Protein AF-A0A942UT11-F1 (afdb_monomer)

Structure (mmCIF, N/CA/C/O backbone):
data_AF-A0A942UT11-F1
#
_entry.id   AF-A0A942UT11-F1
#
loop_
_atom_site.group_PDB
_atom_site.id
_atom_site.type_symbol
_atom_site.label_atom_id
_atom_site.label_alt_id
_atom_site.label_comp_id
_atom_site.label_asym_id
_atom_site.label_entity_id
_atom_site.label_seq_id
_atom_site.pdbx_PDB_ins_code
_atom_site.Cartn_x
_atom_site.Cartn_y
_atom_site.Cartn_z
_atom_site.occupancy
_atom_site.B_iso_or_equiv
_atom_site.auth_seq_id
_atom_site.auth_comp_id
_atom_site.auth_asym_id
_atom_site.auth_atom_id
_atom_site.pdbx_PDB_model_num
ATOM 1 N N . MET A 1 1 ? -63.303 23.481 12.045 1.00 39.88 1 MET A N 1
ATOM 2 C CA . MET A 1 1 ? -63.637 22.240 12.786 1.00 39.88 1 MET A CA 1
ATOM 3 C C . MET A 1 1 ? -62.676 22.162 13.966 1.00 39.88 1 MET A C 1
ATOM 5 O O . MET A 1 1 ? -61.482 22.184 13.743 1.00 39.88 1 MET A O 1
ATOM 9 N N . LYS A 1 2 ? -63.118 22.521 15.180 1.00 33.75 2 LYS A N 1
ATOM 10 C CA . LYS A 1 2 ? -63.388 21.584 16.296 1.00 33.75 2 LYS A CA 1
ATOM 11 C C . LYS A 1 2 ? -62.275 20.529 16.459 1.00 33.75 2 LYS A C 1
ATOM 13 O O . LYS A 1 2 ? -62.144 19.724 15.555 1.00 33.75 2 LYS A O 1
ATOM 18 N N . LYS A 1 3 ? -61.540 20.384 17.567 1.00 32.53 3 LYS A N 1
ATOM 19 C CA . LYS A 1 3 ? -61.500 20.922 18.956 1.00 32.53 3 LYS A CA 1
ATOM 20 C C . LYS A 1 3 ? -60.136 20.423 19.514 1.00 32.53 3 LYS A C 1
ATOM 22 O O . LYS A 1 3 ? -59.714 19.360 19.096 1.00 32.53 3 LYS A O 1
ATOM 27 N N . GLY A 1 4 ? -59.392 21.054 20.419 1.00 28.81 4 GLY A N 1
ATOM 28 C CA . GLY A 1 4 ? -59.747 21.987 21.484 1.00 28.81 4 GLY A CA 1
ATOM 29 C C . GLY A 1 4 ? -59.466 21.345 22.854 1.00 28.81 4 GLY A C 1
ATOM 30 O O . GLY A 1 4 ? -60.018 20.278 23.116 1.00 28.81 4 GLY A O 1
ATOM 31 N N . LYS A 1 5 ? -58.723 22.080 23.708 1.00 31.22 5 LYS A N 1
ATOM 32 C CA . LYS A 1 5 ? -58.329 21.861 25.129 1.00 31.22 5 LYS A CA 1
ATOM 33 C C . LYS A 1 5 ? -56.884 21.339 25.292 1.00 31.22 5 LYS A C 1
ATOM 35 O O . LYS A 1 5 ? -56.580 20.281 24.782 1.00 31.22 5 LYS A O 1
ATOM 40 N N . ALA A 1 6 ? -55.951 21.988 25.991 1.00 30.06 6 ALA A N 1
ATOM 41 C CA . ALA A 1 6 ? -56.059 23.124 26.896 1.00 30.06 6 ALA A CA 1
ATOM 42 C C . ALA A 1 6 ? -54.695 23.824 27.084 1.00 30.06 6 ALA A C 1
ATOM 44 O O . ALA A 1 6 ? -53.798 23.303 27.734 1.00 30.06 6 ALA A O 1
ATOM 45 N N . ARG A 1 7 ? -54.601 25.074 26.616 1.00 34.06 7 ARG A N 1
ATOM 46 C CA . ARG A 1 7 ? -53.944 26.143 27.377 1.00 34.06 7 ARG A CA 1
ATOM 47 C C . ARG A 1 7 ? -54.935 26.564 28.467 1.00 34.06 7 ARG A C 1
ATOM 49 O O . ARG A 1 7 ? -55.854 27.322 28.172 1.00 34.06 7 ARG A O 1
ATOM 56 N N . PHE A 1 8 ? -54.821 26.010 29.675 1.00 33.84 8 PHE A N 1
ATOM 57 C CA . PHE A 1 8 ? -55.510 26.551 30.864 1.00 33.84 8 PHE A CA 1
ATOM 58 C C . PHE A 1 8 ? -54.834 26.218 32.211 1.00 33.84 8 PHE A C 1
ATOM 60 O O . PHE A 1 8 ? -55.446 26.404 33.251 1.00 33.84 8 PHE A O 1
ATOM 67 N N . PHE A 1 9 ? -53.575 25.769 32.234 1.00 31.92 9 PHE A N 1
ATOM 68 C CA . PHE A 1 9 ? -52.814 25.619 33.488 1.00 31.92 9 PHE A CA 1
ATOM 69 C C . PHE A 1 9 ? -51.358 26.076 33.324 1.00 31.92 9 PHE A C 1
ATOM 71 O O . PHE A 1 9 ? -50.407 25.350 33.574 1.00 31.92 9 PHE A O 1
ATOM 78 N N . SER A 1 10 ? -51.200 27.317 32.866 1.00 33.12 10 SER A N 1
ATOM 79 C CA . SER A 1 10 ? -49.948 28.076 32.919 1.00 33.12 10 SER A CA 1
ATOM 80 C C . SER A 1 10 ? -50.299 29.496 33.357 1.00 33.12 10 SER A C 1
ATOM 82 O O . SER A 1 10 ? -50.503 30.382 32.537 1.00 33.12 10 SER A O 1
ATOM 84 N N . MET A 1 11 ? -50.526 29.657 34.659 1.00 35.53 11 MET A N 1
ATOM 85 C CA . MET A 1 11 ? -50.422 30.904 35.423 1.00 35.53 11 MET A CA 1
ATOM 86 C C . MET A 1 11 ? -50.813 30.577 36.865 1.00 35.53 11 MET A C 1
ATOM 88 O O . MET A 1 11 ? -51.858 29.975 37.084 1.00 35.53 11 MET A O 1
ATOM 92 N N . ILE A 1 12 ? -49.994 31.030 37.818 1.00 36.88 12 ILE A N 1
ATOM 93 C CA . ILE A 1 12 ? -50.024 30.779 39.273 1.00 36.88 12 ILE A CA 1
ATOM 94 C C . ILE A 1 12 ? -49.127 29.599 39.672 1.00 36.88 12 ILE A C 1
ATOM 96 O O . ILE A 1 12 ? -49.522 28.441 39.659 1.00 36.88 12 ILE A O 1
ATOM 100 N N . GLY A 1 13 ? -47.890 29.933 40.037 1.00 33.88 13 GLY A N 1
ATOM 101 C CA . GLY A 1 13 ? -46.915 28.980 40.572 1.00 33.88 13 GLY A CA 1
ATOM 102 C C . GLY A 1 13 ? -45.465 29.462 40.526 1.00 33.88 13 GLY A C 1
ATOM 103 O O . GLY A 1 13 ? -44.602 28.821 41.103 1.00 33.88 13 GLY A O 1
ATOM 104 N N . LEU A 1 14 ? -45.188 30.599 39.880 1.00 32.72 14 LEU A N 1
ATOM 105 C CA . LEU A 1 14 ? -43.846 31.173 39.767 1.00 32.72 14 LEU A CA 1
ATOM 106 C C . LEU A 1 14 ? -43.778 32.539 40.469 1.00 32.72 14 LEU A C 1
ATOM 108 O O . LEU A 1 14 ? -43.542 33.556 39.832 1.00 32.72 14 LEU A O 1
ATOM 112 N N . PHE A 1 15 ? -44.089 32.589 41.769 1.00 35.34 15 PHE A N 1
ATOM 113 C CA . PHE A 1 15 ? -43.841 33.793 42.586 1.00 35.34 15 PHE A CA 1
ATOM 114 C C . PHE A 1 15 ? -43.613 33.529 44.085 1.00 35.34 15 PHE A C 1
ATOM 116 O O . PHE A 1 15 ? -43.518 34.470 44.864 1.00 35.34 15 PHE A O 1
ATOM 123 N N . VAL A 1 16 ? -43.493 32.269 44.516 1.00 35.53 16 VAL A N 1
ATOM 124 C CA . VAL A 1 16 ? -43.231 31.931 45.926 1.00 35.53 16 VAL A CA 1
ATOM 125 C C . VAL A 1 16 ? -42.270 30.747 45.999 1.00 35.53 16 VAL A C 1
ATOM 127 O O . VAL A 1 16 ? -42.658 29.650 46.375 1.00 35.53 16 VAL A O 1
ATOM 130 N N . MET A 1 17 ? -41.024 30.941 45.561 1.00 30.77 17 MET A N 1
ATOM 131 C CA . MET A 1 17 ? -39.901 30.063 45.936 1.00 30.77 17 MET A CA 1
ATOM 132 C C . MET A 1 17 ? -38.541 30.728 45.660 1.00 30.77 17 MET A C 1
ATOM 134 O O . MET A 1 17 ? -37.607 30.142 45.131 1.00 30.77 17 MET A O 1
ATOM 138 N N . LEU A 1 18 ? -38.442 32.000 46.042 1.00 32.59 18 LEU A N 1
ATOM 139 C CA . LEU A 1 18 ? -37.189 32.692 46.324 1.00 32.59 18 LEU A CA 1
ATOM 140 C C . LEU A 1 18 ? -37.439 33.436 47.635 1.00 32.59 18 LEU A C 1
ATOM 142 O O . LEU A 1 18 ? -38.335 34.273 47.675 1.00 32.59 18 LEU A O 1
ATOM 146 N N . LEU A 1 19 ? -36.654 33.097 48.663 1.00 32.53 19 LEU A N 1
ATOM 147 C CA . LEU A 1 19 ? -36.675 33.544 50.069 1.00 32.53 19 LEU A CA 1
ATOM 148 C C . LEU A 1 19 ? -37.283 32.541 51.057 1.00 32.53 19 LEU A C 1
ATOM 150 O O . LEU A 1 19 ? -38.496 32.427 51.185 1.00 32.53 19 LEU A O 1
ATOM 154 N N . ALA A 1 20 ? -36.362 31.932 51.811 1.00 29.02 20 ALA A N 1
ATOM 155 C CA . ALA A 1 20 ? -36.477 31.380 53.165 1.00 29.02 20 ALA A CA 1
ATOM 156 C C . ALA A 1 20 ? -36.063 29.907 53.235 1.00 29.02 20 ALA A C 1
ATOM 158 O O . ALA A 1 20 ? -36.895 29.012 53.242 1.00 29.02 20 ALA A O 1
ATOM 159 N N . ASN A 1 21 ? -34.752 29.680 53.324 1.00 30.20 21 ASN A N 1
ATOM 160 C CA . ASN A 1 21 ? -34.194 28.677 54.233 1.00 30.20 21 ASN A CA 1
ATOM 161 C C . ASN A 1 21 ? -32.746 29.047 54.578 1.00 30.20 21 ASN A C 1
ATOM 163 O O . ASN A 1 21 ? -31.779 28.372 54.247 1.00 30.20 21 ASN A O 1
ATOM 167 N N . SER A 1 22 ? -32.626 30.176 55.270 1.00 33.66 22 SER A N 1
ATOM 168 C CA . SER A 1 22 ? -31.611 30.382 56.296 1.00 33.66 22 SER A CA 1
ATOM 169 C C . SER A 1 22 ? -32.356 30.379 57.629 1.00 33.66 22 SER A C 1
ATOM 171 O O . SER A 1 22 ? -33.315 31.141 57.746 1.00 33.66 22 SER A O 1
ATOM 173 N N . LEU A 1 23 ? -31.873 29.583 58.591 1.00 32.00 23 LEU A N 1
ATOM 174 C CA . LEU A 1 23 ? -32.311 29.403 59.992 1.00 32.00 23 LEU A CA 1
ATOM 175 C C . LEU A 1 23 ? -32.968 28.040 60.249 1.00 32.00 23 LEU A C 1
ATOM 177 O O . LEU A 1 23 ? -34.164 27.842 60.058 1.00 32.00 23 LEU A O 1
ATOM 181 N N . GLY A 1 24 ? -32.149 27.100 60.726 1.00 38.88 24 GLY A N 1
ATOM 182 C CA . GLY A 1 24 ? -32.628 25.861 61.322 1.00 38.88 24 GLY A CA 1
ATOM 183 C C . GLY A 1 24 ? -33.277 26.088 62.688 1.00 38.88 24 GLY A C 1
ATOM 184 O O . GLY A 1 24 ? -32.943 27.046 63.377 1.00 38.88 24 GLY A O 1
ATOM 185 N N . ILE A 1 25 ? -34.183 25.177 63.051 1.00 32.56 25 ILE A N 1
ATOM 186 C CA . ILE A 1 25 ? -34.396 24.571 64.377 1.00 32.56 25 ILE A CA 1
ATOM 187 C C . ILE A 1 25 ? -35.384 23.404 64.175 1.00 32.56 25 ILE A C 1
ATOM 189 O O . ILE A 1 25 ? -36.401 23.530 63.498 1.00 32.56 25 ILE A O 1
ATOM 193 N N . VAL A 1 26 ? -35.031 22.254 64.748 1.00 39.22 26 VAL A N 1
ATOM 194 C CA . VAL A 1 26 ? -35.731 20.957 64.719 1.00 39.22 26 VAL A CA 1
ATOM 195 C C . VAL A 1 26 ? -36.981 20.972 65.616 1.00 39.22 26 VAL A C 1
ATOM 197 O O . VAL A 1 26 ? -36.959 21.629 66.659 1.00 39.22 26 VAL A O 1
ATOM 200 N N . PRO A 1 27 ? -38.002 20.142 65.325 1.00 32.34 27 PRO A N 1
ATOM 201 C CA . PRO A 1 27 ? -38.652 19.414 66.413 1.00 32.34 27 PRO A CA 1
ATOM 202 C C . PRO A 1 27 ? -38.701 17.894 66.173 1.00 32.34 27 PRO A C 1
ATOM 204 O O . PRO A 1 27 ? -39.022 17.410 65.090 1.00 32.34 27 PRO A O 1
ATOM 207 N N . LEU A 1 28 ? -38.387 17.150 67.237 1.00 39.81 28 LEU A N 1
ATOM 208 C CA . LEU A 1 28 ? -38.549 15.700 67.362 1.00 39.81 28 LEU A CA 1
ATOM 209 C C . LEU A 1 28 ? -40.036 15.300 67.294 1.00 39.81 28 LEU A C 1
ATOM 211 O O . LEU A 1 28 ? -40.839 15.815 68.069 1.00 39.81 28 LEU A O 1
ATOM 215 N N . SER A 1 29 ? -40.371 14.283 66.494 1.00 31.52 29 SER A N 1
ATOM 216 C CA . SER A 1 29 ? -41.447 13.328 66.813 1.00 31.52 29 SER A CA 1
ATOM 217 C C . SER A 1 29 ? -41.208 11.980 66.114 1.00 31.52 29 SER A C 1
ATOM 219 O O . SER A 1 29 ? -40.605 11.923 65.048 1.00 31.52 29 SER A O 1
ATOM 221 N N . ALA A 1 30 ? -41.575 10.902 66.807 1.00 31.28 30 ALA A N 1
ATOM 222 C CA . ALA A 1 30 ? -41.045 9.544 66.679 1.00 31.28 30 ALA A CA 1
ATOM 223 C C . ALA A 1 30 ? -41.818 8.630 65.686 1.00 31.28 30 ALA A C 1
ATOM 225 O O . ALA A 1 30 ? -42.702 9.089 64.968 1.00 31.28 30 ALA A O 1
ATOM 226 N N . PRO A 1 31 ? -41.471 7.331 65.640 1.00 36.75 31 PRO A N 1
ATOM 227 C CA . PRO A 1 31 ? -40.918 6.624 64.491 1.00 36.75 31 PRO A CA 1
ATOM 228 C C . PRO A 1 31 ? -41.987 6.152 63.490 1.00 36.75 31 PRO A C 1
ATOM 230 O O . PRO A 1 31 ? -43.010 5.592 63.880 1.00 36.75 31 PRO A O 1
ATOM 233 N N . HIS A 1 32 ? -41.714 6.298 62.193 1.00 31.02 32 HIS A N 1
ATOM 234 C CA . HIS A 1 32 ? -42.350 5.470 61.168 1.00 31.02 32 HIS A CA 1
ATOM 235 C C . HIS A 1 32 ? -41.404 4.319 60.834 1.00 31.02 32 HIS A C 1
ATOM 237 O O . HIS A 1 32 ? -40.207 4.521 60.633 1.00 31.02 32 HIS A O 1
ATOM 243 N N . SER A 1 33 ? -41.956 3.111 60.862 1.00 34.53 33 SER A N 1
ATOM 244 C CA . SER A 1 33 ? -41.326 1.864 60.447 1.00 34.53 33 SER A CA 1
ATOM 245 C C . SER A 1 33 ? -40.599 2.045 59.119 1.00 34.53 33 SER A C 1
ATOM 247 O O . SER A 1 33 ? -41.226 2.412 58.126 1.00 34.53 33 SER A O 1
ATOM 249 N N . ALA A 1 34 ? -39.294 1.777 59.116 1.00 32.53 34 ALA A N 1
ATOM 250 C CA . ALA A 1 34 ? -38.524 1.630 57.896 1.00 32.53 34 ALA A CA 1
ATOM 251 C C . ALA A 1 34 ? -39.111 0.460 57.095 1.00 32.53 34 ALA A C 1
ATOM 253 O O . ALA A 1 34 ? -38.956 -0.700 57.478 1.00 32.53 34 ALA A O 1
ATOM 254 N N . GLU A 1 35 ? -39.805 0.766 56.001 1.00 35.22 35 GLU A N 1
ATOM 255 C CA . GLU A 1 35 ? -39.798 -0.129 54.851 1.00 35.22 35 GLU A CA 1
ATOM 256 C C . GLU A 1 35 ? -38.330 -0.305 54.458 1.00 35.22 35 GLU A C 1
ATOM 258 O O . GLU A 1 35 ? -37.614 0.672 54.224 1.00 35.22 35 GLU A O 1
ATOM 263 N N . ALA A 1 36 ? -37.856 -1.548 54.491 1.00 37.41 36 ALA A N 1
ATOM 264 C CA . ALA A 1 36 ? -36.556 -1.895 53.954 1.00 37.41 36 ALA A CA 1
ATOM 265 C C . ALA A 1 36 ? -36.559 -1.506 52.471 1.00 37.41 36 ALA A C 1
ATOM 267 O O . ALA A 1 36 ? -37.313 -2.078 51.688 1.00 37.41 36 ALA A O 1
ATOM 268 N N . ALA A 1 37 ? -35.762 -0.503 52.102 1.00 40.94 37 ALA A N 1
ATOM 269 C CA . ALA A 1 37 ? -35.475 -0.227 50.704 1.00 40.94 37 ALA A CA 1
ATOM 270 C C . ALA A 1 37 ? -34.903 -1.512 50.084 1.00 40.94 37 ALA A C 1
ATOM 272 O O . ALA A 1 37 ? -33.949 -2.071 50.629 1.00 40.94 37 ALA A O 1
ATOM 273 N N . GLU A 1 38 ? -35.510 -2.004 49.001 1.00 48.12 38 GLU A N 1
ATOM 274 C CA . GLU A 1 38 ? -34.965 -3.120 48.222 1.00 48.12 38 GLU A CA 1
ATOM 275 C C . GLU A 1 38 ? -33.501 -2.820 47.879 1.00 48.12 38 GLU A C 1
ATOM 277 O O . GLU A 1 38 ? -33.184 -1.802 47.260 1.00 48.12 38 GLU A O 1
ATOM 282 N N . VAL A 1 39 ? -32.592 -3.688 48.325 1.00 67.69 39 VAL A N 1
ATOM 283 C CA . VAL A 1 39 ? -31.173 -3.600 47.975 1.00 67.69 39 VAL A CA 1
ATOM 284 C C . VAL A 1 39 ? -31.05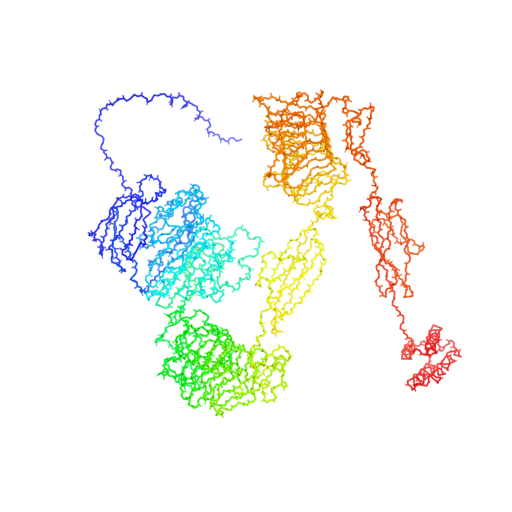7 -3.987 46.504 1.00 67.69 39 VAL A C 1
ATOM 286 O O . VAL A 1 39 ? -31.342 -5.127 46.146 1.00 67.69 39 VAL A O 1
ATOM 289 N N . LYS A 1 40 ? -30.689 -3.028 45.646 1.00 84.62 40 LYS A N 1
ATOM 290 C CA . LYS A 1 40 ? -30.517 -3.269 44.210 1.00 84.62 40 LYS A CA 1
ATOM 291 C C . LYS A 1 40 ? -29.394 -4.301 43.983 1.00 84.62 40 LYS A C 1
ATOM 293 O O . LYS A 1 40 ? -28.316 -4.113 44.563 1.00 84.62 40 LYS A O 1
ATOM 298 N N . PRO A 1 41 ? -29.627 -5.348 43.168 1.00 89.81 41 PRO A N 1
ATOM 299 C CA . PRO A 1 41 ? -28.634 -6.387 42.949 1.00 89.81 41 PRO A CA 1
ATOM 300 C C . PRO A 1 41 ? -27.411 -5.888 42.169 1.00 89.81 41 PRO A C 1
ATOM 302 O O . PRO A 1 41 ? -27.475 -4.850 41.509 1.00 89.81 41 PRO A O 1
ATOM 305 N N . ALA A 1 42 ? -26.307 -6.629 42.255 1.00 92.62 42 ALA A N 1
ATOM 306 C CA . ALA A 1 42 ? -25.070 -6.398 41.534 1.00 92.62 42 ALA A CA 1
ATOM 307 C C . ALA A 1 42 ? -25.304 -6.539 40.024 1.00 92.62 42 ALA A C 1
ATOM 309 O O . ALA A 1 42 ? -25.726 -7.578 39.504 1.00 92.62 42 ALA A O 1
ATOM 310 N N . GLU A 1 43 ? -25.003 -5.458 39.324 1.00 93.75 43 GLU A N 1
ATOM 311 C CA . GLU A 1 43 ? -25.116 -5.295 37.881 1.00 93.75 43 GLU A CA 1
ATOM 312 C C . GLU A 1 43 ? -23.728 -5.051 37.289 1.00 93.75 43 GLU A C 1
ATOM 314 O O . GLU A 1 43 ? -22.775 -4.752 38.010 1.00 93.75 43 GLU A O 1
ATOM 319 N N . GLN A 1 44 ? -23.621 -5.138 35.964 1.00 95.06 44 GLN A N 1
ATOM 320 C CA . GLN A 1 44 ? -22.384 -4.881 35.228 1.00 95.06 44 GLN A CA 1
ATOM 321 C C . GLN A 1 44 ? -21.213 -5.766 35.676 1.00 95.06 44 GLN A C 1
ATOM 323 O O . GLN A 1 44 ? -20.076 -5.313 35.667 1.00 95.06 44 GLN A O 1
ATOM 328 N N . ILE A 1 45 ? -21.486 -7.004 36.101 1.00 97.19 45 ILE A N 1
ATOM 329 C CA . ILE A 1 45 ? -20.459 -7.914 36.626 1.00 97.19 45 ILE A CA 1
ATOM 330 C C . ILE A 1 45 ? -19.594 -8.426 35.472 1.00 97.19 45 ILE A C 1
ATOM 332 O O . ILE A 1 45 ? -20.094 -9.094 34.563 1.00 97.19 45 ILE A O 1
ATOM 336 N N . HIS A 1 46 ? -18.302 -8.136 35.532 1.00 98.06 46 HIS A N 1
ATOM 337 C CA . HIS A 1 46 ? -17.289 -8.646 34.612 1.00 98.06 46 HIS A CA 1
ATOM 338 C C . HIS A 1 46 ? -15.958 -8.816 35.341 1.00 98.06 46 HIS A C 1
ATOM 340 O O . HIS A 1 46 ? -15.789 -8.307 36.451 1.00 98.06 46 HIS A O 1
ATOM 346 N N . TYR A 1 47 ? -15.031 -9.564 34.745 1.00 98.38 47 TYR A N 1
ATOM 347 C CA . TYR A 1 47 ? -13.696 -9.714 35.309 1.00 98.38 47 TYR A CA 1
ATOM 348 C C . TYR A 1 47 ? -12.613 -9.825 34.234 1.00 98.38 47 TYR A C 1
ATOM 350 O O . TYR A 1 47 ? -12.860 -10.324 33.135 1.00 98.38 47 TYR A O 1
ATOM 358 N N . THR A 1 48 ? -11.404 -9.382 34.571 1.00 98.31 48 THR A N 1
ATOM 359 C CA . THR A 1 48 ? -10.196 -9.474 33.741 1.00 98.31 48 THR A CA 1
ATOM 360 C C . THR A 1 48 ? -9.191 -10.443 34.359 1.00 98.31 48 THR A C 1
ATOM 362 O O . THR A 1 48 ? -9.137 -10.637 35.577 1.00 98.31 48 THR A O 1
ATOM 365 N N . ILE A 1 49 ? -8.346 -11.044 33.521 1.00 97.88 49 ILE A N 1
ATOM 366 C CA . ILE A 1 49 ? -7.133 -11.725 33.984 1.00 97.88 49 ILE A CA 1
ATOM 367 C C . ILE A 1 49 ? -6.049 -10.667 34.196 1.00 97.88 49 ILE A C 1
ATOM 369 O O . ILE A 1 49 ? -5.672 -9.985 33.249 1.00 97.88 49 ILE A O 1
ATOM 373 N N . THR A 1 50 ? -5.503 -10.561 35.407 1.00 96.62 50 THR A N 1
ATOM 374 C CA . THR A 1 50 ? -4.403 -9.623 35.719 1.00 96.62 50 THR A CA 1
ATOM 375 C C . THR A 1 50 ? -3.052 -10.315 35.892 1.00 96.62 50 THR A C 1
ATOM 377 O O . THR A 1 50 ? -2.017 -9.655 35.974 1.00 96.62 50 THR A O 1
ATOM 380 N N . GLY A 1 51 ? -3.051 -11.648 35.895 1.00 93.38 51 GLY A N 1
ATOM 381 C CA . GLY A 1 51 ? -1.870 -12.494 35.995 1.00 93.38 51 GLY A CA 1
ATOM 382 C C . GLY A 1 51 ? -2.242 -13.981 35.993 1.00 93.38 51 GLY A C 1
ATOM 383 O O . GLY A 1 51 ? -3.424 -14.329 36.006 1.00 93.38 51 GLY A O 1
ATOM 384 N N . PRO A 1 52 ? -1.253 -14.892 35.997 1.00 91.00 52 PRO A N 1
ATOM 385 C CA . PRO A 1 52 ? -1.512 -16.334 36.018 1.00 91.00 52 PRO A CA 1
ATOM 386 C C . PRO A 1 52 ? -2.235 -16.803 37.293 1.00 91.00 52 PRO A C 1
ATOM 388 O O . PRO A 1 52 ? -2.934 -17.815 37.276 1.00 91.00 52 PRO A O 1
ATOM 391 N N . ASP A 1 53 ? -2.076 -16.074 38.397 1.00 95.31 53 ASP A N 1
ATOM 392 C CA . ASP A 1 53 ? -2.651 -16.344 39.716 1.00 95.31 53 ASP A CA 1
ATOM 393 C C . ASP A 1 53 ? -3.563 -15.210 40.216 1.00 95.31 53 ASP A C 1
ATOM 395 O O . ASP A 1 53 ? -3.854 -15.132 41.417 1.00 95.31 53 ASP A O 1
ATOM 399 N N . SER A 1 54 ? -4.024 -14.328 39.322 1.00 97.50 54 SER A N 1
ATOM 400 C CA . SER A 1 54 ? -4.852 -13.188 39.706 1.00 97.50 54 SER A CA 1
ATOM 401 C C . SER A 1 54 ? -5.900 -12.784 38.672 1.00 97.50 54 SER A C 1
ATOM 403 O O . SER A 1 54 ? -5.686 -12.840 37.460 1.00 97.50 54 SER A O 1
ATOM 405 N N . VAL A 1 55 ? -7.041 -12.332 39.189 1.00 98.44 55 VAL A N 1
ATOM 406 C CA . VAL A 1 55 ? -8.147 -11.747 38.423 1.00 98.44 55 VAL A CA 1
ATOM 407 C C . VAL A 1 55 ? -8.656 -10.499 39.135 1.00 98.44 55 VAL A C 1
ATOM 409 O O . VAL A 1 55 ? -8.517 -10.384 40.356 1.00 98.44 55 VAL A O 1
ATOM 412 N N . THR A 1 56 ? -9.283 -9.590 38.399 1.00 98.44 56 THR A N 1
ATOM 413 C CA . THR A 1 56 ? -9.965 -8.428 38.980 1.00 98.44 56 THR A CA 1
ATOM 414 C C . THR A 1 56 ? -11.429 -8.444 38.567 1.00 98.44 56 THR A C 1
ATOM 416 O O . THR A 1 56 ? -11.722 -8.623 37.392 1.00 98.44 56 THR A O 1
ATOM 419 N N . PHE A 1 57 ? -12.330 -8.328 39.545 1.00 98.38 57 PHE A N 1
ATOM 420 C CA . PHE A 1 57 ? -13.780 -8.273 39.349 1.00 98.38 57 PHE A CA 1
ATOM 421 C C . PHE A 1 57 ? -14.304 -6.852 39.485 1.00 98.38 57 PHE A C 1
ATOM 423 O O . PHE A 1 57 ? -13.985 -6.174 40.462 1.00 98.38 57 PHE A O 1
ATOM 430 N N . ASP A 1 58 ? -15.225 -6.488 38.602 1.00 97.38 58 ASP A N 1
ATOM 431 C CA . ASP A 1 58 ? -15.810 -5.159 38.519 1.00 97.38 58 ASP A CA 1
ATOM 432 C C . ASP A 1 58 ? -17.339 -5.234 38.463 1.00 97.38 58 ASP A C 1
ATOM 434 O O . ASP A 1 58 ? -17.906 -6.039 37.720 1.00 97.38 58 ASP A O 1
ATOM 438 N N . TRP A 1 59 ? -18.029 -4.424 39.276 1.00 95.50 59 TRP A N 1
ATOM 439 C CA . TRP A 1 59 ? -19.498 -4.349 39.285 1.00 95.50 59 TRP A CA 1
ATOM 440 C C . TRP A 1 59 ? -20.045 -3.035 39.859 1.00 95.50 59 TRP A C 1
ATOM 442 O O . TRP A 1 59 ? -19.335 -2.231 40.468 1.00 95.50 59 TRP A O 1
ATOM 452 N N . VAL A 1 60 ? -21.354 -2.825 39.685 1.00 93.19 60 VAL A N 1
ATOM 453 C CA . VAL A 1 60 ? -22.112 -1.711 40.277 1.00 93.19 60 VAL A CA 1
ATOM 454 C C . VAL A 1 60 ? -23.237 -2.260 41.156 1.00 93.19 60 VAL A C 1
ATOM 456 O O . VAL A 1 60 ? -23.853 -3.269 40.824 1.00 93.19 60 VAL A O 1
ATOM 459 N N . TYR A 1 61 ? -23.544 -1.566 42.258 1.00 90.81 61 TYR A N 1
ATOM 460 C CA . TYR A 1 61 ? -24.531 -1.974 43.277 1.00 90.81 61 TYR A CA 1
ATOM 461 C C . TYR A 1 61 ? -24.121 -3.241 44.052 1.00 90.81 61 TYR A C 1
ATOM 463 O O . TYR A 1 61 ? -22.941 -3.581 44.111 1.00 90.81 61 TYR A O 1
ATOM 471 N N . GLY A 1 62 ? -25.061 -3.872 44.766 1.00 89.44 62 GLY A N 1
ATOM 472 C CA . GLY A 1 62 ? -24.772 -5.009 45.642 1.00 89.44 62 GLY A CA 1
ATOM 473 C C . GLY A 1 62 ? -23.827 -4.690 46.823 1.00 89.44 62 GLY A C 1
ATOM 474 O O . GLY A 1 62 ? -23.502 -3.521 47.087 1.00 89.44 62 GLY A O 1
ATOM 475 N N . PRO A 1 63 ? -23.392 -5.716 47.576 1.00 91.06 63 PRO A N 1
ATOM 476 C CA . PRO A 1 63 ? -22.391 -5.594 48.625 1.00 91.06 63 PRO A CA 1
ATOM 477 C C . PRO A 1 63 ? -21.009 -5.279 48.044 1.00 91.06 63 PRO A C 1
ATOM 479 O O . PRO A 1 63 ? -20.732 -5.489 46.867 1.00 91.06 63 PRO A O 1
ATOM 482 N N . ASP A 1 64 ? -20.130 -4.770 48.903 1.00 92.31 64 ASP A N 1
ATOM 483 C CA . ASP A 1 64 ? -18.739 -4.436 48.586 1.00 92.31 64 ASP A CA 1
ATOM 484 C C . ASP A 1 64 ? -17.788 -5.629 48.744 1.00 92.31 64 ASP A C 1
ATOM 486 O O . ASP A 1 64 ? -16.586 -5.444 48.891 1.00 92.31 64 ASP A O 1
ATOM 490 N N . THR A 1 65 ? -18.319 -6.849 48.785 1.00 94.88 65 THR A N 1
ATOM 491 C CA . THR A 1 65 ? -17.558 -8.062 49.075 1.00 94.88 65 THR A CA 1
ATOM 492 C C . THR A 1 65 ? -17.931 -9.146 48.075 1.00 94.88 65 THR A C 1
ATOM 494 O O . THR A 1 65 ? -19.113 -9.419 47.882 1.00 94.88 65 THR A O 1
ATOM 497 N N . ILE A 1 66 ? -16.918 -9.782 47.492 1.00 97.00 66 ILE A N 1
ATOM 498 C CA . ILE A 1 66 ? -17.042 -11.008 46.702 1.00 97.00 66 ILE A CA 1
ATOM 499 C C . ILE A 1 66 ? -16.578 -12.192 47.552 1.00 97.00 66 ILE A C 1
ATOM 501 O O . ILE A 1 66 ? -15.562 -12.106 48.248 1.00 97.00 66 ILE A O 1
ATOM 505 N N . GLN A 1 67 ? -17.331 -13.289 47.523 1.00 97.12 67 GLN A N 1
ATOM 506 C CA . GLN A 1 67 ? -16.983 -14.543 48.192 1.00 97.12 67 GLN A CA 1
ATOM 507 C C . GLN A 1 67 ? -16.700 -15.609 47.141 1.00 97.12 67 GLN A C 1
ATOM 509 O O . GLN A 1 67 ? -17.445 -15.704 46.169 1.00 97.12 67 GLN A O 1
ATOM 514 N N . PHE A 1 68 ? -15.648 -16.405 47.329 1.00 97.50 68 PHE A N 1
ATOM 515 C CA . PHE A 1 68 ? -15.256 -17.429 46.364 1.00 97.50 68 PHE A CA 1
ATOM 516 C C . PHE A 1 68 ? -14.569 -18.646 47.008 1.00 97.50 68 PHE A C 1
ATOM 518 O O . PHE A 1 68 ? -14.160 -18.604 48.170 1.00 97.50 68 PHE A O 1
ATOM 525 N N . GLY A 1 69 ? -14.466 -19.743 46.254 1.00 96.81 69 GLY A N 1
ATOM 526 C CA . GLY A 1 69 ? -13.793 -20.985 46.653 1.00 96.81 69 GLY A CA 1
ATOM 527 C C . GLY A 1 69 ? -13.708 -22.005 45.509 1.00 96.81 69 GLY A C 1
ATOM 528 O O . GLY A 1 69 ? -14.326 -21.835 44.468 1.00 96.81 69 GLY A O 1
ATOM 529 N N . GLU A 1 70 ? -12.943 -23.087 45.670 1.00 96.06 70 GLU A N 1
ATOM 530 C CA . GLU A 1 70 ? -12.736 -24.107 44.609 1.00 96.06 70 GLU A CA 1
ATOM 531 C C . GLU A 1 70 ? -13.928 -25.071 44.423 1.00 96.06 70 GLU A C 1
ATOM 533 O O . GLU A 1 70 ? -13.877 -25.975 43.592 1.00 96.06 70 GLU A O 1
ATOM 538 N N . LYS A 1 71 ? -14.988 -24.955 45.234 1.00 95.06 71 LYS A N 1
ATOM 539 C CA . LYS A 1 71 ? -16.123 -25.890 45.230 1.00 95.06 71 LYS A CA 1
ATOM 540 C C . LYS A 1 71 ? -17.446 -25.145 45.160 1.00 95.06 71 LYS A C 1
ATOM 542 O O . LYS A 1 71 ? -17.654 -24.191 45.905 1.00 95.06 71 LYS A O 1
ATOM 547 N N . ALA A 1 72 ? -18.364 -25.677 44.360 1.00 92.81 72 ALA A N 1
ATOM 548 C CA . ALA A 1 72 ? -19.719 -25.159 44.226 1.00 92.81 72 ALA A CA 1
ATOM 549 C C . ALA A 1 72 ? -20.395 -24.915 45.582 1.00 92.81 72 ALA A C 1
ATOM 551 O O . ALA A 1 72 ? -20.398 -25.790 46.458 1.00 92.81 72 ALA A O 1
ATOM 552 N N . ASN A 1 73 ? -21.005 -23.739 45.732 1.00 89.88 73 ASN A N 1
ATOM 553 C CA . ASN A 1 73 ? -21.730 -23.299 46.927 1.00 89.88 73 ASN A CA 1
ATOM 554 C C . ASN A 1 73 ? -20.887 -23.300 48.222 1.00 89.88 73 ASN A C 1
ATOM 556 O O . ASN A 1 73 ? -21.440 -23.363 49.322 1.00 89.88 73 ASN A O 1
ATOM 560 N N . THR A 1 74 ? -19.553 -23.291 48.120 1.00 92.19 74 THR A N 1
ATOM 561 C CA . THR A 1 74 ? -18.637 -23.252 49.267 1.00 92.19 74 THR A CA 1
ATOM 562 C C . THR A 1 74 ? -17.596 -22.159 49.060 1.00 92.19 74 THR A C 1
ATOM 564 O O . THR A 1 74 ? -16.653 -22.333 48.292 1.00 92.19 74 THR A O 1
ATOM 567 N N . TYR A 1 75 ? -17.745 -21.058 49.794 1.00 93.31 75 TYR A N 1
ATOM 568 C CA . TYR A 1 75 ? -16.877 -19.887 49.684 1.00 93.31 75 TYR A CA 1
ATOM 569 C C . TYR A 1 75 ? -16.049 -19.726 50.963 1.00 93.31 75 TYR A C 1
ATOM 571 O O . TYR A 1 75 ? -16.533 -19.217 51.975 1.00 93.31 75 TYR A O 1
ATOM 579 N N . ASP A 1 76 ? -14.819 -20.234 50.954 1.00 93.75 76 ASP A N 1
ATOM 580 C CA . ASP A 1 76 ? -13.886 -20.158 52.084 1.00 93.75 76 ASP A CA 1
ATOM 581 C C . ASP A 1 76 ? -12.993 -18.909 52.043 1.00 93.75 76 ASP A C 1
ATOM 583 O O . ASP A 1 76 ? -12.265 -18.637 53.001 1.00 93.75 76 ASP A O 1
ATOM 587 N N . GLN A 1 77 ? -13.088 -18.125 50.966 1.00 96.38 77 GLN A N 1
ATOM 588 C CA . GLN A 1 77 ? -12.348 -16.889 50.756 1.00 96.38 77 GLN A CA 1
ATOM 589 C C . GLN A 1 77 ? -13.298 -15.727 50.455 1.00 96.38 77 GLN A C 1
ATOM 591 O O . GLN A 1 77 ? -14.394 -15.899 49.919 1.00 96.38 77 GLN A O 1
ATOM 596 N N . SER A 1 78 ? -12.877 -14.516 50.817 1.00 96.19 78 SER A N 1
ATOM 597 C CA . SER A 1 78 ? -13.628 -13.295 50.534 1.00 96.19 78 SER A CA 1
ATOM 598 C C . SER A 1 78 ? -12.693 -12.113 50.334 1.00 96.19 78 SER A C 1
ATOM 600 O O . SER A 1 78 ? -11.760 -11.938 51.122 1.00 96.19 78 SER A O 1
ATOM 602 N N . VAL A 1 79 ? -12.985 -11.270 49.349 1.00 97.44 79 VAL A N 1
ATOM 603 C CA . VAL A 1 79 ? -12.259 -10.024 49.082 1.00 97.44 79 VAL A CA 1
ATOM 604 C C . VAL A 1 79 ? -13.234 -8.858 49.146 1.00 97.44 79 VAL A C 1
ATOM 606 O O . VAL A 1 79 ? -14.345 -8.926 48.624 1.00 97.44 79 VAL A O 1
ATOM 609 N N . LYS A 1 80 ? -12.806 -7.780 49.803 1.00 96.31 80 LYS A N 1
ATOM 610 C CA . LYS A 1 80 ? -13.533 -6.514 49.828 1.00 96.31 80 LYS A CA 1
ATOM 611 C C . LYS A 1 80 ? -13.093 -5.652 48.643 1.00 96.31 80 LYS A C 1
ATOM 613 O O . LYS A 1 80 ? -11.896 -5.438 48.476 1.00 96.31 80 LYS A O 1
ATOM 618 N N . ALA A 1 81 ? -14.046 -5.147 47.870 1.00 95.62 81 ALA A N 1
ATOM 619 C CA . ALA A 1 81 ? -13.804 -4.236 46.762 1.00 95.62 81 ALA A CA 1
ATOM 620 C C . ALA A 1 81 ? -13.305 -2.865 47.238 1.00 95.62 81 ALA A C 1
ATOM 622 O O . ALA A 1 81 ? -13.736 -2.347 48.277 1.00 95.62 81 ALA A O 1
ATOM 623 N N . GLY A 1 82 ? -12.404 -2.286 46.449 1.00 91.69 82 GLY A N 1
ATOM 624 C CA . GLY A 1 82 ? -11.942 -0.908 46.551 1.00 91.69 82 GLY A CA 1
ATOM 625 C C . GLY A 1 82 ? -12.472 -0.035 45.411 1.00 91.69 82 GLY A C 1
ATOM 626 O O . GLY A 1 82 ? -13.347 -0.446 44.647 1.00 91.69 82 GLY A O 1
ATOM 627 N N . ASP A 1 83 ? -11.919 1.176 45.323 1.00 89.50 83 ASP A N 1
ATOM 628 C CA . ASP A 1 83 ? -12.101 2.064 44.174 1.00 89.50 83 ASP A CA 1
ATOM 629 C C . ASP A 1 83 ? -11.041 1.736 43.101 1.00 89.50 83 ASP A C 1
ATOM 631 O O . ASP A 1 83 ? -9.872 1.565 43.470 1.00 89.50 83 ASP A O 1
ATOM 635 N N . PRO A 1 84 ? -11.400 1.738 41.803 1.00 92.06 84 PRO A N 1
ATOM 636 C CA . PRO A 1 84 ? -10.424 1.673 40.717 1.00 92.06 84 PRO A CA 1
ATOM 637 C C . PRO A 1 84 ? -9.546 2.934 40.671 1.00 92.06 84 PRO A C 1
ATOM 639 O O . PRO A 1 84 ? -9.911 3.996 41.191 1.00 92.06 84 PRO A O 1
ATOM 642 N N . ILE A 1 85 ? -8.383 2.837 40.010 1.00 90.00 85 ILE A N 1
ATOM 643 C CA . ILE A 1 85 ? -7.446 3.969 39.839 1.00 90.00 85 ILE A CA 1
ATOM 644 C C . ILE A 1 85 ? -8.129 5.132 39.108 1.00 90.00 85 ILE A C 1
ATOM 646 O O . ILE A 1 85 ? -8.015 6.289 39.521 1.00 90.00 85 ILE A O 1
ATOM 650 N N . VAL A 1 86 ? -8.850 4.818 38.031 1.00 91.06 86 VAL A N 1
ATOM 651 C CA . VAL A 1 86 ? -9.703 5.756 37.300 1.00 91.06 86 VAL A CA 1
ATOM 652 C C . VAL A 1 86 ? -11.140 5.460 37.693 1.00 91.06 86 VAL A C 1
ATOM 654 O O . VAL A 1 86 ? -11.600 4.339 37.541 1.00 91.06 86 VAL A O 1
ATOM 657 N N . LYS A 1 87 ? -11.875 6.450 38.204 1.00 90.69 87 LYS A N 1
ATOM 658 C CA . LYS A 1 87 ? -13.278 6.240 38.582 1.00 90.69 87 LYS A CA 1
ATOM 659 C C . LYS A 1 87 ? -14.161 6.288 37.337 1.00 90.69 87 LYS A C 1
ATOM 661 O O . LYS A 1 87 ? -14.250 7.362 36.736 1.00 90.69 87 LYS A O 1
ATOM 666 N N . PRO A 1 88 ? -14.831 5.189 36.952 1.00 91.69 88 PRO A N 1
ATOM 667 C CA . PRO A 1 88 ? -15.686 5.199 35.782 1.00 91.69 88 PRO A CA 1
ATOM 668 C C . PRO A 1 88 ? -16.953 5.997 36.064 1.00 91.69 88 PRO A C 1
ATOM 670 O O . PRO A 1 88 ? -17.391 6.171 37.208 1.00 91.69 88 PRO A O 1
ATOM 673 N N . ARG A 1 89 ? -17.592 6.453 34.992 1.00 88.56 89 ARG A N 1
ATOM 674 C CA . ARG A 1 89 ? -18.875 7.135 35.102 1.00 88.56 89 ARG A CA 1
ATOM 675 C C . ARG A 1 89 ? -19.954 6.092 35.385 1.00 88.56 89 ARG A C 1
ATOM 677 O O . ARG A 1 89 ? -20.022 5.034 34.753 1.00 88.56 89 ARG A O 1
ATOM 684 N N . THR A 1 90 ? -20.799 6.383 36.366 1.00 81.88 90 THR A N 1
ATOM 685 C CA . THR A 1 90 ? -21.882 5.496 36.806 1.00 81.88 90 THR A CA 1
ATOM 686 C C . THR A 1 90 ? -23.158 6.299 37.069 1.00 81.88 90 THR A C 1
ATOM 688 O O . THR A 1 90 ? -23.085 7.510 37.287 1.00 81.88 90 THR A O 1
ATOM 691 N N . PRO A 1 91 ? -24.347 5.662 37.052 1.00 69.94 91 PRO A N 1
ATOM 692 C CA . PRO A 1 91 ? -25.611 6.343 37.343 1.00 69.94 91 PRO A CA 1
ATOM 693 C C . PRO A 1 91 ? -25.670 6.956 38.745 1.00 69.94 91 PRO A C 1
ATOM 695 O O . PRO A 1 91 ? -26.459 7.867 38.987 1.00 69.94 91 PRO A O 1
ATOM 698 N N . VAL A 1 92 ? -24.872 6.433 39.681 1.00 72.12 92 VAL A N 1
ATOM 699 C CA . VAL A 1 92 ? -24.772 6.939 41.046 1.00 72.12 92 VAL A CA 1
ATOM 700 C C . VAL A 1 92 ? -23.302 7.014 41.432 1.00 72.12 92 VAL A C 1
ATOM 702 O O . VAL A 1 92 ? -22.615 5.997 41.469 1.00 72.12 92 VAL A O 1
ATOM 705 N N . ASP A 1 93 ? -22.841 8.226 41.722 1.00 67.94 93 ASP A N 1
ATOM 706 C CA . ASP A 1 93 ? -21.441 8.507 42.028 1.00 67.94 93 ASP A CA 1
ATOM 707 C C . ASP A 1 93 ? -20.934 7.692 43.237 1.00 67.94 93 ASP A C 1
ATOM 709 O O . ASP A 1 93 ? -21.626 7.562 44.252 1.00 67.94 93 ASP A O 1
ATOM 713 N N . GLY A 1 94 ? -19.726 7.133 43.120 1.00 66.12 94 GLY A N 1
ATOM 714 C CA . GLY A 1 94 ? -19.064 6.353 44.176 1.00 66.12 94 GLY A CA 1
ATOM 715 C C . GLY A 1 94 ? -19.577 4.923 44.417 1.00 66.12 94 GLY A C 1
ATOM 716 O O . GLY A 1 94 ? -19.261 4.355 45.460 1.00 66.12 94 GLY A O 1
ATOM 717 N N . LEU A 1 95 ? -20.366 4.337 43.505 1.00 84.06 95 LEU A N 1
ATOM 718 C CA . LEU A 1 95 ? -20.925 2.978 43.657 1.00 84.06 95 LEU A CA 1
ATOM 719 C C . LEU A 1 95 ? -20.255 1.879 42.817 1.00 84.06 95 LEU A C 1
ATOM 721 O O . LEU A 1 95 ? -20.671 0.724 42.916 1.00 84.06 95 LEU A O 1
ATOM 725 N N . PHE A 1 96 ? -19.253 2.218 42.005 1.00 92.75 96 PHE A N 1
ATOM 726 C CA . PHE A 1 96 ? -18.452 1.231 41.277 1.00 92.75 96 PHE A CA 1
ATOM 727 C C . PHE A 1 96 ? -17.503 0.496 42.230 1.00 92.75 96 PHE A C 1
ATOM 729 O O . PHE A 1 96 ? -17.013 1.092 43.189 1.00 92.75 96 PHE A O 1
ATOM 736 N N . ARG A 1 97 ? -17.269 -0.793 41.990 1.00 93.94 97 ARG A N 1
ATOM 737 C CA . ARG A 1 97 ? -16.525 -1.682 42.886 1.00 93.94 97 ARG A CA 1
ATOM 738 C C . ARG A 1 97 ? -15.516 -2.492 42.085 1.00 93.94 97 ARG A C 1
ATOM 740 O O . ARG A 1 97 ? -15.942 -3.220 41.201 1.00 93.94 97 ARG A O 1
ATOM 747 N N . GLU A 1 98 ? -14.240 -2.398 42.457 1.00 97.31 98 GLU A N 1
ATOM 748 C CA . GLU A 1 98 ? -13.133 -3.172 41.874 1.00 97.31 98 GLU A CA 1
ATOM 749 C C . GLU A 1 98 ? -12.542 -4.100 42.956 1.00 97.31 98 GLU A C 1
ATOM 751 O O . GLU A 1 98 ? -12.045 -3.641 43.991 1.00 97.31 98 GLU A O 1
ATOM 756 N N . ALA A 1 99 ? -12.609 -5.418 42.764 1.00 97.88 99 ALA A N 1
ATOM 757 C CA . ALA A 1 99 ? -12.072 -6.421 43.684 1.00 97.88 99 ALA A CA 1
ATOM 758 C C . ALA A 1 99 ? -10.924 -7.203 43.040 1.00 97.88 99 ALA A C 1
ATOM 760 O O . ALA A 1 99 ? -11.141 -8.076 42.202 1.00 97.88 99 ALA A O 1
ATOM 761 N N . LYS A 1 100 ? -9.696 -6.932 43.494 1.00 97.88 100 LYS A N 1
ATOM 762 C CA . LYS A 1 100 ? -8.487 -7.637 43.047 1.00 97.88 100 LYS A CA 1
ATOM 763 C C . LYS A 1 100 ? -8.300 -8.927 43.839 1.00 97.88 100 LYS A C 1
ATOM 765 O O . LYS A 1 100 ? -8.107 -8.886 45.057 1.00 97.88 100 LYS A O 1
ATOM 770 N N . ILE A 1 101 ? -8.334 -10.065 43.158 1.00 98.00 101 ILE A N 1
ATOM 771 C CA . ILE A 1 101 ? -8.162 -11.395 43.743 1.00 98.00 101 ILE A CA 1
ATOM 772 C C . ILE A 1 101 ? -6.808 -11.945 43.295 1.00 98.00 101 ILE A C 1
ATOM 774 O O . ILE A 1 101 ? -6.561 -12.094 42.104 1.00 98.00 101 ILE A O 1
ATOM 778 N N . THR A 1 102 ? -5.923 -12.248 44.245 1.00 96.94 102 THR A N 1
ATOM 779 C CA . THR A 1 102 ? -4.552 -12.721 43.986 1.00 96.94 102 THR A CA 1
ATOM 780 C C . THR A 1 102 ? -4.252 -14.008 44.754 1.00 96.94 102 THR A C 1
ATOM 782 O O . THR A 1 102 ? -4.972 -14.369 45.687 1.00 96.94 102 THR A O 1
ATOM 785 N N . GLY A 1 103 ? -3.176 -14.709 44.379 1.00 95.50 103 GLY A N 1
ATOM 786 C CA . GLY A 1 103 ? -2.766 -15.960 45.027 1.00 95.50 103 GLY A CA 1
ATOM 787 C C . GLY A 1 103 ? -3.643 -17.161 44.662 1.00 95.50 103 GLY A C 1
ATOM 788 O O . GLY A 1 103 ? -3.717 -18.133 45.420 1.00 95.50 103 GLY A O 1
ATOM 789 N N . LEU A 1 104 ? -4.324 -17.091 43.519 1.00 97.06 104 LEU A N 1
ATOM 790 C CA . LEU A 1 104 ? -5.123 -18.177 42.968 1.00 97.06 104 LEU A CA 1
ATOM 791 C C . LEU A 1 104 ? -4.226 -19.250 42.337 1.00 97.06 104 LEU A C 1
ATOM 793 O O . LEU A 1 104 ? -3.051 -19.044 42.050 1.00 97.06 104 LEU A O 1
ATOM 797 N N . LYS A 1 105 ? -4.778 -20.435 42.090 1.00 96.19 105 LYS A N 1
ATOM 798 C CA . LYS A 1 105 ? -4.067 -21.480 41.347 1.00 96.19 105 LYS A CA 1
ATOM 799 C C . LYS A 1 105 ? -4.240 -21.242 39.840 1.00 96.19 105 LYS A C 1
ATOM 801 O O . LYS A 1 105 ? -5.387 -21.136 39.407 1.00 96.19 105 LYS A O 1
ATOM 806 N N . PRO A 1 106 ? -3.167 -21.218 39.027 1.00 93.81 106 PRO A N 1
ATOM 807 C CA . PRO A 1 106 ? -3.292 -21.153 37.569 1.00 93.81 106 PRO A CA 1
ATOM 808 C C . PRO A 1 106 ? -4.062 -22.351 36.991 1.00 93.81 106 PRO A C 1
ATOM 810 O O . PRO A 1 106 ? -3.930 -23.479 37.484 1.00 93.81 106 PRO A O 1
ATOM 813 N N . GLY A 1 107 ? -4.847 -22.117 35.939 1.00 94.12 107 GLY A N 1
ATOM 814 C CA . GLY A 1 107 ? -5.679 -23.108 35.253 1.00 94.12 107 GLY A CA 1
ATOM 815 C C . GLY A 1 107 ? -6.721 -23.768 36.157 1.00 94.12 107 GLY A C 1
ATOM 816 O O . GLY A 1 107 ? -6.880 -24.987 36.111 1.00 94.12 107 GLY A O 1
ATOM 817 N N . THR A 1 108 ? -7.352 -22.998 37.046 1.00 96.12 108 THR A N 1
ATOM 818 C CA . THR A 1 108 ? -8.308 -23.505 38.043 1.00 96.12 108 THR A CA 1
ATOM 819 C C . THR A 1 108 ? -9.635 -22.754 37.957 1.00 96.12 108 THR A C 1
ATOM 821 O O . THR A 1 108 ? -9.655 -21.525 37.930 1.00 96.12 108 THR A O 1
ATOM 824 N N . THR A 1 109 ? -10.738 -23.505 37.959 1.00 96.81 109 THR A N 1
ATOM 825 C CA . THR A 1 109 ? -12.096 -22.979 38.142 1.00 96.81 109 THR A CA 1
ATOM 826 C C . THR A 1 109 ? -12.351 -22.673 39.611 1.00 96.81 109 THR A C 1
ATOM 828 O O . THR A 1 109 ? -12.157 -23.529 40.478 1.00 96.81 109 THR A O 1
ATOM 831 N N . TYR A 1 110 ? -12.848 -21.477 39.880 1.00 98.12 110 TYR A N 1
ATOM 832 C CA . TYR A 1 110 ? -13.365 -21.054 41.170 1.00 98.12 110 TYR A CA 1
ATOM 833 C C . TYR A 1 110 ? -14.859 -20.773 41.052 1.00 98.12 110 TYR A C 1
ATOM 835 O O . TYR A 1 110 ? -15.352 -20.377 40.002 1.00 98.12 110 TYR A O 1
ATOM 843 N N . HIS A 1 111 ? -15.571 -20.966 42.151 1.00 97.75 111 HIS A N 1
ATOM 844 C CA . HIS A 1 111 ? -16.972 -20.620 42.316 1.00 97.75 111 HIS A CA 1
ATOM 845 C C . HIS A 1 111 ? -17.081 -19.332 43.124 1.00 97.75 111 HIS A C 1
ATOM 847 O O . HIS A 1 111 ? -16.322 -19.164 44.081 1.00 97.75 111 HIS A O 1
ATOM 853 N N . TYR A 1 112 ? -18.012 -18.446 42.778 1.00 97.81 112 TYR A N 1
ATOM 854 C CA . TYR A 1 112 ? -18.204 -17.176 43.469 1.00 97.81 112 TYR A CA 1
ATOM 855 C C . TYR A 1 112 ? -19.673 -16.758 43.585 1.00 97.81 112 TYR A C 1
ATOM 857 O O . TYR A 1 112 ? -20.533 -17.202 42.827 1.00 97.81 112 TYR A O 1
ATOM 865 N N . THR A 1 113 ? -19.929 -15.866 44.542 1.00 95.62 113 THR A N 1
ATOM 866 C CA . THR A 1 113 ? -21.189 -15.131 44.716 1.00 95.62 113 THR A CA 1
ATOM 867 C C . THR A 1 113 ? -20.889 -13.699 45.164 1.00 95.62 113 THR A C 1
ATOM 869 O O . THR A 1 113 ? -19.898 -13.449 45.860 1.00 95.62 113 THR A O 1
ATOM 872 N N . ILE A 1 114 ? -21.769 -12.759 44.808 1.00 94.31 114 ILE A N 1
ATOM 873 C CA . ILE A 1 114 ? -21.714 -11.365 45.276 1.00 94.31 114 ILE A CA 1
ATOM 874 C C . ILE A 1 114 ? -22.944 -11.055 46.140 1.00 94.31 114 ILE A C 1
ATOM 876 O O . ILE A 1 114 ? -22.799 -10.820 47.335 1.00 94.31 114 ILE A O 1
ATOM 880 N N . ASP A 1 115 ? -24.158 -11.103 45.589 1.00 86.31 115 ASP A N 1
ATOM 881 C CA . ASP A 1 115 ? -25.353 -10.539 46.241 1.00 86.31 115 ASP A CA 1
ATOM 882 C C . ASP A 1 115 ? -26.634 -11.381 46.147 1.00 86.31 115 ASP A C 1
ATOM 884 O O . ASP A 1 115 ? -27.533 -11.210 46.970 1.00 86.31 115 ASP A O 1
ATOM 888 N N . ASP A 1 116 ? -26.727 -12.280 45.170 1.00 79.75 116 ASP A N 1
ATOM 889 C CA . ASP A 1 116 ? -27.925 -13.080 44.892 1.00 79.75 116 ASP A CA 1
ATOM 890 C C . ASP A 1 116 ? -27.868 -14.496 45.498 1.00 79.75 116 ASP A C 1
ATOM 892 O O . ASP A 1 116 ? -28.856 -15.233 45.459 1.00 79.75 116 ASP A O 1
ATOM 896 N N . GLY A 1 117 ? -26.726 -14.874 46.087 1.00 80.31 117 GLY A N 1
ATOM 897 C CA . GLY A 1 117 ? -26.478 -16.214 46.623 1.00 80.31 117 GLY A CA 1
ATOM 898 C C . GLY A 1 117 ? -26.435 -17.296 45.543 1.00 80.31 117 GLY A C 1
ATOM 899 O O . GLY A 1 117 ? -26.544 -18.481 45.864 1.00 80.31 117 GLY A O 1
ATOM 900 N N . LYS A 1 118 ? -26.336 -16.897 44.271 1.00 90.06 118 LYS A N 1
ATOM 901 C CA . LYS A 1 118 ? -26.248 -17.794 43.130 1.00 90.06 118 LYS A CA 1
ATOM 902 C C . LYS A 1 118 ? -24.779 -18.128 42.885 1.00 90.06 118 LYS A C 1
ATOM 904 O O . LYS A 1 118 ? -23.903 -17.275 42.984 1.00 90.06 118 LYS A O 1
ATOM 909 N N . ASP A 1 119 ? -24.530 -19.395 42.585 1.00 93.88 119 ASP A N 1
ATOM 910 C CA . ASP A 1 119 ? -23.189 -19.918 42.357 1.00 93.88 119 ASP A CA 1
ATOM 911 C C . ASP A 1 119 ? -22.802 -19.712 40.889 1.00 93.88 119 ASP A C 1
ATOM 913 O O . ASP A 1 119 ? -23.369 -20.360 40.008 1.00 93.88 119 ASP A O 1
ATOM 917 N N . TYR A 1 120 ? -21.872 -18.792 40.642 1.00 96.19 120 TYR A N 1
ATOM 918 C CA . TYR A 1 120 ? -21.246 -18.562 39.338 1.00 96.19 120 TYR A CA 1
ATOM 919 C C . TYR A 1 120 ? -19.820 -19.114 39.348 1.00 96.19 120 TYR A C 1
ATOM 921 O O . TYR A 1 120 ? -19.254 -19.347 40.417 1.00 96.19 120 TYR A O 1
ATOM 929 N N . THR A 1 121 ? -19.210 -19.292 38.179 1.00 97.25 121 THR A N 1
ATOM 930 C CA . THR A 1 121 ? -17.807 -19.723 38.073 1.00 97.25 121 THR A CA 1
ATOM 931 C C . THR A 1 121 ? -16.928 -18.673 37.422 1.00 97.25 121 THR A C 1
ATOM 933 O O . THR A 1 121 ? -17.396 -17.939 36.570 1.00 97.25 121 THR A O 1
ATOM 936 N N . PHE A 1 122 ? -15.646 -18.641 37.769 1.00 97.69 122 PHE A N 1
ATOM 937 C CA . PHE A 1 122 ? -14.614 -17.925 37.023 1.00 97.69 122 PHE A CA 1
ATOM 938 C C . PHE A 1 122 ? -13.343 -18.766 36.953 1.00 97.69 122 PHE A C 1
ATOM 940 O O . PHE A 1 122 ? -13.157 -19.703 37.732 1.00 97.69 122 PHE A O 1
ATOM 947 N N . HIS A 1 123 ? -12.457 -18.431 36.025 1.00 96.44 123 HIS A N 1
ATOM 948 C CA . HIS A 1 123 ? -11.262 -19.217 35.741 1.00 96.44 123 HIS A CA 1
ATOM 949 C C . HIS A 1 123 ? -10.022 -18.331 35.721 1.00 96.44 123 HIS A C 1
ATOM 951 O O . HIS A 1 123 ? -10.059 -17.214 35.204 1.00 96.44 123 HIS A O 1
ATOM 957 N N . THR A 1 124 ? -8.923 -18.834 36.277 1.00 96.56 124 THR A N 1
ATOM 958 C CA . THR A 1 124 ? -7.592 -18.239 36.098 1.00 96.56 124 THR A CA 1
ATOM 959 C C . THR A 1 124 ? -7.009 -18.612 34.738 1.00 96.56 124 THR A C 1
ATOM 961 O O . THR A 1 124 ? -7.438 -19.590 34.121 1.00 96.56 124 THR A O 1
ATOM 964 N N . ALA A 1 125 ? -5.997 -17.865 34.283 1.00 95.25 125 ALA A N 1
ATOM 965 C CA . ALA A 1 125 ? -5.299 -18.191 33.044 1.00 95.25 125 ALA A CA 1
ATOM 966 C C . ALA A 1 125 ? -4.782 -19.644 33.061 1.00 95.25 125 ALA A C 1
ATOM 968 O O . ALA A 1 125 ? -4.303 -20.107 34.107 1.00 95.25 125 ALA A O 1
ATOM 969 N N . PRO A 1 126 ? -4.840 -20.369 31.929 1.00 95.38 126 PRO A N 1
ATOM 970 C CA . PRO A 1 126 ? -4.253 -21.687 31.797 1.00 95.38 126 PRO A CA 1
ATOM 971 C C . PRO A 1 126 ? -2.783 -21.674 32.199 1.00 95.38 126 PRO A C 1
ATOM 973 O O . PRO A 1 126 ? -2.089 -20.658 32.119 1.00 95.38 126 PRO A O 1
ATOM 976 N N . LYS A 1 127 ? -2.285 -22.835 32.621 1.00 93.88 127 LYS A N 1
ATOM 977 C CA . LYS A 1 127 ? -0.869 -22.982 32.965 1.00 93.88 127 LYS A CA 1
ATOM 978 C C . LYS A 1 127 ? -0.008 -22.590 31.761 1.00 93.88 127 LYS A C 1
ATOM 980 O O . LYS A 1 127 ? -0.338 -22.957 30.635 1.00 93.88 127 LYS A O 1
ATOM 985 N N . ALA A 1 128 ? 1.098 -21.891 32.004 1.00 93.94 128 ALA A N 1
ATOM 986 C CA . ALA A 1 128 ? 2.040 -21.524 30.949 1.00 93.94 128 ALA A CA 1
ATOM 987 C C . ALA A 1 128 ? 2.420 -22.751 30.098 1.00 93.94 128 ALA A C 1
ATOM 989 O O . ALA A 1 128 ? 2.662 -23.833 30.641 1.00 93.94 128 ALA A O 1
ATOM 990 N N . GLY A 1 129 ? 2.405 -22.587 28.776 1.00 92.25 129 GLY A N 1
ATOM 991 C CA . GLY A 1 129 ? 2.701 -23.641 27.804 1.00 92.25 129 GLY A CA 1
ATOM 992 C C . GLY A 1 129 ? 1.554 -24.605 27.502 1.00 92.25 129 GLY A C 1
ATOM 993 O O . GLY A 1 129 ? 1.697 -25.438 26.612 1.00 92.25 129 GLY A O 1
ATOM 994 N N . SER A 1 130 ? 0.416 -24.518 28.201 1.00 95.38 130 SER A N 1
ATOM 995 C CA . SER A 1 130 ? -0.749 -25.354 27.876 1.00 95.38 130 SER A CA 1
ATOM 996 C C . SER A 1 130 ? -1.507 -24.844 26.648 1.00 95.38 130 SER A C 1
ATOM 998 O O . SER A 1 130 ? -1.675 -23.642 26.462 1.00 95.38 130 SER A O 1
ATOM 1000 N N . SER A 1 131 ? -1.978 -25.770 25.820 1.00 94.81 131 SER A N 1
ATOM 1001 C CA . SER A 1 131 ? -2.893 -25.521 24.706 1.00 94.81 131 SER A CA 1
ATOM 1002 C C . SER A 1 131 ? -4.307 -26.014 25.052 1.00 94.81 131 SER A C 1
ATOM 1004 O O . SER A 1 131 ? -4.572 -26.438 26.180 1.00 94.81 131 SER A O 1
ATOM 1006 N N . GLY A 1 132 ? -5.222 -25.980 24.084 1.00 96.06 132 GLY A N 1
ATOM 1007 C CA . GLY A 1 132 ? -6.582 -26.500 24.222 1.00 96.06 132 GLY A CA 1
ATOM 1008 C C . GLY A 1 132 ? -7.567 -25.496 24.812 1.00 96.06 132 GLY A C 1
ATOM 1009 O O . GLY A 1 132 ? -8.545 -25.913 25.424 1.00 96.06 132 GLY A O 1
ATOM 1010 N N . PHE A 1 133 ? -7.301 -24.200 24.641 1.00 97.69 133 PHE A N 1
ATOM 1011 C CA . PHE A 1 133 ? -8.199 -23.117 25.039 1.00 97.69 133 PHE A CA 1
ATOM 1012 C C . PHE A 1 133 ? -8.776 -22.405 23.812 1.00 97.69 133 PHE A C 1
ATOM 1014 O O . PHE A 1 133 ? -8.210 -22.445 22.715 1.00 97.69 133 PHE A O 1
ATOM 1021 N N . SER A 1 134 ? -9.901 -21.734 24.016 1.00 98.38 134 SER A N 1
ATOM 1022 C CA . SER A 1 134 ? -10.647 -21.019 22.992 1.00 98.38 134 SER A CA 1
ATOM 1023 C C . SER A 1 134 ? -10.780 -19.532 23.316 1.00 98.38 134 SER A C 1
ATOM 1025 O O . SER A 1 134 ? -11.081 -19.139 24.444 1.00 98.38 134 SER A O 1
ATOM 1027 N N . VAL A 1 135 ? -10.573 -18.695 22.302 1.00 98.69 135 VAL A N 1
ATOM 1028 C CA . VAL A 1 135 ? -10.776 -17.245 22.369 1.00 98.69 135 VAL A CA 1
ATOM 1029 C C . VAL A 1 135 ? -11.905 -16.872 21.422 1.00 98.69 135 VAL A C 1
ATOM 1031 O O . VAL A 1 135 ? -11.897 -17.285 20.265 1.00 98.69 135 VAL A O 1
ATOM 1034 N N . VAL A 1 136 ? -12.868 -16.081 21.885 1.00 98.75 136 VAL A N 1
ATOM 1035 C CA . VAL A 1 136 ? -13.875 -15.461 21.011 1.00 98.75 136 VAL A CA 1
ATOM 1036 C C . VAL A 1 136 ? -13.612 -13.966 20.933 1.00 98.75 136 VAL A C 1
ATOM 1038 O O . VAL A 1 136 ? -13.329 -13.331 21.946 1.00 98.75 136 VAL A O 1
ATOM 1041 N N . THR A 1 137 ? -13.684 -13.403 19.729 1.00 98.38 137 THR A N 1
ATOM 1042 C CA . THR A 1 137 ? -13.363 -11.997 19.488 1.00 98.38 137 THR A CA 1
ATOM 1043 C C . THR A 1 137 ? -14.329 -11.327 18.514 1.00 98.38 137 THR A C 1
ATOM 1045 O O . THR A 1 137 ? -14.796 -11.941 17.551 1.00 98.38 137 THR A O 1
ATOM 1048 N N . THR A 1 138 ? -14.639 -10.064 18.806 1.00 96.81 138 THR A N 1
ATOM 1049 C CA . THR A 1 138 ? -15.342 -9.112 17.937 1.00 96.81 138 THR A CA 1
ATOM 1050 C C . THR A 1 138 ? -15.047 -7.685 18.425 1.00 96.81 138 THR A C 1
ATOM 1052 O O . THR A 1 138 ? -14.705 -7.472 19.595 1.00 96.81 138 THR A O 1
ATOM 1055 N N . GLY A 1 139 ? -15.174 -6.703 17.539 1.00 96.12 139 GLY A N 1
ATOM 1056 C CA . GLY A 1 139 ? -15.280 -5.277 17.863 1.00 96.12 139 GLY A CA 1
ATOM 1057 C C . GLY A 1 139 ? -16.665 -4.738 17.515 1.00 96.12 139 GLY A C 1
ATOM 1058 O O . GLY A 1 139 ? -17.526 -5.502 17.067 1.00 96.12 139 GLY A O 1
ATOM 1059 N N . ASP A 1 140 ? -16.877 -3.441 17.732 1.00 96.12 140 ASP A N 1
ATOM 1060 C CA . ASP A 1 140 ? -18.037 -2.706 17.205 1.00 96.12 140 ASP A CA 1
ATOM 1061 C C . ASP A 1 140 ? -19.382 -3.253 17.737 1.00 96.12 140 ASP A C 1
ATOM 1063 O O . ASP A 1 140 ? -20.362 -3.485 17.021 1.00 96.12 140 ASP A O 1
ATOM 1067 N N . VAL A 1 141 ? -19.433 -3.536 19.045 1.00 95.44 141 VAL A N 1
ATOM 1068 C CA . VAL A 1 141 ? -20.549 -4.272 19.667 1.00 95.44 141 VAL A CA 1
ATOM 1069 C C . VAL A 1 141 ? -21.766 -3.378 19.904 1.00 95.44 141 VAL A C 1
ATOM 1071 O O . VAL A 1 141 ? -22.884 -3.735 19.539 1.00 95.44 141 VAL A O 1
ATOM 1074 N N . GLY A 1 142 ? -21.570 -2.218 20.523 1.00 94.75 142 GLY A N 1
ATOM 1075 C CA . GLY A 1 142 ? -22.655 -1.362 20.999 1.00 94.75 142 GLY A CA 1
ATOM 1076 C C . GLY A 1 142 ? -23.476 -1.950 22.154 1.00 94.75 142 GLY A C 1
ATOM 1077 O O . GLY A 1 142 ? -23.132 -2.963 22.767 1.00 94.75 142 GLY A O 1
ATOM 1078 N N . ALA A 1 143 ? -24.584 -1.279 22.474 1.00 95.44 143 ALA A N 1
ATOM 1079 C CA . ALA A 1 143 ? -25.549 -1.690 23.492 1.00 95.44 143 ALA A CA 1
ATOM 1080 C C . ALA A 1 143 ? -26.925 -1.998 22.886 1.00 95.44 143 ALA A C 1
ATOM 1082 O O . ALA A 1 143 ? -27.402 -1.276 22.007 1.00 95.44 143 ALA A O 1
ATOM 1083 N N . SER A 1 144 ? -27.620 -3.003 23.418 1.00 94.62 144 SER A N 1
ATOM 1084 C CA . SER A 1 144 ? -28.907 -3.510 22.921 1.00 94.62 144 SER A CA 1
ATOM 1085 C C . SER A 1 144 ? -30.023 -2.462 22.890 1.00 94.62 144 SER A C 1
ATOM 1087 O O . SER A 1 144 ? -30.939 -2.538 22.069 1.00 94.62 144 SER A O 1
ATOM 1089 N N . ILE A 1 145 ? -29.930 -1.448 23.756 1.00 93.56 145 ILE A N 1
ATOM 1090 C CA . ILE A 1 145 ? -30.877 -0.329 23.827 1.00 93.56 145 ILE A CA 1
ATOM 1091 C C . ILE A 1 145 ? -30.817 0.605 22.605 1.00 93.56 145 ILE A C 1
ATOM 1093 O O . ILE A 1 145 ? -31.747 1.387 22.389 1.00 93.56 145 ILE A O 1
ATOM 1097 N N . ARG A 1 146 ? -29.730 0.546 21.826 1.00 93.19 146 ARG A N 1
ATOM 1098 C CA . ARG A 1 146 ? -29.509 1.330 20.600 1.00 93.19 146 ARG A CA 1
ATOM 1099 C C . ARG A 1 146 ? -29.307 0.451 19.381 1.00 93.19 146 ARG A C 1
ATOM 1101 O O . ARG A 1 146 ? -29.848 0.753 18.322 1.00 93.19 146 ARG A O 1
ATOM 1108 N N . PHE A 1 147 ? -28.626 -0.671 19.559 1.00 93.69 147 PHE A N 1
ATOM 1109 C CA . PHE A 1 147 ? -28.293 -1.601 18.501 1.00 93.69 147 PHE A CA 1
ATOM 1110 C C . PHE A 1 147 ? -28.857 -2.977 18.837 1.00 93.69 147 PHE A C 1
ATOM 1112 O O . PHE A 1 147 ? -28.276 -3.754 19.593 1.00 93.69 147 PHE A O 1
ATOM 1119 N N . SER A 1 148 ? -30.030 -3.295 18.289 1.00 92.06 148 SER A N 1
ATOM 1120 C CA . SER A 1 148 ? -30.777 -4.502 18.664 1.00 92.06 148 SER A CA 1
ATOM 1121 C C . SER A 1 148 ? -30.000 -5.806 18.443 1.00 92.06 148 SER A C 1
ATOM 1123 O O . SER A 1 148 ? -30.257 -6.788 19.138 1.00 92.06 148 SER A O 1
ATOM 1125 N N . ASN A 1 149 ? -29.051 -5.821 17.499 1.00 94.12 149 ASN A N 1
ATOM 1126 C CA . ASN A 1 149 ? -28.241 -6.999 17.179 1.00 94.12 149 ASN A CA 1
ATOM 1127 C C . ASN A 1 149 ? -27.186 -7.303 18.247 1.00 94.12 149 ASN A C 1
ATOM 1129 O O . ASN A 1 149 ? -26.847 -8.471 18.425 1.00 94.12 149 ASN A O 1
ATOM 1133 N N . ALA A 1 150 ? -26.763 -6.304 19.032 1.00 95.38 150 ALA A N 1
ATOM 1134 C CA . ALA A 1 150 ? -25.826 -6.485 20.141 1.00 95.38 150 ALA A CA 1
ATOM 1135 C C . ALA A 1 150 ? -26.304 -7.553 21.129 1.00 95.38 150 ALA A C 1
ATOM 1137 O O . ALA A 1 150 ? -25.516 -8.372 21.592 1.00 95.38 150 ALA A O 1
ATOM 1138 N N . LYS A 1 151 ? -27.612 -7.615 21.404 1.00 95.50 151 LYS A N 1
ATOM 1139 C CA . LYS A 1 151 ? -28.183 -8.659 22.261 1.00 95.50 151 LYS A CA 1
ATOM 1140 C C . LYS A 1 151 ? -27.916 -10.064 21.706 1.00 95.50 151 LYS A C 1
ATOM 1142 O O . LYS A 1 151 ? -27.439 -10.927 22.433 1.00 95.50 151 LYS A O 1
ATOM 1147 N N . PHE A 1 152 ? -28.217 -10.288 20.430 1.00 95.62 152 PHE A N 1
ATOM 1148 C CA . PHE A 1 152 ? -28.088 -11.603 19.797 1.00 95.62 152 PHE A CA 1
ATOM 1149 C C . PHE A 1 152 ? -26.626 -12.013 19.597 1.00 95.62 152 PHE A C 1
ATOM 1151 O O . PHE A 1 152 ? -26.306 -13.192 19.704 1.00 95.62 152 PHE A O 1
ATOM 1158 N N . VAL A 1 153 ? -25.729 -11.056 19.348 1.00 96.88 153 VAL A N 1
ATOM 1159 C CA . VAL A 1 153 ? -24.284 -11.323 19.288 1.00 96.88 153 VAL A CA 1
ATOM 1160 C C . VAL A 1 153 ? -23.741 -11.699 20.671 1.00 96.88 153 VAL A C 1
ATOM 1162 O O . VAL A 1 153 ? -22.982 -12.654 20.779 1.00 96.88 153 VAL A O 1
ATOM 1165 N N . ASN A 1 154 ? -24.192 -11.047 21.747 1.00 97.69 154 ASN A N 1
ATOM 1166 C CA . ASN A 1 154 ? -23.842 -11.454 23.114 1.00 97.69 154 ASN A CA 1
ATOM 1167 C C . ASN A 1 154 ? -24.386 -12.851 23.471 1.00 97.69 154 ASN A C 1
ATOM 1169 O O . ASN A 1 154 ? -23.679 -13.648 24.086 1.00 97.69 154 ASN A O 1
ATOM 1173 N N . GLU A 1 155 ? -25.609 -13.186 23.049 1.00 97.44 155 GLU A N 1
ATOM 1174 C CA . GLU A 1 155 ? -26.158 -14.546 23.183 1.00 97.44 155 GLU A CA 1
ATOM 1175 C C . GLU A 1 155 ? -25.343 -15.576 22.377 1.00 97.44 155 GLU A C 1
ATOM 1177 O O . GLU A 1 155 ? -25.096 -16.680 22.869 1.00 97.44 155 GLU A O 1
ATOM 1182 N N . LEU A 1 156 ? -24.870 -15.214 21.176 1.00 97.69 156 LEU A N 1
ATOM 1183 C CA . LEU A 1 156 ? -23.967 -16.048 20.381 1.00 97.69 156 LEU A CA 1
ATOM 1184 C C . LEU A 1 156 ? -22.650 -16.288 21.125 1.00 97.69 156 LEU A C 1
ATOM 1186 O O . LEU A 1 156 ? -22.271 -17.443 21.291 1.00 97.69 156 LEU A O 1
ATOM 1190 N N . ILE A 1 157 ? -21.985 -15.236 21.612 1.00 98.12 157 ILE A N 1
ATOM 1191 C CA . ILE A 1 157 ? -20.725 -15.345 22.368 1.00 98.12 157 ILE A CA 1
ATOM 1192 C C . ILE A 1 157 ? -20.900 -16.290 23.564 1.00 98.12 157 ILE A C 1
ATOM 1194 O O . ILE A 1 157 ? -20.097 -17.204 23.737 1.00 98.12 157 ILE A O 1
ATOM 1198 N N . ALA A 1 158 ? -21.987 -16.142 24.328 1.00 97.75 158 ALA A N 1
ATOM 1199 C CA . ALA A 1 158 ? -22.301 -17.045 25.436 1.00 97.75 158 ALA A CA 1
ATOM 1200 C C . ALA A 1 158 ? -22.462 -18.505 24.972 1.00 97.75 158 ALA A C 1
ATOM 1202 O O . ALA A 1 158 ? -21.951 -19.422 25.610 1.00 97.75 158 ALA A O 1
ATOM 1203 N N . SER A 1 159 ? -23.131 -18.734 23.837 1.00 97.56 159 SER A N 1
ATOM 1204 C CA . SER A 1 159 ? -23.329 -20.082 23.284 1.00 97.56 159 SER A CA 1
ATOM 1205 C C . SER A 1 159 ? -22.039 -20.751 22.795 1.00 97.56 159 SER A C 1
ATOM 1207 O O . SER A 1 159 ? -21.967 -21.980 22.759 1.00 97.56 159 SER A O 1
ATOM 1209 N N . LEU A 1 160 ? -21.021 -19.959 22.442 1.00 97.69 160 LEU A N 1
ATOM 1210 C CA . LEU A 1 160 ? -19.710 -20.453 22.020 1.00 97.69 160 LEU A CA 1
ATOM 1211 C C . LEU A 1 160 ? -18.845 -20.927 23.194 1.00 97.69 160 LEU A C 1
ATOM 1213 O O . LEU A 1 160 ? -17.862 -21.625 22.952 1.00 97.69 160 LEU A O 1
ATOM 1217 N N . ASN A 1 161 ? -19.225 -20.577 24.431 1.00 96.06 161 ASN A N 1
ATOM 1218 C CA . ASN A 1 161 ? -18.546 -20.945 25.674 1.00 96.06 161 ASN A CA 1
ATOM 1219 C C . ASN A 1 161 ? -17.012 -20.740 25.621 1.00 96.06 161 ASN A C 1
ATOM 1221 O O . ASN A 1 161 ? -16.264 -21.709 25.786 1.00 96.06 161 ASN A O 1
ATOM 1225 N N . PRO A 1 162 ? -16.534 -19.511 25.340 1.00 97.25 162 PRO A N 1
ATOM 1226 C CA . PRO A 1 162 ? -15.106 -19.218 25.275 1.00 97.25 162 PRO A CA 1
ATOM 1227 C C . PRO A 1 162 ? -14.417 -19.273 26.643 1.00 97.25 162 PRO A C 1
ATOM 1229 O O . PRO A 1 162 ? -14.981 -18.843 27.652 1.00 97.25 162 PRO A O 1
ATOM 1232 N N . ASP A 1 163 ? -13.147 -19.682 26.646 1.00 97.88 163 ASP A N 1
ATOM 1233 C CA . ASP A 1 163 ? -12.261 -19.563 27.815 1.00 97.88 163 ASP A CA 1
ATOM 1234 C C . ASP A 1 163 ? -11.803 -18.110 28.039 1.00 97.88 163 ASP A C 1
ATOM 1236 O O . ASP A 1 163 ? -11.460 -17.716 29.157 1.00 97.88 163 ASP A O 1
ATOM 1240 N N . LEU A 1 164 ? -11.805 -17.307 26.969 1.00 97.62 164 LEU A N 1
ATOM 1241 C CA . LEU A 1 164 ? -11.416 -15.901 26.958 1.00 97.62 164 LEU A CA 1
ATOM 1242 C C . LEU A 1 164 ? -12.222 -15.120 25.912 1.00 97.62 164 LEU A C 1
ATOM 1244 O O . LEU A 1 164 ? -12.311 -15.541 24.757 1.00 97.62 164 LEU A O 1
ATOM 1248 N N . TYR A 1 165 ? -12.750 -13.953 26.277 1.00 98.56 165 TYR A N 1
ATOM 1249 C CA . TYR A 1 165 ? -13.277 -12.998 25.305 1.00 98.56 165 TYR A CA 1
ATOM 1250 C C . TYR A 1 165 ? -12.279 -11.857 25.087 1.00 98.56 165 TYR A C 1
ATOM 1252 O O . TYR A 1 165 ? -11.860 -11.205 26.046 1.00 98.56 165 TYR A O 1
ATOM 1260 N N . LEU A 1 166 ? -11.912 -11.613 23.827 1.00 98.19 166 LEU A N 1
ATOM 1261 C CA . LEU A 1 166 ? -10.998 -10.546 23.424 1.00 98.19 166 LEU A CA 1
ATOM 1262 C C . LEU A 1 166 ? -11.767 -9.475 22.639 1.00 98.19 166 LEU A C 1
ATOM 1264 O O . LEU A 1 166 ? -12.172 -9.705 21.500 1.00 98.19 166 LEU A O 1
ATOM 1268 N N . GLY A 1 167 ? -11.989 -8.313 23.246 1.00 97.06 167 GLY A N 1
ATOM 1269 C CA . GLY A 1 167 ? -12.746 -7.214 22.650 1.00 97.06 167 GLY A CA 1
ATOM 1270 C C . GLY A 1 167 ? -11.860 -6.253 21.854 1.00 97.06 167 GLY A C 1
ATOM 1271 O O . GLY A 1 167 ? -10.857 -5.778 22.379 1.00 97.06 167 GLY A O 1
ATOM 1272 N N . LEU A 1 168 ? -12.242 -5.932 20.615 1.00 97.56 168 LEU A N 1
ATOM 1273 C CA . LEU A 1 168 ? -11.407 -5.182 19.657 1.00 97.56 168 LEU A CA 1
ATOM 1274 C C . LEU A 1 168 ? -11.781 -3.689 19.509 1.00 97.56 168 LEU A C 1
ATOM 1276 O O . LEU A 1 168 ? -11.523 -3.084 18.470 1.00 97.56 168 LEU A O 1
ATOM 1280 N N . GLY A 1 169 ? -12.375 -3.084 20.537 1.00 95.44 169 GLY A N 1
ATOM 1281 C CA . GLY A 1 169 ? -12.760 -1.665 20.556 1.00 95.44 169 GLY A CA 1
ATOM 1282 C C . GLY A 1 169 ? -14.191 -1.392 20.112 1.00 95.44 169 GLY A C 1
ATOM 1283 O O . GLY A 1 169 ? -14.887 -2.286 19.624 1.00 95.44 169 GLY A O 1
ATOM 1284 N N . ASP A 1 170 ? -14.627 -0.152 20.338 1.00 95.44 170 ASP A N 1
ATOM 1285 C CA . ASP A 1 170 ? -15.966 0.362 20.046 1.00 95.44 170 ASP A CA 1
ATOM 1286 C C . ASP A 1 170 ? -17.071 -0.472 20.712 1.00 95.44 170 ASP A C 1
ATOM 1288 O O . ASP A 1 170 ? -17.965 -1.067 20.101 1.00 95.44 170 ASP A O 1
ATOM 1292 N N . PHE A 1 171 ? -16.996 -0.544 22.038 1.00 91.75 171 PHE A N 1
ATOM 1293 C CA . PHE A 1 171 ? -17.851 -1.416 22.838 1.00 91.75 171 PHE A CA 1
ATOM 1294 C C . PHE A 1 171 ? -19.237 -0.835 23.026 1.00 91.75 171 PHE A C 1
ATOM 1296 O O . PHE A 1 171 ? -20.239 -1.533 22.901 1.00 91.75 171 PHE A O 1
ATOM 1303 N N . THR A 1 172 ? -19.291 0.442 23.396 1.00 94.19 172 THR A N 1
ATOM 1304 C CA . THR A 1 172 ? -20.510 1.038 23.949 1.00 94.19 172 THR A CA 1
ATOM 1305 C C . THR A 1 172 ? -21.119 2.091 23.040 1.00 94.19 172 THR A C 1
ATOM 1307 O O . THR A 1 172 ? -22.315 2.360 23.167 1.00 94.19 172 THR A O 1
ATOM 1310 N N . TYR A 1 173 ? -20.316 2.690 22.150 1.00 94.69 173 TYR A N 1
ATOM 1311 C CA . TYR A 1 173 ? -20.665 3.912 21.413 1.00 94.69 173 TYR A CA 1
ATOM 1312 C C . TYR A 1 173 ? -21.174 5.017 22.359 1.00 94.69 173 TYR A C 1
ATOM 1314 O O . TYR A 1 173 ? -22.082 5.784 22.037 1.00 94.69 173 TYR A O 1
ATOM 1322 N N . GLY A 1 174 ? -20.639 5.058 23.587 1.00 92.88 174 GLY A N 1
ATOM 1323 C CA . GLY A 1 174 ? -21.047 5.985 24.641 1.00 92.88 174 GLY A CA 1
ATOM 1324 C C . GLY A 1 174 ? -20.753 7.444 24.304 1.00 92.88 174 GLY A C 1
ATOM 1325 O O . GLY A 1 174 ? -21.399 8.343 24.844 1.00 92.88 174 GLY A O 1
ATOM 1326 N N . ASP A 1 175 ? -19.832 7.689 23.376 1.00 92.31 175 ASP A N 1
ATOM 1327 C CA . ASP A 1 175 ? -19.554 9.007 22.829 1.00 92.31 175 ASP A CA 1
ATOM 1328 C C . ASP A 1 175 ? -20.741 9.594 22.044 1.00 92.31 175 ASP A C 1
ATOM 1330 O O . ASP A 1 175 ? -21.021 10.791 22.153 1.00 92.31 175 ASP A O 1
ATOM 1334 N N . GLN A 1 176 ? -21.461 8.746 21.307 1.00 92.69 176 GLN A N 1
ATOM 1335 C CA . GLN A 1 176 ? -22.630 9.108 20.502 1.00 92.69 176 GLN A CA 1
ATOM 1336 C C . GLN A 1 176 ? -23.940 8.933 21.274 1.00 92.69 176 GLN A C 1
ATOM 1338 O O . GLN A 1 176 ? -24.835 9.776 21.198 1.00 92.69 176 GLN A O 1
ATOM 1343 N N . GLU A 1 177 ? -24.042 7.853 22.047 1.00 92.38 177 GLU A N 1
ATOM 1344 C CA . GLU A 1 177 ? -25.288 7.392 22.665 1.00 92.38 177 GLU A CA 1
ATOM 1345 C C . GLU A 1 177 ? -25.380 7.697 24.168 1.00 92.38 177 GLU A C 1
ATOM 1347 O O . GLU A 1 177 ? -26.415 7.475 24.808 1.00 92.38 177 GLU A O 1
ATOM 1352 N N . GLY A 1 178 ? -24.313 8.259 24.737 1.00 91.12 178 GLY A N 1
ATOM 1353 C CA . GLY A 1 178 ? -24.235 8.709 26.118 1.00 91.12 178 GLY A CA 1
ATOM 1354 C C . GLY A 1 178 ? -24.047 7.587 27.143 1.00 91.12 178 GLY A C 1
ATOM 1355 O O . GLY A 1 178 ? -23.987 6.394 26.843 1.00 91.12 178 GLY A O 1
ATOM 1356 N N . GLN A 1 179 ? -24.005 7.987 28.417 1.00 90.12 179 GLN A N 1
ATOM 1357 C CA . GLN A 1 179 ? -23.724 7.088 29.544 1.00 90.12 179 GLN A CA 1
ATOM 1358 C C . GLN A 1 179 ? -24.757 5.958 29.710 1.00 90.12 179 GLN A C 1
ATOM 1360 O O . GLN A 1 179 ? -24.447 4.915 30.285 1.00 90.12 179 GLN A O 1
ATOM 1365 N N . GLU A 1 180 ? -25.992 6.139 29.237 1.00 91.81 180 GLU A N 1
ATOM 1366 C CA . GLU A 1 180 ? -27.002 5.072 29.239 1.00 91.81 180 GLU A CA 1
ATOM 1367 C C . GLU A 1 180 ? -26.564 3.879 28.384 1.00 91.81 180 GLU A C 1
ATOM 1369 O O . GLU A 1 180 ? -26.748 2.742 28.815 1.00 91.81 180 GLU A O 1
ATOM 1374 N N . SER A 1 181 ? -25.919 4.130 27.238 1.00 93.81 181 SER A N 1
ATOM 1375 C CA . SER A 1 181 ? -25.376 3.082 26.366 1.00 93.81 181 SER A CA 1
ATOM 1376 C C . SER A 1 181 ? -24.252 2.311 27.048 1.00 93.81 181 SER A C 1
ATOM 1378 O O . SER A 1 181 ? -24.274 1.084 27.070 1.00 93.81 181 SER A O 1
ATOM 1380 N N . VAL A 1 182 ? -23.338 3.017 27.725 1.00 93.75 182 VAL A N 1
ATOM 1381 C CA . VAL A 1 182 ? -22.280 2.394 28.537 1.00 93.75 182 VAL A CA 1
ATOM 1382 C C . VAL A 1 182 ? -22.887 1.453 29.577 1.00 93.75 182 VAL A C 1
ATOM 1384 O O . VAL A 1 182 ? -22.519 0.286 29.663 1.00 93.75 182 VAL A O 1
ATOM 1387 N N . ASN A 1 183 ? -23.865 1.930 30.349 1.00 92.50 183 ASN A N 1
ATOM 1388 C CA . ASN A 1 183 ? -24.493 1.110 31.384 1.00 92.50 183 ASN A CA 1
ATOM 1389 C C . ASN A 1 183 ? -25.252 -0.094 30.818 1.00 92.50 183 ASN A C 1
ATOM 1391 O O . ASN A 1 183 ? -25.257 -1.154 31.442 1.00 92.50 183 ASN A O 1
ATOM 1395 N N . ALA A 1 184 ? -25.908 0.077 29.670 1.00 94.56 184 ALA A N 1
ATOM 1396 C CA . ALA A 1 184 ? -26.632 -0.989 29.002 1.00 94.56 184 ALA A CA 1
ATOM 1397 C C . ALA A 1 184 ? -25.684 -2.054 28.444 1.00 94.56 184 ALA A C 1
ATOM 1399 O O . ALA A 1 184 ? -25.906 -3.223 28.729 1.00 94.56 184 ALA A O 1
ATOM 1400 N N . HIS A 1 185 ? -24.593 -1.669 27.773 1.00 96.50 185 HIS A N 1
ATOM 1401 C CA . HIS A 1 185 ? -23.594 -2.613 27.263 1.00 96.50 185 HIS A CA 1
ATOM 1402 C C . HIS A 1 185 ? -23.076 -3.531 28.374 1.00 96.50 185 HIS A C 1
ATOM 1404 O O . HIS A 1 185 ? -23.140 -4.751 28.254 1.00 96.50 185 HIS A O 1
ATOM 1410 N N . PHE A 1 186 ? -22.638 -2.958 29.501 1.00 96.50 186 PHE A N 1
ATOM 1411 C CA . PHE A 1 186 ? -22.116 -3.762 30.608 1.00 96.50 186 PHE A CA 1
ATOM 1412 C C . PHE A 1 186 ? -23.179 -4.647 31.277 1.00 96.50 186 PHE A C 1
ATOM 1414 O O . PHE A 1 186 ? -22.825 -5.635 31.907 1.00 96.50 186 PHE A O 1
ATOM 1421 N N . ASN A 1 187 ? -24.468 -4.334 31.131 1.00 96.00 187 ASN A N 1
ATOM 1422 C CA . ASN A 1 187 ? -25.547 -5.234 31.539 1.00 96.00 187 ASN A CA 1
ATOM 1423 C C . ASN A 1 187 ? -25.834 -6.317 30.487 1.00 96.00 187 ASN A C 1
ATOM 1425 O O . ASN A 1 187 ? -26.124 -7.453 30.854 1.00 96.00 187 ASN A O 1
ATOM 1429 N N . ASP A 1 188 ? -25.735 -5.987 29.198 1.00 97.12 188 ASP A N 1
ATOM 1430 C CA . ASP A 1 188 ? -25.957 -6.916 28.087 1.00 97.12 188 ASP A CA 1
ATOM 1431 C C . ASP A 1 188 ? -24.917 -8.047 28.082 1.00 97.12 188 ASP A C 1
ATOM 1433 O O . ASP A 1 188 ? -25.267 -9.211 27.881 1.00 97.12 188 ASP A O 1
ATOM 1437 N N . VAL A 1 189 ? -23.648 -7.726 28.360 1.00 97.69 189 VAL A N 1
ATOM 1438 C CA . VAL A 1 189 ? -22.543 -8.703 28.359 1.00 97.69 189 VAL A CA 1
ATOM 1439 C C . VAL A 1 189 ? -22.584 -9.681 29.534 1.00 97.69 189 VAL A C 1
ATOM 1441 O O . VAL A 1 189 ? -21.982 -10.745 29.440 1.00 97.69 189 VAL A O 1
ATOM 1444 N N . MET A 1 190 ? -23.342 -9.404 30.606 1.00 96.69 190 MET A N 1
ATOM 1445 C CA . MET A 1 190 ? -23.428 -10.280 31.794 1.00 96.69 190 MET A CA 1
ATOM 1446 C C . MET A 1 190 ? -23.917 -11.698 31.489 1.00 96.69 190 MET A C 1
ATOM 1448 O O . MET A 1 190 ? -23.752 -12.586 32.327 1.00 96.69 190 MET A O 1
ATOM 1452 N N . VAL A 1 191 ? -24.515 -11.917 30.314 1.00 97.06 191 VAL A N 1
ATOM 1453 C CA . VAL A 1 191 ? -24.869 -13.251 29.815 1.00 97.06 191 VAL A CA 1
ATOM 1454 C C . VAL A 1 191 ? -23.645 -14.165 29.649 1.00 97.06 191 VAL A C 1
ATOM 1456 O O . VAL A 1 191 ? -23.799 -15.376 29.754 1.00 97.06 191 VAL A O 1
ATOM 1459 N N . TRP A 1 192 ? -22.447 -13.601 29.457 1.00 97.62 192 TRP A N 1
ATOM 1460 C CA . TRP A 1 192 ? -21.174 -14.331 29.392 1.00 97.62 192 TRP A CA 1
ATOM 1461 C C . TRP A 1 192 ? -20.086 -13.752 30.317 1.00 97.62 192 TRP A C 1
ATOM 1463 O O . TRP A 1 192 ? -19.311 -14.513 30.890 1.00 97.62 192 TRP A O 1
ATOM 1473 N N . SER A 1 193 ? -20.034 -12.434 30.554 1.00 97.94 193 SER A N 1
ATOM 1474 C CA . SER A 1 193 ? -18.934 -11.766 31.285 1.00 97.94 193 SER A CA 1
ATOM 1475 C C . SER A 1 193 ? -18.846 -12.123 32.770 1.00 97.94 193 SER A C 1
ATOM 1477 O O . SER A 1 193 ? -17.851 -11.836 33.430 1.00 97.94 193 SER A O 1
ATOM 1479 N N . ARG A 1 194 ? -19.894 -12.749 33.314 1.00 96.06 194 ARG A N 1
ATOM 1480 C CA . ARG A 1 194 ? -19.901 -13.300 34.673 1.00 96.06 194 ARG A CA 1
ATOM 1481 C C . ARG A 1 194 ? -19.056 -14.563 34.808 1.00 96.06 194 ARG A C 1
ATOM 1483 O O . ARG A 1 194 ? -18.698 -14.894 35.934 1.00 96.06 194 ARG A O 1
ATOM 1490 N N . GLU A 1 195 ? -18.781 -15.262 33.710 1.00 96.69 195 GLU A N 1
ATOM 1491 C CA . GLU A 1 195 ? -18.111 -16.570 33.723 1.00 96.69 195 GLU A CA 1
ATOM 1492 C C . GLU A 1 195 ? -16.909 -16.665 32.774 1.00 96.69 195 GLU A C 1
ATOM 1494 O O . GLU A 1 195 ? -16.019 -17.490 32.994 1.00 96.69 195 GLU A O 1
ATOM 1499 N N . THR A 1 196 ? -16.842 -15.777 31.781 1.00 98.06 196 THR A N 1
ATOM 1500 C CA . THR A 1 196 ? -15.728 -15.632 30.841 1.00 98.06 196 THR A CA 1
ATOM 1501 C C . THR A 1 196 ? -14.955 -14.337 31.133 1.00 98.06 196 THR A C 1
ATOM 1503 O O . THR A 1 196 ? -15.585 -13.282 31.265 1.00 98.06 196 THR A O 1
ATOM 1506 N N . PRO A 1 197 ? -13.607 -14.361 31.163 1.00 98.00 197 PRO A N 1
ATOM 1507 C CA . PRO A 1 197 ? -12.812 -13.148 31.305 1.00 98.00 197 PRO A CA 1
ATOM 1508 C C . PRO A 1 197 ? -12.972 -12.223 30.091 1.00 98.00 197 PRO A C 1
ATOM 1510 O O . PRO A 1 197 ? -12.873 -12.667 28.944 1.00 98.00 197 PRO A O 1
ATOM 1513 N N . TYR A 1 198 ? -13.163 -10.931 30.350 1.00 98.12 198 TYR A N 1
ATOM 1514 C CA . TYR A 1 198 ? -13.299 -9.884 29.338 1.00 98.12 198 TYR A CA 1
ATOM 1515 C C . TYR A 1 198 ? -11.980 -9.117 29.213 1.00 98.12 198 TYR A C 1
ATOM 1517 O O . TYR A 1 198 ? -11.672 -8.287 30.058 1.00 98.12 198 TYR A O 1
ATOM 1525 N N . MET A 1 199 ? -11.215 -9.370 28.147 1.00 98.00 199 MET A N 1
ATOM 1526 C CA . MET A 1 199 ? -9.964 -8.667 27.836 1.00 98.00 199 MET A CA 1
ATOM 1527 C C . MET A 1 199 ? -10.192 -7.634 26.714 1.00 98.00 199 MET A C 1
ATOM 1529 O O . MET A 1 199 ? -10.377 -8.034 25.566 1.00 98.00 199 MET A O 1
ATOM 1533 N N . PRO A 1 200 ? -10.221 -6.323 27.001 1.00 96.75 200 PRO A N 1
ATOM 1534 C CA . PRO A 1 200 ? -10.611 -5.301 26.030 1.00 96.75 200 PRO A CA 1
ATOM 1535 C C . PRO A 1 200 ? -9.419 -4.534 25.445 1.00 96.75 200 PRO A C 1
ATOM 1537 O O . PRO A 1 200 ? -8.473 -4.224 26.154 1.00 96.75 200 PRO A O 1
ATOM 1540 N N . ASN A 1 201 ? -9.523 -4.098 24.192 1.00 95.81 201 ASN A N 1
ATOM 1541 C CA . ASN A 1 201 ? -8.768 -2.972 23.643 1.00 95.81 201 ASN A CA 1
ATOM 1542 C C . ASN A 1 201 ? -9.725 -1.830 23.297 1.00 95.81 201 ASN A C 1
ATOM 1544 O O . ASN A 1 201 ? -10.820 -2.089 22.825 1.00 95.81 201 ASN A O 1
ATOM 1548 N N . TRP A 1 202 ? -9.341 -0.577 23.497 1.00 94.12 202 TRP A N 1
ATOM 1549 C CA . TRP A 1 202 ? -10.198 0.564 23.165 1.00 94.12 202 TRP A CA 1
ATOM 1550 C C . TRP A 1 202 ? -10.134 0.909 21.669 1.00 94.12 202 TRP A C 1
ATOM 1552 O O . TRP A 1 202 ? -9.111 0.695 21.014 1.00 94.12 202 TRP A O 1
ATOM 1562 N N . GLY A 1 203 ? -11.241 1.425 21.143 1.00 94.00 203 GLY A N 1
ATOM 1563 C CA . GLY A 1 203 ? -11.389 1.951 19.793 1.00 94.00 203 GLY A CA 1
ATOM 1564 C C . GLY A 1 203 ? -11.634 3.455 19.792 1.00 94.00 203 GLY A C 1
ATOM 1565 O O . GLY A 1 203 ? -11.463 4.150 20.802 1.00 94.00 203 GLY A O 1
ATOM 1566 N N . ASN A 1 204 ? -11.995 4.001 18.633 1.00 91.44 204 ASN A N 1
ATOM 1567 C CA . ASN A 1 204 ? -12.150 5.445 18.519 1.00 91.44 204 ASN A CA 1
ATOM 1568 C C . ASN A 1 204 ? -13.380 5.990 19.262 1.00 91.44 204 ASN A C 1
ATOM 1570 O O . ASN A 1 204 ? -13.370 7.156 19.657 1.00 91.44 204 ASN A O 1
ATOM 1574 N N . HIS A 1 205 ? -14.402 5.176 19.510 1.00 93.69 205 HIS A N 1
ATOM 1575 C CA . HIS A 1 205 ? -15.603 5.598 20.232 1.00 93.69 205 HIS A CA 1
ATOM 1576 C C . HIS A 1 205 ? -15.421 5.692 21.749 1.00 93.69 205 HIS A C 1
ATOM 1578 O O . HIS A 1 205 ? -16.240 6.304 22.429 1.00 93.69 205 HIS A O 1
ATOM 1584 N N . GLU A 1 206 ? -14.325 5.170 22.299 1.00 92.12 206 GLU A N 1
ATOM 1585 C CA . GLU A 1 206 ? -14.054 5.264 23.736 1.00 92.12 206 GLU A CA 1
ATOM 1586 C C . GLU A 1 206 ? -13.447 6.617 24.162 1.00 92.12 206 GLU A C 1
ATOM 1588 O O . GLU A 1 206 ? -13.227 6.826 25.355 1.00 92.12 206 GLU A O 1
ATOM 1593 N N . TRP A 1 207 ? -13.157 7.545 23.236 1.00 86.19 207 TRP A N 1
ATOM 1594 C CA . TRP A 1 207 ? -12.473 8.811 23.571 1.00 86.19 207 TRP A CA 1
ATOM 1595 C C . TRP A 1 207 ? -12.936 10.074 22.825 1.00 86.19 207 TRP A C 1
ATOM 1597 O O . TRP A 1 207 ? -12.504 11.180 23.166 1.00 86.19 207 TRP A O 1
ATOM 1607 N N . GLN A 1 208 ? -13.776 9.951 21.795 1.00 81.06 208 GLN A N 1
ATOM 1608 C CA . GLN A 1 208 ? -14.080 11.039 20.855 1.00 81.06 208 GLN A CA 1
ATOM 1609 C C . GLN A 1 208 ? -15.003 12.146 21.395 1.00 81.06 208 GLN A C 1
ATOM 1611 O O . GLN A 1 208 ? -15.291 13.109 20.676 1.00 81.06 208 GLN A O 1
ATOM 1616 N N . SER A 1 209 ? -15.469 12.074 22.646 1.00 81.94 209 SER A N 1
ATOM 1617 C CA . SER A 1 209 ? -16.377 13.090 23.187 1.00 81.94 209 SER A CA 1
ATOM 1618 C C . SER A 1 209 ? -16.211 13.332 24.685 1.00 81.94 209 SER A C 1
ATOM 1620 O O . SER A 1 209 ? -15.564 12.591 25.410 1.00 81.94 209 SER A O 1
ATOM 1622 N N . ALA A 1 210 ? -16.885 14.366 25.192 1.00 75.50 210 ALA A N 1
ATOM 1623 C CA . ALA A 1 210 ? -17.002 14.565 26.632 1.00 75.50 210 ALA A CA 1
ATOM 1624 C C . ALA A 1 210 ? -17.899 13.517 27.317 1.00 75.50 210 ALA A C 1
ATOM 1626 O O . ALA A 1 210 ? -17.960 13.526 28.544 1.00 75.50 210 ALA A O 1
ATOM 1627 N N . PHE A 1 211 ? -18.628 12.668 26.580 1.00 75.19 211 PHE A N 1
ATOM 1628 C CA . PHE A 1 211 ? -19.468 11.597 27.129 1.00 75.19 211 PHE A CA 1
ATOM 1629 C C . PHE A 1 211 ? -18.696 10.291 27.327 1.00 75.19 211 PHE A C 1
ATOM 1631 O O . PHE A 1 211 ? -18.976 9.594 28.304 1.00 75.19 211 PHE A O 1
ATOM 1638 N N . ASP A 1 212 ? -17.684 10.045 26.493 1.00 84.88 212 ASP A N 1
ATOM 1639 C CA . ASP A 1 212 ? -16.721 8.955 26.637 1.00 84.88 212 ASP A CA 1
ATOM 1640 C C . ASP A 1 212 ? -15.315 9.444 26.248 1.00 84.88 212 ASP A C 1
ATOM 1642 O O . ASP A 1 212 ? -15.049 9.757 25.088 1.00 84.88 212 ASP A O 1
ATOM 1646 N N . ASP A 1 213 ? -14.460 9.606 27.260 1.00 87.69 213 ASP A N 1
ATOM 1647 C CA . ASP A 1 213 ? -13.151 10.280 27.229 1.00 87.69 213 ASP A CA 1
ATOM 1648 C C . ASP A 1 213 ? -12.035 9.382 27.804 1.00 87.69 213 ASP A C 1
ATOM 1650 O O . ASP A 1 213 ? -11.128 9.848 28.499 1.00 87.69 213 ASP A O 1
ATOM 1654 N N . LEU A 1 214 ? -12.143 8.072 27.560 1.00 90.81 214 LEU A 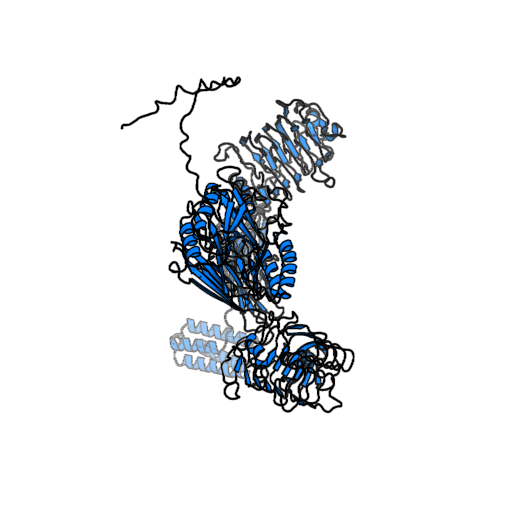N 1
ATOM 1655 C CA . LEU A 1 214 ? -11.406 6.950 28.157 1.00 90.81 214 LEU A CA 1
ATOM 1656 C C . LEU A 1 214 ? -11.670 6.671 29.632 1.00 90.81 214 LEU A C 1
ATOM 1658 O O . LEU A 1 214 ? -11.212 5.645 30.140 1.00 90.81 214 LEU A O 1
ATOM 1662 N N . THR A 1 215 ? -12.414 7.525 30.332 1.00 90.81 215 THR A N 1
ATOM 1663 C CA . THR A 1 215 ? -12.705 7.305 31.754 1.00 90.81 215 THR A CA 1
ATOM 1664 C C . THR A 1 215 ? -13.496 6.014 31.978 1.00 90.81 215 THR A C 1
ATOM 1666 O O . THR A 1 215 ? -13.246 5.311 32.955 1.00 90.81 215 THR A O 1
ATOM 1669 N N . ASN A 1 216 ? -14.434 5.669 31.085 1.00 92.00 216 ASN A N 1
ATOM 1670 C CA . ASN A 1 216 ? -15.182 4.416 31.206 1.00 92.00 216 ASN A CA 1
ATOM 1671 C C . ASN A 1 216 ? -14.309 3.199 30.894 1.00 92.00 216 ASN A C 1
ATOM 1673 O O . ASN A 1 216 ? -14.347 2.250 31.663 1.00 92.00 216 ASN A O 1
ATOM 1677 N N . TYR A 1 217 ? -13.501 3.229 29.831 1.00 94.19 217 TYR A N 1
ATOM 1678 C CA . TYR A 1 217 ? -12.595 2.125 29.502 1.00 94.19 217 TYR A CA 1
ATOM 1679 C C . TYR A 1 217 ? -11.565 1.885 30.620 1.00 94.19 217 TYR A C 1
ATOM 1681 O O . TYR A 1 217 ? -11.584 0.841 31.265 1.00 94.19 217 TYR A O 1
ATOM 1689 N N . LYS A 1 218 ? -10.732 2.881 30.949 1.00 92.81 218 LYS A N 1
ATOM 1690 C CA . LYS A 1 218 ? -9.677 2.714 31.966 1.00 92.81 218 LYS A CA 1
ATOM 1691 C C . LYS A 1 218 ? -10.207 2.531 33.386 1.00 92.81 218 LYS A C 1
ATOM 1693 O O . LYS A 1 218 ? -9.473 2.064 34.247 1.00 92.81 218 LYS A O 1
ATOM 1698 N N . GLY A 1 219 ? -11.438 2.962 33.657 1.00 92.69 219 GLY A N 1
ATOM 1699 C CA . GLY A 1 219 ? -12.041 2.833 34.981 1.00 92.69 219 GLY A CA 1
ATOM 1700 C C . GLY A 1 219 ? -12.822 1.545 35.210 1.00 92.69 219 GLY A C 1
ATOM 1701 O O . GLY A 1 219 ? -13.227 1.298 36.340 1.00 92.69 219 GLY A O 1
ATOM 1702 N N . ARG A 1 220 ? -13.077 0.757 34.160 1.00 94.62 220 ARG A N 1
ATOM 1703 C CA . ARG A 1 220 ? -13.837 -0.499 34.252 1.00 94.62 220 ARG A CA 1
ATOM 1704 C C . ARG A 1 220 ? -12.970 -1.738 34.093 1.00 94.62 220 ARG A C 1
ATOM 1706 O O . ARG A 1 220 ? -13.460 -2.825 34.333 1.00 94.62 220 ARG A O 1
ATOM 1713 N N . PHE A 1 221 ? -11.713 -1.582 33.689 1.00 96.31 221 PHE A N 1
ATOM 1714 C CA . PHE A 1 221 ? -10.831 -2.709 33.434 1.00 96.31 221 PHE A CA 1
ATOM 1715 C C . PHE A 1 221 ? -9.467 -2.506 34.088 1.00 96.31 221 PHE A C 1
ATOM 1717 O O . PHE A 1 221 ? -8.745 -1.559 33.776 1.00 96.31 221 PHE A O 1
ATOM 1724 N N . ASP A 1 222 ? -9.091 -3.452 34.943 1.00 96.62 222 ASP A N 1
ATOM 1725 C CA . ASP A 1 222 ? -7.729 -3.609 35.448 1.00 96.62 222 ASP A CA 1
ATOM 1726 C C . ASP A 1 222 ? -6.971 -4.571 34.523 1.00 96.62 222 ASP A C 1
ATOM 1728 O O . ASP A 1 222 ? -7.363 -5.729 34.364 1.00 96.62 222 ASP A O 1
ATOM 1732 N N . LEU A 1 223 ? -5.916 -4.090 33.863 1.00 97.25 223 LEU A N 1
ATOM 1733 C CA . LEU A 1 223 ? -5.244 -4.811 32.776 1.00 97.25 223 LEU A CA 1
ATOM 1734 C C . LEU A 1 223 ? -3.867 -5.349 33.211 1.00 97.25 223 LEU A C 1
ATOM 1736 O O . LEU A 1 223 ? -3.161 -4.679 33.967 1.00 97.25 223 LEU A O 1
ATOM 1740 N N . PRO A 1 224 ? -3.441 -6.530 32.725 1.00 97.19 224 PRO A N 1
ATOM 1741 C CA . PRO A 1 224 ? -2.124 -7.103 33.011 1.00 97.19 224 PRO A CA 1
ATOM 1742 C C . PRO A 1 224 ? -1.022 -6.381 32.230 1.00 97.19 224 PRO A C 1
ATOM 1744 O O . PRO A 1 224 ? -1.183 -6.103 31.050 1.00 97.19 224 PRO A O 1
ATOM 1747 N N . ASN A 1 225 ? 0.122 -6.109 32.861 1.00 97.44 225 ASN A N 1
ATOM 1748 C CA . ASN A 1 225 ? 1.254 -5.386 32.253 1.00 97.44 225 ASN A CA 1
ATOM 1749 C C . ASN A 1 225 ? 0.848 -4.116 31.463 1.00 97.44 225 ASN A C 1
ATOM 1751 O O . ASN A 1 225 ? 1.253 -3.958 30.304 1.00 97.44 225 ASN A O 1
ATOM 1755 N N . PRO A 1 226 ? 0.058 -3.205 32.057 1.00 96.56 226 PRO A N 1
ATOM 1756 C CA . PRO A 1 226 ? -0.487 -2.063 31.342 1.00 96.56 226 PRO A CA 1
ATOM 1757 C C . PRO A 1 226 ? 0.620 -1.066 30.991 1.00 96.56 226 PRO A C 1
ATOM 1759 O O . PRO A 1 226 ? 1.496 -0.771 31.806 1.00 96.56 226 PRO A O 1
ATOM 1762 N N . GLN A 1 227 ? 0.561 -0.526 29.780 1.00 96.00 227 GLN A N 1
ATOM 1763 C CA . GLN A 1 227 ? 1.540 0.402 29.220 1.00 96.00 227 GLN A CA 1
ATOM 1764 C C . GLN A 1 227 ? 0.906 1.768 28.945 1.00 96.00 227 GLN A C 1
ATOM 1766 O O . GLN A 1 227 ? -0.319 1.917 28.916 1.00 96.00 227 GLN A O 1
ATOM 1771 N N . ILE A 1 228 ? 1.758 2.779 28.775 1.00 92.25 228 ILE A N 1
ATOM 1772 C CA . ILE A 1 228 ? 1.357 4.150 28.442 1.00 92.25 228 ILE A CA 1
ATOM 1773 C C . ILE A 1 228 ? 1.667 4.398 26.966 1.00 92.25 228 ILE A C 1
ATOM 1775 O O . ILE A 1 228 ? 2.776 4.107 26.513 1.00 92.25 228 ILE A O 1
ATOM 1779 N N . ASP A 1 229 ? 0.730 4.989 26.229 1.00 88.62 229 ASP A N 1
ATOM 1780 C CA . ASP A 1 229 ? 1.009 5.510 24.894 1.00 88.62 229 ASP A CA 1
ATOM 1781 C C . ASP A 1 229 ? 1.805 6.820 25.001 1.00 88.62 229 ASP A C 1
ATOM 1783 O O . ASP A 1 229 ? 1.318 7.854 25.465 1.00 88.62 229 ASP A O 1
ATOM 1787 N N . LYS A 1 230 ? 3.054 6.790 24.529 1.00 83.25 230 LYS A N 1
ATOM 1788 C CA . LYS A 1 230 ? 3.944 7.961 24.486 1.00 83.25 230 LYS A CA 1
ATOM 1789 C C . LYS A 1 230 ? 3.487 9.028 23.483 1.00 83.25 230 LYS A C 1
ATOM 1791 O O . LYS A 1 230 ? 3.969 10.156 23.559 1.00 83.25 230 LYS A O 1
ATOM 1796 N N . GLY A 1 231 ? 2.581 8.689 22.564 1.00 74.62 231 GLY A N 1
ATOM 1797 C CA . GLY A 1 231 ? 1.936 9.609 21.627 1.00 74.62 231 GLY A CA 1
ATOM 1798 C C . GLY A 1 231 ? 0.731 10.367 22.200 1.00 74.62 231 GLY A C 1
ATOM 1799 O O . GLY A 1 231 ? 0.209 11.257 21.526 1.00 74.62 231 GLY A O 1
ATOM 1800 N N . MET A 1 232 ? 0.289 10.065 23.428 1.00 74.69 232 MET A N 1
ATOM 1801 C CA . MET A 1 232 ? -0.903 10.674 24.027 1.00 74.69 232 MET A CA 1
ATOM 1802 C C . MET A 1 232 ? -0.726 12.177 24.340 1.00 74.69 232 MET A C 1
ATOM 1804 O O . MET A 1 232 ? 0.231 12.602 24.992 1.00 74.69 232 MET A O 1
ATOM 1808 N N . SER A 1 233 ? -1.696 12.993 23.906 1.00 66.50 233 SER A N 1
ATOM 1809 C CA . SER A 1 233 ? -1.734 14.454 24.103 1.00 66.50 233 SER A CA 1
ATOM 1810 C C . SER A 1 233 ? -1.944 14.869 25.568 1.00 66.50 233 SER A C 1
ATOM 1812 O O . SER A 1 233 ? -2.589 14.167 26.341 1.00 66.50 233 SER A O 1
ATOM 1814 N N . SER A 1 234 ? -1.477 16.069 25.945 1.00 65.12 234 SER A N 1
ATOM 1815 C CA . SER A 1 234 ? -1.530 16.580 27.326 1.00 65.12 234 SER A CA 1
ATOM 1816 C C . SER A 1 234 ? -2.910 16.948 27.874 1.00 65.12 234 SER A C 1
ATOM 1818 O O . SER A 1 234 ? -3.019 17.408 29.007 1.00 65.12 234 SER A O 1
ATOM 1820 N N . ASN A 1 235 ? -3.957 16.821 27.063 1.00 68.12 235 ASN A N 1
ATOM 1821 C CA . ASN A 1 235 ? -5.289 17.329 27.384 1.00 68.12 235 ASN A CA 1
ATOM 1822 C C . ASN A 1 235 ? -6.307 16.215 27.692 1.00 68.12 235 ASN A C 1
ATOM 1824 O O . ASN A 1 235 ? -7.476 16.529 27.913 1.00 68.12 235 ASN A O 1
ATOM 1828 N N . THR A 1 236 ? -5.903 14.938 27.697 1.00 70.81 236 THR A N 1
ATOM 1829 C CA . THR A 1 236 ? -6.792 13.817 28.047 1.00 70.81 236 THR A CA 1
ATOM 1830 C C . THR A 1 236 ? -6.889 13.640 29.570 1.00 70.81 236 THR A C 1
ATOM 1832 O O . THR A 1 236 ? -5.874 13.739 30.265 1.00 70.81 236 THR A O 1
ATOM 1835 N N . PRO A 1 237 ? -8.079 13.340 30.129 1.00 76.88 237 PRO A N 1
ATOM 1836 C CA . PRO A 1 237 ? -8.244 13.150 31.576 1.00 76.88 237 PRO A CA 1
ATOM 1837 C C . PRO A 1 237 ? -7.399 12.015 32.165 1.00 76.88 237 PRO A C 1
ATOM 1839 O O . PRO A 1 237 ? -7.093 12.023 33.355 1.00 76.88 237 PRO A O 1
ATOM 1842 N N . THR A 1 238 ? -7.025 11.039 31.336 1.00 84.00 238 THR A N 1
ATOM 1843 C CA . THR A 1 238 ? -6.297 9.832 31.740 1.00 84.00 238 THR A CA 1
ATOM 1844 C C . THR A 1 238 ? -4.828 9.825 31.304 1.00 84.00 238 THR A C 1
ATOM 1846 O O . THR A 1 238 ? -4.195 8.765 31.277 1.00 84.00 238 THR A O 1
ATOM 1849 N N . GLN A 1 239 ? -4.270 10.995 30.968 1.00 85.62 239 GLN A N 1
ATOM 1850 C CA . GLN A 1 239 ? -2.880 11.116 30.541 1.00 85.62 239 GLN A CA 1
ATOM 1851 C C . GLN A 1 239 ? -1.906 10.557 31.589 1.00 85.62 239 GLN A C 1
ATOM 1853 O O . GLN A 1 239 ? -1.961 10.907 32.767 1.00 85.62 239 GLN A O 1
ATOM 1858 N N . GLY A 1 240 ? -0.975 9.711 31.142 1.00 86.44 240 GLY A N 1
ATOM 1859 C CA . GLY A 1 240 ? 0.075 9.142 31.990 1.00 86.44 240 GLY A CA 1
ATOM 1860 C C . GLY A 1 240 ? -0.401 8.034 32.933 1.00 86.44 240 GLY A C 1
ATOM 1861 O O . GLY A 1 240 ? 0.396 7.539 33.728 1.00 86.44 240 GLY A O 1
ATOM 1862 N N . ILE A 1 241 ? -1.671 7.631 32.846 1.00 90.56 241 ILE A N 1
ATOM 1863 C CA . ILE A 1 241 ? -2.204 6.463 33.546 1.00 90.56 241 ILE A CA 1
ATOM 1864 C C . ILE A 1 241 ? -2.046 5.247 32.619 1.00 90.56 241 ILE A C 1
ATOM 1866 O O . ILE A 1 241 ? -2.614 5.281 31.525 1.00 90.56 241 ILE A O 1
ATOM 1870 N N . PRO A 1 242 ? -1.307 4.191 33.014 1.00 91.56 242 PRO A N 1
ATOM 1871 C CA . PRO A 1 242 ? -1.156 2.979 32.208 1.00 91.56 242 PRO A CA 1
ATOM 1872 C C . PRO A 1 242 ? -2.494 2.325 31.838 1.00 91.56 242 PRO A C 1
ATOM 1874 O O . PRO A 1 242 ? -3.468 2.442 32.579 1.00 91.56 242 PRO A O 1
ATOM 1877 N N . GLY A 1 243 ? -2.518 1.618 30.709 1.00 91.00 243 GLY A N 1
ATOM 1878 C CA . GLY A 1 243 ? -3.698 0.922 30.180 1.00 91.00 243 GLY A CA 1
ATOM 1879 C C . GLY A 1 243 ? -4.074 1.337 28.757 1.00 91.00 243 GLY A C 1
ATOM 1880 O O . GLY A 1 243 ? -5.124 0.933 28.272 1.00 91.00 243 GLY A O 1
ATOM 1881 N N . ASP A 1 244 ? -3.239 2.137 28.086 1.00 92.25 244 ASP A N 1
ATOM 1882 C CA . ASP A 1 244 ? -3.441 2.519 26.678 1.00 92.25 244 ASP A CA 1
ATOM 1883 C C . ASP A 1 244 ? -3.229 1.337 25.729 1.00 92.25 244 ASP A C 1
ATOM 1885 O O . ASP A 1 244 ? -3.833 1.257 24.667 1.00 92.25 244 ASP A O 1
ATOM 1889 N N . TRP A 1 245 ? -2.361 0.418 26.129 1.00 95.88 245 TRP A N 1
ATOM 1890 C CA . TRP A 1 245 ? -2.187 -0.911 25.564 1.00 95.88 245 TRP A CA 1
ATOM 1891 C C . TRP A 1 245 ? -1.529 -1.782 26.637 1.00 95.88 245 TRP A C 1
ATOM 1893 O O . TRP A 1 245 ? -1.121 -1.283 27.690 1.00 95.88 245 TRP A O 1
ATOM 1903 N N . TYR A 1 246 ? -1.467 -3.089 26.423 1.00 98.25 246 TYR A N 1
ATOM 1904 C CA . TYR A 1 246 ? -1.020 -4.038 27.436 1.00 98.25 246 TYR A CA 1
ATOM 1905 C C . TYR A 1 246 ? -0.674 -5.387 26.801 1.00 98.25 246 TYR A C 1
ATOM 1907 O O . TYR A 1 246 ? -0.863 -5.579 25.598 1.00 98.25 246 TYR A O 1
ATOM 1915 N N . TRP A 1 247 ? -0.152 -6.328 27.586 1.00 98.50 247 TRP A N 1
ATOM 1916 C CA . TRP A 1 247 ? 0.154 -7.669 27.092 1.00 98.50 247 TRP A CA 1
ATOM 1917 C C . TRP A 1 247 ? 0.056 -8.721 28.196 1.00 98.50 247 TRP A C 1
ATOM 1919 O O . TRP A 1 247 ? 0.227 -8.427 29.381 1.00 98.50 247 TRP A O 1
ATOM 1929 N N . PHE A 1 248 ? -0.218 -9.963 27.814 1.00 98.00 248 PHE A N 1
ATOM 1930 C CA . PHE A 1 248 ? -0.337 -11.079 28.749 1.00 98.00 248 PHE A CA 1
ATOM 1931 C C . PHE A 1 248 ? -0.082 -12.418 28.072 1.00 98.00 248 PHE A C 1
ATOM 1933 O O . PHE A 1 248 ? -0.219 -12.553 26.858 1.00 98.00 248 PHE A O 1
ATOM 1940 N N . ASP A 1 249 ? 0.232 -13.413 28.893 1.00 97.62 249 ASP A N 1
ATOM 1941 C CA . ASP A 1 249 ? 0.336 -14.800 28.463 1.00 97.62 249 ASP A CA 1
ATOM 1942 C C . ASP A 1 249 ? -0.924 -15.561 28.867 1.00 97.62 249 ASP A C 1
ATOM 1944 O O . ASP A 1 249 ? -1.448 -15.399 29.973 1.00 97.62 249 ASP A O 1
ATOM 1948 N N . TYR A 1 250 ? -1.404 -16.411 27.966 1.00 97.25 250 TYR A N 1
ATOM 1949 C CA . TYR A 1 250 ? -2.544 -17.283 28.199 1.00 97.25 250 TYR A CA 1
ATOM 1950 C C . TYR A 1 250 ? -2.251 -18.636 27.549 1.00 97.25 250 TYR A C 1
ATOM 1952 O O . TYR A 1 250 ? -2.200 -18.758 26.324 1.00 97.25 250 TYR A O 1
ATOM 1960 N N . GLY A 1 251 ? -1.972 -19.645 28.377 1.00 96.44 251 GLY A N 1
ATOM 1961 C CA . GLY A 1 251 ? -1.523 -20.948 27.890 1.00 96.44 251 GLY A CA 1
ATOM 1962 C C . GLY A 1 251 ? -0.184 -20.862 27.151 1.00 96.44 251 GLY A C 1
ATOM 1963 O O . GLY A 1 251 ? 0.818 -20.432 27.724 1.00 96.44 251 GLY A O 1
ATOM 1964 N N . ASN A 1 252 ? -0.167 -21.293 25.891 1.00 96.25 252 ASN A N 1
ATOM 1965 C CA . ASN A 1 252 ? 0.992 -21.283 24.999 1.00 96.25 252 ASN A CA 1
ATOM 1966 C C . ASN A 1 252 ? 1.096 -20.022 24.120 1.00 96.25 252 ASN A C 1
ATOM 1968 O O . ASN A 1 252 ? 1.850 -20.018 23.144 1.00 96.25 252 ASN A O 1
ATOM 1972 N N . THR A 1 253 ? 0.324 -18.974 24.412 1.00 98.12 253 THR A N 1
ATOM 1973 C CA . THR A 1 253 ? 0.213 -17.796 23.543 1.00 98.12 253 THR A CA 1
ATOM 1974 C C . THR A 1 253 ? 0.458 -16.502 24.307 1.00 98.12 253 THR A C 1
ATOM 1976 O O . THR A 1 253 ? -0.094 -16.302 25.390 1.00 98.12 253 THR A O 1
ATOM 1979 N N . ARG A 1 254 ? 1.248 -15.603 23.708 1.00 98.50 254 ARG A N 1
ATOM 1980 C CA . ARG A 1 254 ? 1.421 -14.221 24.163 1.00 98.50 254 ARG A CA 1
ATOM 1981 C C . ARG A 1 254 ? 0.531 -13.283 23.357 1.00 98.50 254 ARG A C 1
ATOM 1983 O O . ARG A 1 254 ? 0.654 -13.207 22.137 1.00 98.50 254 ARG A O 1
ATOM 1990 N N . PHE A 1 255 ? -0.323 -12.540 24.045 1.00 98.69 255 PHE A N 1
ATOM 1991 C CA . PHE A 1 255 ? -1.212 -11.539 23.468 1.00 98.69 255 PHE A CA 1
ATOM 1992 C C . PHE A 1 255 ? -0.648 -10.139 23.705 1.00 98.69 255 PHE A C 1
ATOM 1994 O O . PHE A 1 255 ? -0.301 -9.803 24.837 1.00 98.69 255 PHE A O 1
ATOM 2001 N N . ILE A 1 256 ? -0.567 -9.317 22.658 1.00 98.69 256 ILE A N 1
ATOM 2002 C CA . ILE A 1 256 ? -0.029 -7.950 22.718 1.00 98.69 256 ILE A CA 1
ATOM 2003 C C . ILE A 1 256 ? -1.042 -6.984 22.097 1.00 98.69 256 ILE A C 1
ATOM 2005 O O . ILE A 1 256 ? -1.269 -7.004 20.887 1.00 98.69 256 ILE A O 1
ATOM 2009 N N . ALA A 1 257 ? -1.638 -6.127 22.921 1.00 98.12 257 ALA A N 1
ATOM 2010 C CA . ALA A 1 257 ? -2.532 -5.081 22.446 1.00 98.12 257 ALA A CA 1
ATOM 2011 C C . ALA A 1 257 ? -1.731 -3.951 21.784 1.00 98.12 257 ALA A C 1
ATOM 2013 O O . ALA A 1 257 ? -0.590 -3.691 22.184 1.00 98.12 257 ALA A O 1
ATOM 2014 N N . TYR A 1 258 ? -2.330 -3.228 20.842 1.00 95.88 258 TYR A N 1
ATOM 2015 C CA . TYR A 1 258 ? -1.790 -1.963 20.342 1.00 95.88 258 TYR A CA 1
ATOM 2016 C C . TYR A 1 258 ? -2.797 -0.816 20.489 1.00 95.88 258 TYR A C 1
ATOM 2018 O O . TYR A 1 258 ? -4.006 -1.026 20.348 1.00 95.88 258 TYR A O 1
ATOM 2026 N N . PRO A 1 259 ? -2.316 0.406 20.786 1.00 92.31 259 PRO A N 1
ATOM 2027 C CA . PRO A 1 259 ? -3.197 1.526 21.088 1.00 92.31 259 PRO A CA 1
ATOM 2028 C C . PRO A 1 259 ? -3.883 2.065 19.824 1.00 92.31 259 PRO A C 1
ATOM 2030 O O . PRO A 1 259 ? -3.311 2.048 18.728 1.00 92.31 259 PRO A O 1
ATOM 2033 N N . GLU A 1 260 ? -5.085 2.615 19.989 1.00 90.00 260 GLU A N 1
ATOM 2034 C CA . GLU A 1 260 ? -5.688 3.525 19.008 1.00 90.00 260 GLU A CA 1
ATOM 2035 C C . GLU A 1 260 ? -4.871 4.844 18.987 1.00 90.00 260 GLU A C 1
ATOM 2037 O O . GLU A 1 260 ? -4.425 5.311 20.041 1.00 90.00 260 GLU A O 1
ATOM 2042 N N . PRO A 1 261 ? -4.573 5.444 17.817 1.00 82.81 261 PRO A N 1
ATOM 2043 C CA . PRO A 1 261 ? -3.570 6.500 17.737 1.00 82.81 261 PRO A CA 1
ATOM 2044 C C . PRO A 1 261 ? -4.085 7.839 18.285 1.00 82.81 261 PRO A C 1
ATOM 2046 O O . PRO A 1 261 ? -5.067 8.396 17.792 1.00 82.81 261 PRO A O 1
ATOM 2049 N N . PHE A 1 262 ? -3.354 8.414 19.245 1.00 71.69 262 PHE A N 1
ATOM 2050 C CA . PHE A 1 262 ? -3.554 9.793 19.718 1.00 71.69 262 PHE A CA 1
ATOM 2051 C C . PHE A 1 262 ? -2.711 10.830 18.968 1.00 71.69 262 PHE A C 1
ATOM 2053 O O . PHE A 1 262 ? -3.048 12.018 18.956 1.00 71.69 262 PHE A O 1
ATOM 2060 N N . GLY A 1 263 ? -1.609 10.398 18.358 1.00 65.00 263 GLY A N 1
ATOM 2061 C CA . GLY A 1 263 ? -0.700 11.248 17.601 1.00 65.00 263 GLY A CA 1
ATOM 2062 C C . GLY A 1 263 ? 0.150 10.443 16.623 1.00 65.00 263 GLY A C 1
ATOM 2063 O O . GLY A 1 263 ? 0.165 9.215 16.655 1.00 65.00 263 GLY A O 1
ATOM 2064 N N . ASN A 1 264 ? 0.904 11.145 15.776 1.00 73.06 264 ASN A N 1
ATOM 2065 C CA . ASN A 1 264 ? 1.666 10.558 14.663 1.00 73.06 264 ASN A CA 1
ATOM 2066 C C . ASN A 1 264 ? 2.795 9.587 15.083 1.00 73.06 264 ASN A C 1
ATOM 2068 O O . ASN A 1 264 ? 3.527 9.109 14.228 1.00 73.06 264 ASN A O 1
ATOM 2072 N N . SER A 1 265 ? 3.015 9.348 16.381 1.00 83.69 265 SER A N 1
ATOM 2073 C CA . SER A 1 265 ? 4.083 8.473 16.886 1.00 83.69 265 SER A CA 1
ATOM 2074 C C . SER A 1 265 ? 3.595 7.322 17.769 1.00 83.69 265 SER A C 1
ATOM 2076 O O . SER A 1 265 ? 4.436 6.598 18.305 1.00 83.69 265 SER A O 1
ATOM 2078 N N . SER A 1 266 ? 2.279 7.158 17.964 1.00 88.94 266 SER A N 1
ATOM 2079 C CA . SER A 1 266 ? 1.721 6.125 18.853 1.00 88.94 266 SER A CA 1
ATOM 2080 C C . SER A 1 266 ? 2.150 4.720 18.412 1.00 88.94 266 SER A C 1
ATOM 2082 O O . SER A 1 266 ? 2.756 3.981 19.188 1.00 88.94 266 SER A O 1
ATOM 2084 N N . TRP A 1 267 ? 1.941 4.369 17.138 1.00 93.00 267 TRP A N 1
ATOM 2085 C CA . TRP A 1 267 ? 2.264 3.031 16.635 1.00 93.00 267 TRP A CA 1
ATOM 2086 C C . TRP A 1 267 ? 3.753 2.773 16.466 1.00 93.00 267 TRP A C 1
ATOM 2088 O O . TRP A 1 267 ? 4.214 1.688 16.800 1.00 93.00 267 TRP A O 1
ATOM 2098 N N . SER A 1 268 ? 4.536 3.749 16.009 1.00 91.75 268 SER A N 1
ATOM 2099 C CA . SER A 1 268 ? 5.990 3.575 15.895 1.00 91.75 268 SER A CA 1
ATOM 2100 C C . SER A 1 268 ? 6.665 3.397 17.265 1.00 91.75 268 SER A C 1
ATOM 2102 O O . SER A 1 268 ? 7.585 2.582 17.406 1.00 91.75 268 SER A O 1
ATOM 2104 N N . SER A 1 269 ? 6.174 4.095 18.297 1.00 91.94 269 SER A N 1
ATOM 2105 C CA . SER A 1 269 ? 6.615 3.894 19.686 1.00 91.94 269 SER A CA 1
ATOM 2106 C C . SER A 1 269 ? 6.203 2.516 20.200 1.00 91.94 269 SER A C 1
ATOM 2108 O O . SER A 1 269 ? 7.049 1.778 20.704 1.00 91.94 269 SER A O 1
ATOM 2110 N N . TRP A 1 270 ? 4.935 2.144 20.002 1.00 95.56 270 TRP A N 1
ATOM 2111 C CA . TRP A 1 270 ? 4.420 0.823 20.355 1.00 95.56 270 TRP A CA 1
ATOM 2112 C C . TRP A 1 270 ? 5.215 -0.301 19.685 1.00 95.56 270 TRP A C 1
ATOM 2114 O O . TRP A 1 270 ? 5.674 -1.202 20.375 1.00 95.56 270 TRP A O 1
ATOM 2124 N N . ALA A 1 271 ? 5.457 -0.233 18.375 1.00 96.12 271 ALA A N 1
ATOM 2125 C CA . ALA A 1 271 ? 6.155 -1.278 17.627 1.00 96.12 271 ALA A CA 1
ATOM 2126 C C . ALA A 1 271 ? 7.574 -1.512 18.166 1.00 96.12 271 ALA A C 1
ATOM 2128 O O . ALA A 1 271 ? 8.039 -2.649 18.238 1.00 96.12 271 ALA A O 1
ATOM 2129 N N . SER A 1 272 ? 8.246 -0.444 18.607 1.00 95.19 272 SER A N 1
ATOM 2130 C CA . SER A 1 272 ? 9.568 -0.532 19.238 1.00 95.19 272 SER A CA 1
ATOM 2131 C C . SER A 1 272 ? 9.526 -1.259 20.589 1.00 95.19 272 SER A C 1
ATOM 2133 O O . SER A 1 272 ? 10.460 -1.983 20.925 1.00 95.19 272 SER A O 1
ATOM 2135 N N . GLU A 1 273 ? 8.456 -1.082 21.363 1.00 96.38 273 GLU A N 1
ATOM 2136 C CA . GLU A 1 273 ? 8.262 -1.730 22.668 1.00 96.38 273 GLU A CA 1
ATOM 2137 C C . GLU A 1 273 ? 7.759 -3.172 22.516 1.00 96.38 273 GLU A C 1
ATOM 2139 O O . GLU A 1 273 ? 8.285 -4.086 23.152 1.00 96.38 273 GLU A O 1
ATOM 2144 N N . ALA A 1 274 ? 6.819 -3.402 21.600 1.00 97.75 274 ALA A N 1
ATOM 2145 C CA . ALA A 1 274 ? 6.334 -4.722 21.220 1.00 97.75 274 ALA A CA 1
ATOM 2146 C C . ALA A 1 274 ? 7.469 -5.614 20.699 1.00 97.75 274 ALA A C 1
ATOM 2148 O O . ALA A 1 274 ? 7.518 -6.790 21.041 1.00 97.75 274 ALA A O 1
ATOM 2149 N N . ALA A 1 275 ? 8.429 -5.061 19.951 1.00 97.06 275 ALA A N 1
ATOM 2150 C CA . ALA A 1 275 ? 9.606 -5.792 19.488 1.00 97.06 275 ALA A CA 1
ATOM 2151 C C . ALA A 1 275 ? 10.424 -6.411 20.640 1.00 97.06 275 ALA A C 1
ATOM 2153 O O . ALA A 1 275 ? 10.948 -7.516 20.491 1.00 97.06 275 ALA A O 1
ATOM 2154 N N . VAL A 1 276 ? 10.521 -5.738 21.792 1.00 97.75 276 VAL A N 1
ATOM 2155 C CA . VAL A 1 276 ? 11.209 -6.281 22.978 1.00 97.75 276 VAL A CA 1
ATOM 2156 C C . VAL A 1 276 ? 10.416 -7.454 23.559 1.00 97.75 276 VAL A C 1
ATOM 2158 O O . VAL A 1 276 ? 10.972 -8.517 23.812 1.00 97.75 276 VAL A O 1
ATOM 2161 N N . ILE A 1 277 ? 9.097 -7.296 23.685 1.00 98.25 277 ILE A N 1
ATOM 2162 C CA . ILE A 1 277 ? 8.191 -8.326 24.219 1.00 98.25 277 ILE A CA 1
ATOM 2163 C C . ILE A 1 277 ? 8.142 -9.563 23.302 1.00 98.25 277 ILE A C 1
ATOM 2165 O O . ILE A 1 277 ? 8.076 -10.699 23.780 1.00 98.25 277 ILE A O 1
ATOM 2169 N N . MET A 1 278 ? 8.190 -9.355 21.983 1.00 97.00 278 MET A N 1
ATOM 2170 C CA . MET A 1 278 ? 8.271 -10.425 20.988 1.00 97.00 278 MET A CA 1
ATOM 2171 C C . MET A 1 278 ? 9.623 -11.140 21.040 1.00 97.00 278 MET A C 1
ATOM 2173 O O . MET A 1 278 ? 9.658 -12.360 20.945 1.00 97.00 278 MET A O 1
ATOM 2177 N N . GLU A 1 279 ? 10.729 -10.424 21.254 1.00 92.56 279 GLU A N 1
ATOM 2178 C CA . GLU A 1 279 ? 12.051 -11.039 21.430 1.00 92.56 279 GLU A CA 1
ATOM 2179 C C . GLU A 1 279 ? 12.106 -11.936 22.677 1.00 92.56 279 GLU A C 1
ATOM 2181 O O . GLU A 1 279 ? 12.645 -13.041 22.624 1.00 92.56 279 GLU A O 1
ATOM 2186 N N . GLU A 1 280 ? 11.473 -11.514 23.773 1.00 95.69 280 GLU A N 1
ATOM 2187 C CA . GLU A 1 280 ? 11.290 -12.358 24.958 1.00 95.69 280 GLU A CA 1
ATOM 2188 C C . GLU A 1 280 ? 10.426 -13.589 24.659 1.00 95.69 280 GLU A C 1
ATOM 2190 O O . GLU A 1 280 ? 10.739 -14.687 25.117 1.00 95.69 280 GLU A O 1
ATOM 2195 N N . ALA A 1 281 ? 9.359 -13.429 23.870 1.00 94.44 281 ALA A N 1
ATOM 2196 C CA . ALA A 1 281 ? 8.490 -14.535 23.479 1.00 94.44 281 ALA A CA 1
ATOM 2197 C C . ALA A 1 281 ? 9.226 -15.563 22.615 1.00 94.44 281 ALA A C 1
ATOM 2199 O O . ALA A 1 281 ? 9.032 -16.761 22.807 1.00 94.44 281 ALA A O 1
ATOM 2200 N N . GLU A 1 282 ? 10.096 -15.130 21.697 1.00 86.81 282 GLU A N 1
ATOM 2201 C CA . GLU A 1 282 ? 10.936 -16.032 20.897 1.00 86.81 282 GLU A CA 1
ATOM 2202 C C . GLU A 1 282 ? 11.821 -16.917 21.782 1.00 86.81 282 GLU A C 1
ATOM 2204 O O . GLU A 1 282 ? 11.950 -18.113 21.520 1.00 86.81 282 GLU A O 1
ATOM 2209 N N . ALA A 1 283 ? 12.356 -16.361 22.872 1.00 86.00 283 ALA A N 1
ATOM 2210 C CA . ALA A 1 283 ? 13.217 -17.075 23.810 1.00 86.00 283 ALA A CA 1
ATOM 2211 C C . ALA A 1 283 ? 12.470 -17.978 24.816 1.00 86.00 283 ALA A C 1
ATOM 2213 O O . ALA A 1 283 ? 13.112 -18.796 25.476 1.00 86.00 283 ALA A O 1
ATOM 2214 N N . ASP A 1 284 ? 11.147 -17.841 24.960 1.00 90.56 284 ASP A N 1
ATOM 2215 C CA . ASP A 1 284 ? 10.350 -18.620 25.915 1.00 90.56 284 ASP A CA 1
ATOM 2216 C C . ASP A 1 284 ? 9.778 -19.899 25.281 1.00 90.56 284 ASP A C 1
ATOM 2218 O O . ASP A 1 284 ? 8.911 -19.850 24.404 1.00 90.56 284 ASP A O 1
ATOM 2222 N N . ASP A 1 285 ? 10.230 -21.062 25.755 1.00 87.00 285 ASP A N 1
ATOM 2223 C CA . ASP A 1 285 ? 9.770 -22.380 25.294 1.00 87.00 285 ASP A CA 1
ATOM 2224 C C . ASP A 1 285 ? 8.288 -22.660 25.597 1.00 87.00 285 ASP A C 1
ATOM 2226 O O . ASP A 1 285 ? 7.693 -23.541 24.972 1.00 87.00 285 ASP A O 1
ATOM 2230 N N . ASN A 1 286 ? 7.679 -21.925 26.534 1.00 92.50 286 ASN A N 1
ATOM 2231 C CA . ASN A 1 286 ? 6.250 -22.035 26.824 1.00 92.50 286 ASN A CA 1
ATOM 2232 C C . ASN A 1 286 ? 5.391 -21.267 25.814 1.00 92.50 286 ASN A C 1
ATOM 2234 O O . ASN A 1 286 ? 4.190 -21.510 25.744 1.00 92.50 286 ASN A O 1
ATOM 2238 N N . ILE A 1 287 ? 5.971 -20.355 25.030 1.00 95.00 287 ILE A N 1
ATOM 2239 C CA . ILE A 1 287 ? 5.237 -19.578 24.033 1.00 95.00 287 ILE A CA 1
ATOM 2240 C C . ILE A 1 287 ? 5.438 -20.196 22.651 1.00 95.00 287 ILE A C 1
ATOM 2242 O O . ILE A 1 287 ? 6.559 -20.341 22.161 1.00 95.00 287 ILE A O 1
ATOM 2246 N N . THR A 1 288 ? 4.324 -20.546 22.015 1.00 92.06 288 THR A N 1
ATOM 2247 C CA . THR A 1 288 ? 4.249 -21.045 20.637 1.00 92.06 288 THR A CA 1
ATOM 2248 C C . THR A 1 288 ? 3.777 -19.959 19.678 1.00 92.06 288 THR A C 1
ATOM 2250 O O . THR A 1 288 ? 4.301 -19.862 18.570 1.00 92.06 288 THR A O 1
ATOM 2253 N N . PHE A 1 289 ? 2.826 -19.127 20.114 1.00 95.94 289 PHE A N 1
ATOM 2254 C CA . PHE A 1 289 ? 2.237 -18.069 19.299 1.00 95.94 289 PHE A CA 1
ATOM 2255 C C . PHE A 1 289 ? 2.372 -16.706 19.964 1.00 95.94 289 PHE A C 1
ATOM 2257 O O . PHE A 1 289 ? 2.214 -16.564 21.176 1.00 95.94 289 PHE A O 1
ATOM 2264 N N . VAL A 1 290 ? 2.594 -15.688 19.144 1.00 98.19 290 VAL A N 1
ATOM 2265 C CA . VAL A 1 290 ? 2.331 -14.296 19.477 1.00 98.19 290 VAL A CA 1
ATOM 2266 C C . VAL A 1 290 ? 1.136 -13.840 18.646 1.00 98.19 290 VAL A C 1
ATOM 2268 O O . VAL A 1 290 ? 1.106 -14.024 17.425 1.00 98.19 290 VAL A O 1
ATOM 2271 N N . VAL A 1 291 ? 0.156 -13.251 19.324 1.00 98.69 291 VAL A N 1
ATOM 2272 C CA . VAL A 1 291 ? -1.049 -12.670 18.732 1.00 98.69 291 VAL A CA 1
ATOM 2273 C C . VAL A 1 291 ? -1.084 -11.189 19.076 1.00 98.69 291 VAL A C 1
ATOM 2275 O O . VAL A 1 291 ? -1.041 -10.824 20.251 1.00 98.69 291 VAL A O 1
ATOM 2278 N N . THR A 1 292 ? -1.170 -10.327 18.070 1.00 98.69 292 THR A N 1
ATOM 2279 C CA . THR A 1 292 ? -1.436 -8.903 18.292 1.00 98.69 292 THR A CA 1
ATOM 2280 C C . THR A 1 292 ? -2.921 -8.618 18.135 1.00 98.69 292 THR A C 1
ATOM 2282 O O . THR A 1 292 ? -3.624 -9.319 17.405 1.00 98.69 292 THR A O 1
ATOM 2285 N N . PHE A 1 293 ? -3.420 -7.603 18.831 1.00 98.50 293 PHE A N 1
ATOM 2286 C CA . PHE A 1 293 ? -4.809 -7.186 18.685 1.00 98.50 293 PHE A CA 1
ATOM 2287 C C . PHE A 1 293 ? -4.983 -5.688 18.907 1.00 98.50 293 PHE A C 1
ATOM 2289 O O . PHE A 1 293 ? -4.284 -5.082 19.717 1.00 98.50 293 PHE A O 1
ATOM 2296 N N . GLY A 1 294 ? -5.927 -5.091 18.193 1.00 96.62 294 GLY A N 1
ATOM 2297 C CA . GLY A 1 294 ? -6.273 -3.691 18.361 1.00 96.62 294 GLY A CA 1
ATOM 2298 C C . GLY A 1 294 ? -7.503 -3.313 17.554 1.00 96.62 294 GLY A C 1
ATOM 2299 O O . GLY A 1 294 ? -8.268 -4.181 17.143 1.00 96.62 294 GLY A O 1
ATOM 2300 N N . HIS A 1 295 ? -7.710 -2.013 17.357 1.00 96.56 295 HIS A N 1
ATOM 2301 C CA . HIS A 1 295 ? -8.937 -1.516 16.742 1.00 96.56 295 HIS A CA 1
ATOM 2302 C C . HIS A 1 295 ? -8.758 -1.200 15.250 1.00 96.56 295 HIS A C 1
ATOM 2304 O O . HIS A 1 295 ? -9.346 -1.870 14.404 1.00 96.56 295 HIS A O 1
ATOM 2310 N N . ARG A 1 296 ? -7.883 -0.242 14.904 1.00 93.44 296 ARG A N 1
ATOM 2311 C CA . ARG A 1 296 ? -7.642 0.165 13.505 1.00 93.44 296 ARG A CA 1
ATOM 2312 C C . ARG A 1 296 ? -7.122 -0.969 12.619 1.00 93.44 296 ARG A C 1
ATOM 2314 O O . ARG A 1 296 ? -6.217 -1.701 13.039 1.00 93.44 296 ARG A O 1
ATOM 2321 N N . PRO A 1 297 ? -7.602 -1.056 11.366 1.00 92.00 297 PRO A N 1
ATOM 2322 C CA . PRO A 1 297 ? -7.204 -2.110 10.462 1.00 92.00 297 PRO A CA 1
ATOM 2323 C C . PRO A 1 297 ? -5.813 -1.863 9.875 1.00 92.00 297 PRO A C 1
ATOM 2325 O O . PRO A 1 297 ? -5.501 -0.801 9.342 1.00 92.00 297 PRO A O 1
ATOM 2328 N N . THR A 1 298 ? -4.989 -2.904 9.930 1.00 93.81 298 THR A N 1
ATOM 2329 C CA . THR A 1 298 ? -3.732 -3.007 9.168 1.00 93.81 298 THR A CA 1
ATOM 2330 C C . THR A 1 298 ? -4.039 -3.226 7.694 1.00 93.81 298 THR A C 1
ATOM 2332 O O . THR A 1 298 ? -3.641 -2.432 6.849 1.00 93.81 298 THR A O 1
ATOM 2335 N N . TYR A 1 299 ? -4.830 -4.263 7.413 1.00 93.25 299 TYR A N 1
ATOM 2336 C CA . TYR A 1 299 ? -5.388 -4.554 6.102 1.00 93.25 299 TYR A CA 1
ATOM 2337 C C . TYR A 1 299 ? -6.905 -4.605 6.210 1.00 93.25 299 TYR A C 1
ATOM 2339 O O . TYR A 1 299 ? -7.444 -5.349 7.026 1.00 93.25 299 TYR A O 1
ATOM 2347 N N . SER A 1 300 ? -7.579 -3.803 5.397 1.00 92.12 300 SER A N 1
ATOM 2348 C CA . SER A 1 300 ? -9.023 -3.848 5.226 1.00 92.12 300 SER A CA 1
ATOM 2349 C C . SER A 1 300 ? -9.395 -3.249 3.877 1.00 92.12 300 SER A C 1
ATOM 2351 O O . SER A 1 300 ? -8.810 -2.265 3.421 1.00 92.12 300 SER A O 1
ATOM 2353 N N . SER A 1 301 ? -10.362 -3.866 3.214 1.00 87.88 301 SER A N 1
ATOM 2354 C CA . SER A 1 301 ? -10.924 -3.394 1.953 1.00 87.88 301 SER A CA 1
ATOM 2355 C C . SER A 1 301 ? -12.313 -2.785 2.143 1.00 87.88 301 SER A C 1
ATOM 2357 O O . SER A 1 301 ? -12.987 -2.476 1.159 1.00 87.88 301 SER A O 1
ATOM 2359 N N . GLY A 1 302 ? -12.730 -2.623 3.403 1.00 81.69 302 GLY A N 1
ATOM 2360 C CA . GLY A 1 302 ? -13.988 -1.999 3.786 1.00 81.69 302 GLY A CA 1
ATOM 2361 C C . GLY A 1 302 ? -13.987 -0.484 3.668 1.00 81.69 302 GLY A C 1
ATOM 2362 O O . GLY A 1 302 ? -13.233 0.129 2.911 1.00 81.69 302 GLY A O 1
ATOM 2363 N N . TYR A 1 303 ? -14.904 0.124 4.409 1.00 82.69 303 TYR A N 1
ATOM 2364 C CA . TYR A 1 303 ? -15.235 1.536 4.287 1.00 82.69 303 TYR A CA 1
ATOM 2365 C C . TYR A 1 303 ? -14.089 2.453 4.737 1.00 82.69 303 TYR A C 1
ATOM 2367 O O . TYR A 1 303 ? -13.780 3.435 4.056 1.00 82.69 303 TYR A O 1
ATOM 2375 N N . HIS A 1 304 ? -13.459 2.130 5.864 1.00 84.25 304 HIS A N 1
ATOM 2376 C CA . HIS A 1 304 ? -12.332 2.857 6.434 1.00 84.25 304 HIS A CA 1
ATOM 2377 C C . HIS A 1 304 ? -11.008 2.462 5.771 1.00 84.25 304 HIS A C 1
ATOM 2379 O O . HIS A 1 304 ? -10.170 3.335 5.538 1.00 84.25 304 HIS A O 1
ATOM 2385 N N . GLY A 1 305 ? -10.865 1.190 5.389 1.00 85.75 305 GLY A N 1
ATOM 2386 C CA . GLY A 1 305 ? -9.749 0.673 4.603 1.00 85.75 305 GLY A CA 1
ATOM 2387 C C . GLY A 1 305 ? -8.445 0.517 5.393 1.00 85.75 305 GLY A C 1
ATOM 2388 O O . GLY A 1 305 ? -8.334 0.923 6.547 1.00 85.75 305 GLY A O 1
ATOM 2389 N N . SER A 1 306 ? -7.440 -0.094 4.762 1.00 90.38 306 SER A N 1
ATOM 2390 C CA . SER A 1 306 ? -6.115 -0.345 5.346 1.00 90.38 306 SER A CA 1
ATOM 2391 C C . SER A 1 306 ? -5.413 0.923 5.841 1.00 90.38 306 SER A C 1
ATOM 2393 O O . SER A 1 306 ? -5.436 1.958 5.171 1.00 90.38 306 SER A O 1
ATOM 2395 N N . ASN A 1 307 ? -4.678 0.810 6.951 1.00 91.81 307 ASN A N 1
ATOM 2396 C CA . ASN A 1 307 ? -3.721 1.820 7.391 1.00 91.81 307 ASN A CA 1
ATOM 2397 C C . ASN A 1 307 ? -2.281 1.435 6.977 1.00 91.81 307 ASN A C 1
ATOM 2399 O O . ASN A 1 307 ? -1.721 0.509 7.568 1.00 91.81 307 ASN A O 1
ATOM 2403 N N . PRO A 1 308 ? -1.653 2.139 6.011 1.00 86.25 308 PRO A N 1
ATOM 2404 C CA . PRO A 1 308 ? -0.333 1.759 5.498 1.00 86.25 308 PRO A CA 1
ATOM 2405 C C . PRO A 1 308 ? 0.795 1.834 6.533 1.00 86.25 308 PRO A C 1
ATOM 2407 O O . PRO A 1 308 ? 1.641 0.952 6.566 1.00 86.25 308 PRO A O 1
ATOM 2410 N N . GLU A 1 309 ? 0.793 2.844 7.412 1.00 89.25 309 GLU A N 1
ATOM 2411 C CA . GLU A 1 309 ? 1.833 2.988 8.444 1.00 89.25 309 GLU A CA 1
ATOM 2412 C C . GLU A 1 309 ? 1.802 1.807 9.420 1.00 89.25 309 GLU A C 1
ATOM 2414 O O . GLU A 1 309 ? 2.835 1.212 9.733 1.00 89.25 309 GLU A O 1
ATOM 2419 N N . LEU A 1 310 ? 0.607 1.443 9.888 1.00 90.75 310 LEU A N 1
ATOM 2420 C CA . LEU A 1 310 ? 0.443 0.313 10.792 1.00 90.75 310 LEU A CA 1
ATOM 2421 C C . LEU A 1 310 ? 0.756 -1.019 10.094 1.00 90.75 310 LEU A C 1
ATOM 2423 O O . LEU A 1 310 ? 1.350 -1.898 10.719 1.00 90.75 310 LEU A O 1
ATOM 2427 N N . ALA A 1 311 ? 0.392 -1.164 8.814 1.00 90.31 311 ALA A N 1
ATOM 2428 C CA . ALA A 1 311 ? 0.765 -2.324 8.009 1.00 90.31 311 ALA A CA 1
ATOM 2429 C C . ALA A 1 311 ? 2.294 -2.471 7.940 1.00 90.31 311 ALA A C 1
ATOM 2431 O O . ALA A 1 311 ? 2.809 -3.496 8.378 1.00 90.31 311 ALA A O 1
ATOM 2432 N N . ASP A 1 312 ? 3.026 -1.428 7.536 1.00 88.12 312 ASP A N 1
ATOM 2433 C CA . ASP A 1 312 ? 4.494 -1.446 7.429 1.00 88.12 312 ASP A CA 1
ATOM 2434 C C . ASP A 1 312 ? 5.180 -1.848 8.747 1.00 88.12 312 ASP A C 1
ATOM 2436 O O . ASP A 1 312 ? 6.117 -2.657 8.764 1.00 88.12 312 ASP A O 1
ATOM 2440 N N . LEU A 1 313 ? 4.701 -1.312 9.875 1.00 92.75 313 LEU A N 1
ATOM 2441 C CA . LEU A 1 313 ? 5.221 -1.650 11.202 1.00 92.75 313 LEU A CA 1
ATOM 2442 C C . LEU A 1 313 ? 4.985 -3.127 11.547 1.00 92.75 313 LEU A C 1
ATOM 2444 O O . LEU A 1 313 ? 5.903 -3.807 12.015 1.00 92.75 313 LEU A O 1
ATOM 2448 N N . MET A 1 314 ? 3.779 -3.636 11.290 1.00 93.31 314 MET A N 1
ATOM 2449 C CA . MET A 1 314 ? 3.424 -5.034 11.545 1.00 93.31 314 MET A CA 1
ATOM 2450 C C . MET A 1 314 ? 4.198 -5.992 10.644 1.00 93.31 314 MET A C 1
ATOM 2452 O O . MET A 1 314 ? 4.685 -7.014 11.122 1.00 93.31 314 MET A O 1
ATOM 2456 N N . GLU A 1 315 ? 4.399 -5.647 9.373 1.00 87.56 315 GLU A N 1
ATOM 2457 C CA . GLU A 1 315 ? 5.250 -6.418 8.469 1.00 87.56 315 GLU A CA 1
ATOM 2458 C C . GLU A 1 315 ? 6.701 -6.477 8.964 1.00 87.56 315 GLU A C 1
ATOM 2460 O O . GLU A 1 315 ? 7.353 -7.522 8.884 1.00 87.56 315 GLU A O 1
ATOM 2465 N N . GLY A 1 316 ? 7.224 -5.362 9.484 1.00 83.50 316 GLY A N 1
ATOM 2466 C CA . GLY A 1 316 ? 8.558 -5.298 10.079 1.00 83.50 316 GLY A CA 1
ATOM 2467 C C . GLY A 1 316 ? 8.723 -6.267 11.253 1.00 83.50 316 GLY A C 1
ATOM 2468 O O . GLY A 1 316 ? 9.736 -6.967 11.340 1.00 83.50 316 GLY A O 1
ATOM 2469 N N . LEU A 1 317 ? 7.710 -6.358 12.118 1.00 91.00 317 LEU A N 1
ATOM 2470 C CA . LEU A 1 317 ? 7.666 -7.326 13.217 1.00 91.00 317 LEU A CA 1
ATOM 2471 C C . LEU A 1 317 ? 7.516 -8.765 12.692 1.00 91.00 317 LEU A C 1
ATOM 2473 O O . LEU A 1 317 ? 8.276 -9.647 13.094 1.00 91.00 317 LEU A O 1
ATOM 2477 N N . ALA A 1 318 ? 6.610 -8.997 11.740 1.00 87.12 318 ALA A N 1
ATOM 2478 C CA . ALA A 1 318 ? 6.337 -10.306 11.143 1.00 87.12 318 ALA A CA 1
ATOM 2479 C C . ALA A 1 318 ? 7.580 -10.953 10.517 1.00 87.12 318 ALA A C 1
ATOM 2481 O O . ALA A 1 318 ? 7.796 -12.156 10.683 1.00 87.12 318 ALA A O 1
ATOM 2482 N N . LYS A 1 319 ? 8.416 -10.145 9.849 1.00 76.88 319 LYS A N 1
ATOM 2483 C CA . LYS A 1 319 ? 9.692 -10.558 9.237 1.00 76.88 319 LYS A CA 1
ATOM 2484 C C . LYS A 1 319 ? 10.751 -10.954 10.272 1.00 76.88 319 LYS A C 1
ATOM 2486 O O . LYS A 1 319 ? 11.679 -11.687 9.934 1.00 76.88 319 LYS A O 1
ATOM 2491 N N . LYS A 1 320 ? 10.658 -10.439 11.502 1.00 81.19 320 LYS A N 1
ATOM 2492 C CA . LYS A 1 320 ? 11.676 -10.619 12.547 1.00 81.19 320 LYS A CA 1
ATOM 2493 C C . LYS A 1 320 ? 11.322 -11.708 13.563 1.00 81.19 320 LYS A C 1
ATOM 2495 O O . LYS A 1 320 ? 12.243 -12.346 14.066 1.00 81.19 320 LYS A O 1
ATOM 2500 N N . TYR A 1 321 ? 10.037 -11.916 13.853 1.00 86.94 321 TYR A N 1
ATOM 2501 C CA . TYR A 1 321 ? 9.574 -12.746 14.971 1.00 86.94 321 TYR A CA 1
ATOM 2502 C C . TYR A 1 321 ? 8.673 -13.898 14.494 1.00 86.94 321 TYR A C 1
ATOM 2504 O O . TYR A 1 321 ? 7.468 -13.694 14.329 1.00 86.94 321 TYR A O 1
ATOM 2512 N N . PRO A 1 322 ? 9.220 -15.105 14.240 1.00 83.81 322 PRO A N 1
ATOM 2513 C CA . PRO A 1 322 ? 8.470 -16.240 13.698 1.00 83.81 322 PRO A CA 1
ATOM 2514 C C . PRO A 1 322 ? 7.256 -16.686 14.526 1.00 83.81 322 PRO A C 1
ATOM 2516 O O . PRO A 1 322 ? 6.278 -17.158 13.942 1.00 83.81 322 PRO A O 1
ATOM 2519 N N . LYS A 1 323 ? 7.258 -16.523 15.856 1.00 91.00 323 LYS A N 1
ATOM 2520 C CA . LYS A 1 323 ? 6.093 -16.858 16.693 1.00 91.00 323 LYS A CA 1
ATOM 2521 C C . LYS A 1 323 ? 4.917 -15.907 16.465 1.00 91.00 323 LYS A C 1
ATOM 2523 O O . LYS A 1 323 ? 3.787 -16.293 16.751 1.00 91.00 323 LYS A O 1
ATOM 2528 N N . PHE A 1 324 ? 5.133 -14.701 15.927 1.00 94.75 324 PHE A N 1
ATOM 2529 C CA . PHE A 1 324 ? 4.042 -13.797 15.545 1.00 94.75 324 PHE A CA 1
ATOM 2530 C C . PHE A 1 324 ? 3.231 -14.404 14.404 1.00 94.75 324 PHE A C 1
ATOM 2532 O O . PHE A 1 324 ? 3.769 -14.630 13.328 1.00 94.75 324 PHE A O 1
ATOM 2539 N N . ALA A 1 325 ? 1.961 -14.721 14.650 1.00 94.25 325 ALA A N 1
ATOM 2540 C CA . ALA A 1 325 ? 1.172 -15.548 13.735 1.00 94.25 325 ALA A CA 1
ATOM 2541 C C . ALA A 1 325 ? -0.175 -14.926 13.342 1.00 94.25 325 ALA A C 1
ATOM 2543 O O . ALA A 1 325 ? -0.693 -15.212 12.262 1.00 94.25 325 ALA A O 1
ATOM 2544 N N . LEU A 1 326 ? -0.747 -14.078 14.199 1.00 98.06 326 LEU A N 1
ATOM 2545 C CA . LEU A 1 326 ? -2.099 -13.553 14.029 1.00 98.06 326 LEU A CA 1
ATOM 2546 C C . LEU A 1 326 ? -2.200 -12.113 14.533 1.00 98.06 326 LEU A C 1
ATOM 2548 O O . LEU A 1 326 ? -1.736 -11.810 15.629 1.00 98.06 326 LEU A O 1
ATOM 2552 N N . ASN A 1 327 ? -2.860 -11.260 13.755 1.00 98.50 327 ASN A N 1
ATOM 2553 C CA . ASN A 1 327 ? -3.267 -9.919 14.147 1.00 98.50 327 ASN A CA 1
ATOM 2554 C C . ASN A 1 327 ? -4.797 -9.768 14.056 1.00 98.50 327 ASN A C 1
ATOM 2556 O O . ASN A 1 327 ? -5.374 -9.960 12.985 1.00 98.50 327 ASN A O 1
ATOM 2560 N N . LEU A 1 328 ? -5.446 -9.411 15.163 1.00 98.62 328 LEU A N 1
ATOM 2561 C CA . LEU A 1 328 ? -6.901 -9.245 15.269 1.00 98.62 328 LEU A CA 1
ATOM 2562 C C . LEU A 1 328 ? -7.277 -7.761 15.290 1.00 98.62 328 LEU A C 1
ATOM 2564 O O . LEU A 1 328 ? -6.745 -7.005 16.100 1.00 98.62 328 LEU A O 1
ATOM 2568 N N . ILE A 1 329 ? -8.180 -7.348 14.402 1.00 96.94 329 ILE A N 1
ATOM 2569 C CA . ILE A 1 329 ? -8.536 -5.938 14.160 1.00 96.94 329 ILE A CA 1
ATOM 2570 C C . ILE A 1 329 ? -10.056 -5.770 14.007 1.00 96.94 329 ILE A C 1
ATOM 2572 O O . ILE A 1 329 ? -10.762 -6.750 13.778 1.00 96.94 329 ILE A O 1
ATOM 2576 N N . ALA A 1 330 ? -10.577 -4.550 14.124 1.00 95.75 330 ALA A N 1
ATOM 2577 C CA . ALA A 1 330 ? -12.001 -4.240 13.953 1.00 95.75 330 ALA A CA 1
ATOM 2578 C C . ALA A 1 330 ? -12.167 -2.911 13.192 1.00 95.75 330 ALA A C 1
ATOM 2580 O O . ALA A 1 330 ? -11.490 -2.748 12.172 1.00 95.75 330 ALA A O 1
ATOM 2581 N N . HIS A 1 331 ? -13.022 -1.988 13.663 1.00 94.94 331 HIS A N 1
ATOM 2582 C CA . HIS A 1 331 ? -13.258 -0.628 13.141 1.00 94.94 331 HIS A CA 1
ATOM 2583 C C . HIS A 1 331 ? -14.000 -0.576 11.804 1.00 94.94 331 HIS A C 1
ATOM 2585 O O . HIS A 1 331 ? -14.919 0.211 11.606 1.00 94.94 331 HIS A O 1
ATOM 2591 N N . ASP A 1 332 ? -13.601 -1.415 10.859 1.00 92.00 332 ASP A N 1
ATOM 2592 C CA . ASP A 1 332 ? -14.380 -1.660 9.662 1.00 92.00 332 ASP A CA 1
ATOM 2593 C C . ASP A 1 332 ? -15.461 -2.695 9.968 1.00 92.00 332 ASP A C 1
ATOM 2595 O O . ASP A 1 332 ? -15.155 -3.815 10.387 1.00 92.00 332 ASP A O 1
ATOM 2599 N N . HIS A 1 333 ? -16.732 -2.318 9.785 1.00 93.19 333 HIS A N 1
ATOM 2600 C CA . HIS A 1 333 ? -17.850 -3.118 10.275 1.00 93.19 333 HIS A CA 1
ATOM 2601 C C . HIS A 1 333 ? -18.218 -4.278 9.326 1.00 93.19 333 HIS A C 1
ATOM 2603 O O . HIS A 1 333 ? -19.316 -4.336 8.752 1.00 93.19 333 HIS A O 1
ATOM 2609 N N . HIS A 1 334 ? -17.269 -5.191 9.125 1.00 92.44 334 HIS A N 1
ATOM 2610 C CA . HIS A 1 334 ? -17.386 -6.409 8.322 1.00 92.44 334 HIS A CA 1
ATOM 2611 C C . HIS A 1 334 ? -16.415 -7.492 8.810 1.00 92.44 334 HIS A C 1
ATOM 2613 O O . HIS A 1 334 ? -15.614 -7.269 9.720 1.00 92.44 334 HIS A O 1
ATOM 2619 N N . TYR A 1 335 ? -16.501 -8.680 8.204 1.00 95.69 335 TYR A N 1
ATOM 2620 C CA . TYR A 1 335 ? -15.515 -9.746 8.370 1.00 95.69 335 TYR A CA 1
ATOM 2621 C C . TYR A 1 335 ? -14.572 -9.794 7.173 1.00 95.69 335 TYR A C 1
ATOM 2623 O O . TYR A 1 335 ? -15.039 -9.835 6.033 1.00 95.69 335 TYR A O 1
ATOM 2631 N N . GLU A 1 336 ? -13.262 -9.810 7.409 1.00 95.56 336 GLU A N 1
ATOM 2632 C CA . GLU A 1 336 ? -12.258 -9.986 6.356 1.00 95.56 336 GLU A CA 1
ATOM 2633 C C . GLU A 1 336 ? -10.981 -10.616 6.906 1.00 95.56 336 GLU A C 1
ATOM 2635 O O . GLU A 1 336 ? -10.590 -10.345 8.039 1.00 95.56 336 GLU A O 1
ATOM 2640 N N . ARG A 1 337 ? -10.288 -11.429 6.105 1.00 96.75 337 ARG A N 1
ATOM 2641 C CA . ARG A 1 337 ? -8.949 -11.920 6.452 1.00 96.75 337 ARG A CA 1
ATOM 2642 C C . ARG A 1 337 ? -7.977 -11.903 5.285 1.00 96.75 337 ARG A C 1
ATOM 2644 O O . ARG A 1 337 ? -8.380 -12.018 4.129 1.00 96.75 337 ARG A O 1
ATOM 2651 N N . THR A 1 338 ? -6.687 -11.804 5.594 1.00 95.31 338 THR A N 1
ATOM 2652 C CA . THR A 1 338 ? -5.624 -11.773 4.583 1.00 95.31 338 THR A CA 1
ATOM 2653 C C . THR A 1 338 ? -5.177 -13.163 4.117 1.00 95.31 338 THR A C 1
ATOM 2655 O O . THR A 1 338 ? -5.467 -14.187 4.733 1.00 95.31 338 THR A O 1
ATOM 2658 N N . HIS A 1 339 ? -4.436 -13.194 3.014 1.00 82.44 339 HIS A N 1
ATOM 2659 C CA . HIS A 1 339 ? -3.538 -14.273 2.621 1.00 82.44 339 HIS A CA 1
ATOM 2660 C C . HIS A 1 339 ? -2.211 -14.112 3.390 1.00 82.44 339 HIS A C 1
ATOM 2662 O O . HIS A 1 339 ? -1.493 -13.147 3.113 1.00 82.44 339 HIS A O 1
ATOM 2668 N N . PRO A 1 340 ? -1.843 -15.000 4.337 1.00 79.31 340 PRO A N 1
ATOM 2669 C CA . PRO A 1 340 ? -0.637 -14.828 5.155 1.00 79.31 340 PRO A CA 1
ATOM 2670 C C . PRO A 1 340 ? 0.655 -14.779 4.322 1.00 79.31 340 PRO A C 1
ATOM 2672 O O . PRO A 1 340 ? 1.599 -14.082 4.682 1.00 79.31 340 PRO A O 1
ATOM 2675 N N . GLU A 1 341 ? 0.702 -15.440 3.165 1.00 70.56 341 GLU A N 1
ATOM 2676 C CA . GLU A 1 341 ? 1.804 -15.366 2.197 1.00 70.56 341 GLU A CA 1
ATOM 2677 C C . GLU A 1 341 ? 1.971 -13.979 1.552 1.00 70.56 341 GLU A C 1
ATOM 2679 O O . GLU A 1 341 ? 3.038 -13.664 1.028 1.00 70.56 341 GLU A O 1
ATOM 2684 N N . LYS A 1 342 ? 0.932 -13.137 1.596 1.00 78.19 342 LYS A N 1
ATOM 2685 C CA . LYS A 1 342 ? 0.966 -11.734 1.153 1.00 78.19 342 LYS A CA 1
ATOM 2686 C C . LYS A 1 342 ? 1.237 -10.761 2.300 1.00 78.19 342 LYS A C 1
ATOM 2688 O O . LYS A 1 342 ? 1.510 -9.597 2.039 1.00 78.19 342 LYS A O 1
ATOM 2693 N N . THR A 1 343 ? 1.201 -11.245 3.540 1.00 82.81 343 THR A N 1
ATOM 2694 C CA . THR A 1 343 ? 1.397 -10.469 4.772 1.00 82.81 343 THR A CA 1
ATOM 2695 C C . THR A 1 343 ? 2.473 -11.103 5.666 1.00 82.81 343 THR A C 1
ATOM 2697 O O . THR A 1 343 ? 2.358 -11.163 6.887 1.00 82.81 343 THR A O 1
ATOM 2700 N N . PHE A 1 344 ? 3.558 -11.583 5.042 1.00 81.50 344 PHE A N 1
ATOM 2701 C CA . PHE A 1 344 ? 4.807 -12.019 5.696 1.00 81.50 344 PHE A CA 1
ATOM 2702 C C . PHE A 1 344 ? 4.635 -13.113 6.760 1.00 81.50 344 PHE A C 1
ATOM 2704 O O . PHE A 1 344 ? 5.344 -13.149 7.766 1.00 81.50 344 PHE A O 1
ATOM 2711 N N . GLY A 1 345 ? 3.700 -14.029 6.517 1.00 76.75 345 GLY A N 1
ATOM 2712 C CA . GLY A 1 345 ? 3.412 -15.186 7.360 1.00 76.75 345 GLY A CA 1
ATOM 2713 C C . GLY A 1 345 ? 2.512 -14.898 8.562 1.00 76.75 345 GLY A C 1
ATOM 2714 O O . GLY A 1 345 ? 2.322 -15.802 9.370 1.00 76.75 345 GLY A O 1
ATOM 2715 N N . VAL A 1 346 ? 1.959 -13.687 8.682 1.00 91.94 346 VAL A N 1
ATOM 2716 C CA . VAL A 1 346 ? 0.982 -13.318 9.718 1.00 91.94 346 VAL A CA 1
ATOM 2717 C C . VAL A 1 346 ? -0.396 -13.205 9.085 1.00 91.94 346 VAL A C 1
ATOM 2719 O O . VAL A 1 346 ? -0.548 -12.553 8.056 1.00 91.94 346 VAL A O 1
ATOM 2722 N N . LEU A 1 347 ? -1.409 -13.823 9.688 1.00 95.19 347 LEU A N 1
ATOM 2723 C CA . LEU A 1 347 ? -2.797 -13.642 9.268 1.00 95.19 347 LEU A CA 1
ATOM 2724 C C . LEU A 1 347 ? -3.378 -12.389 9.933 1.00 95.19 347 LEU A C 1
ATOM 2726 O O . LEU A 1 347 ? -3.294 -12.258 11.151 1.00 95.19 347 LEU A O 1
ATOM 2730 N N . HIS A 1 348 ? -3.999 -11.495 9.167 1.00 98.00 348 HIS A N 1
ATOM 2731 C CA . HIS A 1 348 ? -4.726 -10.347 9.714 1.00 98.00 348 HIS A CA 1
ATOM 2732 C C . HIS A 1 348 ? -6.226 -10.595 9.557 1.00 98.00 348 HIS A C 1
ATOM 2734 O O . HIS A 1 348 ? -6.652 -10.975 8.468 1.00 98.00 348 HIS A O 1
ATOM 2740 N N . VAL A 1 349 ? -7.011 -10.413 10.624 1.00 98.44 349 VAL A N 1
ATOM 2741 C CA . VAL A 1 349 ? -8.456 -10.706 10.637 1.00 98.44 349 VAL A CA 1
ATOM 2742 C C . VAL A 1 349 ? -9.240 -9.513 11.175 1.00 98.44 349 VAL A C 1
ATOM 2744 O O . VAL A 1 349 ? -9.124 -9.185 12.356 1.00 98.44 349 VAL A O 1
ATOM 2747 N N . VAL A 1 350 ? -10.053 -8.901 10.313 1.00 97.88 350 VAL A N 1
ATOM 2748 C CA . VAL A 1 350 ? -11.066 -7.897 10.654 1.00 97.88 350 VAL A CA 1
ATOM 2749 C C . VAL A 1 350 ? -12.302 -8.599 11.206 1.00 97.88 350 VAL A C 1
ATOM 2751 O O . VAL A 1 350 ? -12.881 -9.466 10.550 1.00 97.88 350 VAL A O 1
ATOM 2754 N N . ALA A 1 351 ? -12.702 -8.216 12.413 1.00 97.12 351 ALA A N 1
ATOM 2755 C CA . ALA A 1 351 ? -13.875 -8.713 13.116 1.00 97.12 351 ALA A CA 1
ATOM 2756 C C . ALA A 1 351 ? -14.699 -7.553 13.706 1.00 97.12 351 ALA A C 1
ATOM 2758 O O . ALA A 1 351 ? -15.117 -7.612 14.861 1.00 97.12 351 ALA A O 1
ATOM 2759 N N . GLY A 1 352 ? -14.970 -6.508 12.912 1.00 95.62 352 GLY A N 1
ATOM 2760 C CA . GLY A 1 352 ? -15.925 -5.437 13.254 1.00 95.62 352 GLY A CA 1
ATOM 2761 C C . GLY A 1 352 ? -17.386 -5.878 13.097 1.00 95.62 352 GLY A C 1
ATOM 2762 O O . GLY A 1 352 ? -18.265 -5.126 12.693 1.00 95.62 352 GLY A O 1
ATOM 2763 N N . THR A 1 353 ? -17.660 -7.154 13.350 1.00 94.81 353 THR A N 1
ATOM 2764 C CA . THR A 1 353 ? -18.938 -7.817 13.076 1.00 94.81 353 THR A CA 1
ATOM 2765 C C . THR A 1 353 ? -19.853 -7.849 14.287 1.00 94.81 353 THR A C 1
ATOM 2767 O O . THR A 1 353 ? -20.689 -8.747 14.390 1.00 94.81 353 THR A O 1
ATOM 2770 N N . GLY A 1 354 ? -19.674 -6.907 15.212 1.00 93.50 354 GLY A N 1
ATOM 2771 C CA . GLY A 1 354 ? -20.375 -6.864 16.481 1.00 93.50 354 GLY A CA 1
ATOM 2772 C C . GLY A 1 354 ? -21.869 -6.591 16.341 1.00 93.50 354 GLY A C 1
ATOM 2773 O O . GLY A 1 354 ? -22.587 -7.178 15.545 1.00 93.50 354 GLY A O 1
ATOM 2774 N N . GLY A 1 355 ? -22.399 -5.737 17.197 1.00 90.38 355 GLY A N 1
ATOM 2775 C CA . GLY A 1 355 ? -23.832 -5.513 17.303 1.00 90.38 355 GLY A CA 1
ATOM 2776 C C . GLY A 1 355 ? -24.290 -4.181 16.744 1.00 90.38 355 GLY A C 1
ATOM 2777 O O . GLY A 1 355 ? -25.503 -4.027 16.602 1.00 90.38 355 GLY A O 1
ATOM 2778 N N . SER A 1 356 ? -23.371 -3.247 16.460 1.00 91.06 356 SER A N 1
ATOM 2779 C CA . SER A 1 356 ? -23.689 -1.847 16.187 1.00 91.06 356 SER A CA 1
ATOM 2780 C C . SER A 1 356 ? -24.389 -1.675 14.834 1.00 91.06 356 SER A C 1
ATOM 2782 O O . SER A 1 356 ? -25.614 -1.569 14.755 1.00 91.06 356 SER A O 1
ATOM 2784 N N . THR A 1 357 ? -23.629 -1.680 13.744 1.00 88.25 357 THR A N 1
ATOM 2785 C CA . THR A 1 357 ? -24.090 -1.514 12.362 1.00 88.25 357 THR A CA 1
ATOM 2786 C C . THR A 1 357 ? -23.129 -2.231 11.422 1.00 88.25 357 THR A C 1
ATOM 2788 O O . THR A 1 357 ? -21.961 -2.337 11.747 1.00 88.25 357 THR A O 1
ATOM 2791 N N . LEU A 1 358 ? -23.586 -2.683 10.251 1.00 86.44 358 LEU A N 1
ATOM 2792 C CA . LEU A 1 358 ? -22.689 -3.074 9.152 1.00 86.44 358 LEU A CA 1
ATOM 2793 C C . LEU A 1 358 ? -22.499 -1.862 8.224 1.00 86.44 358 LEU A C 1
ATOM 2795 O O . LEU A 1 358 ? -23.449 -1.109 7.994 1.00 86.44 358 LEU A O 1
ATOM 2799 N N . SER A 1 359 ? -21.289 -1.641 7.709 1.00 72.50 359 SER A N 1
ATOM 2800 C CA . SER A 1 359 ? -20.945 -0.438 6.935 1.00 72.50 359 SER A CA 1
ATOM 2801 C C . SER A 1 359 ? -21.600 -0.433 5.545 1.00 72.50 359 SER A C 1
ATOM 2803 O O . SER A 1 359 ? -21.025 -1.020 4.636 1.00 72.50 359 SER A O 1
ATOM 2805 N N . ILE A 1 360 ? -22.759 0.226 5.331 1.00 61.66 360 ILE A N 1
ATOM 2806 C CA . ILE A 1 360 ? -23.394 0.230 3.984 1.00 61.66 360 ILE A CA 1
ATOM 2807 C C . ILE A 1 360 ? -24.123 1.505 3.463 1.00 61.66 360 ILE A C 1
ATOM 2809 O O . ILE A 1 360 ? -24.753 1.417 2.416 1.00 61.66 360 ILE A O 1
ATOM 2813 N N . ASP A 1 361 ? -24.019 2.715 4.038 1.00 44.56 361 ASP A N 1
ATOM 2814 C CA . ASP A 1 361 ? -24.865 3.860 3.582 1.00 44.56 361 ASP A CA 1
ATOM 2815 C C . ASP A 1 361 ? -24.208 4.970 2.716 1.00 44.56 361 ASP A C 1
ATOM 2817 O O . ASP A 1 361 ? -24.828 6.014 2.497 1.00 44.56 361 ASP A O 1
ATOM 2821 N N . LYS A 1 362 ? -22.995 4.791 2.161 1.00 44.09 362 LYS A N 1
ATOM 2822 C CA . LYS A 1 362 ? -22.383 5.788 1.236 1.00 44.09 362 LYS A CA 1
ATOM 2823 C C . LYS A 1 362 ? -21.494 5.213 0.115 1.00 44.09 362 LYS A C 1
ATOM 2825 O O . LYS A 1 362 ? -20.489 5.826 -0.237 1.00 44.09 362 LYS A O 1
ATOM 2830 N N . GLU A 1 363 ? -21.827 4.066 -0.475 1.00 46.25 363 GLU A N 1
ATOM 2831 C CA . GLU A 1 363 ? -21.088 3.578 -1.655 1.00 46.25 363 GLU A CA 1
ATOM 2832 C C . GLU A 1 363 ? -21.518 4.330 -2.930 1.00 46.25 363 GLU A C 1
ATOM 2834 O O . GLU A 1 363 ? -22.407 3.903 -3.663 1.00 46.25 363 GLU A O 1
ATOM 2839 N N . THR A 1 364 ? -20.891 5.478 -3.201 1.00 43.66 364 THR A N 1
ATOM 2840 C CA . THR A 1 364 ? -20.858 6.061 -4.557 1.00 43.66 364 THR A CA 1
ATOM 2841 C C . THR A 1 364 ? -19.732 5.474 -5.416 1.00 43.66 364 THR A C 1
ATOM 2843 O O . THR A 1 364 ? -19.741 5.685 -6.624 1.00 43.66 364 THR A O 1
ATOM 2846 N N . ASP A 1 365 ? -18.831 4.682 -4.817 1.00 51.09 365 ASP A N 1
ATOM 2847 C CA . ASP A 1 365 ? -17.705 4.005 -5.468 1.00 51.09 365 ASP A CA 1
ATOM 2848 C C . ASP A 1 365 ? -17.739 2.498 -5.173 1.00 51.09 365 ASP A C 1
ATOM 2850 O O . ASP A 1 365 ? -18.038 2.084 -4.054 1.00 51.09 365 ASP A O 1
ATOM 2854 N N . CYS A 1 366 ? -17.401 1.670 -6.164 1.00 52.19 366 CYS A N 1
ATOM 2855 C CA . CYS A 1 366 ? -17.279 0.218 -6.016 1.00 52.19 366 CYS A CA 1
ATOM 2856 C C . CYS A 1 366 ? -16.213 -0.123 -4.952 1.00 52.19 366 CYS A C 1
ATOM 2858 O O . CYS A 1 366 ? -15.025 -0.022 -5.266 1.00 52.19 366 CYS A O 1
ATOM 2860 N N . LYS A 1 367 ? -16.586 -0.586 -3.742 1.00 54.75 367 LYS A N 1
ATOM 2861 C CA . LYS A 1 367 ? -15.589 -1.015 -2.735 1.00 54.75 367 LYS A CA 1
ATOM 2862 C C . LYS A 1 367 ? -15.712 -2.446 -2.198 1.00 54.75 367 LYS A C 1
ATOM 2864 O O . LYS A 1 367 ? -14.686 -3.131 -2.167 1.00 54.75 367 LYS A O 1
ATOM 2869 N N . PHE A 1 368 ? -16.896 -2.967 -1.863 1.00 69.94 368 PHE A N 1
ATOM 2870 C CA . PHE A 1 368 ? -16.943 -4.267 -1.165 1.00 69.94 368 PHE A CA 1
ATOM 2871 C C . PHE A 1 368 ? -17.685 -5.404 -1.894 1.00 69.94 368 PHE A C 1
ATOM 2873 O O . PHE A 1 368 ? -17.063 -6.394 -2.278 1.00 69.94 368 PHE A O 1
ATOM 2880 N N . LYS A 1 369 ? -18.999 -5.284 -2.141 1.00 56.50 369 LYS A N 1
ATOM 2881 C CA . LYS A 1 369 ? -19.844 -6.415 -2.604 1.00 56.50 369 LYS A CA 1
ATOM 2882 C C . LYS A 1 369 ? -19.719 -6.749 -4.100 1.00 56.50 369 LYS A C 1
ATOM 2884 O O . LYS A 1 369 ? -19.940 -7.891 -4.488 1.00 56.50 369 LYS A O 1
ATOM 2889 N N . ASN A 1 370 ? -19.362 -5.771 -4.936 1.00 60.12 370 ASN A N 1
ATOM 2890 C CA . ASN A 1 370 ? -19.384 -5.889 -6.405 1.00 60.12 370 ASN A CA 1
ATOM 2891 C C . ASN A 1 370 ? -18.015 -5.655 -7.065 1.00 60.12 370 ASN A C 1
ATOM 2893 O O . ASN A 1 370 ? -17.942 -5.372 -8.260 1.00 60.12 370 ASN A O 1
ATOM 2897 N N . CYS A 1 371 ? -16.935 -5.745 -6.289 1.00 65.94 371 CYS A N 1
ATOM 2898 C CA . CYS A 1 371 ? -15.597 -5.347 -6.719 1.00 65.94 371 CYS A CA 1
ATOM 2899 C C . CYS A 1 371 ? -14.625 -6.497 -6.512 1.00 65.94 371 CYS A C 1
ATOM 2901 O O . CYS A 1 371 ? -14.771 -7.281 -5.571 1.00 65.94 371 CYS A O 1
ATOM 2903 N N . THR A 1 372 ? -13.619 -6.582 -7.375 1.00 76.88 372 THR A N 1
ATOM 2904 C CA . THR A 1 372 ? -12.541 -7.561 -7.237 1.00 76.88 372 THR A CA 1
ATOM 2905 C C . THR A 1 372 ? -11.814 -7.324 -5.906 1.00 76.88 372 THR A C 1
ATOM 2907 O O . THR A 1 372 ? -11.338 -6.205 -5.690 1.00 76.88 372 THR A O 1
ATOM 2910 N N . PRO A 1 373 ? -11.744 -8.318 -4.999 1.00 77.19 373 PRO A N 1
ATOM 2911 C CA . PRO A 1 373 ? -10.965 -8.197 -3.770 1.00 77.19 373 PRO A CA 1
ATOM 2912 C C . PRO A 1 373 ? -9.495 -7.870 -4.067 1.00 77.19 373 PRO A C 1
ATOM 2914 O O . PRO A 1 373 ? -8.959 -8.357 -5.069 1.00 77.19 373 PRO A O 1
ATOM 2917 N N . PRO A 1 374 ? -8.818 -7.065 -3.225 1.00 80.88 374 PRO A N 1
ATOM 2918 C CA . PRO A 1 374 ? -7.373 -6.896 -3.321 1.00 80.88 374 PRO A CA 1
ATOM 2919 C C . PRO A 1 374 ? -6.652 -8.254 -3.235 1.00 80.88 374 PRO A C 1
ATOM 2921 O O . PRO A 1 374 ? -7.116 -9.119 -2.497 1.00 80.88 374 PRO A O 1
ATOM 2924 N N . PRO A 1 375 ? -5.491 -8.453 -3.891 1.00 79.06 375 PRO A N 1
ATOM 2925 C CA . PRO A 1 375 ? -4.802 -9.752 -3.911 1.00 79.06 375 PRO A CA 1
ATOM 2926 C C . PRO A 1 375 ? -4.376 -10.296 -2.541 1.00 79.06 375 PRO A C 1
ATOM 2928 O O . PRO A 1 375 ? -4.065 -11.478 -2.416 1.00 79.06 375 PRO A O 1
ATOM 2931 N N . TRP A 1 376 ? -4.297 -9.433 -1.526 1.00 86.38 376 TRP A N 1
ATOM 2932 C CA . TRP A 1 376 ? -4.012 -9.829 -0.151 1.00 86.38 376 TRP A CA 1
ATOM 2933 C C . TRP A 1 376 ? -5.266 -10.272 0.611 1.00 86.38 376 TRP A C 1
ATOM 2935 O O . TRP A 1 376 ? -5.108 -10.888 1.655 1.00 86.38 376 TRP A O 1
ATOM 2945 N N . SER A 1 377 ? -6.480 -9.963 0.143 1.00 91.56 377 SER A N 1
ATOM 2946 C CA . SER A 1 377 ? -7.749 -10.295 0.806 1.00 91.56 377 SER A CA 1
ATOM 2947 C C . SER A 1 377 ? -8.175 -11.704 0.406 1.00 91.56 377 SER A C 1
ATOM 2949 O O . SER A 1 377 ? -8.393 -11.977 -0.773 1.00 91.56 377 SER A O 1
ATOM 2951 N N . ALA A 1 378 ? -8.240 -12.605 1.383 1.00 88.50 378 ALA A N 1
ATOM 2952 C CA . ALA A 1 378 ? -8.508 -14.021 1.157 1.00 88.50 378 ALA A CA 1
ATOM 2953 C C . ALA A 1 378 ? -9.990 -14.379 1.289 1.00 88.50 378 ALA A C 1
ATOM 2955 O O . ALA A 1 378 ? -10.476 -15.245 0.569 1.00 88.50 378 ALA A O 1
ATOM 2956 N N . GLU A 1 379 ? -10.697 -13.740 2.217 1.00 93.44 379 GLU A N 1
ATOM 2957 C CA . GLU A 1 379 ? -12.137 -13.902 2.414 1.00 93.44 379 GLU A CA 1
ATOM 2958 C C . GLU A 1 379 ? -12.693 -12.610 3.005 1.00 93.44 379 GLU A C 1
ATOM 2960 O O . GLU A 1 379 ? -12.035 -12.012 3.861 1.00 93.44 379 GLU A O 1
ATOM 2965 N N . ARG A 1 380 ? -13.871 -12.168 2.545 1.00 92.12 380 ARG A N 1
ATOM 2966 C CA . ARG A 1 380 ? -14.502 -10.936 3.035 1.00 92.12 380 ARG A CA 1
ATOM 2967 C C . ARG A 1 380 ? -16.014 -10.922 2.823 1.00 92.12 380 ARG A C 1
ATOM 2969 O O . ARG A 1 380 ? -16.497 -11.209 1.728 1.00 92.12 380 ARG A O 1
ATOM 2976 N N . PHE A 1 381 ? -16.770 -10.527 3.843 1.00 90.50 381 PHE A N 1
ATOM 2977 C CA . PHE A 1 381 ? -18.223 -10.380 3.750 1.00 90.50 381 PHE A CA 1
ATOM 2978 C C . PHE A 1 381 ? -18.827 -9.522 4.872 1.00 90.50 381 PHE A C 1
ATOM 2980 O O . PHE A 1 381 ? -18.280 -9.391 5.966 1.00 90.50 381 PHE A O 1
ATOM 2987 N N . TYR A 1 382 ? -20.010 -8.967 4.607 1.00 90.56 382 TYR A N 1
ATOM 2988 C CA . TYR A 1 382 ? -20.866 -8.340 5.609 1.00 90.56 382 TYR A CA 1
ATOM 2989 C C . TYR A 1 382 ? -21.751 -9.394 6.262 1.00 90.56 382 TYR A C 1
ATOM 2991 O O . TYR A 1 382 ? -22.622 -9.966 5.604 1.00 90.56 382 TYR A O 1
ATOM 2999 N N . HIS A 1 383 ? -21.546 -9.630 7.553 1.00 93.44 383 HIS A N 1
ATOM 3000 C CA . HIS A 1 383 ? -22.453 -10.399 8.397 1.00 93.44 383 HIS A CA 1
ATOM 3001 C C . HIS A 1 383 ? -22.134 -10.094 9.866 1.00 93.44 383 HIS A C 1
ATOM 3003 O O . HIS A 1 383 ? -20.967 -9.930 10.213 1.00 93.44 383 HIS A O 1
ATOM 3009 N N . PHE A 1 384 ? -23.138 -10.038 10.742 1.00 95.88 384 PHE A N 1
ATOM 3010 C CA . PHE A 1 384 ? -22.880 -9.972 12.185 1.00 95.88 384 PHE A CA 1
ATOM 3011 C C . PHE A 1 384 ? -22.383 -11.323 12.697 1.00 95.88 384 PHE A C 1
ATOM 3013 O O . PHE A 1 384 ? -22.797 -12.363 12.191 1.00 95.88 384 PHE A O 1
ATOM 3020 N N . GLY A 1 385 ? -21.531 -11.359 13.708 1.00 96.44 385 GLY A N 1
ATOM 3021 C CA . GLY A 1 385 ? -20.964 -12.609 14.199 1.00 96.44 385 GLY A CA 1
ATOM 3022 C C . GLY A 1 385 ? -19.746 -12.393 15.075 1.00 96.44 385 GLY A C 1
ATOM 3023 O O . GLY A 1 385 ? -19.444 -11.275 15.483 1.00 96.44 385 GLY A O 1
ATOM 3024 N N . ALA A 1 386 ? -19.055 -13.486 15.368 1.00 98.12 386 ALA A N 1
ATOM 3025 C CA . ALA A 1 386 ? -17.828 -13.460 16.149 1.00 98.12 386 ALA A CA 1
ATOM 3026 C C . ALA A 1 386 ? -16.829 -14.479 15.602 1.00 98.12 386 ALA A C 1
ATOM 3028 O O . ALA A 1 386 ? -17.213 -15.526 15.077 1.00 98.12 386 ALA A O 1
ATOM 3029 N N . VAL A 1 387 ? -15.538 -14.197 15.760 1.00 98.69 387 VAL A N 1
ATOM 3030 C CA . VAL A 1 387 ? -14.477 -15.140 15.402 1.00 98.69 387 VAL A CA 1
ATOM 3031 C C . VAL A 1 387 ? -14.136 -15.975 16.631 1.00 98.69 387 VAL A C 1
ATOM 3033 O O . VAL A 1 387 ? -13.747 -15.432 17.663 1.00 98.69 387 VAL A O 1
ATOM 3036 N N . LYS A 1 388 ? -14.272 -17.298 16.521 1.00 98.62 388 LYS A N 1
ATOM 3037 C CA . LYS A 1 388 ? -13.798 -18.270 17.511 1.00 98.62 388 LYS A CA 1
ATOM 3038 C C . LYS A 1 388 ? -12.444 -18.819 17.073 1.00 98.62 388 LYS A C 1
ATOM 3040 O O . LYS A 1 388 ? -12.306 -19.286 15.946 1.00 98.62 388 LYS A O 1
ATOM 3045 N N . LEU A 1 389 ? -11.464 -18.768 17.963 1.00 98.81 389 LEU A N 1
ATOM 3046 C CA . LEU A 1 389 ? -10.099 -19.241 17.765 1.00 98.81 389 LEU A CA 1
ATOM 3047 C C . LEU A 1 389 ? -9.819 -20.360 18.766 1.00 98.81 389 LEU A C 1
ATOM 3049 O O . LEU A 1 389 ? -9.833 -20.122 19.969 1.00 98.81 389 LEU A O 1
ATOM 3053 N N . ASP A 1 390 ? -9.550 -21.564 18.280 1.00 98.38 390 ASP A N 1
ATOM 3054 C CA . ASP A 1 390 ? -9.144 -22.708 19.092 1.00 98.38 390 ASP A CA 1
ATOM 3055 C C . ASP A 1 390 ? -7.619 -22.873 19.006 1.00 98.38 390 ASP A C 1
ATOM 3057 O O . ASP A 1 390 ? -7.074 -23.201 17.947 1.00 98.38 390 ASP A O 1
ATOM 3061 N N . PHE A 1 391 ? -6.927 -22.634 20.121 1.00 97.94 391 PHE A N 1
ATOM 3062 C CA . PHE A 1 391 ? -5.470 -22.704 20.219 1.00 97.94 391 PHE A CA 1
ATOM 3063 C C . PHE A 1 391 ? -5.037 -24.120 20.586 1.00 97.94 391 PHE A C 1
ATOM 3065 O O . PHE A 1 391 ? -5.336 -24.615 21.674 1.00 97.94 391 PHE A O 1
ATOM 3072 N N . LYS A 1 392 ? -4.317 -24.779 19.681 1.00 95.19 392 LYS A N 1
ATOM 3073 C CA . LYS A 1 392 ? -3.750 -26.119 19.872 1.00 95.19 392 LYS A CA 1
ATOM 3074 C C . LYS A 1 392 ? -2.237 -26.034 20.089 1.00 95.19 392 LYS A C 1
ATOM 3076 O O . LYS A 1 392 ? -1.686 -24.947 20.258 1.00 95.19 392 LYS A O 1
ATOM 3081 N N . ASP A 1 393 ? -1.576 -27.188 20.141 1.00 87.62 393 ASP A N 1
ATOM 3082 C CA . ASP A 1 393 ? -0.138 -27.277 20.413 1.00 87.62 393 ASP A CA 1
ATOM 3083 C C . ASP A 1 393 ? 0.710 -26.559 19.355 1.00 87.62 393 ASP A C 1
ATOM 3085 O O . ASP A 1 393 ? 1.661 -25.874 19.714 1.00 87.62 393 ASP A O 1
ATOM 3089 N N . ASP A 1 394 ? 0.366 -26.698 18.072 1.00 83.00 394 ASP A N 1
ATOM 3090 C CA . ASP A 1 394 ? 1.140 -26.199 16.927 1.00 83.00 394 ASP A CA 1
ATOM 3091 C C . ASP A 1 394 ? 0.288 -25.456 15.882 1.00 83.00 394 ASP A C 1
ATOM 3093 O O . ASP A 1 394 ? 0.809 -25.007 14.855 1.00 83.00 394 ASP A O 1
ATOM 3097 N N . GLU A 1 395 ? -1.011 -25.282 16.139 1.00 90.56 395 GLU A N 1
ATOM 3098 C CA . GLU A 1 395 ? -1.919 -24.560 15.248 1.00 90.56 395 GLU A CA 1
ATOM 3099 C C . GLU A 1 395 ? -2.983 -23.732 15.980 1.00 90.56 395 GLU A C 1
ATOM 3101 O O . GLU A 1 395 ? -3.381 -24.045 17.102 1.00 90.56 395 GLU A O 1
ATOM 3106 N N . ILE A 1 396 ? -3.485 -22.702 15.300 1.00 97.44 396 ILE A N 1
ATOM 3107 C CA . ILE A 1 396 ? -4.686 -21.950 15.674 1.00 97.44 396 ILE A CA 1
ATOM 3108 C C . ILE A 1 396 ? -5.754 -22.259 14.629 1.00 97.44 396 ILE A C 1
ATOM 3110 O O . ILE A 1 396 ? -5.541 -22.018 13.438 1.00 97.44 396 ILE A O 1
ATOM 3114 N N . VAL A 1 397 ? -6.903 -22.779 15.054 1.00 97.56 397 VAL A N 1
ATOM 3115 C CA . VAL A 1 397 ? -8.054 -23.000 14.169 1.00 97.56 397 VAL A CA 1
ATOM 3116 C C . VAL A 1 397 ? -9.051 -21.873 14.380 1.00 97.56 397 VAL A C 1
ATOM 3118 O O . VAL A 1 397 ? -9.604 -21.731 15.465 1.00 97.56 397 VAL A O 1
ATOM 3121 N N . GLY A 1 398 ? -9.267 -21.063 13.348 1.00 98.06 398 GLY A N 1
ATOM 3122 C CA . GLY A 1 398 ? -10.216 -19.960 13.377 1.00 98.06 398 GLY A CA 1
ATOM 3123 C C . GLY A 1 398 ? -11.511 -20.301 12.659 1.00 98.06 398 GLY A C 1
ATOM 3124 O O . GLY A 1 398 ? -11.503 -20.952 11.617 1.00 98.06 398 GLY A O 1
ATOM 3125 N N . THR A 1 399 ? -12.636 -19.868 13.217 1.00 98.25 399 THR A N 1
ATOM 3126 C CA . THR A 1 399 ? -13.965 -19.983 12.613 1.00 98.25 399 THR A CA 1
ATOM 3127 C C . THR A 1 399 ? -14.719 -18.678 12.807 1.00 98.25 399 THR A C 1
ATOM 3129 O O . THR A 1 399 ? -14.932 -18.256 13.944 1.00 98.25 399 THR A O 1
ATOM 3132 N N . PHE A 1 400 ? -15.160 -18.052 11.718 1.00 98.50 400 PHE A N 1
ATOM 3133 C CA . PHE A 1 400 ? -16.176 -17.010 11.815 1.00 98.50 400 PHE A CA 1
ATOM 3134 C C . PHE A 1 400 ? -17.532 -17.677 12.045 1.00 98.50 400 PHE A C 1
ATOM 3136 O O . PHE A 1 400 ? -18.009 -18.429 11.191 1.00 98.50 400 PHE A O 1
ATOM 3143 N N . VAL A 1 401 ? -18.150 -17.420 13.196 1.00 98.25 401 VAL A N 1
ATOM 3144 C CA . VAL A 1 401 ? -19.474 -17.944 13.531 1.00 98.25 401 VAL A CA 1
ATOM 3145 C C . VAL A 1 401 ? -20.514 -16.858 13.311 1.00 98.25 401 VAL A C 1
ATOM 3147 O O . VAL A 1 401 ? -20.466 -15.785 13.915 1.00 98.25 401 VAL A O 1
ATOM 3150 N N . CYS A 1 402 ? -21.476 -17.158 12.449 1.00 97.00 402 CYS A N 1
ATOM 3151 C CA . CYS A 1 402 ? -22.508 -16.223 12.041 1.00 97.00 402 CYS A CA 1
ATOM 3152 C C . CYS A 1 402 ? -23.474 -15.914 13.191 1.00 97.00 402 CYS A C 1
ATOM 3154 O O . CYS A 1 402 ? -23.927 -16.799 13.917 1.00 97.00 402 CYS A O 1
ATOM 3156 N N . GLY A 1 403 ? -23.799 -14.638 13.350 1.00 95.19 403 GLY A N 1
ATOM 3157 C CA . GLY A 1 403 ? -24.783 -14.105 14.284 1.00 95.19 403 GLY A CA 1
ATOM 3158 C C . GLY A 1 403 ? -26.157 -13.908 13.638 1.00 95.19 403 GLY A C 1
ATOM 3159 O O . GLY A 1 403 ? -26.544 -14.695 12.772 1.00 95.19 403 GLY A O 1
ATOM 3160 N N . PRO A 1 404 ? -26.952 -12.922 14.090 1.00 92.50 404 PRO A N 1
ATOM 3161 C CA . PRO A 1 404 ? -28.251 -12.643 13.486 1.00 92.50 404 PRO A CA 1
ATOM 3162 C C . PRO A 1 404 ? -28.091 -12.160 12.037 1.00 92.50 404 PRO A C 1
ATOM 3164 O O . PRO A 1 404 ? -27.245 -11.311 11.757 1.00 92.50 404 PRO A O 1
ATOM 3167 N N . SER A 1 405 ? -28.940 -12.662 11.139 1.00 89.06 405 SER A N 1
ATOM 3168 C CA . SER A 1 405 ? -28.995 -12.182 9.755 1.00 89.06 405 SER A CA 1
ATOM 3169 C C . SER A 1 405 ? -29.403 -10.712 9.690 1.00 89.06 405 SER A C 1
ATOM 3171 O O . SER A 1 405 ? -30.184 -10.220 10.514 1.00 89.06 405 SER A O 1
ATOM 3173 N N . HIS A 1 406 ? -28.923 -10.021 8.664 1.00 85.56 406 HIS A N 1
ATOM 3174 C CA . HIS A 1 406 ? -29.232 -8.620 8.415 1.00 85.56 406 HIS A CA 1
ATOM 3175 C C . HIS A 1 406 ? -29.620 -8.407 6.956 1.00 85.56 406 HIS A C 1
ATOM 3177 O O . HIS A 1 406 ? -29.127 -9.080 6.061 1.00 85.56 406 HIS A O 1
ATOM 3183 N N . LYS A 1 407 ? -30.480 -7.419 6.687 1.00 80.12 407 LYS A N 1
ATOM 3184 C CA . LYS A 1 407 ? -30.930 -7.112 5.315 1.00 80.12 407 LYS A CA 1
ATOM 3185 C C . LYS A 1 407 ? -29.777 -6.779 4.348 1.00 80.12 407 LYS A C 1
ATOM 3187 O O . LYS A 1 407 ? -29.953 -6.898 3.141 1.00 80.12 407 LYS A O 1
ATOM 3192 N N . ASP A 1 408 ? -28.630 -6.376 4.890 1.00 73.56 408 ASP A N 1
ATOM 3193 C CA . ASP A 1 408 ? -27.477 -5.882 4.134 1.00 73.56 408 ASP A CA 1
ATOM 3194 C C . ASP A 1 408 ? -26.310 -6.882 4.088 1.00 73.56 408 ASP A C 1
ATOM 3196 O O . ASP A 1 408 ? -25.207 -6.532 3.675 1.00 73.56 408 ASP A O 1
ATOM 3200 N N . GLU A 1 409 ? -26.533 -8.133 4.500 1.00 80.31 409 GLU A N 1
ATOM 3201 C CA . GLU A 1 409 ? -25.503 -9.170 4.457 1.00 80.31 409 GLU A CA 1
ATOM 3202 C C . GLU A 1 409 ? -25.047 -9.504 3.021 1.00 80.31 409 GLU A C 1
ATOM 3204 O O . GLU A 1 409 ? -25.751 -9.288 2.019 1.00 80.31 409 GLU A O 1
ATOM 3209 N N . SER A 1 410 ? -23.816 -10.000 2.897 1.00 80.19 410 SER A N 1
ATOM 3210 C CA . SER A 1 410 ? -23.251 -10.445 1.614 1.00 80.19 410 SER A CA 1
ATOM 3211 C C . SER A 1 410 ? -23.021 -11.952 1.533 1.00 80.19 410 SER A C 1
ATOM 3213 O O . SER A 1 410 ? -22.602 -12.428 0.482 1.00 80.19 410 SER A O 1
ATOM 3215 N N . ILE A 1 411 ? -23.339 -12.689 2.598 1.00 86.06 411 ILE A N 1
ATOM 3216 C CA . ILE A 1 411 ? -23.404 -14.152 2.625 1.00 86.06 411 ILE A CA 1
ATOM 3217 C C . ILE A 1 411 ? -24.721 -14.589 3.267 1.00 86.06 411 ILE A C 1
ATOM 3219 O O . ILE A 1 411 ? -25.210 -13.923 4.175 1.00 86.06 411 ILE A O 1
ATOM 3223 N N . GLU A 1 412 ? -25.279 -15.714 2.822 1.00 85.88 412 GLU A N 1
ATOM 3224 C CA . GLU A 1 412 ? -26.414 -16.351 3.496 1.00 85.88 412 GLU A CA 1
ATOM 3225 C C . GLU A 1 412 ? -25.878 -17.342 4.534 1.00 85.88 412 GLU A C 1
ATOM 3227 O O . GLU A 1 412 ? -25.409 -18.428 4.186 1.00 85.88 412 GLU A O 1
ATOM 3232 N N . CYS A 1 413 ? -25.936 -16.971 5.813 1.00 86.81 413 CYS A N 1
ATOM 3233 C CA . CYS A 1 413 ? -25.423 -17.794 6.901 1.00 86.81 413 CYS A CA 1
ATOM 3234 C C . CYS A 1 413 ? -26.363 -17.768 8.112 1.00 86.81 413 CYS A C 1
ATOM 3236 O O . CYS A 1 413 ? -26.727 -16.716 8.628 1.00 86.81 413 CYS A O 1
ATOM 3238 N N . GLY A 1 414 ? -26.790 -18.943 8.578 1.00 89.19 414 GLY A N 1
ATOM 3239 C CA . GLY A 1 414 ? -27.653 -19.035 9.756 1.00 89.19 414 GLY A CA 1
ATOM 3240 C C . GLY A 1 414 ? -26.889 -18.752 11.050 1.00 89.19 414 GLY A C 1
ATOM 3241 O O . GLY A 1 414 ? -25.729 -19.129 11.178 1.00 89.19 414 GLY A O 1
ATOM 3242 N N . SER A 1 415 ? -27.557 -18.158 12.041 1.00 92.38 415 SER A N 1
ATOM 3243 C CA . SER A 1 415 ? -26.982 -17.951 13.377 1.00 92.38 415 SER A CA 1
ATOM 3244 C C . SER A 1 415 ? -26.427 -19.263 13.964 1.00 92.38 415 SER A C 1
ATOM 3246 O O . SER A 1 415 ? -27.119 -20.284 13.978 1.00 92.38 415 SER A O 1
ATOM 3248 N N . GLY A 1 416 ? -25.168 -19.243 14.407 1.00 92.50 416 GLY A N 1
ATOM 3249 C CA . GLY A 1 416 ? -24.410 -20.398 14.895 1.00 92.50 416 GLY A CA 1
ATOM 3250 C C . GLY A 1 416 ? -23.712 -21.236 13.812 1.00 92.50 416 GLY A C 1
ATOM 3251 O O . GLY A 1 416 ? -22.962 -22.149 14.156 1.00 92.50 416 GLY A O 1
ATOM 3252 N N . ALA A 1 417 ? -23.932 -20.964 12.522 1.00 94.81 417 ALA A N 1
ATOM 3253 C CA . ALA A 1 417 ? -23.231 -21.644 11.432 1.00 94.81 417 ALA A CA 1
ATOM 3254 C C . ALA A 1 417 ? -21.835 -21.043 11.183 1.00 94.81 417 ALA A C 1
ATOM 3256 O O . ALA A 1 417 ? -21.557 -19.904 11.556 1.00 94.81 417 ALA A O 1
ATOM 3257 N N . SER A 1 418 ? -20.960 -21.822 10.538 1.00 95.00 418 SER A N 1
ATOM 3258 C CA . SER A 1 418 ? -19.646 -21.351 10.084 1.00 95.00 418 SER A CA 1
ATOM 3259 C C . SER A 1 418 ? -19.802 -20.548 8.792 1.00 95.00 418 SER A C 1
ATOM 3261 O O . SER A 1 418 ? -20.334 -21.075 7.813 1.00 95.00 418 SER A O 1
ATOM 3263 N N . GLY A 1 419 ? -19.357 -19.290 8.806 1.00 92.12 419 GLY A N 1
ATOM 3264 C CA . GLY A 1 419 ? -19.264 -18.439 7.616 1.00 92.12 419 GLY A CA 1
ATOM 3265 C C . GLY A 1 419 ? -17.900 -18.522 6.928 1.00 92.12 419 GLY A C 1
ATOM 3266 O O . GLY A 1 419 ? -17.824 -18.377 5.715 1.00 92.12 419 GLY A O 1
ATOM 3267 N N . ASP A 1 420 ? -16.841 -18.806 7.690 1.00 97.06 420 ASP A N 1
ATOM 3268 C CA . ASP A 1 420 ? -15.487 -19.056 7.188 1.00 97.06 420 ASP A CA 1
ATOM 3269 C C . ASP A 1 420 ? -14.681 -19.879 8.206 1.00 97.06 420 ASP A C 1
ATOM 3271 O O . ASP A 1 420 ? -14.962 -19.869 9.410 1.00 97.06 420 ASP A O 1
ATOM 3275 N N . THR A 1 421 ? -13.680 -20.623 7.738 1.00 95.25 421 THR A N 1
ATOM 3276 C CA . THR A 1 421 ? -12.782 -21.419 8.583 1.00 95.25 421 THR A CA 1
ATOM 3277 C C . THR A 1 421 ? -11.365 -21.388 8.028 1.00 95.25 421 THR A C 1
ATOM 3279 O O . THR A 1 421 ? -11.146 -21.595 6.837 1.00 95.25 421 THR A O 1
ATOM 3282 N N . PHE A 1 422 ? -10.388 -21.188 8.908 1.00 94.50 422 PHE A N 1
ATOM 3283 C CA . PHE A 1 422 ? -8.975 -21.112 8.549 1.00 94.50 422 PHE A CA 1
ATOM 3284 C C . PHE A 1 422 ? -8.092 -21.780 9.607 1.00 94.50 422 PHE A C 1
ATOM 3286 O O . PHE A 1 422 ? -8.504 -22.034 10.739 1.00 94.50 422 PHE A O 1
ATOM 3293 N N . THR A 1 423 ? -6.854 -22.100 9.236 1.00 90.62 423 THR A N 1
ATOM 3294 C CA . THR A 1 423 ? -5.866 -22.697 10.143 1.00 90.62 423 THR A CA 1
ATOM 3295 C C . THR A 1 423 ? -4.535 -21.981 9.992 1.00 90.62 423 THR A C 1
ATOM 3297 O O . THR A 1 423 ? -4.039 -21.816 8.880 1.00 90.62 423 THR A O 1
ATOM 3300 N N . ILE A 1 424 ? -3.955 -21.572 11.117 1.00 90.06 424 ILE A N 1
ATOM 3301 C CA . ILE A 1 424 ? -2.642 -20.934 11.195 1.00 90.06 424 ILE A CA 1
ATOM 3302 C C . ILE A 1 424 ? -1.688 -21.940 11.827 1.00 90.06 424 ILE A C 1
ATOM 3304 O O . ILE A 1 424 ? -1.879 -22.329 12.976 1.00 90.06 424 ILE A O 1
ATOM 3308 N N . LYS A 1 425 ? -0.675 -22.379 11.080 1.00 83.25 425 LYS A N 1
ATOM 3309 C CA . LYS A 1 425 ? 0.370 -23.281 11.580 1.00 83.25 425 LYS A CA 1
ATOM 3310 C C . LYS A 1 425 ? 1.507 -22.492 12.223 1.00 83.25 425 LYS A C 1
ATOM 3312 O O . LYS A 1 425 ? 1.811 -21.379 11.796 1.00 83.25 425 LYS A O 1
ATOM 3317 N N . SER A 1 426 ? 2.168 -23.083 13.217 1.00 82.38 426 SER A N 1
ATOM 3318 C CA . SER A 1 426 ? 3.400 -22.523 13.771 1.00 82.38 426 SER A CA 1
ATOM 3319 C C . SER A 1 426 ? 4.486 -22.414 12.695 1.00 82.38 426 SER A C 1
ATOM 3321 O O . SER A 1 426 ? 4.692 -23.331 11.898 1.00 82.38 426 SER A O 1
ATOM 3323 N N . ARG A 1 427 ? 5.216 -21.294 12.694 1.00 79.38 427 ARG A N 1
ATOM 3324 C CA . ARG A 1 427 ? 6.391 -21.082 11.827 1.00 79.38 427 ARG A CA 1
ATOM 3325 C C . ARG A 1 427 ? 7.680 -21.654 12.431 1.00 79.38 427 ARG A C 1
ATOM 3327 O O . ARG A 1 427 ? 8.740 -21.606 11.804 1.00 79.38 427 ARG A O 1
ATOM 3334 N N . ILE A 1 428 ? 7.587 -22.220 13.635 1.00 76.62 428 ILE A N 1
ATOM 3335 C CA . ILE A 1 428 ? 8.671 -22.938 14.300 1.00 76.62 428 ILE A CA 1
ATOM 3336 C C . ILE A 1 428 ? 8.593 -24.415 13.912 1.00 76.62 428 ILE A C 1
ATOM 3338 O O . ILE A 1 428 ? 7.709 -25.144 14.357 1.00 76.62 428 ILE A O 1
ATOM 3342 N N . LEU A 1 429 ? 9.546 -24.865 13.096 1.00 74.88 429 LEU A N 1
ATOM 3343 C CA . LEU A 1 429 ? 9.613 -26.251 12.644 1.00 74.88 429 LEU A CA 1
ATOM 3344 C C . LEU A 1 429 ? 10.241 -27.123 13.730 1.00 74.88 429 LEU A C 1
ATOM 3346 O O . LEU A 1 429 ? 11.409 -26.956 14.092 1.00 74.88 429 LEU A O 1
ATOM 3350 N N . LYS A 1 430 ? 9.481 -28.106 14.210 1.00 68.25 430 LYS A N 1
ATOM 3351 C CA . LYS A 1 430 ? 9.965 -29.172 15.097 1.00 68.25 430 LYS A CA 1
ATOM 3352 C C . LYS A 1 430 ? 9.775 -30.521 14.405 1.00 68.25 430 LYS A C 1
ATOM 3354 O O . LYS A 1 430 ? 8.911 -30.635 13.541 1.00 68.25 430 LYS A O 1
ATOM 3359 N N . PRO A 1 431 ? 10.556 -31.566 14.734 1.00 64.31 431 PRO A N 1
ATOM 3360 C CA . PRO A 1 431 ? 10.235 -32.908 14.268 1.00 64.31 431 PRO A CA 1
ATOM 3361 C C . PRO A 1 431 ? 8.858 -33.302 14.818 1.00 64.31 431 PRO A C 1
ATOM 3363 O O . PRO A 1 431 ? 8.728 -33.544 16.014 1.00 64.31 431 PRO A O 1
ATOM 3366 N N . ASP A 1 432 ? 7.841 -33.354 13.964 1.00 65.12 432 ASP A N 1
ATOM 3367 C CA . ASP A 1 432 ? 6.508 -33.826 14.343 1.00 65.12 432 ASP A CA 1
ATOM 3368 C C . ASP A 1 432 ? 6.497 -35.341 14.147 1.00 65.12 432 ASP A C 1
ATOM 3370 O O . ASP A 1 432 ? 6.588 -35.757 12.996 1.00 65.12 432 ASP A O 1
ATOM 3374 N N . PRO A 1 433 ? 6.437 -36.182 15.201 1.00 56.47 433 PRO A N 1
ATOM 3375 C CA . PRO A 1 433 ? 6.490 -37.639 15.093 1.00 56.47 433 PRO A CA 1
ATOM 3376 C C . PRO A 1 433 ? 5.318 -38.245 14.308 1.00 56.47 433 PRO A C 1
ATOM 3378 O O . PRO A 1 433 ? 5.530 -39.298 13.701 1.00 56.47 433 PRO A O 1
ATOM 3381 N N . ASP A 1 434 ? 4.182 -37.555 14.215 1.00 61.47 434 ASP A N 1
ATOM 3382 C CA . ASP A 1 434 ? 2.920 -38.087 13.698 1.00 61.47 434 ASP A CA 1
ATOM 3383 C C . ASP A 1 434 ? 2.638 -37.700 12.236 1.00 61.47 434 ASP A C 1
ATOM 3385 O O . ASP A 1 434 ? 1.736 -38.270 11.620 1.00 61.47 434 ASP A O 1
ATOM 3389 N N . THR A 1 435 ? 3.435 -36.806 11.631 1.00 65.88 435 THR A N 1
ATOM 3390 C CA . THR A 1 435 ? 3.275 -36.465 10.207 1.00 65.88 435 THR A CA 1
ATOM 3391 C C . THR A 1 435 ? 3.461 -37.698 9.315 1.00 65.88 435 THR A C 1
ATOM 3393 O O . THR A 1 435 ? 4.535 -38.316 9.298 1.00 65.88 435 THR A O 1
ATOM 3396 N N . VAL A 1 436 ? 2.434 -38.010 8.523 1.00 73.31 436 VAL A N 1
ATOM 3397 C CA . VAL A 1 436 ? 2.464 -39.014 7.454 1.00 73.31 436 VAL A CA 1
ATOM 3398 C C . VAL A 1 436 ? 2.577 -38.274 6.123 1.00 73.31 436 VAL A C 1
ATOM 3400 O O . VAL A 1 436 ? 1.655 -37.562 5.742 1.00 73.31 436 VAL A O 1
ATOM 3403 N N . MET A 1 437 ? 3.711 -38.420 5.433 1.00 82.94 437 MET A N 1
ATOM 3404 C CA . MET A 1 437 ? 3.866 -37.940 4.055 1.00 82.94 437 MET A CA 1
ATOM 3405 C C . MET A 1 437 ? 3.220 -38.941 3.093 1.00 82.94 437 MET A C 1
ATOM 3407 O O . MET A 1 437 ? 3.361 -40.150 3.286 1.00 82.94 437 MET A O 1
ATOM 3411 N N . ASP A 1 438 ? 2.558 -38.444 2.050 1.00 84.62 438 ASP A N 1
ATOM 3412 C CA . ASP A 1 438 ? 2.000 -39.293 0.996 1.00 84.62 438 ASP A CA 1
ATOM 3413 C C . ASP A 1 438 ? 3.111 -40.044 0.253 1.00 84.62 438 ASP A C 1
ATOM 3415 O O . ASP A 1 438 ? 4.150 -39.467 -0.066 1.00 84.62 438 ASP A O 1
ATOM 3419 N N . GLY A 1 439 ? 2.879 -41.326 -0.037 1.00 88.75 439 GLY A N 1
ATOM 3420 C CA . GLY A 1 439 ? 3.852 -42.246 -0.637 1.00 88.75 439 GLY A CA 1
ATOM 3421 C C . GLY A 1 439 ? 4.492 -43.195 0.383 1.00 88.75 439 GLY A C 1
ATOM 3422 O O . GLY A 1 439 ? 4.281 -43.095 1.589 1.00 88.75 439 GLY A O 1
ATOM 3423 N N . SER A 1 440 ? 5.264 -44.168 -0.101 1.00 92.38 440 SER A N 1
ATOM 3424 C CA . SER A 1 440 ? 5.950 -45.181 0.724 1.00 92.38 440 SER A CA 1
ATOM 3425 C C . SER A 1 440 ? 7.441 -44.900 0.937 1.00 92.38 440 SER A C 1
ATOM 3427 O O . SER A 1 440 ? 8.119 -45.635 1.663 1.00 92.38 440 SER A O 1
ATOM 3429 N N . GLY A 1 441 ? 7.974 -43.848 0.309 1.00 93.25 441 GLY A N 1
ATOM 3430 C CA . GLY A 1 441 ? 9.392 -43.490 0.367 1.00 93.25 441 GLY A CA 1
ATOM 3431 C C . GLY A 1 441 ? 10.296 -44.401 -0.461 1.00 93.25 441 GLY A C 1
ATOM 3432 O O . GLY A 1 441 ? 11.507 -44.439 -0.229 1.00 93.25 441 GLY A O 1
ATOM 3433 N N . THR A 1 442 ? 9.724 -45.156 -1.399 1.00 96.00 442 THR A N 1
ATOM 3434 C CA . THR A 1 442 ? 10.457 -46.043 -2.312 1.00 96.00 442 THR A CA 1
ATOM 3435 C C . THR A 1 442 ? 10.752 -45.338 -3.637 1.00 96.00 442 THR A C 1
ATOM 3437 O O . THR A 1 442 ? 10.252 -44.252 -3.899 1.00 96.00 442 THR A O 1
ATOM 3440 N N . LEU A 1 443 ? 11.579 -45.934 -4.501 1.00 91.44 443 LEU A N 1
ATOM 3441 C CA . LEU A 1 443 ? 11.914 -45.323 -5.796 1.00 91.44 443 LEU A CA 1
ATOM 3442 C C . LEU A 1 443 ? 10.707 -45.208 -6.741 1.00 91.44 443 LEU A C 1
ATOM 3444 O O . LEU A 1 443 ? 10.632 -44.258 -7.514 1.00 91.44 443 LEU A O 1
ATOM 3448 N N . GLU A 1 444 ? 9.784 -46.171 -6.685 1.00 93.69 444 GLU A N 1
ATOM 3449 C CA . GLU A 1 444 ? 8.561 -46.176 -7.501 1.00 93.69 444 GLU A CA 1
ATOM 3450 C C . GLU A 1 444 ? 7.465 -45.279 -6.909 1.00 93.69 444 GLU A C 1
ATOM 3452 O O . GLU A 1 444 ? 6.588 -44.821 -7.636 1.00 93.69 444 GLU A O 1
ATOM 3457 N N . ASP A 1 445 ? 7.540 -45.016 -5.604 1.00 94.81 445 ASP A N 1
ATOM 3458 C CA . ASP A 1 445 ? 6.534 -44.293 -4.831 1.00 94.81 445 ASP A CA 1
ATOM 3459 C C . ASP A 1 445 ? 7.217 -43.455 -3.725 1.00 94.81 445 ASP A C 1
ATOM 3461 O O . ASP A 1 445 ? 7.244 -43.855 -2.550 1.00 94.81 445 ASP A O 1
ATOM 3465 N N . PRO A 1 446 ? 7.880 -42.342 -4.108 1.00 95.81 446 PRO A N 1
ATOM 3466 C CA . PRO A 1 446 ? 8.612 -41.483 -3.183 1.00 95.81 446 PRO A CA 1
ATOM 3467 C C . PRO A 1 446 ? 7.658 -40.725 -2.258 1.00 95.81 446 PRO A C 1
ATOM 3469 O O . PRO A 1 446 ? 6.513 -40.468 -2.615 1.00 95.81 446 PRO A O 1
ATOM 3472 N N . TYR A 1 447 ? 8.152 -40.303 -1.094 1.00 96.50 447 TYR A N 1
ATOM 3473 C CA . TYR A 1 447 ? 7.410 -39.391 -0.231 1.00 96.50 447 TYR A CA 1
ATOM 3474 C C . TYR A 1 447 ? 7.236 -38.029 -0.913 1.00 96.50 447 TYR A C 1
ATOM 3476 O O . TYR A 1 447 ? 8.219 -37.411 -1.340 1.00 96.50 447 TYR A O 1
ATOM 3484 N N . MET A 1 448 ? 5.995 -37.555 -0.987 1.00 89.69 448 MET A N 1
ATOM 3485 C CA . MET A 1 448 ? 5.657 -36.240 -1.514 1.00 89.69 448 MET A CA 1
ATOM 3486 C C . MET A 1 448 ? 5.871 -35.171 -0.446 1.00 89.69 448 MET A C 1
ATOM 3488 O O . MET A 1 448 ? 5.316 -35.235 0.648 1.00 89.69 448 MET A O 1
ATOM 3492 N N . VAL A 1 449 ? 6.681 -34.174 -0.783 1.00 87.12 449 VAL A N 1
ATOM 3493 C CA . VAL A 1 449 ? 6.991 -33.034 0.078 1.00 87.12 449 VAL A CA 1
ATOM 3494 C C . VAL A 1 449 ? 6.138 -31.854 -0.380 1.00 87.12 449 VAL A C 1
ATOM 3496 O O . VAL A 1 449 ? 6.384 -31.293 -1.452 1.00 87.12 449 VAL A O 1
ATOM 3499 N N . MET A 1 450 ? 5.123 -31.507 0.413 1.00 79.19 450 MET A N 1
ATOM 3500 C CA . MET A 1 450 ? 4.137 -30.467 0.090 1.00 79.19 450 MET A CA 1
ATOM 3501 C C . MET A 1 450 ? 4.334 -29.197 0.922 1.00 79.19 450 MET A C 1
ATOM 3503 O O . MET A 1 450 ? 3.919 -28.118 0.508 1.00 79.19 450 MET A O 1
ATOM 3507 N N . THR A 1 451 ? 4.966 -29.317 2.090 1.00 79.06 451 THR A N 1
ATOM 3508 C CA . THR A 1 451 ? 5.131 -28.228 3.058 1.00 79.06 451 THR A CA 1
ATOM 3509 C C . THR A 1 451 ? 6.573 -28.107 3.560 1.00 79.06 451 THR A C 1
ATOM 3511 O O . THR A 1 451 ? 7.385 -29.031 3.447 1.00 79.06 451 THR A O 1
ATOM 3514 N N . ALA A 1 452 ? 6.899 -26.966 4.179 1.00 82.25 452 ALA A N 1
ATOM 3515 C CA . ALA A 1 452 ? 8.176 -26.772 4.873 1.00 82.25 452 ALA A CA 1
ATOM 3516 C C . ALA A 1 452 ? 8.394 -27.810 5.992 1.00 82.25 452 ALA A C 1
ATOM 3518 O O . ALA A 1 452 ? 9.521 -28.254 6.221 1.00 82.25 452 ALA A O 1
ATOM 3519 N N . GLN A 1 453 ? 7.312 -28.242 6.647 1.00 82.00 453 GLN A N 1
ATOM 3520 C CA . GLN A 1 453 ? 7.342 -29.270 7.683 1.00 82.00 453 GLN A CA 1
ATOM 3521 C C . GLN A 1 453 ? 7.645 -30.662 7.107 1.00 82.00 453 GLN A C 1
ATOM 3523 O O . GLN A 1 453 ? 8.452 -31.389 7.684 1.00 82.00 453 GLN A O 1
ATOM 3528 N N . ASP A 1 454 ? 7.103 -31.017 5.938 1.00 87.38 454 ASP A N 1
ATOM 3529 C CA . ASP A 1 454 ? 7.455 -32.270 5.247 1.00 87.38 454 ASP A CA 1
ATOM 3530 C C . ASP A 1 454 ? 8.944 -32.304 4.902 1.00 87.38 454 ASP A C 1
ATOM 3532 O O . ASP A 1 454 ? 9.646 -33.275 5.202 1.00 87.38 454 ASP A O 1
ATOM 3536 N N . LEU A 1 455 ? 9.457 -31.195 4.353 1.00 91.00 455 LEU A N 1
ATOM 3537 C CA . LEU A 1 455 ? 10.881 -31.039 4.063 1.00 91.00 455 LEU A CA 1
ATOM 3538 C C . LEU A 1 455 ? 11.707 -31.166 5.350 1.00 91.00 455 LEU A C 1
ATOM 3540 O O . LEU A 1 455 ? 12.797 -31.746 5.353 1.00 91.00 455 LEU A O 1
ATOM 3544 N N . TYR A 1 456 ? 11.186 -30.653 6.467 1.00 89.31 456 TYR A N 1
ATOM 3545 C CA . TYR A 1 456 ? 11.843 -30.771 7.760 1.00 89.31 456 TYR A CA 1
ATOM 3546 C C . TYR A 1 456 ? 11.850 -32.222 8.285 1.00 89.31 456 TYR A C 1
ATOM 3548 O O . TYR A 1 456 ? 12.832 -32.688 8.879 1.00 89.31 456 TYR A O 1
ATOM 3556 N N . ASN A 1 457 ? 10.798 -32.982 7.999 1.00 88.25 457 ASN A N 1
ATOM 3557 C CA . ASN A 1 457 ? 10.613 -34.356 8.455 1.00 88.25 457 ASN A CA 1
ATOM 3558 C C . ASN A 1 457 ? 11.443 -35.402 7.696 1.00 88.25 457 ASN A C 1
ATOM 3560 O O . ASN A 1 457 ? 11.585 -36.524 8.190 1.00 88.25 457 ASN A O 1
ATOM 3564 N N . ILE A 1 458 ? 12.096 -35.043 6.585 1.00 91.06 458 ILE A N 1
ATOM 3565 C CA . ILE A 1 458 ? 13.053 -35.913 5.869 1.00 91.06 458 ILE A CA 1
ATOM 3566 C C . ILE A 1 458 ? 14.115 -36.511 6.809 1.00 91.06 458 ILE A C 1
ATOM 3568 O O . ILE A 1 458 ? 14.564 -37.646 6.626 1.00 91.06 458 ILE A O 1
ATOM 3572 N N . ARG A 1 459 ? 14.478 -35.785 7.876 1.00 89.19 459 ARG A N 1
ATOM 3573 C CA . ARG A 1 459 ? 15.427 -36.227 8.916 1.00 89.19 459 ARG A CA 1
ATOM 3574 C C . ARG A 1 459 ? 15.030 -37.540 9.595 1.00 89.19 459 ARG A C 1
ATOM 3576 O O . ARG A 1 459 ? 15.903 -38.214 10.138 1.00 89.19 459 ARG A O 1
ATOM 3583 N N . LYS A 1 460 ? 13.749 -37.913 9.581 1.00 87.38 460 LYS A N 1
ATOM 3584 C CA . LYS A 1 460 ? 13.265 -39.162 10.181 1.00 87.38 460 LYS A CA 1
ATOM 3585 C C . LYS A 1 460 ? 13.642 -40.396 9.374 1.00 87.38 460 LYS A C 1
ATOM 3587 O O . LYS A 1 460 ? 13.917 -41.442 9.952 1.00 87.38 460 LYS A O 1
ATOM 3592 N N . ASN A 1 461 ? 13.627 -40.286 8.049 1.00 90.50 461 ASN A N 1
ATOM 3593 C CA . ASN A 1 461 ? 13.949 -41.393 7.160 1.00 90.50 461 ASN A CA 1
ATOM 3594 C C . ASN A 1 461 ? 14.896 -40.920 6.049 1.00 90.50 461 ASN A C 1
ATOM 3596 O O . ASN A 1 461 ? 14.516 -40.855 4.878 1.00 90.50 461 ASN A O 1
ATOM 3600 N N . PRO A 1 462 ? 16.144 -40.570 6.395 1.00 91.50 462 PRO A N 1
ATOM 3601 C CA . PRO A 1 462 ? 17.075 -39.932 5.467 1.00 91.50 462 PRO A CA 1
ATOM 3602 C C . PRO A 1 462 ? 17.530 -40.844 4.315 1.00 91.50 462 PRO A C 1
ATOM 3604 O O . PRO A 1 462 ? 18.210 -40.376 3.405 1.00 91.50 462 PRO A O 1
ATOM 3607 N N . ALA A 1 463 ? 17.177 -42.134 4.345 1.00 92.69 463 ALA A N 1
ATOM 3608 C CA . ALA A 1 463 ? 17.452 -43.103 3.286 1.00 92.69 463 ALA A CA 1
ATOM 3609 C C . ALA A 1 463 ? 16.300 -43.261 2.271 1.00 92.69 463 ALA A C 1
ATOM 3611 O O . ALA A 1 463 ? 16.492 -43.895 1.233 1.00 92.69 463 ALA A O 1
ATOM 3612 N N . ALA A 1 464 ? 15.114 -42.713 2.557 1.00 95.12 464 ALA A N 1
ATOM 3613 C CA . ALA A 1 464 ? 13.957 -42.794 1.670 1.00 95.12 464 ALA A CA 1
ATOM 3614 C C . ALA A 1 464 ? 14.090 -41.898 0.429 1.00 95.12 464 ALA A C 1
ATOM 3616 O O . ALA A 1 464 ? 14.979 -41.055 0.322 1.00 95.12 464 ALA A O 1
ATOM 3617 N N . GLN A 1 465 ? 13.194 -42.105 -0.528 1.00 96.88 465 GLN A N 1
ATOM 3618 C CA . GLN A 1 465 ? 13.088 -41.303 -1.741 1.00 96.88 465 GLN A CA 1
ATOM 3619 C C . GLN A 1 465 ? 12.031 -40.217 -1.546 1.00 96.88 465 GLN A C 1
ATOM 3621 O O . GLN A 1 465 ? 10.951 -40.502 -1.032 1.00 96.88 465 GLN A O 1
ATOM 3626 N N . TYR A 1 466 ? 12.343 -38.996 -1.966 1.00 97.19 466 TYR A N 1
ATOM 3627 C CA . TYR A 1 466 ? 11.526 -37.803 -1.774 1.00 97.19 466 TYR A CA 1
ATOM 3628 C C . TYR A 1 466 ? 11.353 -37.044 -3.081 1.00 97.19 466 TYR A C 1
ATOM 3630 O O . TYR A 1 466 ? 12.271 -36.982 -3.907 1.00 97.19 466 TYR A O 1
ATOM 3638 N N . LYS A 1 467 ? 10.184 -36.430 -3.239 1.00 95.69 467 LYS A N 1
ATOM 3639 C CA . LYS A 1 467 ? 9.833 -35.640 -4.412 1.00 95.69 467 LYS A CA 1
ATOM 3640 C C . LYS A 1 467 ? 9.028 -34.408 -4.004 1.00 95.69 467 LYS A C 1
ATOM 3642 O O . LYS A 1 467 ? 8.051 -34.540 -3.272 1.00 95.69 467 LYS A O 1
ATOM 3647 N N . LEU A 1 468 ? 9.412 -33.219 -4.471 1.00 87.69 468 LEU A N 1
ATOM 3648 C CA . LEU A 1 468 ? 8.601 -32.018 -4.240 1.00 87.69 468 LEU A CA 1
ATOM 3649 C C . LEU A 1 468 ? 7.273 -32.116 -5.007 1.00 87.69 468 LEU A C 1
ATOM 3651 O O . LEU A 1 468 ? 7.243 -32.479 -6.189 1.00 87.69 468 LEU A O 1
ATOM 3655 N N . GLY A 1 469 ? 6.179 -31.780 -4.323 1.00 76.25 469 GLY A N 1
ATOM 3656 C CA . GLY A 1 469 ? 4.837 -31.669 -4.901 1.00 76.25 469 GLY A CA 1
ATOM 3657 C C . GLY A 1 469 ? 4.296 -30.238 -4.970 1.00 76.25 469 GLY A C 1
ATOM 3658 O O . GLY A 1 469 ? 3.245 -30.028 -5.570 1.00 76.25 469 GLY A O 1
ATOM 3659 N N . ALA A 1 470 ? 5.010 -29.267 -4.393 1.00 67.38 470 ALA A N 1
ATOM 3660 C CA . ALA A 1 470 ? 4.680 -27.846 -4.429 1.00 67.38 470 ALA A CA 1
ATOM 3661 C C . ALA A 1 470 ? 5.945 -26.976 -4.297 1.00 67.38 470 ALA A C 1
ATOM 3663 O O . ALA A 1 470 ? 6.981 -27.446 -3.818 1.00 67.38 470 ALA A O 1
ATOM 3664 N N . ASN A 1 471 ? 5.843 -25.701 -4.691 1.00 74.44 471 ASN A N 1
ATOM 3665 C CA . ASN A 1 471 ? 6.838 -24.685 -4.335 1.00 74.44 471 ASN A CA 1
ATOM 3666 C C . ASN A 1 471 ? 6.828 -24.473 -2.818 1.00 74.44 471 ASN A C 1
ATOM 3668 O O . ASN A 1 471 ? 5.760 -24.419 -2.209 1.00 74.44 471 ASN A O 1
ATOM 3672 N N . LEU A 1 472 ? 8.007 -24.313 -2.225 1.00 79.69 472 LEU A N 1
ATOM 3673 C CA . LEU A 1 472 ? 8.173 -24.085 -0.794 1.00 79.69 472 LEU A CA 1
ATOM 3674 C C . LEU A 1 472 ? 8.797 -22.711 -0.561 1.00 79.69 472 LEU A C 1
ATOM 3676 O O . LEU A 1 472 ? 9.833 -22.399 -1.142 1.00 79.69 472 LEU A O 1
ATOM 3680 N N . ASP A 1 473 ? 8.211 -21.917 0.330 1.00 78.06 473 ASP A N 1
ATOM 3681 C CA . ASP A 1 473 ? 8.823 -20.683 0.820 1.00 78.06 473 ASP A CA 1
ATOM 3682 C C . ASP A 1 473 ? 9.298 -20.885 2.262 1.00 78.06 473 ASP A C 1
ATOM 3684 O O . ASP A 1 473 ? 8.501 -21.153 3.161 1.00 78.06 473 ASP A O 1
ATOM 3688 N N . LEU A 1 474 ? 10.611 -20.796 2.471 1.00 84.50 474 LEU A N 1
ATOM 3689 C CA . LEU A 1 474 ? 11.270 -20.980 3.761 1.00 84.50 474 LEU A CA 1
ATOM 3690 C C . LEU A 1 474 ? 11.675 -19.656 4.426 1.00 84.50 474 LEU A C 1
ATOM 3692 O O . LEU A 1 474 ? 12.319 -19.691 5.474 1.00 84.50 474 LEU A O 1
ATOM 3696 N N . THR A 1 475 ? 11.297 -18.503 3.858 1.00 75.81 475 THR A N 1
ATOM 3697 C CA . THR A 1 475 ? 11.781 -17.169 4.268 1.00 75.81 475 THR A CA 1
ATOM 3698 C C . THR A 1 475 ? 11.562 -16.880 5.756 1.00 75.81 475 THR A C 1
ATOM 3700 O O . THR A 1 475 ? 12.398 -16.230 6.382 1.00 75.81 475 THR A O 1
ATOM 3703 N N . PHE A 1 476 ? 10.469 -17.385 6.339 1.00 69.75 476 PHE A N 1
ATOM 3704 C CA . PHE A 1 476 ? 10.065 -17.094 7.723 1.00 69.75 476 PHE A CA 1
ATOM 3705 C C . PHE A 1 476 ? 10.071 -18.314 8.651 1.00 69.75 476 PHE A C 1
ATOM 3707 O O . PHE A 1 476 ? 9.503 -18.251 9.739 1.00 69.75 476 PHE A O 1
ATOM 3714 N N . PHE A 1 477 ? 10.679 -19.425 8.231 1.00 78.06 477 PHE A N 1
ATOM 3715 C CA . PHE A 1 477 ? 10.731 -20.643 9.036 1.00 78.06 477 PHE A CA 1
ATOM 3716 C C . PHE A 1 477 ? 12.030 -20.734 9.842 1.00 78.06 477 PHE A C 1
ATOM 3718 O O . PHE A 1 477 ? 13.128 -20.508 9.327 1.00 78.06 477 PHE A O 1
ATOM 3725 N N . ASP A 1 478 ? 11.904 -21.124 11.109 1.00 81.25 478 ASP A N 1
ATOM 3726 C CA . ASP A 1 478 ? 13.021 -21.287 12.044 1.00 81.25 478 ASP A CA 1
ATOM 3727 C C . ASP A 1 478 ? 12.974 -22.668 12.711 1.00 81.25 478 ASP A C 1
ATOM 3729 O O . ASP A 1 478 ? 11.901 -23.238 12.908 1.00 81.25 478 ASP A O 1
ATOM 3733 N N . SER A 1 479 ? 14.133 -23.228 13.067 1.00 82.75 479 SER A N 1
ATOM 3734 C CA . SER A 1 479 ? 14.217 -24.496 13.807 1.00 82.75 479 SER A CA 1
ATOM 3735 C C . SER A 1 479 ? 13.968 -24.389 15.320 1.00 82.75 479 SER A C 1
ATOM 3737 O O . SER A 1 479 ? 14.184 -25.364 16.040 1.00 82.75 479 SER A O 1
ATOM 3739 N N . GLY A 1 480 ? 13.547 -23.220 15.806 1.00 74.88 480 GLY A N 1
ATOM 3740 C CA . GLY A 1 480 ? 13.283 -22.918 17.212 1.00 74.88 480 GLY A CA 1
ATOM 3741 C C . GLY A 1 480 ? 14.484 -22.364 17.982 1.00 74.88 480 GLY A C 1
ATOM 3742 O O . GLY A 1 480 ? 14.455 -22.357 19.205 1.00 74.88 480 GLY A O 1
ATOM 3743 N N . ASP A 1 481 ? 15.549 -21.935 17.302 1.00 78.00 481 ASP A N 1
ATOM 3744 C CA . ASP A 1 481 ? 16.761 -21.392 17.934 1.00 78.00 481 ASP A CA 1
ATOM 3745 C C . ASP A 1 481 ? 17.196 -20.026 17.379 1.00 78.00 481 ASP A C 1
ATOM 3747 O O . ASP A 1 481 ? 18.294 -19.552 17.693 1.00 78.00 481 ASP A O 1
ATOM 3751 N N . GLY A 1 482 ? 16.354 -19.396 16.553 1.00 76.94 482 GLY A N 1
ATOM 3752 C CA . GLY A 1 482 ? 16.572 -18.063 15.986 1.00 76.94 482 GLY A CA 1
ATOM 3753 C C . GLY A 1 482 ? 17.667 -18.010 14.915 1.00 76.94 482 GLY A C 1
ATOM 3754 O O . GLY A 1 482 ? 18.152 -16.929 14.568 1.00 76.94 482 GLY A O 1
ATOM 3755 N N . LYS A 1 483 ? 18.121 -19.167 14.417 1.00 85.31 483 LYS A N 1
ATOM 3756 C CA . LYS A 1 483 ? 19.219 -19.290 13.440 1.00 85.31 483 LYS A CA 1
ATOM 3757 C C . LYS A 1 483 ? 18.745 -19.774 12.067 1.00 85.31 483 LYS A C 1
ATOM 3759 O O . LYS A 1 483 ? 19.581 -20.125 11.227 1.00 85.31 483 LYS A O 1
ATOM 3764 N N . GLY A 1 484 ? 17.438 -19.753 11.824 1.00 88.19 484 GLY A N 1
ATOM 3765 C CA . GLY A 1 484 ? 16.782 -20.194 10.602 1.00 88.19 484 GLY A CA 1
ATOM 3766 C C . GLY A 1 484 ? 16.717 -21.715 10.494 1.00 88.19 484 GLY A C 1
ATOM 3767 O O . GLY A 1 484 ? 16.570 -22.433 11.484 1.00 88.19 484 GLY A O 1
ATOM 3768 N N . TRP A 1 485 ? 16.856 -22.221 9.273 1.00 90.62 485 TRP A N 1
ATOM 3769 C CA . TRP A 1 485 ? 16.841 -23.645 8.977 1.00 90.62 485 TRP A CA 1
ATOM 3770 C C . TRP A 1 485 ? 17.995 -24.383 9.675 1.00 90.62 485 TRP A C 1
ATOM 3772 O O . TRP A 1 485 ? 19.166 -23.988 9.633 1.00 90.62 485 TRP A O 1
ATOM 3782 N N . LEU A 1 486 ? 17.675 -25.509 10.309 1.00 90.69 486 LEU A N 1
ATOM 3783 C CA . LEU A 1 486 ? 18.673 -26.467 10.778 1.00 90.69 486 LEU A CA 1
ATOM 3784 C C . LEU A 1 486 ? 19.081 -27.345 9.592 1.00 90.69 486 LEU A C 1
ATOM 3786 O O . LEU A 1 486 ? 18.184 -27.925 9.011 1.00 90.69 486 LEU A O 1
ATOM 3790 N N . PRO A 1 487 ? 20.354 -27.530 9.210 1.00 93.00 487 PRO A N 1
ATOM 3791 C CA . PRO A 1 487 ? 20.720 -28.430 8.105 1.00 93.00 487 PRO A CA 1
ATOM 3792 C C . PRO A 1 487 ? 20.182 -29.868 8.255 1.00 93.00 487 PRO A C 1
ATOM 3794 O O . PRO A 1 487 ? 20.037 -30.384 9.370 1.00 93.00 487 PRO A O 1
ATOM 3797 N N . ILE A 1 488 ? 19.888 -30.551 7.142 1.00 91.94 488 ILE A N 1
ATOM 3798 C CA . ILE A 1 488 ? 19.606 -31.998 7.155 1.00 91.94 488 ILE A CA 1
ATOM 3799 C C . ILE A 1 488 ? 20.942 -32.721 7.405 1.00 91.94 488 ILE A C 1
ATOM 3801 O O . ILE A 1 488 ? 21.777 -32.822 6.509 1.00 91.94 488 ILE A O 1
ATOM 3805 N N . ASP A 1 489 ? 21.123 -33.170 8.651 1.00 85.38 489 ASP A N 1
ATOM 3806 C CA . ASP A 1 489 ? 22.353 -33.711 9.258 1.00 85.38 489 ASP A CA 1
ATOM 3807 C C . ASP A 1 489 ? 23.546 -32.738 9.322 1.00 85.38 489 ASP A C 1
ATOM 3809 O O . ASP A 1 489 ? 24.313 -32.593 8.376 1.00 85.38 489 ASP A O 1
ATOM 3813 N N . GLN A 1 490 ? 23.751 -32.128 10.491 1.00 73.62 490 GLN A N 1
ATOM 3814 C CA . GLN A 1 490 ? 24.870 -31.216 10.777 1.00 73.62 490 GLN A CA 1
ATOM 3815 C C . GLN A 1 490 ? 26.126 -31.918 11.340 1.00 73.62 490 GLN A C 1
ATOM 3817 O O . GLN A 1 490 ? 27.211 -31.335 11.371 1.00 73.62 490 GLN A O 1
ATOM 3822 N N . THR A 1 491 ? 25.994 -33.160 11.824 1.00 74.94 491 THR A N 1
ATOM 3823 C CA . THR A 1 491 ? 27.052 -33.894 12.549 1.00 74.94 491 THR A CA 1
ATOM 3824 C C . THR A 1 491 ? 27.631 -35.062 11.753 1.00 74.94 491 THR A C 1
ATOM 3826 O O . THR A 1 491 ? 28.667 -35.611 12.136 1.00 74.94 491 THR A O 1
ATOM 3829 N N . GLY A 1 492 ? 26.979 -35.470 10.662 1.00 71.56 492 GLY A N 1
ATOM 3830 C CA . GLY A 1 492 ? 27.353 -36.638 9.871 1.00 71.56 492 GLY A CA 1
ATOM 3831 C C . GLY A 1 492 ? 26.908 -37.967 10.491 1.00 71.56 492 GLY A C 1
ATOM 3832 O O . GLY A 1 492 ? 27.435 -39.013 10.099 1.00 71.56 492 GLY A O 1
ATOM 3833 N N . SER A 1 493 ? 26.002 -37.952 11.477 1.00 77.25 493 SER A N 1
ATOM 3834 C CA . SER A 1 493 ? 25.516 -39.155 12.176 1.00 77.25 493 SER A CA 1
ATOM 3835 C C . SER A 1 493 ? 24.183 -39.685 11.647 1.00 77.25 493 SER A C 1
ATOM 3837 O O . SER A 1 493 ? 23.865 -40.841 11.908 1.00 77.25 493 SER A O 1
ATOM 3839 N N . ASN A 1 494 ? 23.420 -38.877 10.907 1.00 82.81 494 ASN A N 1
ATOM 3840 C CA . ASN A 1 494 ? 22.109 -39.246 10.363 1.00 82.81 494 ASN A CA 1
ATOM 3841 C C . ASN A 1 494 ? 21.984 -38.806 8.897 1.00 82.81 494 ASN A C 1
ATOM 3843 O O . ASN A 1 494 ? 21.076 -38.070 8.512 1.00 82.81 494 ASN A O 1
ATOM 3847 N N . ARG A 1 495 ? 22.979 -39.211 8.108 1.00 88.81 495 ARG A N 1
ATOM 3848 C CA . ARG A 1 495 ? 23.262 -38.656 6.783 1.00 88.81 495 ARG A CA 1
ATOM 3849 C C . ARG A 1 495 ? 22.113 -38.905 5.825 1.00 88.81 495 ARG A C 1
ATOM 3851 O O . ARG A 1 495 ? 21.633 -40.033 5.737 1.00 88.81 495 ARG A O 1
ATOM 3858 N N . PHE A 1 496 ? 21.770 -37.897 5.028 1.00 93.00 496 PHE A N 1
ATOM 3859 C CA . PHE A 1 496 ? 20.851 -38.084 3.908 1.00 93.00 496 PHE A CA 1
ATOM 3860 C C . PHE A 1 496 ? 21.481 -39.011 2.867 1.00 93.00 496 PHE A C 1
ATOM 3862 O O . PHE A 1 496 ? 22.461 -38.632 2.232 1.00 93.00 496 PHE A O 1
ATOM 3869 N N . SER A 1 497 ? 20.972 -40.232 2.720 1.00 92.81 497 SER A N 1
ATOM 3870 C CA . SER A 1 497 ? 21.480 -41.249 1.788 1.00 92.81 497 SER A CA 1
ATOM 3871 C C . SER A 1 497 ? 20.462 -41.670 0.730 1.00 92.81 497 SER A C 1
ATOM 3873 O O . SER A 1 497 ? 20.763 -42.558 -0.060 1.00 92.81 497 SER A O 1
ATOM 3875 N N . GLY A 1 498 ? 19.269 -41.078 0.746 1.00 93.19 498 GLY A N 1
ATOM 3876 C CA . GLY A 1 498 ? 18.185 -41.356 -0.185 1.00 93.19 498 GLY A CA 1
ATOM 3877 C C . GLY A 1 498 ? 18.218 -40.507 -1.458 1.00 93.19 498 GLY A C 1
ATOM 3878 O O . GLY A 1 498 ? 19.241 -39.924 -1.820 1.00 93.19 498 GLY A O 1
ATOM 3879 N N . GLY A 1 499 ? 17.085 -40.449 -2.155 1.00 95.81 499 GLY A N 1
ATOM 3880 C CA . GLY A 1 499 ? 16.907 -39.617 -3.347 1.00 95.81 499 GLY A CA 1
ATOM 3881 C C . GLY A 1 499 ? 16.049 -38.394 -3.059 1.00 95.81 499 GLY A C 1
ATOM 3882 O O . GLY A 1 499 ? 15.065 -38.499 -2.333 1.00 95.81 499 GLY A O 1
ATOM 3883 N N . PHE A 1 500 ? 16.410 -37.241 -3.618 1.00 97.62 500 PHE A N 1
ATOM 3884 C CA . PHE A 1 500 ? 15.625 -36.011 -3.536 1.00 97.62 500 PHE A CA 1
ATOM 3885 C C . PHE A 1 500 ? 15.457 -35.407 -4.933 1.00 97.62 500 PHE A C 1
ATOM 3887 O O . PHE A 1 500 ? 16.434 -34.985 -5.557 1.00 97.62 500 PHE A O 1
ATOM 3894 N N . ASP A 1 501 ? 14.219 -35.397 -5.424 1.00 96.38 501 ASP A N 1
ATOM 3895 C CA . ASP A 1 501 ? 13.827 -34.838 -6.718 1.00 96.38 501 ASP A CA 1
ATOM 3896 C C . ASP A 1 501 ? 13.025 -33.547 -6.510 1.00 96.38 501 ASP A C 1
ATOM 3898 O O . ASP A 1 501 ? 11.890 -33.583 -6.033 1.00 96.38 501 ASP A O 1
ATOM 3902 N N . GLY A 1 502 ? 13.598 -32.401 -6.877 1.00 92.06 502 GLY A N 1
ATOM 3903 C CA . GLY A 1 502 ? 12.895 -31.120 -6.792 1.00 92.06 502 GLY A CA 1
ATOM 3904 C C . GLY A 1 502 ? 11.757 -30.974 -7.809 1.00 92.06 502 GLY A C 1
ATOM 3905 O O . GLY A 1 502 ? 10.917 -30.096 -7.653 1.00 92.06 502 GLY A O 1
ATOM 3906 N N . ASN A 1 503 ? 11.661 -31.868 -8.804 1.00 89.56 503 ASN A N 1
ATOM 3907 C CA . ASN A 1 503 ? 10.492 -32.026 -9.677 1.00 89.56 503 ASN A CA 1
ATOM 3908 C C . ASN A 1 503 ? 10.012 -30.734 -10.382 1.00 89.56 503 ASN A C 1
ATOM 3910 O O . ASN A 1 503 ? 8.837 -30.612 -10.716 1.00 89.56 503 ASN A O 1
ATOM 3914 N N . GLY A 1 504 ? 10.915 -29.773 -10.606 1.00 77.88 504 GLY A N 1
ATOM 3915 C CA . GLY A 1 504 ? 10.595 -28.482 -11.228 1.00 77.88 504 GLY A CA 1
ATOM 3916 C C . GLY A 1 504 ? 9.982 -27.441 -10.283 1.00 77.88 504 GLY A C 1
ATOM 3917 O O . GLY A 1 504 ? 9.639 -26.357 -10.740 1.00 77.88 504 GLY A O 1
ATOM 3918 N N . PHE A 1 505 ? 9.858 -27.743 -8.988 1.00 81.31 505 PHE A N 1
ATOM 3919 C CA . PHE A 1 505 ? 9.434 -26.789 -7.964 1.00 81.31 505 PHE A CA 1
ATOM 3920 C C . PHE A 1 505 ? 10.628 -26.073 -7.322 1.00 81.31 505 PHE A C 1
ATOM 3922 O O . PHE A 1 505 ? 11.752 -26.583 -7.288 1.00 81.31 505 PHE A O 1
ATOM 3929 N N . ILE A 1 506 ? 10.357 -24.886 -6.784 1.00 83.75 506 ILE A N 1
ATOM 3930 C CA . ILE A 1 506 ? 11.340 -23.989 -6.176 1.00 83.75 506 ILE A CA 1
ATOM 3931 C C . ILE A 1 506 ? 11.256 -24.072 -4.653 1.00 83.75 506 ILE A C 1
ATOM 3933 O O . ILE A 1 506 ? 10.168 -24.104 -4.078 1.00 83.75 506 ILE A O 1
ATOM 3937 N N . ILE A 1 507 ? 12.420 -24.063 -4.000 1.00 90.38 507 ILE A N 1
ATOM 3938 C CA . ILE A 1 507 ? 12.557 -23.772 -2.572 1.00 90.38 507 ILE A CA 1
ATOM 3939 C C . ILE A 1 507 ? 13.144 -22.363 -2.449 1.00 90.38 507 ILE A C 1
ATOM 3941 O O . ILE A 1 507 ? 14.322 -22.140 -2.738 1.00 90.38 507 ILE A O 1
ATOM 3945 N N . ASN A 1 508 ? 12.313 -21.414 -2.032 1.00 87.06 508 ASN A N 1
ATOM 3946 C CA . ASN A 1 508 ? 12.658 -20.004 -1.903 1.00 87.06 508 ASN A CA 1
ATOM 3947 C C . ASN A 1 508 ? 13.051 -19.645 -0.461 1.00 87.06 508 ASN A C 1
ATOM 3949 O O . ASN A 1 508 ? 12.524 -20.212 0.495 1.00 87.06 508 ASN A O 1
ATOM 3953 N N . GLY A 1 509 ? 13.955 -18.680 -0.295 1.00 84.69 509 GLY A N 1
ATOM 3954 C CA . GLY A 1 509 ? 14.165 -17.978 0.975 1.00 84.69 509 GLY A CA 1
ATOM 3955 C C . GLY A 1 509 ? 14.886 -18.770 2.069 1.00 84.69 509 GLY A C 1
ATOM 3956 O O . GLY A 1 509 ? 14.824 -18.402 3.243 1.00 84.69 509 GLY A O 1
ATOM 3957 N N . LEU A 1 510 ? 15.586 -19.857 1.722 1.00 93.94 510 LEU A N 1
ATOM 3958 C CA . LEU A 1 510 ? 16.321 -20.672 2.695 1.00 93.94 510 LEU A CA 1
ATOM 3959 C C . LEU A 1 510 ? 17.361 -19.829 3.458 1.00 93.94 510 LEU A C 1
ATOM 3961 O O . LEU A 1 510 ? 18.378 -19.414 2.895 1.00 93.94 510 LEU A O 1
ATOM 3965 N N . THR A 1 511 ? 17.138 -19.646 4.762 1.00 93.44 511 THR A N 1
ATOM 3966 C CA . THR A 1 511 ? 18.024 -18.876 5.647 1.00 93.44 511 THR A CA 1
ATOM 3967 C C . THR A 1 511 ? 18.700 -19.774 6.685 1.00 93.44 511 THR A C 1
ATOM 3969 O O . THR A 1 511 ? 18.022 -20.481 7.422 1.00 93.44 511 THR A O 1
ATOM 3972 N N . ILE A 1 512 ? 20.033 -19.723 6.785 1.00 95.00 512 ILE A N 1
ATOM 3973 C CA . ILE A 1 512 ? 20.844 -20.401 7.814 1.00 95.00 512 ILE A CA 1
ATOM 3974 C C . ILE A 1 512 ? 21.845 -19.389 8.386 1.00 95.00 512 ILE A C 1
ATOM 3976 O O . ILE A 1 512 ? 22.703 -18.898 7.658 1.00 95.00 512 ILE A O 1
ATOM 3980 N N . LYS A 1 513 ? 21.775 -19.084 9.688 1.00 94.38 513 LYS A N 1
ATOM 3981 C CA . LYS A 1 513 ? 22.634 -18.090 10.370 1.00 94.38 513 LYS A CA 1
ATOM 3982 C C . LYS A 1 513 ? 23.469 -18.732 11.479 1.00 94.38 513 LYS A C 1
ATOM 3984 O O . LYS A 1 513 ? 23.233 -18.529 12.669 1.00 94.38 513 LYS A O 1
ATOM 3989 N N . ARG A 1 514 ? 24.444 -19.555 11.092 1.00 94.19 514 ARG A N 1
ATOM 3990 C CA . ARG A 1 514 ? 25.245 -20.393 12.003 1.00 94.19 514 ARG A CA 1
ATOM 3991 C C . ARG A 1 514 ? 26.757 -20.200 11.779 1.00 94.19 514 ARG A C 1
ATOM 3993 O O . ARG A 1 514 ? 27.442 -21.181 11.487 1.00 94.19 514 ARG A O 1
ATOM 4000 N N . PRO A 1 515 ? 27.310 -18.981 11.958 1.00 95.31 515 PRO A N 1
ATOM 4001 C CA . PRO A 1 515 ? 28.702 -18.652 11.605 1.00 95.31 515 PRO A CA 1
ATOM 4002 C C . PRO A 1 515 ? 29.764 -19.505 12.316 1.00 95.31 515 PRO A C 1
ATOM 4004 O O . PRO A 1 515 ? 30.875 -19.653 11.815 1.00 95.31 515 PRO A O 1
ATOM 4007 N N . ASP A 1 516 ? 29.428 -20.095 13.467 1.00 94.12 516 ASP A N 1
ATOM 4008 C CA . ASP A 1 516 ? 30.340 -20.928 14.260 1.00 94.12 516 ASP A CA 1
ATOM 4009 C C . ASP A 1 516 ? 30.183 -22.441 14.024 1.00 94.12 516 ASP A C 1
ATOM 4011 O O . ASP A 1 516 ? 30.932 -23.231 14.607 1.00 94.12 516 ASP A O 1
ATOM 4015 N N . SER A 1 517 ? 29.222 -22.864 13.194 1.00 92.94 517 SER A N 1
ATOM 4016 C CA . SER A 1 517 ? 28.893 -24.279 12.961 1.00 92.94 517 SER A CA 1
ATOM 4017 C C . SER A 1 517 ? 29.394 -24.775 11.609 1.00 92.94 517 SER A C 1
ATOM 4019 O O . SER A 1 517 ? 29.302 -24.078 10.600 1.00 92.94 517 SER A O 1
ATOM 4021 N N . ASP A 1 518 ? 29.911 -26.000 11.586 1.00 93.88 518 ASP A N 1
ATOM 4022 C CA . ASP A 1 518 ? 30.270 -26.682 10.343 1.00 93.88 518 ASP A CA 1
ATOM 4023 C C . ASP A 1 518 ? 29.020 -27.289 9.671 1.00 93.88 518 ASP A C 1
ATOM 4025 O O . ASP A 1 518 ? 28.018 -27.541 10.337 1.00 93.88 518 ASP A O 1
ATOM 4029 N N . HIS A 1 519 ? 29.105 -27.579 8.369 1.00 93.69 519 HIS A N 1
ATOM 4030 C CA . HIS A 1 519 ? 28.065 -28.250 7.569 1.00 93.69 519 HIS A CA 1
ATOM 4031 C C . HIS A 1 519 ? 26.757 -27.454 7.374 1.00 93.69 519 HIS A C 1
ATOM 4033 O O . HIS A 1 519 ? 25.659 -28.012 7.434 1.00 93.69 519 HIS A O 1
ATOM 4039 N N . SER A 1 520 ? 26.874 -26.152 7.100 1.00 95.62 520 SER A N 1
ATOM 4040 C CA . SER A 1 520 ? 25.734 -25.279 6.779 1.00 95.62 520 SER A CA 1
ATOM 4041 C C . SER A 1 520 ? 25.342 -25.337 5.293 1.00 95.62 520 SER A C 1
ATOM 4043 O O . SER A 1 520 ? 26.028 -24.748 4.454 1.00 95.62 520 SER A O 1
ATOM 4045 N N . ALA A 1 521 ? 24.236 -26.031 5.004 1.00 96.56 521 ALA A N 1
ATOM 4046 C CA . ALA A 1 521 ? 23.528 -26.119 3.718 1.00 96.56 521 ALA A CA 1
ATOM 4047 C C . ALA A 1 521 ? 22.108 -26.682 3.940 1.00 96.56 521 ALA A C 1
ATOM 4049 O O . ALA A 1 521 ? 21.791 -27.098 5.059 1.00 96.56 521 ALA A O 1
ATOM 4050 N N . LEU A 1 522 ? 21.269 -26.775 2.895 1.00 96.62 522 LEU A N 1
ATOM 4051 C CA . LEU A 1 522 ? 20.015 -27.545 2.979 1.00 96.62 522 LEU A CA 1
ATOM 4052 C C . LEU A 1 522 ? 20.295 -28.980 3.464 1.00 96.62 522 LEU A C 1
ATOM 4054 O O . LEU A 1 522 ? 19.722 -29.419 4.466 1.00 96.62 522 LEU A O 1
ATOM 4058 N N . PHE A 1 523 ? 21.240 -29.664 2.806 1.00 95.62 523 PHE A N 1
ATOM 4059 C CA . PHE A 1 523 ? 21.797 -30.951 3.226 1.00 95.62 523 PHE A CA 1
ATOM 4060 C C . PHE A 1 523 ? 23.210 -30.761 3.791 1.00 95.62 523 PHE A C 1
ATOM 4062 O O . PHE A 1 523 ? 24.168 -30.536 3.048 1.00 95.62 523 PHE A O 1
ATOM 4069 N N . GLY A 1 524 ? 23.361 -30.876 5.111 1.00 92.56 524 GLY A N 1
ATOM 4070 C CA . GLY A 1 524 ? 24.655 -30.710 5.774 1.00 92.56 524 GLY A CA 1
ATOM 4071 C C . GLY A 1 524 ? 25.626 -31.843 5.417 1.00 92.56 524 GLY A C 1
ATOM 4072 O O . GLY A 1 524 ? 26.723 -31.621 4.897 1.00 92.56 524 GLY A O 1
ATOM 4073 N N . TYR A 1 525 ? 25.212 -33.092 5.620 1.00 90.19 525 TYR A N 1
ATOM 4074 C CA . TYR A 1 525 ? 26.040 -34.253 5.304 1.00 90.19 525 TYR A CA 1
ATOM 4075 C C . TYR A 1 525 ? 25.240 -35.313 4.548 1.00 90.19 525 TYR A C 1
ATOM 4077 O O . TYR A 1 525 ? 24.245 -35.850 5.039 1.00 90.19 525 TYR A O 1
ATOM 4085 N N . THR A 1 526 ? 25.722 -35.672 3.358 1.00 91.62 526 THR A N 1
ATOM 4086 C CA . THR A 1 526 ? 25.125 -36.743 2.547 1.00 91.62 526 THR A CA 1
ATOM 4087 C C . THR A 1 526 ? 25.871 -38.073 2.711 1.00 91.62 526 THR A C 1
ATOM 4089 O O . THR A 1 526 ? 27.097 -38.133 2.855 1.00 91.62 526 THR A O 1
ATOM 4092 N N . GLY A 1 527 ? 25.106 -39.162 2.758 1.00 84.38 527 GLY A N 1
ATOM 4093 C CA . GLY A 1 527 ? 25.577 -40.540 2.842 1.00 84.38 527 GLY A CA 1
ATOM 4094 C C . GLY A 1 527 ? 25.950 -41.097 1.471 1.00 84.38 527 GLY A C 1
ATOM 4095 O O . GLY A 1 527 ? 25.818 -40.420 0.454 1.00 84.38 527 GLY A O 1
ATOM 4096 N N . ASN A 1 528 ? 26.416 -42.350 1.441 1.00 78.94 528 ASN A N 1
ATOM 4097 C CA . ASN A 1 528 ? 27.089 -42.871 0.255 1.00 78.94 528 ASN A CA 1
ATOM 4098 C C . ASN A 1 528 ? 26.211 -42.885 -1.007 1.00 78.94 528 ASN A C 1
ATOM 4100 O O . ASN A 1 528 ? 26.736 -42.664 -2.084 1.00 78.94 528 ASN A O 1
ATOM 4104 N N . GLU A 1 529 ? 24.904 -43.105 -0.915 1.00 85.62 529 GLU A N 1
ATOM 4105 C CA . GLU A 1 529 ? 24.045 -43.320 -2.093 1.00 85.62 529 GLU A CA 1
ATOM 4106 C C . GLU A 1 529 ? 23.147 -42.120 -2.434 1.00 85.62 529 GLU A C 1
ATOM 4108 O O . GLU A 1 529 ? 22.248 -42.236 -3.262 1.00 85.62 529 GLU A O 1
ATOM 4113 N N . ALA A 1 530 ? 23.407 -40.951 -1.837 1.00 93.56 530 ALA A N 1
ATOM 4114 C CA . ALA A 1 530 ? 22.536 -39.790 -1.981 1.00 93.56 530 ALA A CA 1
ATOM 4115 C C . ALA A 1 530 ? 22.426 -39.303 -3.438 1.00 93.56 530 ALA A C 1
ATOM 4117 O O . ALA A 1 530 ? 23.426 -38.916 -4.048 1.00 93.56 530 ALA A O 1
ATOM 4118 N N . THR A 1 531 ? 21.212 -39.265 -3.988 1.00 95.31 531 THR A N 1
ATOM 4119 C CA . THR A 1 531 ? 20.956 -38.746 -5.343 1.00 95.31 531 THR A CA 1
ATOM 4120 C C . THR A 1 531 ? 20.076 -37.506 -5.270 1.00 95.31 531 THR A C 1
ATOM 4122 O O . THR A 1 531 ? 18.927 -37.572 -4.855 1.00 95.31 531 THR A O 1
ATOM 4125 N N . ILE A 1 532 ? 20.618 -36.351 -5.651 1.00 97.19 532 ILE A N 1
ATOM 4126 C CA . ILE A 1 532 ? 19.908 -35.068 -5.579 1.00 97.19 532 ILE A CA 1
ATOM 4127 C C . ILE A 1 532 ? 19.756 -34.531 -6.995 1.00 97.19 532 ILE A C 1
ATOM 4129 O O . ILE A 1 532 ? 20.755 -34.362 -7.699 1.00 97.19 532 ILE A O 1
ATOM 4133 N N . LYS A 1 533 ? 18.522 -34.269 -7.429 1.00 95.88 533 LYS A N 1
ATOM 4134 C CA . LYS A 1 533 ? 18.270 -33.751 -8.774 1.00 95.88 533 LYS A CA 1
ATOM 4135 C C . LYS A 1 533 ? 17.113 -32.764 -8.852 1.00 95.88 533 LYS A C 1
ATOM 4137 O O . LYS A 1 533 ? 16.220 -32.805 -8.011 1.00 95.88 533 LYS A O 1
ATOM 4142 N N . ASN A 1 534 ? 17.112 -31.931 -9.890 1.00 93.56 534 ASN A N 1
ATOM 4143 C CA . ASN A 1 534 ? 16.031 -30.986 -10.194 1.00 93.56 534 ASN A CA 1
ATOM 4144 C C . ASN A 1 534 ? 15.750 -29.988 -9.060 1.00 93.56 534 ASN A C 1
ATOM 4146 O O . ASN A 1 534 ? 14.608 -29.566 -8.897 1.00 93.56 534 ASN A O 1
ATOM 4150 N N . VAL A 1 535 ? 16.750 -29.659 -8.232 1.00 96.19 535 VAL A N 1
ATOM 4151 C CA . VAL A 1 535 ? 16.552 -28.794 -7.060 1.00 96.19 535 VAL A CA 1
ATOM 4152 C C . VAL A 1 535 ? 16.875 -27.349 -7.407 1.00 96.19 535 VAL A C 1
ATOM 4154 O O . VAL A 1 535 ? 18.022 -27.031 -7.722 1.00 96.19 535 VAL A O 1
ATOM 4157 N N . ALA A 1 536 ? 15.875 -26.483 -7.280 1.00 94.12 536 ALA A N 1
ATOM 4158 C CA . ALA A 1 536 ? 15.993 -25.040 -7.425 1.00 94.12 536 ALA A CA 1
ATOM 4159 C C . ALA A 1 536 ? 15.984 -24.371 -6.044 1.00 94.12 536 ALA A C 1
ATOM 4161 O O . ALA A 1 536 ? 14.957 -24.377 -5.363 1.00 94.12 536 ALA A O 1
ATOM 4162 N N . LEU A 1 537 ? 17.126 -23.820 -5.617 1.00 95.88 537 LEU A N 1
ATOM 4163 C CA . LEU A 1 537 ? 17.214 -22.992 -4.412 1.00 95.88 537 LEU A CA 1
ATOM 4164 C C . LEU A 1 537 ? 17.301 -21.517 -4.796 1.00 95.88 537 LEU A C 1
ATOM 4166 O O . LEU A 1 537 ? 18.301 -21.082 -5.368 1.00 95.88 537 LEU A O 1
ATOM 4170 N N . GLU A 1 538 ? 16.289 -20.736 -4.442 1.00 91.94 538 GLU A N 1
ATOM 4171 C CA . GLU A 1 538 ? 16.253 -19.308 -4.757 1.00 91.94 538 GLU A CA 1
ATOM 4172 C C . GLU A 1 538 ? 16.356 -18.443 -3.508 1.00 91.94 538 GLU A C 1
ATOM 4174 O O . GLU A 1 538 ? 15.833 -18.779 -2.446 1.00 91.94 538 GLU A O 1
ATOM 4179 N N . ASN A 1 539 ? 17.059 -17.316 -3.645 1.00 85.81 539 ASN A N 1
ATOM 4180 C CA . ASN A 1 539 ? 17.189 -16.293 -2.608 1.00 85.81 539 ASN A CA 1
ATOM 4181 C C . ASN A 1 539 ? 17.737 -16.832 -1.275 1.00 85.81 539 ASN A C 1
ATOM 4183 O O . ASN A 1 539 ? 17.263 -16.467 -0.199 1.00 85.81 539 ASN A O 1
ATOM 4187 N N . VAL A 1 540 ? 18.755 -17.698 -1.328 1.00 95.88 540 VAL A N 1
ATOM 4188 C CA . VAL A 1 540 ? 19.339 -18.266 -0.106 1.00 95.88 540 VAL A CA 1
ATOM 4189 C C . VAL A 1 540 ? 20.188 -17.234 0.644 1.00 95.88 540 VAL A C 1
ATOM 4191 O O . VAL A 1 540 ? 20.939 -16.465 0.035 1.00 95.88 540 VAL A O 1
ATOM 4194 N N . TYR A 1 541 ? 20.139 -17.262 1.977 1.00 96.31 541 TYR A N 1
ATOM 4195 C CA . TYR A 1 541 ? 21.111 -16.593 2.845 1.00 96.31 541 TYR A CA 1
ATOM 4196 C C . TYR A 1 541 ? 21.730 -17.615 3.792 1.00 96.31 541 TYR A C 1
ATOM 4198 O O . TYR A 1 541 ? 21.095 -18.049 4.752 1.00 96.31 541 TYR A O 1
ATOM 4206 N N . ILE A 1 542 ? 22.977 -18.008 3.539 1.00 97.94 542 ILE A N 1
ATOM 4207 C CA . ILE A 1 542 ? 23.647 -19.044 4.330 1.00 97.94 542 ILE A CA 1
ATOM 4208 C C . ILE A 1 542 ? 24.944 -18.504 4.903 1.00 97.94 542 ILE A C 1
ATOM 4210 O O . ILE A 1 542 ? 25.819 -18.027 4.187 1.00 97.94 542 ILE A O 1
ATOM 4214 N N . GLU A 1 543 ? 25.073 -18.626 6.213 1.00 97.62 543 GLU A N 1
ATOM 4215 C CA . GLU A 1 543 ? 26.238 -18.241 6.985 1.00 97.62 543 GLU A CA 1
ATOM 4216 C C . GLU A 1 543 ? 26.657 -19.420 7.873 1.00 97.62 543 GLU A C 1
ATOM 4218 O O . GLU A 1 543 ? 25.896 -19.883 8.724 1.00 97.62 543 GLU A O 1
ATOM 4223 N N . GLY A 1 544 ? 27.857 -19.945 7.627 1.00 96.50 544 GLY A N 1
ATOM 4224 C CA . GLY A 1 544 ? 28.427 -21.127 8.278 1.00 96.50 544 GLY A CA 1
ATOM 4225 C C . GLY A 1 544 ? 29.902 -20.952 8.638 1.00 96.50 544 GLY A C 1
ATOM 4226 O O . GLY A 1 544 ? 30.482 -19.893 8.417 1.00 96.50 544 GLY A O 1
ATOM 4227 N N . LYS A 1 545 ? 30.532 -22.006 9.168 1.00 95.94 545 LYS A N 1
ATOM 4228 C CA . LYS A 1 545 ? 31.976 -22.058 9.449 1.00 95.94 545 LYS A CA 1
ATOM 4229 C C . LYS A 1 545 ? 32.735 -22.857 8.392 1.00 95.94 545 LYS A C 1
ATOM 4231 O O . LYS A 1 545 ? 33.252 -22.272 7.445 1.00 95.94 545 LYS A O 1
ATOM 4236 N N . ASN A 1 546 ? 32.863 -24.177 8.533 1.00 95.62 546 ASN A N 1
ATOM 4237 C CA . ASN A 1 546 ? 33.494 -25.026 7.519 1.00 95.62 546 ASN A CA 1
ATOM 4238 C C . ASN A 1 546 ? 32.445 -25.838 6.753 1.00 95.62 546 ASN A C 1
ATOM 4240 O O . ASN A 1 546 ? 31.394 -26.162 7.301 1.00 95.62 546 ASN A O 1
ATOM 4244 N N . TYR A 1 547 ? 32.750 -26.208 5.506 1.00 96.06 547 TYR A N 1
ATOM 4245 C CA . TYR A 1 547 ? 31.848 -26.971 4.633 1.00 96.06 547 TYR A CA 1
ATOM 4246 C C . TYR A 1 547 ? 30.522 -26.232 4.453 1.00 96.06 547 TYR A C 1
ATOM 4248 O O . TYR A 1 547 ? 29.485 -26.661 4.946 1.00 96.06 547 TYR A O 1
ATOM 4256 N N . THR A 1 548 ? 30.555 -25.067 3.816 1.00 97.94 548 THR A N 1
ATOM 4257 C CA . THR A 1 548 ? 29.361 -24.228 3.641 1.00 97.94 548 THR A CA 1
ATOM 4258 C C . THR A 1 548 ? 28.971 -24.185 2.169 1.00 97.94 548 THR A C 1
ATOM 4260 O O . THR A 1 548 ? 29.810 -23.892 1.317 1.00 97.94 548 THR A O 1
ATOM 4263 N N . GLY A 1 549 ? 27.707 -24.477 1.874 1.00 97.19 549 GLY A N 1
ATOM 4264 C CA . GLY A 1 549 ? 27.151 -24.367 0.528 1.00 97.19 549 GLY A CA 1
ATOM 4265 C C . GLY A 1 549 ? 25.641 -24.194 0.540 1.00 97.19 549 GLY A C 1
ATOM 4266 O O . GLY A 1 549 ? 25.027 -24.302 1.594 1.00 97.19 549 GLY A O 1
ATOM 4267 N N . ALA A 1 550 ? 25.030 -23.918 -0.613 1.00 97.69 550 ALA A N 1
ATOM 4268 C CA . ALA A 1 550 ? 23.576 -23.778 -0.665 1.00 97.69 550 ALA A CA 1
ATOM 4269 C C . ALA A 1 550 ? 22.846 -25.115 -0.541 1.00 97.69 550 ALA A C 1
ATOM 4271 O O . ALA A 1 550 ? 22.006 -25.305 0.341 1.00 97.69 550 ALA A O 1
ATOM 4272 N N . LEU A 1 551 ? 23.198 -26.059 -1.413 1.00 97.50 551 LEU A N 1
ATOM 4273 C CA . LEU A 1 551 ? 22.482 -27.320 -1.540 1.00 97.50 551 LEU A CA 1
ATOM 4274 C C . LEU A 1 551 ? 23.105 -28.413 -0.674 1.00 97.50 551 LEU A C 1
ATOM 4276 O O . LEU A 1 551 ? 22.397 -29.052 0.101 1.00 97.50 551 LEU A O 1
ATOM 4280 N N . VAL A 1 552 ? 24.426 -28.608 -0.776 1.00 96.75 552 VAL A N 1
ATOM 4281 C CA . VAL A 1 552 ? 25.139 -29.655 -0.027 1.00 96.75 552 VAL A CA 1
ATOM 4282 C C . VAL A 1 552 ? 26.428 -29.136 0.593 1.00 96.75 552 VAL A C 1
ATOM 4284 O O . VAL A 1 552 ? 27.310 -28.634 -0.098 1.00 96.75 552 VAL A O 1
ATOM 4287 N N . SER A 1 553 ? 26.608 -29.347 1.889 1.00 95.25 553 SER A N 1
ATOM 4288 C CA . SER A 1 553 ? 27.853 -28.995 2.572 1.00 95.25 553 SER A CA 1
ATOM 4289 C C . SER A 1 553 ? 28.969 -30.012 2.325 1.00 95.25 553 SER A C 1
ATOM 4291 O O . SER A 1 553 ? 30.053 -29.627 1.883 1.00 95.25 553 SER A O 1
ATOM 4293 N N . TYR A 1 554 ? 28.718 -31.304 2.570 1.00 93.19 554 TYR A N 1
ATOM 4294 C CA . TYR A 1 554 ? 29.689 -32.383 2.350 1.00 93.19 554 TYR A CA 1
ATOM 4295 C C . TYR A 1 554 ? 29.071 -33.599 1.638 1.00 93.19 554 TYR A C 1
ATOM 4297 O O . TYR A 1 554 ? 28.049 -34.137 2.078 1.00 93.19 554 TYR A O 1
ATOM 4305 N N . MET A 1 555 ? 29.725 -34.073 0.565 1.00 91.56 555 MET A N 1
ATOM 4306 C CA . MET A 1 555 ? 29.290 -35.244 -0.214 1.00 91.56 555 MET A CA 1
ATOM 4307 C C . MET A 1 555 ? 30.395 -36.272 -0.499 1.00 91.56 555 MET A C 1
ATOM 4309 O O . MET A 1 555 ? 31.440 -35.970 -1.093 1.00 91.56 555 MET A O 1
ATOM 4313 N N . SER A 1 556 ? 30.122 -37.533 -0.138 1.00 83.06 556 SER A N 1
ATOM 4314 C CA . SER A 1 556 ? 31.011 -38.698 -0.303 1.00 83.06 556 SER A CA 1
ATOM 4315 C C . SER A 1 556 ? 30.263 -39.959 -0.779 1.00 83.06 556 SER A C 1
ATOM 4317 O O . SER A 1 556 ? 29.040 -39.955 -0.836 1.00 83.06 556 SER A O 1
ATOM 4319 N N . GLY A 1 557 ? 30.982 -41.026 -1.165 1.00 83.06 557 GLY A N 1
ATOM 4320 C CA . GLY A 1 557 ? 30.394 -42.330 -1.540 1.00 83.06 557 GLY A CA 1
ATOM 4321 C C . GLY A 1 557 ? 30.178 -42.576 -3.040 1.00 83.06 557 GLY A C 1
ATOM 4322 O O . GLY A 1 557 ? 31.130 -42.560 -3.797 1.00 83.06 557 GLY A O 1
ATOM 4323 N N . SER A 1 558 ? 28.969 -42.862 -3.502 1.00 81.94 558 SER A N 1
ATOM 4324 C CA . SER A 1 558 ? 28.587 -43.162 -4.896 1.00 81.94 558 SER A CA 1
ATOM 4325 C C . SER A 1 558 ? 27.407 -42.332 -5.436 1.00 81.94 558 SER A C 1
ATOM 4327 O O . SER A 1 558 ? 26.963 -42.590 -6.549 1.00 81.94 558 SER A O 1
ATOM 4329 N N . GLY A 1 559 ? 26.908 -41.351 -4.677 1.00 89.56 559 GLY A N 1
ATOM 4330 C CA . GLY A 1 559 ? 25.808 -40.458 -5.065 1.00 89.56 559 GLY A CA 1
ATOM 4331 C C . GLY A 1 559 ? 26.138 -39.421 -6.154 1.00 89.56 559 GLY A C 1
ATOM 4332 O O . GLY A 1 559 ? 27.252 -39.403 -6.679 1.00 89.56 559 GLY A O 1
ATOM 4333 N N . SER A 1 560 ? 25.193 -38.521 -6.462 1.00 95.44 560 SER A N 1
ATOM 4334 C CA . SER A 1 560 ? 25.354 -37.445 -7.467 1.00 95.44 560 SER A CA 1
ATOM 4335 C C . SER A 1 560 ? 24.457 -36.218 -7.234 1.00 95.44 560 SER A C 1
ATOM 4337 O O . SER A 1 560 ? 23.392 -36.347 -6.628 1.00 95.44 560 SER A O 1
ATOM 4339 N N . ILE A 1 561 ? 24.843 -35.065 -7.800 1.00 97.38 561 ILE A N 1
ATOM 4340 C CA . ILE A 1 561 ? 23.994 -33.863 -7.947 1.00 97.38 561 ILE A CA 1
ATOM 4341 C C . ILE A 1 561 ? 23.757 -33.597 -9.439 1.00 97.38 561 ILE A C 1
ATOM 4343 O O . ILE A 1 561 ? 24.722 -33.569 -10.205 1.00 97.38 561 ILE A O 1
ATOM 4347 N N . LYS A 1 562 ? 22.503 -33.402 -9.864 1.00 96.62 562 LYS A N 1
ATOM 4348 C CA . LYS A 1 562 ? 22.169 -33.188 -11.281 1.00 96.62 562 LYS A CA 1
ATOM 4349 C C . LYS A 1 562 ? 21.031 -32.185 -11.502 1.00 96.62 562 LYS A C 1
ATOM 4351 O O . LYS A 1 562 ? 20.028 -32.276 -10.813 1.00 96.62 562 LYS A O 1
ATOM 4356 N N . THR A 1 563 ? 21.114 -31.313 -12.510 1.00 95.62 563 THR A N 1
ATOM 4357 C CA . THR A 1 563 ? 19.986 -30.426 -12.882 1.00 95.62 563 THR A CA 1
ATOM 4358 C C . THR A 1 563 ? 19.540 -29.566 -11.694 1.00 95.62 563 THR A C 1
ATOM 4360 O O . THR A 1 563 ? 18.358 -29.440 -11.413 1.00 95.62 563 THR A O 1
ATOM 4363 N N . SER A 1 564 ? 20.494 -29.015 -10.941 1.00 97.00 564 SER A N 1
ATOM 4364 C CA . SER A 1 564 ? 20.204 -28.256 -9.721 1.00 97.00 564 SER A CA 1
ATOM 4365 C C . SER A 1 564 ? 20.914 -26.910 -9.716 1.00 97.00 564 SER A C 1
ATOM 4367 O O . SER A 1 564 ? 22.006 -26.768 -10.273 1.00 97.00 564 SER A O 1
ATOM 4369 N N . TYR A 1 565 ? 20.325 -25.921 -9.049 1.00 96.81 565 TYR A N 1
ATOM 4370 C CA . TYR A 1 565 ? 20.937 -24.607 -8.926 1.00 96.81 565 TYR A CA 1
ATOM 4371 C C . TYR A 1 565 ? 20.670 -23.911 -7.601 1.00 96.81 565 TYR A C 1
ATOM 4373 O O . TYR A 1 565 ? 19.781 -24.286 -6.835 1.00 96.81 565 TYR A O 1
ATOM 4381 N N . ALA A 1 566 ? 21.475 -22.878 -7.357 1.00 97.25 566 ALA A N 1
ATOM 4382 C CA . ALA A 1 566 ? 21.281 -21.946 -6.260 1.00 97.25 566 ALA A CA 1
ATOM 4383 C C . ALA A 1 566 ? 21.471 -20.485 -6.702 1.00 97.25 566 ALA A C 1
ATOM 4385 O O . ALA A 1 566 ? 22.360 -20.186 -7.510 1.00 97.25 566 ALA A O 1
ATOM 4386 N N . THR A 1 567 ? 20.682 -19.577 -6.119 1.00 96.31 567 THR A N 1
ATOM 4387 C CA . THR A 1 567 ? 20.869 -18.115 -6.166 1.00 96.31 567 THR A CA 1
ATOM 4388 C C . THR A 1 567 ? 20.892 -17.532 -4.751 1.00 96.31 567 THR A C 1
ATOM 4390 O O . THR A 1 567 ? 20.298 -18.097 -3.835 1.00 96.31 567 THR A O 1
ATOM 4393 N N . GLY A 1 568 ? 21.594 -16.411 -4.547 1.00 95.12 568 GLY A N 1
ATOM 4394 C CA . GLY A 1 568 ? 21.644 -15.716 -3.253 1.00 95.12 568 GLY A CA 1
ATOM 4395 C C . GLY A 1 568 ? 23.060 -15.512 -2.713 1.00 95.12 568 GLY A C 1
ATOM 4396 O O . GLY A 1 568 ? 23.974 -15.155 -3.458 1.00 95.12 568 GLY A O 1
ATOM 4397 N N . THR A 1 569 ? 23.249 -15.690 -1.403 1.00 97.88 569 THR A N 1
ATOM 4398 C CA . THR A 1 569 ? 24.513 -15.418 -0.697 1.00 97.88 569 THR A CA 1
ATOM 4399 C C . THR A 1 569 ? 24.933 -16.580 0.201 1.00 97.88 569 THR A C 1
ATOM 4401 O O . THR A 1 569 ? 24.145 -17.071 1.007 1.00 97.88 569 THR A O 1
ATOM 4404 N N . VAL A 1 570 ? 26.212 -16.962 0.120 1.00 98.69 570 VAL A N 1
ATOM 4405 C CA . VAL A 1 570 ? 26.845 -17.970 0.982 1.00 98.69 570 VAL A CA 1
ATOM 4406 C C . VAL A 1 570 ? 28.121 -17.397 1.610 1.00 98.69 570 VAL A C 1
ATOM 4408 O O . VAL A 1 570 ? 29.015 -16.910 0.915 1.00 98.69 570 VAL A O 1
ATOM 4411 N N . LYS A 1 571 ? 28.227 -17.472 2.939 1.00 98.38 571 LYS A N 1
ATOM 4412 C CA . LYS A 1 571 ? 29.365 -16.994 3.733 1.00 98.38 571 LYS A CA 1
ATOM 4413 C C . LYS A 1 571 ? 29.911 -18.105 4.625 1.00 98.38 571 LYS A C 1
ATOM 4415 O O . LYS A 1 571 ? 29.145 -18.751 5.333 1.00 98.38 571 LYS A O 1
ATOM 4420 N N . GLY A 1 572 ? 31.228 -18.283 4.650 1.00 97.56 572 GLY A N 1
ATOM 4421 C CA . GLY A 1 572 ? 31.870 -19.185 5.604 1.00 97.56 572 GLY A CA 1
ATOM 4422 C C . GLY A 1 572 ? 33.363 -18.950 5.800 1.00 97.56 572 GLY A C 1
ATOM 4423 O O . GLY A 1 572 ? 33.910 -17.948 5.363 1.00 97.56 572 GLY A O 1
ATOM 4424 N N . ALA A 1 573 ? 34.047 -19.872 6.468 1.00 96.94 573 ALA A N 1
ATOM 4425 C CA . ALA A 1 573 ? 35.485 -19.821 6.719 1.00 96.94 573 ALA A CA 1
ATOM 4426 C C . ALA A 1 573 ? 36.280 -20.714 5.752 1.00 96.94 573 ALA A C 1
ATOM 4428 O O . ALA A 1 573 ? 37.180 -20.211 5.076 1.00 96.94 573 ALA A O 1
ATOM 4429 N N . ARG A 1 574 ? 35.978 -22.018 5.671 1.00 96.88 574 ARG A N 1
ATOM 4430 C CA . ARG A 1 574 ? 36.725 -22.970 4.825 1.00 96.88 574 ARG A CA 1
ATOM 4431 C C . ARG A 1 574 ? 35.820 -23.926 4.054 1.00 96.88 574 ARG A C 1
ATOM 4433 O O . ARG A 1 574 ? 34.831 -24.398 4.608 1.00 96.88 574 ARG A O 1
ATOM 4440 N N . TYR A 1 575 ? 36.205 -24.267 2.822 1.00 97.62 575 TYR A N 1
ATOM 4441 C CA . TYR A 1 575 ? 35.418 -25.115 1.915 1.00 97.62 575 TYR A CA 1
ATOM 4442 C C . TYR A 1 575 ? 34.044 -24.492 1.662 1.00 97.62 575 TYR A C 1
ATOM 4444 O O . TYR A 1 575 ? 33.012 -25.012 2.093 1.00 97.62 575 TYR A O 1
ATOM 4452 N N . VAL A 1 576 ? 34.062 -23.319 1.034 1.00 98.62 576 VAL A N 1
ATOM 4453 C CA . VAL A 1 576 ? 32.868 -22.501 0.813 1.00 98.62 576 VAL A CA 1
ATOM 4454 C C . VAL A 1 576 ? 32.570 -22.471 -0.680 1.00 98.62 576 VAL A C 1
ATOM 4456 O O . VAL A 1 576 ? 33.431 -22.073 -1.466 1.00 98.62 576 VAL A O 1
ATOM 4459 N N . GLY A 1 577 ? 31.372 -22.899 -1.073 1.00 98.00 577 GLY A N 1
ATOM 4460 C CA . GLY A 1 577 ? 30.947 -22.872 -2.471 1.00 98.00 577 GLY A CA 1
ATOM 4461 C C . GLY A 1 577 ? 29.495 -22.467 -2.658 1.00 98.00 577 GLY A C 1
ATOM 4462 O O . GLY A 1 577 ? 28.684 -22.620 -1.751 1.00 98.00 577 GLY A O 1
ATOM 4463 N N . GLY A 1 578 ? 29.157 -21.942 -3.836 1.00 97.62 578 GLY A N 1
ATOM 4464 C CA . GLY A 1 578 ? 27.800 -21.479 -4.122 1.00 97.62 578 GLY A CA 1
ATOM 4465 C C . GLY A 1 578 ? 26.769 -22.606 -4.113 1.00 97.62 578 GLY A C 1
ATOM 4466 O O . GLY A 1 578 ? 25.712 -22.455 -3.513 1.00 97.62 578 GLY A O 1
ATOM 4467 N N . LEU A 1 579 ? 27.090 -23.762 -4.704 1.00 97.44 579 LEU A N 1
ATOM 4468 C CA . LEU A 1 579 ? 26.218 -24.942 -4.695 1.00 97.44 579 LEU A CA 1
ATOM 4469 C C . LEU A 1 579 ? 26.617 -25.938 -3.599 1.00 97.44 579 LEU A C 1
ATOM 4471 O O . LEU A 1 579 ? 25.741 -26.515 -2.950 1.00 97.44 579 LEU A O 1
ATOM 4475 N N . GLY A 1 580 ? 27.921 -26.111 -3.347 1.00 97.12 580 GLY A N 1
ATOM 4476 C CA . GLY A 1 580 ? 28.369 -26.971 -2.256 1.00 97.12 580 GLY A CA 1
ATOM 4477 C C . GLY A 1 580 ? 29.757 -26.709 -1.681 1.00 97.12 580 GLY A C 1
ATOM 4478 O O . GLY A 1 580 ? 30.616 -26.107 -2.317 1.00 97.12 580 GLY A O 1
ATOM 4479 N N . GLY A 1 581 ? 29.983 -27.182 -0.455 1.00 97.06 581 GLY A N 1
ATOM 4480 C CA . GLY A 1 581 ? 31.231 -26.959 0.283 1.00 97.06 581 GLY A CA 1
ATOM 4481 C C . GLY A 1 581 ? 32.374 -27.865 -0.183 1.00 97.06 581 GLY A C 1
ATOM 4482 O O . GLY A 1 581 ? 33.296 -27.424 -0.873 1.00 97.06 581 GLY A O 1
ATOM 4483 N N . GLN A 1 582 ? 32.313 -29.150 0.184 1.00 95.12 582 GLN A N 1
ATOM 4484 C CA . GLN A 1 582 ? 33.228 -30.191 -0.291 1.00 95.12 582 GLN A CA 1
ATOM 4485 C C . GLN A 1 582 ? 32.463 -31.319 -0.983 1.00 95.12 582 GLN A C 1
ATOM 4487 O O . GLN A 1 582 ? 31.663 -32.023 -0.365 1.00 95.12 582 GLN A O 1
ATOM 4492 N N . ILE A 1 583 ? 32.781 -31.561 -2.255 1.00 94.00 583 ILE A N 1
ATOM 4493 C CA . ILE A 1 583 ? 32.122 -32.595 -3.058 1.00 94.00 583 ILE A CA 1
ATOM 4494 C C . ILE A 1 583 ? 33.171 -33.509 -3.701 1.00 94.00 583 ILE A C 1
ATOM 4496 O O . ILE A 1 583 ? 34.106 -33.063 -4.364 1.00 94.00 583 ILE A O 1
ATOM 4500 N N . SER A 1 584 ? 33.012 -34.820 -3.510 1.00 91.69 584 SER A N 1
ATOM 4501 C CA . SER A 1 584 ? 33.868 -35.853 -4.125 1.00 91.69 584 SER A CA 1
ATOM 4502 C C . SER A 1 584 ? 33.146 -36.695 -5.182 1.00 91.69 584 SER A C 1
ATOM 4504 O O . SER A 1 584 ? 33.651 -37.735 -5.599 1.00 91.69 584 SER A O 1
ATOM 4506 N N . ARG A 1 585 ? 31.936 -36.282 -5.569 1.00 92.69 585 ARG A N 1
ATOM 4507 C CA . ARG A 1 585 ? 31.009 -37.028 -6.425 1.00 92.69 585 ARG A CA 1
ATOM 4508 C C . ARG A 1 585 ? 30.646 -36.254 -7.700 1.00 92.69 585 ARG A C 1
ATOM 4510 O O . ARG A 1 585 ? 30.940 -35.055 -7.765 1.00 92.69 585 ARG A O 1
ATOM 4517 N N . PRO A 1 586 ? 30.049 -36.919 -8.710 1.00 95.19 586 PRO A N 1
ATOM 4518 C CA . PRO A 1 586 ? 29.635 -36.255 -9.936 1.00 95.19 586 PRO A CA 1
ATOM 4519 C C . PRO A 1 586 ? 28.636 -35.120 -9.694 1.00 95.19 586 PRO A C 1
ATOM 4521 O O . PRO A 1 586 ? 27.662 -35.292 -8.955 1.00 95.19 586 PRO A O 1
ATOM 4524 N N . VAL A 1 587 ? 28.886 -33.982 -10.342 1.00 97.50 587 VAL A N 1
ATOM 4525 C CA . VAL A 1 587 ? 27.962 -32.843 -10.419 1.00 97.50 587 VAL A CA 1
ATOM 4526 C C . VAL A 1 587 ? 27.756 -32.521 -11.891 1.00 97.50 587 VAL A C 1
ATOM 4528 O O . VAL A 1 587 ? 28.724 -32.202 -12.580 1.00 97.50 587 VAL A O 1
ATOM 4531 N N . SER A 1 588 ? 26.527 -32.620 -12.387 1.00 97.25 588 SER A N 1
ATOM 4532 C CA . SER A 1 588 ? 26.241 -32.388 -13.806 1.00 97.25 588 SER A CA 1
ATOM 4533 C C . SER A 1 588 ? 25.080 -31.438 -14.034 1.00 97.25 588 SER A C 1
ATOM 4535 O O . SER A 1 588 ? 24.136 -31.416 -13.245 1.00 97.25 588 SER A O 1
ATOM 4537 N N . ASP A 1 589 ? 25.120 -30.697 -15.137 1.00 96.94 589 ASP A N 1
ATOM 4538 C CA . ASP A 1 589 ? 24.006 -29.866 -15.600 1.00 96.94 589 ASP A CA 1
ATOM 4539 C C . ASP A 1 589 ? 23.496 -28.924 -14.491 1.00 96.94 589 ASP A C 1
ATOM 4541 O O . ASP A 1 589 ? 22.329 -28.948 -14.134 1.00 96.94 589 ASP A O 1
ATOM 4545 N N . SER A 1 590 ? 24.387 -28.209 -13.805 1.00 97.50 590 SER A N 1
ATOM 4546 C CA . SER A 1 590 ? 24.061 -27.504 -12.551 1.00 97.50 590 SER A CA 1
ATOM 4547 C C . SER A 1 590 ? 24.808 -26.182 -12.436 1.00 97.50 590 SER A C 1
ATOM 4549 O O . SER A 1 590 ? 25.917 -26.051 -12.957 1.00 97.50 590 SER A O 1
ATOM 4551 N N . PHE A 1 591 ? 24.249 -25.201 -11.727 1.00 97.81 591 PHE A N 1
ATOM 4552 C CA . PHE A 1 591 ? 24.874 -23.879 -11.649 1.00 97.81 591 PHE A CA 1
ATOM 4553 C C . PHE A 1 591 ? 24.711 -23.157 -10.312 1.00 97.81 591 PHE A C 1
ATOM 4555 O O . PHE A 1 591 ? 23.853 -23.487 -9.498 1.00 97.81 591 PHE A O 1
ATOM 4562 N N . ALA A 1 592 ? 25.549 -22.145 -10.084 1.00 97.75 592 ALA A N 1
ATOM 4563 C CA . ALA A 1 592 ? 25.436 -21.247 -8.938 1.00 97.75 592 ALA A CA 1
ATOM 4564 C C . ALA A 1 592 ? 25.551 -19.777 -9.362 1.00 97.75 592 ALA A C 1
ATOM 4566 O O . ALA A 1 592 ? 26.619 -19.307 -9.764 1.00 97.75 592 ALA A O 1
ATOM 4567 N N . ARG A 1 593 ? 24.464 -19.020 -9.188 1.00 96.56 593 ARG A N 1
ATOM 4568 C CA . ARG A 1 593 ? 24.464 -17.549 -9.271 1.00 96.56 593 ARG A CA 1
ATOM 4569 C C . ARG A 1 593 ? 24.486 -16.965 -7.854 1.00 96.56 593 ARG A C 1
ATOM 4571 O O . ARG A 1 593 ? 23.581 -16.248 -7.435 1.00 96.56 593 ARG A O 1
ATOM 4578 N N . VAL A 1 594 ? 25.491 -17.372 -7.079 1.00 96.88 594 VAL A N 1
ATOM 4579 C CA . VAL A 1 594 ? 25.591 -17.114 -5.634 1.00 96.88 594 VAL A CA 1
ATOM 4580 C C . VAL A 1 594 ? 26.814 -16.264 -5.333 1.00 96.88 594 VAL A C 1
ATOM 4582 O O . VAL A 1 594 ? 27.918 -16.596 -5.758 1.00 96.88 594 VAL A O 1
ATOM 4585 N N . ASN A 1 595 ? 26.643 -15.207 -4.544 1.00 98.25 595 ASN A N 1
ATOM 4586 C CA . ASN A 1 595 ? 27.767 -14.460 -3.992 1.00 98.25 595 ASN A CA 1
ATOM 4587 C C . ASN A 1 595 ? 28.411 -15.269 -2.861 1.00 98.25 595 ASN A C 1
ATOM 4589 O O . ASN A 1 595 ? 27.781 -15.517 -1.832 1.00 98.25 595 ASN A O 1
ATOM 4593 N N . VAL A 1 596 ? 29.668 -15.669 -3.046 1.00 98.69 596 VAL A N 1
ATOM 4594 C CA . VAL A 1 596 ? 30.408 -16.538 -2.126 1.00 98.69 596 VAL A CA 1
ATOM 4595 C C . VAL A 1 596 ? 31.505 -15.747 -1.422 1.00 98.69 596 VAL A C 1
ATOM 4597 O O . VAL A 1 596 ? 32.372 -15.150 -2.059 1.00 98.69 596 VAL A O 1
ATOM 4600 N N . THR A 1 597 ? 31.496 -15.756 -0.090 1.00 98.56 597 THR A N 1
ATOM 4601 C CA . THR A 1 597 ? 32.552 -15.151 0.735 1.00 98.56 597 THR A CA 1
ATOM 4602 C C . THR A 1 597 ? 33.144 -16.190 1.682 1.00 98.56 597 THR A C 1
ATOM 4604 O O . THR A 1 597 ? 32.409 -16.818 2.439 1.00 98.56 597 THR A O 1
ATOM 4607 N N . GLY A 1 598 ? 34.469 -16.345 1.698 1.00 97.62 598 GLY A N 1
ATOM 4608 C CA . GLY A 1 598 ? 35.140 -17.103 2.753 1.00 97.62 598 GLY A CA 1
ATOM 4609 C C . GLY A 1 598 ? 36.640 -16.876 2.867 1.00 97.62 598 GLY A C 1
ATOM 4610 O O . GLY A 1 598 ? 37.173 -15.970 2.242 1.00 97.62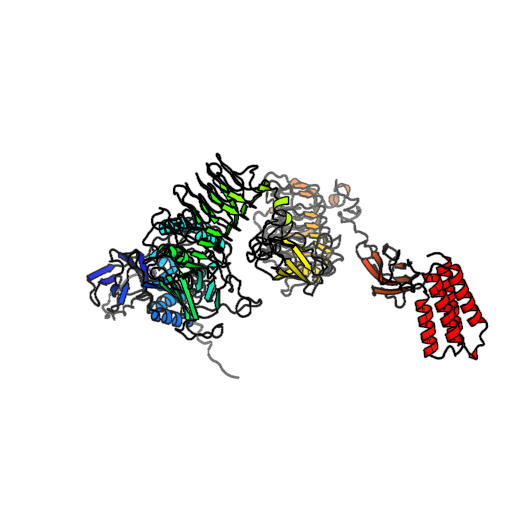 598 GLY A O 1
ATOM 4611 N N . ASN A 1 599 ? 37.345 -17.668 3.681 1.00 96.94 599 ASN A N 1
ATOM 4612 C CA . ASN A 1 599 ? 38.780 -17.462 3.922 1.00 96.94 599 ASN A CA 1
ATOM 4613 C C . ASN A 1 599 ? 39.660 -18.373 3.059 1.00 96.94 599 ASN A C 1
ATOM 4615 O O . ASN A 1 599 ? 40.589 -17.875 2.424 1.00 96.94 599 ASN A O 1
ATOM 4619 N N . ASN A 1 600 ? 39.400 -19.685 3.051 1.00 96.19 600 ASN A N 1
ATOM 4620 C CA . ASN A 1 600 ? 40.240 -20.683 2.380 1.00 96.19 600 ASN A CA 1
ATOM 4621 C C . ASN A 1 600 ? 39.403 -21.716 1.607 1.00 96.19 600 ASN A C 1
ATOM 4623 O O . ASN A 1 600 ? 38.375 -22.164 2.113 1.00 96.19 600 ASN A O 1
ATOM 4627 N N . ASP A 1 601 ? 39.876 -22.133 0.431 1.00 97.31 601 ASP A N 1
ATOM 4628 C CA . ASP A 1 601 ? 39.215 -23.105 -0.449 1.00 97.31 601 ASP A CA 1
ATOM 4629 C C . ASP A 1 601 ? 37.797 -22.610 -0.822 1.00 97.31 601 ASP A C 1
ATOM 4631 O O . ASP A 1 601 ? 36.781 -23.170 -0.395 1.00 97.31 601 ASP A O 1
ATOM 4635 N N . VAL A 1 602 ? 37.744 -21.491 -1.557 1.00 98.50 602 VAL A N 1
ATOM 4636 C CA . VAL A 1 602 ? 36.517 -20.743 -1.889 1.00 98.50 602 VAL A CA 1
ATOM 4637 C C . VAL A 1 602 ? 36.261 -20.799 -3.395 1.00 98.50 602 VAL A C 1
ATOM 4639 O O . VAL A 1 602 ? 37.078 -20.312 -4.177 1.00 98.50 602 VAL A O 1
ATOM 4642 N N . GLY A 1 603 ? 35.132 -21.373 -3.810 1.00 98.00 603 GLY A N 1
ATOM 4643 C CA . GLY A 1 603 ? 34.762 -21.501 -5.223 1.00 98.00 603 GLY A CA 1
ATOM 4644 C C . GLY A 1 603 ? 33.377 -20.944 -5.530 1.00 98.00 603 GLY A C 1
ATOM 4645 O O . GLY A 1 603 ? 32.484 -21.026 -4.695 1.00 98.00 603 GLY A O 1
ATOM 4646 N N . GLY A 1 604 ? 33.157 -20.409 -6.732 1.00 98.12 604 GLY A N 1
ATOM 4647 C CA . GLY A 1 604 ? 31.821 -19.932 -7.120 1.00 98.12 604 GLY A CA 1
ATOM 4648 C C . GLY A 1 604 ? 30.763 -21.041 -7.161 1.00 98.12 604 GLY A C 1
ATOM 4649 O O . GLY A 1 604 ? 29.621 -20.807 -6.783 1.00 98.12 604 GLY A O 1
ATOM 4650 N N . LEU A 1 605 ? 31.139 -22.269 -7.538 1.00 98.25 605 LEU A N 1
ATOM 4651 C CA . LEU A 1 605 ? 30.272 -23.452 -7.493 1.00 98.25 605 LEU A CA 1
ATOM 4652 C C . LEU A 1 605 ? 30.612 -24.357 -6.302 1.00 98.25 605 LEU A C 1
ATOM 4654 O O . LEU A 1 605 ? 29.716 -24.697 -5.528 1.00 98.25 605 LEU A O 1
ATOM 4658 N N . ILE A 1 606 ? 31.887 -24.747 -6.149 1.00 98.19 606 ILE A N 1
ATOM 4659 C CA . ILE A 1 606 ? 32.337 -25.694 -5.111 1.00 98.19 606 ILE A CA 1
ATOM 4660 C C . ILE A 1 606 ? 33.643 -25.228 -4.462 1.00 98.19 606 ILE A C 1
ATOM 4662 O O . ILE A 1 606 ? 34.601 -24.903 -5.161 1.00 98.19 606 ILE A O 1
ATOM 4666 N N . GLY A 1 607 ? 33.716 -25.263 -3.129 1.00 97.38 607 GLY A N 1
ATOM 4667 C CA . GLY A 1 607 ? 34.928 -24.910 -2.380 1.00 97.38 607 GLY A CA 1
ATOM 4668 C C . GLY A 1 607 ? 36.095 -25.877 -2.623 1.00 97.38 607 GLY A C 1
ATOM 4669 O O . GLY A 1 607 ? 37.119 -25.492 -3.187 1.00 97.38 607 GLY A O 1
ATOM 4670 N N . LEU A 1 608 ? 35.931 -27.147 -2.234 1.00 95.88 608 LEU A N 1
ATOM 4671 C CA . LEU A 1 608 ? 36.906 -28.224 -2.466 1.00 95.88 608 LEU A CA 1
ATOM 4672 C C . LEU A 1 608 ? 36.291 -29.359 -3.287 1.00 95.88 608 LEU A C 1
ATOM 4674 O O . LEU A 1 608 ? 35.263 -29.931 -2.914 1.00 95.88 608 LEU A O 1
ATOM 4678 N N . TYR A 1 609 ? 36.965 -29.739 -4.369 1.00 93.12 609 TYR A N 1
ATOM 4679 C CA . TYR A 1 609 ? 36.461 -30.712 -5.323 1.00 93.12 609 TYR A CA 1
ATOM 4680 C C . TYR A 1 609 ? 37.428 -31.864 -5.592 1.00 93.12 609 TYR A C 1
ATOM 4682 O O . TYR A 1 609 ? 38.630 -31.671 -5.717 1.00 93.12 609 TYR A O 1
ATOM 4690 N N . SER A 1 610 ? 36.894 -33.084 -5.680 1.00 90.81 610 SER A N 1
ATOM 4691 C CA . SER A 1 610 ? 37.659 -34.299 -6.031 1.00 90.81 610 SER A CA 1
ATOM 4692 C C . SER A 1 610 ? 36.843 -35.318 -6.847 1.00 90.81 610 SER A C 1
ATOM 4694 O O . SER A 1 610 ? 37.180 -36.500 -6.871 1.00 90.81 610 SER A O 1
ATOM 4696 N N . GLY A 1 611 ? 35.742 -34.873 -7.470 1.00 89.12 611 GLY A N 1
ATOM 4697 C CA . GLY A 1 611 ? 34.853 -35.684 -8.317 1.00 89.12 611 GLY A CA 1
ATOM 4698 C C . GLY A 1 611 ? 34.936 -35.324 -9.809 1.00 89.12 611 GLY A C 1
ATOM 4699 O O . GLY A 1 611 ? 35.960 -34.826 -10.270 1.00 89.12 611 GLY A O 1
ATOM 4700 N N . SER A 1 612 ? 33.848 -35.552 -10.557 1.00 93.12 612 SER A N 1
ATOM 4701 C CA . SER A 1 612 ? 33.681 -35.128 -11.961 1.00 93.12 612 SER A CA 1
ATOM 4702 C C . SER A 1 612 ? 32.570 -34.076 -12.148 1.00 93.12 612 SER A C 1
ATOM 4704 O O . SER A 1 612 ? 31.397 -34.383 -11.914 1.00 93.12 612 SER A O 1
ATOM 4706 N N . ALA A 1 613 ? 32.914 -32.855 -12.561 1.00 95.06 613 ALA A N 1
ATOM 4707 C CA . ALA A 1 613 ? 31.954 -31.787 -12.840 1.00 95.06 613 ALA A CA 1
ATOM 4708 C C . ALA A 1 613 ? 31.796 -31.606 -14.354 1.00 95.06 613 ALA A C 1
ATOM 4710 O O . ALA A 1 613 ? 32.799 -31.446 -15.055 1.00 95.06 613 ALA A O 1
ATOM 4711 N N . THR A 1 614 ? 30.561 -31.646 -14.855 1.00 97.44 614 THR A N 1
ATOM 4712 C CA . THR A 1 614 ? 30.281 -31.561 -16.298 1.00 97.44 614 THR A CA 1
ATOM 4713 C C . THR A 1 614 ? 29.077 -30.682 -16.590 1.00 97.44 614 THR A C 1
ATOM 4715 O O . THR A 1 614 ? 28.055 -30.823 -15.927 1.00 97.44 614 THR A O 1
ATOM 4718 N N . ASN A 1 615 ? 29.169 -29.802 -17.586 1.00 97.38 615 ASN A N 1
ATOM 4719 C CA . ASN A 1 615 ? 28.093 -28.872 -17.939 1.00 97.38 615 ASN A CA 1
ATOM 4720 C C . ASN A 1 615 ? 27.639 -28.035 -16.739 1.00 97.38 615 ASN A C 1
ATOM 4722 O O . ASN A 1 615 ? 26.474 -28.049 -16.345 1.00 97.38 615 ASN A O 1
ATOM 4726 N N . THR A 1 616 ? 28.581 -27.370 -16.077 1.00 98.06 616 THR A N 1
ATOM 4727 C CA . THR A 1 616 ? 28.277 -26.555 -14.896 1.00 98.06 616 THR A CA 1
ATOM 4728 C C . THR A 1 616 ? 28.806 -25.145 -15.022 1.00 98.06 616 THR A C 1
ATOM 4730 O O . THR A 1 616 ? 29.769 -24.899 -15.750 1.00 98.06 616 THR A O 1
ATOM 4733 N N . TYR A 1 617 ? 28.203 -24.204 -14.293 1.00 98.38 617 TYR A N 1
ATOM 4734 C CA . TYR A 1 617 ? 28.745 -22.853 -14.269 1.00 98.38 617 TYR A CA 1
ATOM 4735 C C . TYR A 1 617 ? 28.524 -22.062 -12.978 1.00 98.38 617 TYR A C 1
ATOM 4737 O O . TYR A 1 617 ? 27.671 -22.398 -12.156 1.00 98.38 617 TYR A O 1
ATOM 4745 N N . SER A 1 618 ? 29.297 -20.985 -12.810 1.00 98.44 618 SER A N 1
ATOM 4746 C CA . SER A 1 618 ? 29.119 -19.996 -11.740 1.00 98.44 618 SER A CA 1
ATOM 4747 C C . SER A 1 618 ? 29.243 -18.552 -12.236 1.00 98.44 618 SER A C 1
ATOM 4749 O O . SER A 1 618 ? 30.053 -18.252 -13.116 1.00 98.44 618 SER A O 1
ATOM 4751 N N . THR A 1 619 ? 28.444 -17.648 -11.656 1.00 97.31 619 THR A N 1
ATOM 4752 C CA . THR A 1 619 ? 28.428 -16.214 -12.036 1.00 97.31 619 THR A CA 1
ATOM 4753 C C . THR A 1 619 ? 28.379 -15.240 -10.865 1.00 97.31 619 THR A C 1
ATOM 4755 O O . THR A 1 619 ? 28.480 -14.038 -11.077 1.00 97.31 619 THR A O 1
ATOM 4758 N N . GLY A 1 620 ? 28.224 -15.709 -9.628 1.00 94.44 620 GLY A N 1
ATOM 4759 C CA . GLY A 1 620 ? 28.224 -14.806 -8.479 1.00 94.44 620 GLY A CA 1
ATOM 4760 C C . GLY A 1 620 ? 29.631 -14.371 -8.066 1.00 94.44 620 GLY A C 1
ATOM 4761 O O . GLY A 1 620 ? 30.624 -15.037 -8.370 1.00 94.44 620 GLY A O 1
ATOM 4762 N N . LYS A 1 621 ? 29.715 -13.248 -7.346 1.00 98.19 621 LYS A N 1
ATOM 4763 C CA . LYS A 1 621 ? 30.978 -12.690 -6.850 1.00 98.19 621 LYS A CA 1
ATOM 4764 C C . LYS A 1 621 ? 31.653 -13.663 -5.887 1.00 98.19 621 LYS A C 1
ATOM 4766 O O . LYS A 1 621 ? 31.016 -14.117 -4.939 1.00 98.19 621 LYS A O 1
ATOM 4771 N N . VAL A 1 622 ? 32.951 -13.915 -6.060 1.00 98.62 622 VAL A N 1
ATOM 4772 C CA . VAL A 1 622 ? 33.725 -14.812 -5.186 1.00 98.62 622 VAL A CA 1
ATOM 4773 C C . VAL A 1 622 ? 34.809 -14.021 -4.463 1.00 98.62 622 VAL A C 1
ATOM 4775 O O . VAL A 1 622 ? 35.657 -13.392 -5.092 1.00 98.62 622 VAL A O 1
ATOM 4778 N N . THR A 1 623 ? 34.791 -14.038 -3.130 1.00 98.25 623 THR A N 1
ATOM 4779 C CA . THR A 1 623 ? 35.755 -13.317 -2.284 1.00 98.25 623 THR A CA 1
ATOM 4780 C C . THR A 1 623 ? 36.417 -14.268 -1.290 1.00 98.25 623 THR A C 1
ATOM 4782 O O . THR A 1 623 ? 35.723 -14.938 -0.526 1.00 98.25 623 THR A O 1
ATOM 4785 N N . GLY A 1 624 ? 37.754 -14.293 -1.253 1.00 96.81 624 GLY A N 1
ATOM 4786 C CA . GLY A 1 624 ? 38.492 -14.974 -0.190 1.00 96.81 624 GLY A CA 1
ATOM 4787 C C . GLY A 1 624 ? 39.995 -14.717 -0.160 1.00 96.81 624 GLY A C 1
ATOM 4788 O O . GLY A 1 624 ? 40.499 -13.887 -0.914 1.00 96.81 624 GLY A O 1
ATOM 4789 N N . SER A 1 625 ? 40.700 -15.413 0.739 1.00 94.69 625 SER A N 1
ATOM 4790 C CA . SER A 1 625 ? 42.099 -15.108 1.092 1.00 94.69 625 SER A CA 1
ATOM 4791 C C . SER A 1 625 ? 43.116 -16.161 0.627 1.00 94.69 625 SER A C 1
ATOM 4793 O O . SER A 1 625 ? 44.295 -15.844 0.485 1.00 94.69 625 SER A O 1
ATOM 4795 N N . ALA A 1 626 ? 42.697 -17.411 0.407 1.00 94.38 626 ALA A N 1
ATOM 4796 C CA . ALA A 1 626 ? 43.550 -18.515 -0.042 1.00 94.38 626 ALA A CA 1
ATOM 4797 C C . ALA A 1 626 ? 42.743 -19.532 -0.870 1.00 94.38 626 ALA A C 1
ATOM 4799 O O . ALA A 1 626 ? 41.602 -19.824 -0.522 1.00 94.38 626 ALA A O 1
ATOM 4800 N N . ASN A 1 627 ? 43.334 -20.075 -1.945 1.00 95.25 627 ASN A N 1
ATOM 4801 C CA . ASN A 1 627 ? 42.683 -21.007 -2.885 1.00 95.25 627 ASN A CA 1
ATOM 4802 C C . ASN A 1 627 ? 41.289 -20.524 -3.320 1.00 95.25 627 ASN A C 1
ATOM 4804 O O . ASN A 1 627 ? 40.266 -21.123 -2.982 1.00 95.25 627 ASN A O 1
ATOM 4808 N N . VAL A 1 628 ? 41.262 -19.385 -4.013 1.00 97.94 628 VAL A N 1
ATOM 4809 C CA . VAL A 1 628 ? 40.032 -18.751 -4.494 1.00 97.94 628 VAL A CA 1
ATOM 4810 C C . VAL A 1 628 ? 39.913 -18.997 -5.988 1.00 97.94 628 VAL A C 1
ATOM 4812 O O . VAL A 1 628 ? 40.846 -18.700 -6.734 1.00 97.94 628 VAL A O 1
ATOM 4815 N N . GLY A 1 629 ? 38.782 -19.544 -6.420 1.00 97.38 629 GLY A N 1
ATOM 4816 C CA . GLY A 1 629 ? 38.540 -19.825 -7.826 1.00 97.38 629 GLY A CA 1
ATOM 4817 C C . GLY A 1 629 ? 37.146 -19.430 -8.281 1.00 97.38 629 GLY A C 1
ATOM 4818 O O . GLY A 1 629 ? 36.176 -19.543 -7.534 1.00 97.38 629 GLY A O 1
ATOM 4819 N N . GLY A 1 630 ? 37.040 -18.993 -9.535 1.00 97.62 630 GLY A N 1
ATOM 4820 C CA . GLY A 1 630 ? 35.759 -18.590 -10.113 1.00 97.62 630 GLY A CA 1
ATOM 4821 C C . GLY A 1 630 ? 34.707 -19.706 -10.121 1.00 97.62 630 GLY A C 1
ATOM 4822 O O . GLY A 1 630 ? 33.551 -19.434 -9.812 1.00 97.62 630 GLY A O 1
ATOM 4823 N N . LEU A 1 631 ? 35.101 -20.964 -10.374 1.00 98.06 631 LEU A N 1
ATOM 4824 C CA . LEU A 1 631 ? 34.224 -22.147 -10.343 1.00 98.06 631 LEU A CA 1
ATOM 4825 C C . LEU A 1 631 ? 34.527 -23.064 -9.146 1.00 98.06 631 LEU A C 1
ATOM 4827 O O . LEU A 1 631 ? 33.680 -23.282 -8.281 1.00 98.06 631 LEU A O 1
ATOM 4831 N N . ILE A 1 632 ? 35.751 -23.584 -9.099 1.00 97.94 632 ILE A N 1
ATOM 4832 C CA . ILE A 1 632 ? 36.290 -24.472 -8.065 1.00 97.94 632 ILE A CA 1
ATOM 4833 C C . ILE A 1 632 ? 37.408 -23.753 -7.307 1.00 97.94 632 ILE A C 1
ATOM 4835 O O . ILE A 1 632 ? 38.329 -23.225 -7.942 1.00 97.94 632 ILE A O 1
ATOM 4839 N N . GLY A 1 633 ? 37.354 -23.765 -5.972 1.00 96.44 633 GLY A N 1
ATOM 4840 C CA . GLY A 1 633 ? 38.400 -23.187 -5.119 1.00 96.44 633 GLY A CA 1
ATOM 4841 C C . GLY A 1 633 ? 39.681 -24.027 -5.091 1.00 96.44 633 GLY A C 1
ATOM 4842 O O . GLY A 1 633 ? 40.773 -23.514 -5.328 1.00 96.44 633 GLY A O 1
ATOM 4843 N N . ASN A 1 634 ? 39.549 -25.334 -4.853 1.00 94.94 634 ASN A N 1
ATOM 4844 C CA . ASN A 1 634 ? 40.651 -26.300 -4.795 1.00 94.94 634 ASN A CA 1
ATOM 4845 C C . ASN A 1 634 ? 40.222 -27.648 -5.412 1.00 94.94 634 ASN A C 1
ATOM 4847 O O . ASN A 1 634 ? 39.130 -28.130 -5.122 1.00 94.94 634 ASN A O 1
ATOM 4851 N N . ASP A 1 635 ? 41.060 -28.263 -6.250 1.00 86.06 635 ASP A N 1
ATOM 4852 C CA . ASP A 1 635 ? 40.795 -29.512 -6.995 1.00 86.06 635 ASP A CA 1
ATOM 4853 C C . ASP A 1 635 ? 41.464 -30.767 -6.383 1.00 86.06 635 ASP A C 1
ATOM 4855 O O . ASP A 1 635 ? 41.535 -31.832 -7.011 1.00 86.06 635 ASP A O 1
ATOM 4859 N N . ASN A 1 636 ? 41.980 -30.638 -5.155 1.00 84.62 636 ASN A N 1
ATOM 4860 C CA . ASN A 1 636 ? 42.674 -31.685 -4.409 1.00 84.62 636 ASN A CA 1
ATOM 4861 C C . ASN A 1 636 ? 43.881 -32.282 -5.164 1.00 84.62 636 ASN A C 1
ATOM 4863 O O . ASN A 1 636 ? 44.019 -33.502 -5.263 1.00 84.62 636 ASN A O 1
ATOM 4867 N N . ASN A 1 637 ? 44.777 -31.421 -5.658 1.00 80.56 637 ASN A N 1
ATOM 4868 C CA . ASN A 1 637 ? 45.978 -31.785 -6.425 1.00 80.56 637 ASN A CA 1
ATOM 4869 C C . ASN A 1 637 ? 45.663 -32.437 -7.785 1.00 80.56 637 ASN A C 1
ATOM 4871 O O . ASN A 1 637 ? 46.305 -33.420 -8.163 1.00 80.56 637 ASN A O 1
ATOM 4875 N N . GLY A 1 638 ? 44.673 -31.914 -8.514 1.00 75.38 638 GLY A N 1
ATOM 4876 C CA . GLY A 1 638 ? 44.311 -32.406 -9.849 1.00 75.38 638 GLY A CA 1
ATOM 4877 C C . GLY A 1 638 ? 43.590 -33.756 -9.869 1.00 75.38 638 GLY A C 1
ATOM 4878 O O . GLY A 1 638 ? 43.586 -34.432 -10.896 1.00 75.38 638 GLY A O 1
ATOM 4879 N N . VAL A 1 639 ? 43.008 -34.183 -8.741 1.00 75.44 639 VAL A N 1
ATOM 4880 C CA . VAL A 1 639 ? 42.191 -35.410 -8.677 1.00 75.44 639 VAL A CA 1
ATOM 4881 C C . VAL A 1 639 ? 40.800 -35.172 -9.272 1.00 75.44 639 VAL A C 1
ATOM 4883 O O . VAL A 1 639 ? 40.213 -36.090 -9.842 1.00 75.44 639 VAL A O 1
ATOM 4886 N N . GLY A 1 640 ? 40.268 -33.953 -9.142 1.00 79.12 640 GLY A N 1
ATOM 4887 C CA . GLY A 1 640 ? 38.998 -33.572 -9.754 1.00 79.12 640 GLY A CA 1
ATOM 4888 C C . GLY A 1 640 ? 39.096 -33.419 -11.275 1.00 79.12 640 GLY A C 1
ATOM 4889 O O . GLY A 1 640 ? 40.068 -32.879 -11.794 1.00 79.12 640 GLY A O 1
ATOM 4890 N N . VAL A 1 641 ? 38.057 -33.852 -11.991 1.00 89.56 641 VAL A N 1
ATOM 4891 C CA . VAL A 1 641 ? 37.919 -33.658 -13.442 1.00 89.56 641 VAL A CA 1
ATOM 4892 C C . VAL A 1 641 ? 36.792 -32.665 -13.693 1.00 89.56 641 VAL A C 1
ATOM 4894 O O . VAL A 1 641 ? 35.666 -32.884 -13.255 1.00 89.56 641 VAL A O 1
ATOM 4897 N N . VAL A 1 642 ? 37.081 -31.570 -14.392 1.00 94.81 642 VAL A N 1
ATOM 4898 C CA . VAL A 1 642 ? 36.085 -30.553 -14.758 1.00 94.81 642 VAL A CA 1
ATOM 4899 C C . VAL A 1 642 ? 36.064 -30.428 -16.277 1.00 94.81 642 VAL A C 1
ATOM 4901 O O . VAL A 1 642 ? 37.110 -30.223 -16.891 1.00 94.81 642 VAL A O 1
ATOM 4904 N N . THR A 1 643 ? 34.901 -30.602 -16.898 1.00 95.56 643 THR A N 1
ATOM 4905 C CA . THR A 1 643 ? 34.754 -30.680 -18.362 1.00 95.56 643 THR A CA 1
ATOM 4906 C C . THR A 1 643 ? 33.528 -29.895 -18.803 1.00 95.56 643 THR A C 1
ATOM 4908 O O . THR A 1 643 ? 32.491 -29.999 -18.164 1.00 95.56 643 THR A O 1
ATOM 4911 N N . ASP A 1 644 ? 33.642 -29.103 -19.871 1.00 96.62 644 ASP A N 1
ATOM 4912 C CA . ASP A 1 644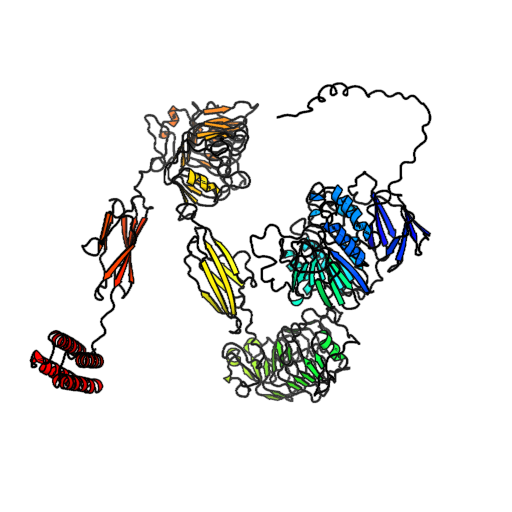 ? 32.532 -28.291 -20.401 1.00 96.62 644 ASP A CA 1
ATOM 4913 C C . ASP A 1 644 ? 31.848 -27.418 -19.331 1.00 96.62 644 ASP A C 1
ATOM 4915 O O . ASP A 1 644 ? 30.633 -27.237 -19.328 1.00 96.62 644 ASP A O 1
ATOM 4919 N N . SER A 1 645 ? 32.641 -26.888 -18.396 1.00 97.94 645 SER A N 1
ATOM 4920 C CA . SER A 1 645 ? 32.162 -26.067 -17.285 1.00 97.94 645 SER A CA 1
ATOM 4921 C C . SER A 1 645 ? 32.899 -24.739 -17.216 1.00 97.94 645 SER A C 1
ATOM 4923 O O . SER A 1 645 ? 34.100 -24.667 -17.496 1.00 97.94 645 SER A O 1
ATOM 4925 N N . TYR A 1 646 ? 32.189 -23.696 -16.793 1.00 98.38 646 TYR A N 1
ATOM 4926 C CA . TYR A 1 646 ? 32.614 -22.315 -16.997 1.00 98.38 646 TYR A CA 1
ATOM 4927 C C . TYR A 1 646 ? 32.403 -21.439 -15.767 1.00 98.38 646 TYR A C 1
ATOM 4929 O O . TYR A 1 646 ? 31.497 -21.675 -14.978 1.00 98.38 646 TYR A O 1
ATOM 4937 N N . TRP A 1 647 ? 33.192 -20.380 -15.621 1.00 98.50 647 TRP A N 1
ATOM 4938 C CA . TRP A 1 647 ? 32.844 -19.286 -14.713 1.00 98.50 647 TRP A CA 1
ATOM 4939 C C . TRP A 1 647 ? 32.922 -17.952 -15.430 1.00 98.50 647 TRP A C 1
ATOM 4941 O O . TRP A 1 647 ? 33.714 -17.775 -16.360 1.00 98.50 647 TRP A O 1
ATOM 4951 N N . ASP A 1 648 ? 32.125 -17.009 -14.947 1.00 98.38 648 ASP A N 1
ATOM 4952 C CA . ASP A 1 648 ? 32.191 -15.628 -15.392 1.00 98.38 648 ASP A CA 1
ATOM 4953 C C . ASP A 1 648 ? 33.344 -14.894 -14.696 1.00 98.38 648 ASP A C 1
ATOM 4955 O O . ASP A 1 648 ? 33.331 -14.695 -13.480 1.00 98.38 648 ASP A O 1
ATOM 4959 N N . ILE A 1 649 ? 34.358 -14.501 -15.463 1.00 98.12 649 ILE A N 1
ATOM 4960 C CA . ILE A 1 649 ? 35.540 -13.781 -14.976 1.00 98.12 649 ILE A CA 1
ATOM 4961 C C . ILE A 1 649 ? 35.156 -12.408 -14.414 1.00 98.12 649 ILE A C 1
ATOM 4963 O O . ILE A 1 649 ? 35.670 -12.014 -13.364 1.00 98.12 649 ILE A O 1
ATOM 4967 N N . ASP A 1 650 ? 34.257 -11.694 -15.091 1.00 97.06 650 ASP A N 1
ATOM 4968 C CA . ASP A 1 650 ? 33.915 -10.312 -14.761 1.00 97.06 650 ASP A CA 1
ATOM 4969 C C . ASP A 1 650 ? 33.013 -10.277 -13.522 1.00 97.06 650 ASP A C 1
ATOM 4971 O O . ASP A 1 650 ? 33.286 -9.547 -12.567 1.00 97.06 650 ASP A O 1
ATOM 4975 N N . ALA A 1 651 ? 31.984 -11.130 -13.493 1.00 94.31 651 ALA A N 1
ATOM 4976 C CA . ALA A 1 651 ? 31.024 -11.178 -12.394 1.00 94.31 651 ALA A CA 1
ATOM 4977 C C . ALA A 1 651 ? 31.609 -11.815 -11.119 1.00 94.31 651 ALA A C 1
ATOM 4979 O O . ALA A 1 651 ? 31.376 -11.324 -10.010 1.00 94.31 651 ALA A O 1
ATOM 4980 N N . SER A 1 652 ? 32.431 -12.867 -11.252 1.00 96.56 652 SER A N 1
ATOM 4981 C CA . SER A 1 652 ? 33.087 -13.489 -10.091 1.00 96.56 652 SER A CA 1
ATOM 4982 C C . SER A 1 652 ? 34.203 -12.630 -9.495 1.00 96.56 652 SER A C 1
ATOM 4984 O O . SER A 1 652 ? 34.505 -12.760 -8.305 1.00 96.56 652 SER A O 1
ATOM 4986 N N . GLY A 1 653 ? 34.831 -11.775 -10.312 1.00 96.31 653 GLY A N 1
ATOM 4987 C CA . GLY A 1 653 ? 36.063 -11.064 -9.975 1.00 96.31 653 GLY A CA 1
ATOM 4988 C C . GLY A 1 653 ? 37.310 -11.958 -9.941 1.00 96.31 653 GLY A C 1
ATOM 4989 O O . GLY A 1 653 ? 38.347 -11.524 -9.437 1.00 96.31 653 GLY A O 1
ATOM 4990 N N . GLN A 1 654 ? 37.230 -13.199 -10.439 1.00 97.62 654 GLN A N 1
ATOM 4991 C CA . GLN A 1 654 ? 38.321 -14.177 -10.418 1.00 97.62 654 GLN A CA 1
ATOM 4992 C C . GLN A 1 654 ? 38.818 -14.496 -11.832 1.00 97.62 654 GLN A C 1
ATOM 4994 O O . GLN A 1 654 ? 38.077 -14.970 -12.693 1.00 97.62 654 GLN A O 1
ATOM 4999 N N . THR A 1 655 ? 40.118 -14.315 -12.061 1.00 95.69 655 THR A N 1
ATOM 5000 C CA . THR A 1 655 ? 40.767 -14.643 -13.344 1.00 95.69 655 THR A CA 1
ATOM 5001 C C . THR A 1 655 ? 41.233 -16.096 -13.437 1.00 95.69 655 THR A C 1
ATOM 5003 O O . THR A 1 655 ? 41.623 -16.547 -14.513 1.00 95.69 655 THR A O 1
ATOM 5006 N N . VAL A 1 656 ? 41.194 -16.842 -12.328 1.00 95.94 656 VAL A N 1
ATOM 5007 C CA . VAL A 1 656 ? 41.646 -18.235 -12.230 1.00 95.94 656 VAL A CA 1
ATOM 5008 C C . VAL A 1 656 ? 40.638 -19.096 -11.468 1.00 95.94 656 VAL A C 1
ATOM 5010 O O . VAL A 1 656 ? 39.812 -18.600 -10.703 1.00 95.94 656 VAL A O 1
ATOM 5013 N N . SER A 1 657 ? 40.721 -20.408 -11.669 1.00 96.75 657 SER A N 1
ATOM 5014 C CA . SER A 1 657 ? 40.010 -21.420 -10.892 1.00 96.75 657 SER A CA 1
ATOM 5015 C C . SER A 1 657 ? 40.790 -22.732 -10.936 1.00 96.75 657 SER A C 1
ATOM 5017 O O . SER A 1 657 ? 41.546 -22.957 -11.881 1.00 96.75 657 SER A O 1
ATOM 5019 N N . ALA A 1 658 ? 40.616 -23.601 -9.937 1.00 94.94 658 ALA A N 1
ATOM 5020 C CA . ALA A 1 658 ? 41.270 -24.910 -9.919 1.00 94.94 658 ALA A CA 1
ATOM 5021 C C . ALA A 1 658 ? 40.747 -25.863 -11.017 1.00 94.94 658 ALA A C 1
ATOM 5023 O O . ALA A 1 658 ? 41.406 -26.839 -11.350 1.00 94.94 658 ALA A O 1
ATOM 5024 N N . GLY A 1 659 ? 39.589 -25.571 -11.622 1.00 93.69 659 GLY A N 1
ATOM 5025 C CA . GLY A 1 659 ? 39.068 -26.303 -12.775 1.00 93.69 659 GLY A CA 1
ATOM 5026 C C . GLY A 1 659 ? 37.998 -25.516 -13.534 1.00 93.69 659 GLY A C 1
ATOM 5027 O O . GLY A 1 659 ? 37.433 -24.559 -13.007 1.00 93.69 659 GLY A O 1
ATOM 5028 N N . GLY A 1 660 ? 37.715 -25.939 -14.768 1.00 95.00 660 GLY A N 1
ATOM 5029 C CA . GLY A 1 660 ? 36.791 -25.265 -15.688 1.00 95.00 660 GLY A CA 1
ATOM 5030 C C . GLY A 1 660 ? 37.485 -24.250 -16.598 1.00 95.00 660 GLY A C 1
ATOM 5031 O O . GLY A 1 660 ? 38.714 -24.158 -16.627 1.00 95.00 660 GLY A O 1
ATOM 5032 N N . ILE A 1 661 ? 36.694 -23.476 -17.340 1.00 97.38 661 ILE A N 1
ATOM 5033 C CA . ILE A 1 661 ? 37.179 -22.477 -18.298 1.00 97.38 661 ILE A CA 1
ATOM 5034 C C . ILE A 1 661 ? 36.559 -21.111 -17.990 1.00 97.38 661 ILE A C 1
ATOM 5036 O O . ILE A 1 661 ? 35.344 -20.943 -18.040 1.00 97.38 661 ILE A O 1
ATOM 5040 N N . GLY A 1 662 ? 37.398 -20.112 -17.723 1.00 97.81 662 GLY A N 1
ATOM 5041 C CA . GLY A 1 662 ? 36.946 -18.739 -17.512 1.00 97.81 662 GLY A CA 1
ATOM 5042 C C . GLY A 1 662 ? 36.503 -18.084 -18.817 1.00 97.81 662 GLY A C 1
ATOM 5043 O O . GLY A 1 662 ? 37.176 -18.207 -19.846 1.00 97.81 662 GLY A O 1
ATOM 5044 N N . LYS A 1 663 ? 35.381 -17.373 -18.765 1.00 98.19 663 LYS A N 1
ATOM 5045 C CA . LYS A 1 663 ? 34.799 -16.614 -19.876 1.00 98.19 663 LYS A CA 1
ATOM 5046 C C . LYS A 1 663 ? 34.352 -15.244 -19.373 1.00 98.19 663 LYS A C 1
ATOM 5048 O O . LYS A 1 663 ? 34.014 -15.103 -18.204 1.00 98.19 663 LYS A O 1
ATOM 5053 N N . THR A 1 664 ? 34.375 -14.229 -20.230 1.00 97.88 664 THR A N 1
ATOM 5054 C CA . THR A 1 664 ? 33.808 -12.913 -19.878 1.00 97.88 664 THR A CA 1
ATOM 5055 C C . THR A 1 664 ? 32.286 -13.001 -19.778 1.00 97.88 664 THR A C 1
ATOM 5057 O O . THR A 1 664 ? 31.692 -13.913 -20.361 1.00 97.88 664 THR A O 1
ATOM 5060 N N . THR A 1 665 ? 31.629 -12.040 -19.125 1.00 96.50 665 THR A N 1
ATOM 5061 C CA . THR A 1 665 ? 30.157 -11.991 -19.062 1.00 96.50 665 THR A CA 1
ATOM 5062 C C . THR A 1 665 ? 29.537 -12.032 -20.451 1.00 96.50 665 THR A C 1
ATOM 5064 O O . THR A 1 665 ? 28.613 -12.800 -20.695 1.00 96.50 665 THR A O 1
ATOM 5067 N N . ALA A 1 666 ? 30.091 -11.267 -21.394 1.00 95.88 666 ALA A N 1
ATOM 5068 C CA . ALA A 1 666 ? 29.611 -11.264 -22.772 1.00 95.88 666 ALA A CA 1
ATOM 5069 C C . ALA A 1 666 ? 29.700 -12.654 -23.423 1.00 95.88 666 ALA A C 1
ATOM 5071 O O . ALA A 1 666 ? 28.774 -13.062 -24.105 1.00 95.88 666 ALA A O 1
ATOM 5072 N N . GLN A 1 667 ? 30.782 -13.405 -23.194 1.00 97.31 667 GLN A N 1
ATOM 5073 C CA . GLN A 1 667 ? 30.935 -14.762 -23.733 1.00 97.31 667 GLN A CA 1
ATOM 5074 C C . GLN A 1 667 ? 30.008 -15.767 -23.044 1.00 97.31 667 GLN A C 1
ATOM 5076 O O . GLN A 1 667 ? 29.460 -16.646 -23.700 1.00 97.31 667 GLN A O 1
ATOM 5081 N N . MET A 1 668 ? 29.827 -15.641 -21.731 1.00 96.81 668 MET A N 1
ATOM 5082 C CA . MET A 1 668 ? 28.946 -16.500 -20.937 1.00 96.81 668 MET A CA 1
ATOM 5083 C C . MET A 1 668 ? 27.456 -16.344 -21.296 1.00 96.81 668 MET A C 1
ATOM 5085 O O . MET A 1 668 ? 26.640 -17.181 -20.938 1.00 96.81 668 MET A O 1
ATOM 5089 N N . LYS A 1 669 ? 27.083 -15.288 -22.016 1.00 95.50 669 LYS A N 1
ATOM 5090 C CA . LYS A 1 669 ? 25.719 -15.074 -22.517 1.00 95.50 669 LYS A CA 1
ATOM 5091 C C . LYS A 1 669 ? 25.533 -15.523 -23.968 1.00 95.50 669 LYS A C 1
ATOM 5093 O O . LYS A 1 669 ? 24.625 -15.053 -24.636 1.00 95.50 669 LYS A O 1
ATOM 5098 N N . GLN A 1 670 ? 26.434 -16.345 -24.502 1.00 96.12 670 GLN A N 1
ATOM 5099 C CA . GLN A 1 670 ? 26.351 -16.844 -25.879 1.00 96.12 670 GLN A CA 1
ATOM 5100 C C . GLN A 1 670 ? 26.247 -18.366 -25.868 1.00 96.12 670 GLN A C 1
ATOM 5102 O O . GLN A 1 670 ? 27.141 -19.028 -25.335 1.00 96.12 670 GLN A O 1
ATOM 5107 N N . GLU A 1 671 ? 25.228 -18.933 -26.510 1.00 94.31 671 GLU A N 1
ATOM 5108 C CA . GLU A 1 671 ? 25.001 -20.376 -26.656 1.00 94.31 671 GLU A CA 1
ATOM 5109 C C . GLU A 1 671 ? 26.245 -21.066 -27.230 1.00 94.31 671 GLU A C 1
ATOM 5111 O O . GLU A 1 671 ? 26.666 -22.123 -26.760 1.00 94.31 671 GLU A O 1
ATOM 5116 N N . ALA A 1 672 ? 26.928 -20.408 -28.175 1.00 94.88 672 ALA A N 1
ATOM 5117 C CA . ALA A 1 672 ? 28.155 -20.901 -28.802 1.00 94.88 672 ALA A CA 1
ATOM 5118 C C . ALA A 1 672 ? 29.308 -21.176 -27.812 1.00 94.88 672 ALA A C 1
ATOM 5120 O O . ALA A 1 672 ? 30.221 -21.946 -28.124 1.00 94.88 672 ALA A O 1
ATOM 5121 N N . THR A 1 673 ? 29.290 -20.577 -26.616 1.00 96.38 673 THR A N 1
ATOM 5122 C CA . THR A 1 673 ? 30.251 -20.885 -25.544 1.00 96.38 673 THR A CA 1
ATOM 5123 C C . THR A 1 673 ? 30.063 -22.302 -24.995 1.00 96.38 673 THR A C 1
ATOM 5125 O O . THR A 1 673 ? 31.032 -22.921 -24.548 1.00 96.38 673 THR A O 1
ATOM 5128 N N . TYR A 1 674 ? 28.852 -22.844 -25.093 1.00 95.94 674 TYR A N 1
ATOM 5129 C CA . TYR A 1 674 ? 28.378 -24.071 -24.458 1.00 95.94 674 TYR A CA 1
ATOM 5130 C C . TYR A 1 674 ? 28.166 -25.202 -25.475 1.00 95.94 674 TYR A C 1
ATOM 5132 O O . TYR A 1 674 ? 27.197 -25.948 -25.400 1.00 95.94 674 TYR A O 1
ATOM 5140 N N . ALA A 1 675 ? 29.084 -25.350 -26.436 1.00 89.75 675 ALA A N 1
ATOM 5141 C CA . ALA A 1 675 ? 28.918 -26.222 -27.608 1.00 89.75 675 ALA A CA 1
ATOM 5142 C C . ALA A 1 675 ? 28.557 -27.699 -27.315 1.00 89.75 675 ALA A C 1
ATOM 5144 O O . ALA A 1 675 ? 28.007 -28.367 -28.187 1.00 89.75 675 ALA A O 1
ATOM 5145 N N . ASN A 1 676 ? 28.871 -28.212 -26.120 1.00 91.31 676 ASN A N 1
ATOM 5146 C CA . ASN A 1 676 ? 28.593 -29.594 -25.707 1.00 91.31 676 ASN A CA 1
ATOM 5147 C C . ASN A 1 676 ? 27.367 -29.728 -24.775 1.00 91.31 676 ASN A C 1
ATOM 5149 O O . ASN A 1 676 ? 27.140 -30.802 -24.217 1.00 91.31 676 ASN A O 1
ATOM 5153 N N . TRP A 1 677 ? 26.597 -28.656 -24.565 1.00 95.69 677 TRP A N 1
ATOM 5154 C CA . TRP A 1 677 ? 25.416 -28.655 -23.696 1.00 95.69 677 TRP A CA 1
ATOM 5155 C C . TRP A 1 677 ? 24.148 -28.995 -24.484 1.00 95.69 677 TRP A C 1
ATOM 5157 O O . TRP A 1 677 ? 24.039 -28.716 -25.676 1.00 95.69 677 TRP A O 1
ATOM 5167 N N . ASP A 1 678 ? 23.169 -29.600 -23.809 1.00 92.31 678 ASP A N 1
ATOM 5168 C CA . ASP A 1 678 ? 21.879 -29.952 -24.410 1.00 92.31 678 ASP A CA 1
ATOM 5169 C C . ASP A 1 678 ? 20.845 -28.829 -24.230 1.00 92.31 678 ASP A C 1
ATOM 5171 O O . ASP A 1 678 ? 20.102 -28.810 -23.245 1.00 92.31 678 ASP A O 1
ATOM 5175 N N . PHE A 1 679 ? 20.778 -27.914 -25.199 1.00 91.31 679 PHE A N 1
ATOM 5176 C CA . PHE A 1 679 ? 19.765 -26.850 -25.256 1.00 91.31 679 PHE A CA 1
ATOM 5177 C C . PHE A 1 679 ? 18.393 -27.303 -25.785 1.00 91.31 679 PHE A C 1
ATOM 5179 O O . PHE A 1 679 ? 17.467 -26.501 -25.864 1.00 91.31 679 PHE A O 1
ATOM 5186 N N . ASN A 1 680 ? 18.226 -28.581 -26.149 1.00 84.56 680 ASN A N 1
ATOM 5187 C CA . ASN A 1 680 ? 16.916 -29.082 -26.576 1.00 84.56 680 ASN A CA 1
ATOM 5188 C C . ASN A 1 680 ? 16.044 -29.472 -25.381 1.00 84.56 680 ASN A C 1
ATOM 5190 O O . ASN A 1 680 ? 14.821 -29.363 -25.456 1.00 84.56 680 ASN A O 1
ATOM 5194 N N . PHE A 1 681 ? 16.664 -29.971 -24.304 1.00 80.69 681 PHE A N 1
ATOM 5195 C CA . PHE A 1 681 ? 15.931 -30.570 -23.185 1.00 80.69 681 PHE A CA 1
ATOM 5196 C C . PHE A 1 681 ? 16.409 -30.152 -21.797 1.00 80.69 681 PHE A C 1
ATOM 5198 O O . PHE A 1 681 ? 15.620 -30.223 -20.859 1.00 80.69 681 PHE A O 1
ATOM 5205 N N . ILE A 1 682 ? 17.681 -29.774 -21.628 1.00 85.81 682 ILE A N 1
ATOM 5206 C CA . ILE A 1 682 ? 18.254 -29.519 -20.297 1.00 85.81 682 ILE A CA 1
ATOM 5207 C C . ILE A 1 682 ? 18.484 -28.040 -20.068 1.00 85.81 682 ILE A C 1
ATOM 5209 O O . ILE A 1 682 ? 18.231 -27.573 -18.965 1.00 85.81 682 ILE A O 1
ATOM 5213 N N . TRP A 1 683 ? 18.954 -27.316 -21.076 1.00 91.50 683 TRP A N 1
ATOM 5214 C CA . TRP A 1 683 ? 19.308 -25.909 -20.972 1.00 91.50 683 TRP A CA 1
ATOM 5215 C C . TRP A 1 683 ? 18.441 -25.046 -21.889 1.00 91.50 683 TRP A C 1
ATOM 5217 O O . TRP A 1 683 ? 17.930 -25.505 -22.902 1.00 91.50 683 TRP A O 1
ATOM 5227 N N . GLN A 1 684 ? 18.295 -23.781 -21.531 1.00 88.44 684 GLN A N 1
ATOM 5228 C CA . GLN A 1 684 ? 17.757 -22.707 -22.357 1.00 88.44 684 GLN A CA 1
ATOM 5229 C C . GLN A 1 684 ? 18.619 -21.463 -22.129 1.00 88.44 684 GLN A C 1
ATOM 5231 O O . GLN A 1 684 ? 19.213 -21.313 -21.060 1.00 88.44 684 GLN A O 1
ATOM 5236 N N . ILE A 1 685 ? 18.707 -20.572 -23.108 1.00 85.94 685 ILE A N 1
ATOM 5237 C CA . ILE A 1 685 ? 19.450 -19.316 -22.987 1.00 85.94 685 ILE A CA 1
ATOM 5238 C C . ILE A 1 685 ? 18.711 -18.216 -23.749 1.00 85.94 685 ILE A C 1
ATOM 5240 O O . ILE A 1 685 ? 18.207 -18.457 -24.843 1.00 85.94 685 ILE A O 1
ATOM 5244 N N . ASP A 1 686 ? 18.628 -17.024 -23.153 1.00 82.56 686 ASP A N 1
ATOM 5245 C CA . ASP A 1 686 ? 18.239 -15.807 -23.874 1.00 82.56 686 ASP A CA 1
ATOM 5246 C C . ASP A 1 686 ? 19.519 -15.194 -24.454 1.00 82.56 686 ASP A C 1
ATOM 5248 O O . ASP A 1 686 ? 20.300 -14.557 -23.741 1.00 82.56 686 ASP A O 1
ATOM 5252 N N . GLU A 1 687 ? 19.785 -15.508 -25.723 1.00 86.31 687 GLU A N 1
ATOM 5253 C CA . GLU A 1 687 ? 21.058 -15.244 -26.397 1.00 86.31 687 GLU A CA 1
ATOM 5254 C C . GLU A 1 687 ? 21.448 -13.759 -26.319 1.00 86.31 687 GLU A C 1
ATOM 5256 O O . GLU A 1 687 ? 20.740 -12.882 -26.807 1.00 86.31 687 GLU A O 1
ATOM 5261 N N . GLY A 1 688 ? 22.606 -13.469 -25.722 1.00 80.31 688 GLY A N 1
ATOM 5262 C CA . GLY A 1 688 ? 23.124 -12.113 -25.507 1.00 80.31 688 GLY A CA 1
ATOM 5263 C C . GLY A 1 688 ? 22.610 -11.416 -24.245 1.00 80.31 688 GLY A C 1
ATOM 5264 O O . GLY A 1 688 ? 23.282 -10.511 -23.743 1.00 80.31 688 GLY A O 1
ATOM 5265 N N . GLU A 1 689 ? 21.500 -11.877 -23.673 1.00 80.31 689 GLU A N 1
ATOM 5266 C CA . GLU A 1 689 ? 20.789 -11.189 -22.593 1.00 80.31 689 GLU A CA 1
ATOM 5267 C C . GLU A 1 689 ? 21.074 -11.795 -21.211 1.00 80.31 689 GLU A C 1
ATOM 5269 O O . GLU A 1 689 ? 21.413 -11.062 -20.266 1.00 80.31 689 GLU A O 1
ATOM 5274 N N . ASP A 1 690 ? 21.022 -13.125 -21.083 1.00 86.25 690 ASP A N 1
ATOM 5275 C CA . ASP A 1 690 ? 21.252 -13.834 -19.817 1.00 86.25 690 ASP A CA 1
ATOM 5276 C C . ASP A 1 690 ? 22.088 -15.120 -19.976 1.00 86.25 690 ASP A C 1
ATOM 5278 O O . ASP A 1 690 ? 22.331 -15.608 -21.077 1.00 86.25 690 ASP A O 1
ATOM 5282 N N . TYR A 1 691 ? 22.595 -15.649 -18.860 1.00 91.19 691 TYR A N 1
ATOM 5283 C CA . TYR A 1 691 ? 23.333 -16.919 -18.837 1.00 91.19 691 TYR A CA 1
ATOM 5284 C C . TYR A 1 691 ? 22.394 -18.114 -19.084 1.00 91.19 691 TYR A C 1
ATOM 5286 O O . TYR A 1 691 ? 21.198 -17.999 -18.809 1.00 91.19 691 TYR A O 1
ATOM 5294 N N . PRO A 1 692 ? 22.907 -19.296 -19.485 1.00 93.06 692 PRO A N 1
ATOM 5295 C CA . PRO A 1 692 ? 22.092 -20.502 -19.588 1.00 93.06 692 PRO A CA 1
ATOM 5296 C C . PRO A 1 692 ? 21.341 -20.841 -18.299 1.00 93.06 692 PRO A C 1
ATOM 5298 O O . PRO A 1 692 ? 21.852 -20.680 -17.191 1.00 93.06 692 PRO A O 1
ATOM 5301 N N . LEU A 1 693 ? 20.144 -21.383 -18.432 1.00 88.44 693 LEU A N 1
ATOM 5302 C CA . LEU A 1 693 ? 19.277 -21.823 -17.344 1.00 88.44 693 LEU A CA 1
ATOM 5303 C C . LEU A 1 693 ? 18.718 -23.195 -17.653 1.00 88.44 693 LEU A C 1
ATOM 5305 O O . LEU A 1 693 ? 18.740 -23.618 -18.803 1.00 88.44 693 LEU A O 1
ATOM 5309 N N . LEU A 1 694 ? 18.208 -23.893 -16.647 1.00 86.31 694 LEU A N 1
ATOM 5310 C CA . LEU A 1 694 ? 17.645 -25.216 -16.877 1.00 86.31 694 LEU A CA 1
ATOM 5311 C C . LEU A 1 694 ? 16.309 -25.096 -17.634 1.00 86.31 694 LEU A C 1
ATOM 5313 O O . LEU A 1 694 ? 15.490 -24.232 -17.336 1.00 86.31 694 LEU A O 1
ATOM 5317 N N . SER A 1 695 ? 16.066 -25.933 -18.632 1.00 66.56 695 SER A N 1
ATOM 5318 C CA . SER A 1 695 ? 14.812 -25.939 -19.387 1.00 66.56 695 SER A CA 1
ATOM 5319 C C . SER A 1 695 ? 13.648 -26.256 -18.439 1.00 66.56 695 SER A C 1
ATOM 5321 O O . SER A 1 695 ? 13.715 -27.211 -17.664 1.00 66.56 695 SER A O 1
ATOM 5323 N N . GLY A 1 696 ? 12.614 -25.411 -18.432 1.00 57.03 696 GLY A N 1
ATOM 5324 C CA . GLY A 1 696 ? 11.520 -25.470 -17.454 1.00 57.03 696 GLY A CA 1
ATOM 5325 C C . GLY A 1 696 ? 11.784 -24.743 -16.127 1.00 57.03 696 GLY A C 1
ATOM 5326 O O . GLY A 1 696 ? 10.841 -24.555 -15.363 1.00 57.03 696 GLY A O 1
ATOM 5327 N N . SER A 1 697 ? 13.012 -24.270 -15.866 1.00 47.59 697 SER A N 1
ATOM 5328 C CA . SER A 1 697 ? 13.212 -23.158 -14.924 1.00 47.59 697 SER A CA 1
ATOM 5329 C C . SER A 1 697 ? 12.799 -21.865 -15.623 1.00 47.59 697 SER A C 1
ATOM 5331 O O . SER A 1 697 ? 13.092 -21.678 -16.800 1.00 47.59 697 SER A O 1
ATOM 5333 N N . VAL A 1 698 ? 12.048 -20.991 -14.961 1.00 44.19 698 VAL A N 1
ATOM 5334 C CA . VAL A 1 698 ? 11.731 -19.672 -15.527 1.00 44.19 698 VAL A CA 1
ATOM 5335 C C . VAL A 1 698 ? 13.049 -18.883 -15.588 1.00 44.19 698 VAL A C 1
ATOM 5337 O O . VAL A 1 698 ? 13.833 -18.974 -14.638 1.00 44.19 698 VAL A O 1
ATOM 5340 N N . PRO A 1 699 ? 13.363 -18.142 -16.670 1.00 38.53 699 PRO A N 1
ATOM 5341 C CA . PRO A 1 699 ? 14.416 -17.137 -16.615 1.00 38.53 699 PRO A CA 1
ATOM 5342 C C . PRO A 1 699 ? 14.290 -16.288 -15.349 1.00 38.53 699 PRO A C 1
ATOM 5344 O O . PRO A 1 699 ? 13.173 -15.864 -15.073 1.00 38.53 699 PRO A O 1
ATOM 5347 N N . PRO A 1 700 ? 15.351 -15.930 -14.593 1.00 44.47 700 PRO A N 1
ATOM 5348 C CA . PRO A 1 700 ? 15.275 -14.751 -13.752 1.00 44.47 700 PRO A CA 1
ATOM 5349 C C . PRO A 1 700 ? 15.428 -13.543 -14.682 1.00 44.47 700 PRO A C 1
ATOM 5351 O O . PRO A 1 700 ? 16.355 -12.742 -14.587 1.00 44.47 700 PRO A O 1
ATOM 5354 N N . ALA A 1 701 ? 14.535 -13.451 -15.651 1.00 47.59 701 ALA A N 1
ATOM 5355 C CA . ALA A 1 701 ? 14.035 -12.183 -16.074 1.00 47.59 701 ALA A CA 1
ATOM 5356 C C . ALA A 1 701 ? 12.686 -12.137 -15.374 1.00 47.59 701 ALA A C 1
ATOM 5358 O O . ALA A 1 701 ? 11.891 -13.068 -15.462 1.00 47.59 701 ALA A O 1
ATOM 5359 N N . SER A 1 702 ? 12.551 -11.177 -14.480 1.00 50.44 702 SER A N 1
ATOM 5360 C CA . SER A 1 702 ? 11.454 -11.178 -13.539 1.00 50.44 702 SER A CA 1
ATOM 5361 C C . SER A 1 702 ? 10.124 -11.223 -14.265 1.00 50.44 702 SER A C 1
ATOM 5363 O O . SER A 1 702 ? 9.967 -10.589 -15.307 1.00 50.44 702 SER A O 1
ATOM 5365 N N . SER A 1 703 ? 9.160 -11.918 -13.676 1.00 61.97 703 SER A N 1
ATOM 5366 C CA . SER A 1 703 ? 7.753 -11.779 -14.042 1.00 61.97 703 SER A CA 1
ATOM 5367 C C . SER A 1 703 ? 7.158 -10.462 -13.530 1.00 61.97 703 SER A C 1
ATOM 5369 O O . SER A 1 703 ? 5.967 -10.207 -13.697 1.00 61.97 703 SER A O 1
ATOM 5371 N N . ASN A 1 704 ? 7.967 -9.603 -12.897 1.00 65.56 704 ASN A N 1
ATOM 5372 C CA . ASN A 1 704 ? 7.553 -8.297 -12.418 1.00 65.56 704 ASN A CA 1
ATOM 5373 C C . ASN A 1 704 ? 7.317 -7.327 -13.585 1.00 65.56 704 ASN A C 1
ATOM 5375 O O . ASN A 1 704 ? 8.153 -6.490 -13.931 1.00 65.56 704 ASN A O 1
ATOM 5379 N N . ALA A 1 705 ? 6.128 -7.425 -14.168 1.00 77.69 705 ALA A N 1
ATOM 5380 C CA . ALA A 1 705 ? 5.585 -6.439 -15.088 1.00 77.69 705 ALA A CA 1
ATOM 5381 C C . ALA A 1 705 ? 5.056 -5.191 -14.353 1.00 77.69 705 ALA A C 1
ATOM 5383 O O . ALA A 1 705 ? 4.316 -4.410 -14.942 1.00 77.69 705 ALA A O 1
ATOM 5384 N N . ASN A 1 706 ? 5.388 -4.974 -13.076 1.00 82.88 706 ASN A N 1
ATOM 5385 C CA . ASN A 1 706 ? 4.855 -3.817 -12.378 1.00 82.88 706 ASN A CA 1
ATOM 5386 C C . ASN A 1 706 ? 5.639 -2.534 -12.667 1.00 82.88 706 ASN A C 1
ATOM 5388 O O . ASN A 1 706 ? 6.831 -2.542 -12.995 1.00 82.88 706 ASN A O 1
ATOM 5392 N N . LEU A 1 707 ? 4.959 -1.406 -12.488 1.00 82.69 707 LEU A N 1
ATOM 5393 C CA . LEU A 1 707 ? 5.555 -0.074 -12.519 1.00 82.69 707 LEU A CA 1
ATOM 5394 C C . LEU A 1 707 ? 5.979 0.349 -11.107 1.00 82.69 707 LEU A C 1
ATOM 5396 O O . LEU A 1 707 ? 5.320 0.018 -10.124 1.00 82.69 707 LEU A O 1
ATOM 5400 N N . ASN A 1 708 ? 7.112 1.038 -11.006 1.00 83.44 708 ASN A N 1
ATOM 5401 C CA . ASN A 1 708 ? 7.551 1.726 -9.792 1.00 83.44 708 ASN A CA 1
ATOM 5402 C C . ASN A 1 708 ? 6.874 3.087 -9.662 1.00 83.44 708 ASN A C 1
ATOM 5404 O O . ASN A 1 708 ? 6.714 3.597 -8.558 1.00 83.44 708 ASN A O 1
ATOM 5408 N N . ASP A 1 709 ? 6.513 3.672 -10.803 1.00 85.38 709 ASP A N 1
ATOM 5409 C CA . ASP A 1 709 ? 5.839 4.953 -10.867 1.00 85.38 709 ASP A CA 1
ATOM 5410 C C . ASP A 1 709 ? 5.069 5.094 -12.185 1.00 85.38 709 ASP A C 1
ATOM 5412 O O . ASP A 1 709 ? 5.472 4.561 -13.225 1.00 85.38 709 ASP A O 1
ATOM 5416 N N . ILE A 1 710 ? 3.982 5.854 -12.135 1.00 89.56 710 ILE A N 1
ATOM 5417 C CA . ILE A 1 710 ? 3.336 6.429 -13.309 1.00 89.56 710 ILE A CA 1
ATOM 5418 C C . ILE A 1 710 ? 3.225 7.921 -13.041 1.00 89.56 710 ILE A C 1
ATOM 5420 O O . ILE A 1 710 ? 2.619 8.341 -12.053 1.00 89.56 710 ILE A O 1
ATOM 5424 N N . GLN A 1 711 ? 3.773 8.714 -13.949 1.00 87.31 711 GLN A N 1
ATOM 5425 C CA . GLN A 1 711 ? 3.783 10.162 -13.867 1.00 87.31 711 GLN A CA 1
ATOM 5426 C C . GLN A 1 711 ? 2.916 10.756 -14.969 1.00 87.31 711 GLN A C 1
ATOM 5428 O O . GLN A 1 711 ? 2.882 10.251 -16.092 1.00 87.31 711 GLN A O 1
ATOM 5433 N N . ILE A 1 712 ? 2.227 11.845 -14.645 1.00 85.56 712 ILE A N 1
ATOM 5434 C CA . ILE A 1 712 ? 1.517 12.684 -15.607 1.00 85.56 712 ILE A CA 1
ATOM 5435 C C . ILE A 1 712 ? 2.197 14.046 -15.594 1.00 85.56 712 ILE A C 1
ATOM 5437 O O . ILE A 1 712 ? 2.262 14.696 -14.555 1.00 85.56 712 ILE A O 1
ATOM 5441 N N . ASN A 1 713 ? 2.708 14.475 -16.749 1.00 81.94 713 ASN A N 1
ATOM 5442 C CA . ASN A 1 713 ? 3.422 15.745 -16.920 1.00 81.94 713 ASN A CA 1
ATOM 5443 C C . ASN A 1 713 ? 4.600 15.925 -15.935 1.00 81.94 713 ASN A C 1
ATOM 5445 O O . ASN A 1 713 ? 4.925 17.046 -15.550 1.00 81.94 713 ASN A O 1
ATOM 5449 N N . GLY A 1 714 ? 5.245 14.818 -15.547 1.00 73.62 714 GLY A N 1
ATOM 5450 C CA . GLY A 1 714 ? 6.382 14.787 -14.620 1.00 73.62 714 GLY A CA 1
ATOM 5451 C C . GLY A 1 714 ? 6.026 14.624 -13.137 1.00 73.62 714 GLY A C 1
ATOM 5452 O O . GLY A 1 714 ? 6.936 14.448 -12.330 1.00 73.62 714 GLY A O 1
ATOM 5453 N N . ASP A 1 715 ? 4.738 14.628 -12.773 1.00 76.56 715 ASP A N 1
ATOM 5454 C CA . ASP A 1 715 ? 4.283 14.402 -11.398 1.00 76.56 715 ASP A CA 1
ATOM 5455 C C . ASP A 1 715 ? 3.730 12.982 -11.218 1.00 76.56 715 ASP A C 1
ATOM 5457 O O . ASP A 1 715 ? 2.844 12.544 -11.955 1.00 76.56 715 ASP A O 1
ATOM 5461 N N . THR A 1 716 ? 4.217 12.267 -10.200 1.00 78.38 716 THR A N 1
ATOM 5462 C CA . THR A 1 716 ? 3.703 10.951 -9.785 1.00 78.38 716 THR A CA 1
ATOM 5463 C C . THR A 1 716 ? 2.204 11.005 -9.494 1.00 78.38 716 THR A C 1
ATOM 5465 O O . THR A 1 716 ? 1.728 11.853 -8.731 1.00 78.38 716 THR A O 1
ATOM 5468 N N . ILE A 1 717 ? 1.449 10.050 -10.043 1.00 81.31 717 ILE A N 1
ATOM 5469 C CA . ILE A 1 717 ? 0.023 9.902 -9.749 1.00 81.31 717 ILE A CA 1
ATOM 5470 C C . ILE A 1 717 ? -0.160 9.634 -8.251 1.00 81.31 717 ILE A C 1
ATOM 5472 O O . ILE A 1 717 ? 0.425 8.725 -7.657 1.00 81.31 717 ILE A O 1
ATOM 5476 N N . ARG A 1 718 ? -1.016 10.432 -7.612 1.00 71.25 718 ARG A N 1
ATOM 5477 C CA . ARG A 1 718 ? -1.279 10.330 -6.176 1.00 71.25 718 ARG A CA 1
ATOM 5478 C C . ARG A 1 718 ? -1.907 8.977 -5.835 1.00 71.25 718 ARG A C 1
ATOM 5480 O O . ARG A 1 718 ? -2.945 8.617 -6.380 1.00 71.25 718 ARG A O 1
ATOM 5487 N N . GLY A 1 719 ? -1.305 8.262 -4.885 1.00 61.47 719 GLY A N 1
ATOM 5488 C CA . GLY A 1 719 ? -1.759 6.921 -4.503 1.00 61.47 719 GLY A CA 1
ATOM 5489 C C . GLY A 1 719 ? -1.342 5.827 -5.487 1.00 61.47 719 GLY A C 1
ATOM 5490 O O . GLY A 1 719 ? -1.925 4.744 -5.455 1.00 61.47 719 GLY A O 1
ATOM 5491 N N . PHE A 1 720 ? -0.353 6.100 -6.350 1.00 75.88 720 PHE A N 1
ATOM 5492 C CA . PHE A 1 720 ? 0.276 5.078 -7.174 1.00 75.88 720 PHE A CA 1
ATOM 5493 C C . PHE A 1 720 ? 0.750 3.902 -6.308 1.00 75.88 720 PHE A C 1
ATOM 5495 O O . PHE A 1 720 ? 1.433 4.078 -5.299 1.00 75.88 720 PHE A O 1
ATOM 5502 N N . SER A 1 721 ? 0.369 2.697 -6.718 1.00 68.56 721 SER A N 1
ATOM 5503 C CA . SER A 1 721 ? 0.849 1.443 -6.155 1.00 68.56 721 SER A CA 1
ATOM 5504 C C . SER A 1 721 ? 1.069 0.448 -7.291 1.00 68.56 721 SER A C 1
ATOM 5506 O O . SER A 1 721 ? 0.198 0.332 -8.161 1.00 68.56 721 SER A O 1
ATOM 5508 N N . PRO A 1 722 ? 2.167 -0.328 -7.266 1.00 60.00 722 PRO A N 1
ATOM 5509 C CA . PRO A 1 722 ? 2.433 -1.372 -8.251 1.00 60.00 722 PRO A CA 1
ATOM 5510 C C . PRO A 1 722 ? 1.247 -2.323 -8.486 1.00 60.00 722 PRO A C 1
ATOM 5512 O O . PRO A 1 722 ? 1.061 -2.783 -9.607 1.00 60.00 722 PRO A O 1
ATOM 5515 N N . GLY A 1 723 ? 0.425 -2.580 -7.458 1.00 58.34 723 GLY A N 1
ATOM 5516 C CA . GLY A 1 723 ? -0.740 -3.473 -7.528 1.00 58.34 723 GLY A CA 1
ATOM 5517 C C . GLY A 1 723 ? -2.066 -2.822 -7.949 1.00 58.34 723 GLY A C 1
ATOM 5518 O O . GLY A 1 723 ? -3.072 -3.525 -8.063 1.00 58.34 723 GLY A O 1
ATOM 5519 N N . THR A 1 724 ? -2.102 -1.504 -8.164 1.00 69.81 724 THR A N 1
ATOM 5520 C CA . THR A 1 724 ? -3.291 -0.788 -8.648 1.00 69.81 724 THR A CA 1
ATOM 5521 C C . THR A 1 724 ? -3.197 -0.636 -10.161 1.00 69.81 724 THR A C 1
ATOM 5523 O O . THR A 1 724 ? -2.331 0.066 -10.672 1.00 69.81 724 THR A O 1
ATOM 5526 N N . HIS A 1 725 ? -4.109 -1.284 -10.885 1.00 83.38 725 HIS A N 1
ATOM 5527 C CA . HIS A 1 725 ? -4.064 -1.387 -12.351 1.00 83.38 725 HIS A CA 1
ATOM 5528 C C . HIS A 1 725 ? -5.038 -0.451 -13.075 1.00 83.38 725 HIS A C 1
ATOM 5530 O O . HIS A 1 725 ? -5.091 -0.440 -14.303 1.00 83.38 725 HIS A O 1
ATOM 5536 N N . MET A 1 726 ? -5.826 0.333 -12.339 1.00 85.88 726 MET A N 1
ATOM 5537 C CA . MET A 1 726 ? -6.711 1.342 -12.908 1.00 85.88 726 MET A CA 1
ATOM 5538 C C . MET A 1 726 ? -6.682 2.597 -12.047 1.00 85.88 726 MET A C 1
ATOM 5540 O O . MET A 1 726 ? -6.899 2.523 -10.840 1.00 85.88 726 MET A O 1
ATOM 5544 N N . TYR A 1 727 ? -6.450 3.738 -12.683 1.00 84.12 727 TYR A N 1
ATOM 5545 C CA . TYR A 1 727 ? -6.444 5.043 -12.042 1.00 84.12 727 TYR A CA 1
ATOM 5546 C C . TYR A 1 727 ? -7.470 5.927 -12.731 1.00 84.12 727 TYR A C 1
ATOM 5548 O O . TYR A 1 727 ? -7.415 6.102 -13.945 1.00 84.12 727 TYR A O 1
ATOM 5556 N N . ASN A 1 728 ? -8.400 6.479 -11.956 1.00 87.62 728 ASN A N 1
ATOM 5557 C CA . ASN A 1 728 ? -9.296 7.533 -12.415 1.00 87.62 728 ASN A CA 1
ATOM 5558 C C . ASN A 1 728 ? -8.789 8.844 -11.820 1.00 87.62 728 ASN A C 1
ATOM 5560 O O . ASN A 1 728 ? -8.645 8.951 -10.603 1.00 87.62 728 ASN A O 1
ATOM 5564 N N . ILE A 1 729 ? -8.456 9.798 -12.680 1.00 85.12 729 ILE A N 1
ATOM 5565 C CA . ILE A 1 729 ? -7.767 11.026 -12.303 1.00 85.12 729 ILE A CA 1
ATOM 5566 C C . ILE A 1 729 ? -8.579 12.184 -12.832 1.00 85.12 729 ILE A C 1
ATOM 5568 O O . ILE A 1 729 ? -8.718 12.347 -14.042 1.00 85.12 729 ILE A O 1
ATOM 5572 N N . ASP A 1 730 ? -9.085 12.995 -11.918 1.00 82.25 730 ASP A N 1
ATOM 5573 C CA . ASP A 1 730 ? -9.654 14.277 -12.280 1.00 82.25 730 ASP A CA 1
ATOM 5574 C C . ASP A 1 730 ? -8.511 15.274 -12.457 1.00 82.25 730 ASP A C 1
ATOM 5576 O O . ASP A 1 730 ? -7.690 15.471 -11.556 1.00 82.25 730 ASP A O 1
ATOM 5580 N N . VAL A 1 731 ? -8.438 15.882 -13.638 1.00 76.44 731 VAL A N 1
ATOM 5581 C CA . VAL A 1 731 ? -7.541 17.011 -13.883 1.00 76.44 731 VAL A CA 1
ATOM 5582 C C . VAL A 1 731 ? -8.373 18.266 -14.090 1.00 76.44 731 VAL A C 1
ATOM 5584 O O . VAL A 1 731 ? -9.418 18.206 -14.750 1.00 76.44 731 VAL A O 1
ATOM 5587 N N . PRO A 1 732 ? -7.925 19.416 -13.562 1.00 69.81 732 PRO A N 1
ATOM 5588 C CA . PRO A 1 732 ? -8.619 20.668 -13.800 1.00 69.81 732 PRO A CA 1
ATOM 5589 C C . PRO A 1 732 ? -8.666 20.957 -15.302 1.00 69.81 732 PRO A C 1
ATOM 5591 O O . PRO A 1 732 ? -7.818 20.498 -16.076 1.00 69.81 732 PRO A O 1
ATOM 5594 N N . TYR A 1 733 ? -9.639 21.768 -15.720 1.00 71.00 733 TYR A N 1
ATOM 5595 C CA . TYR A 1 733 ? -9.807 22.152 -17.123 1.00 71.00 733 TYR A CA 1
ATOM 5596 C C . TYR A 1 733 ? -8.513 22.693 -17.762 1.00 71.00 733 TYR A C 1
ATOM 5598 O O . TYR A 1 733 ? -8.321 22.544 -18.968 1.00 71.00 733 TYR A O 1
ATOM 5606 N N . SER A 1 734 ? -7.599 23.266 -16.976 1.00 65.00 734 SER A N 1
ATOM 5607 C CA . SER A 1 734 ? -6.297 23.763 -17.429 1.00 65.00 734 SER A CA 1
ATOM 5608 C C . SER A 1 734 ? -5.357 22.726 -18.039 1.00 65.00 734 SER A C 1
ATOM 5610 O O . SER A 1 734 ? -4.491 23.095 -18.829 1.00 65.00 734 SER A O 1
ATOM 5612 N N . VAL A 1 735 ? -5.522 21.440 -17.732 1.00 74.88 735 VAL A N 1
ATOM 5613 C CA . VAL A 1 735 ? -4.656 20.378 -18.255 1.00 74.88 735 VAL A CA 1
ATOM 5614 C C . VAL A 1 735 ? -5.207 19.904 -19.599 1.00 74.88 735 VAL A C 1
ATOM 5616 O O . VAL A 1 735 ? -6.101 19.064 -19.658 1.00 74.88 735 VAL A O 1
ATOM 5619 N N . SER A 1 736 ? -4.718 20.482 -20.700 1.00 77.19 736 SER A N 1
ATOM 5620 C CA . SER A 1 736 ? -5.160 20.133 -22.061 1.00 77.19 736 SER A CA 1
ATOM 5621 C C . SER A 1 736 ? -4.417 18.957 -22.681 1.00 77.19 736 SER A C 1
ATOM 5623 O O . SER A 1 736 ? -4.912 18.369 -23.643 1.00 77.19 736 SER A O 1
ATOM 5625 N N . GLU A 1 737 ? -3.257 18.610 -22.132 1.00 83.31 737 GLU A N 1
ATOM 5626 C CA . GLU A 1 737 ? -2.430 17.495 -22.574 1.00 83.31 737 GLU A CA 1
ATOM 5627 C C . GLU A 1 737 ? -1.905 16.714 -21.365 1.00 83.31 737 GLU A C 1
ATOM 5629 O O . GLU A 1 737 ? -1.613 17.286 -20.310 1.00 83.31 737 GLU A O 1
ATOM 5634 N N . ALA A 1 738 ? -1.803 15.397 -21.524 1.00 83.19 738 ALA A N 1
ATOM 5635 C CA . ALA A 1 738 ? -1.177 14.503 -20.566 1.00 83.19 738 ALA A CA 1
ATOM 5636 C C . ALA A 1 738 ? -0.059 13.723 -21.256 1.00 83.19 738 ALA A C 1
ATOM 5638 O O . ALA A 1 738 ? -0.301 12.880 -22.125 1.00 83.19 738 ALA A O 1
ATOM 5639 N N . HIS A 1 739 ? 1.170 13.998 -20.835 1.00 85.81 739 HIS A N 1
ATOM 5640 C CA . HIS A 1 739 ? 2.332 13.178 -21.130 1.00 85.81 739 HIS A CA 1
ATOM 5641 C C . HIS A 1 739 ? 2.486 12.161 -20.008 1.00 85.81 739 HIS A C 1
ATOM 5643 O O . HIS A 1 739 ? 2.680 12.541 -18.853 1.00 85.81 739 HIS A O 1
ATOM 5649 N N . LEU A 1 740 ? 2.338 10.882 -20.345 1.00 88.69 740 LEU A N 1
ATOM 5650 C CA . LEU A 1 740 ? 2.508 9.800 -19.389 1.00 88.69 740 LEU A CA 1
ATOM 5651 C C . LEU A 1 740 ? 3.927 9.260 -19.491 1.00 88.69 740 LEU A C 1
ATOM 5653 O O . LEU A 1 740 ? 4.339 8.819 -20.563 1.00 88.69 740 LEU A O 1
ATOM 5657 N N . ASP A 1 741 ? 4.605 9.223 -18.353 1.00 87.88 741 ASP A N 1
ATOM 5658 C CA . ASP A 1 741 ? 5.831 8.462 -18.171 1.00 87.88 741 ASP A CA 1
ATOM 5659 C C . ASP A 1 741 ? 5.525 7.295 -17.236 1.00 87.88 741 ASP A C 1
ATOM 5661 O O . ASP A 1 741 ? 4.930 7.461 -16.172 1.00 87.88 741 ASP A O 1
ATOM 5665 N N . ALA A 1 742 ? 5.905 6.089 -17.636 1.00 90.75 742 ALA A N 1
ATOM 5666 C CA . ALA A 1 742 ? 5.723 4.890 -16.834 1.00 90.75 742 ALA A CA 1
ATOM 5667 C C . ALA A 1 742 ? 7.095 4.284 -16.564 1.00 90.75 742 ALA A C 1
ATOM 5669 O O . ALA A 1 742 ? 7.805 3.871 -17.481 1.00 90.75 742 ALA A O 1
ATOM 5670 N N . ILE A 1 743 ? 7.472 4.275 -15.289 1.00 88.50 743 ILE A N 1
ATOM 5671 C CA . ILE A 1 743 ? 8.783 3.831 -14.836 1.00 88.50 743 ILE A CA 1
ATOM 5672 C C . ILE A 1 743 ? 8.622 2.379 -14.397 1.00 88.50 743 ILE A C 1
ATOM 5674 O O . ILE A 1 743 ? 7.988 2.134 -13.368 1.00 88.50 743 ILE A O 1
ATOM 5678 N N . PRO A 1 744 ? 9.145 1.395 -15.145 1.00 85.25 744 PRO A N 1
ATOM 5679 C CA . PRO A 1 744 ? 9.052 0.007 -14.726 1.00 85.25 744 PRO A CA 1
ATOM 5680 C C . PRO A 1 744 ? 9.828 -0.217 -13.425 1.00 85.25 744 PRO A C 1
ATOM 5682 O O . PRO A 1 744 ? 10.874 0.391 -13.200 1.00 85.25 744 PRO A O 1
ATOM 5685 N N . MET A 1 745 ? 9.325 -1.107 -12.563 1.00 78.38 745 MET A N 1
ATOM 5686 C CA . MET A 1 745 ? 10.065 -1.546 -11.368 1.00 78.38 745 MET A CA 1
ATOM 5687 C C . MET A 1 745 ? 11.387 -2.208 -11.723 1.00 78.38 745 MET A C 1
ATOM 5689 O O . MET A 1 745 ? 12.316 -2.204 -10.917 1.00 78.38 745 MET A O 1
ATOM 5693 N N . GLU A 1 746 ? 11.469 -2.764 -12.926 1.00 76.25 746 GLU A N 1
ATOM 5694 C CA . GLU A 1 746 ? 12.666 -3.407 -13.417 1.00 76.25 746 GLU A CA 1
ATOM 5695 C C . GLU A 1 746 ? 13.155 -2.785 -14.710 1.00 76.25 746 GLU A C 1
ATOM 5697 O O . GLU A 1 746 ? 12.410 -2.617 -15.670 1.00 76.25 746 GLU A O 1
ATOM 5702 N N . GLU A 1 747 ? 14.458 -2.523 -14.748 1.00 68.25 747 GLU A N 1
ATOM 5703 C CA . GLU A 1 747 ? 15.153 -1.897 -15.874 1.00 68.25 747 GLU A CA 1
ATOM 5704 C C . GLU A 1 747 ? 15.011 -2.689 -17.188 1.00 68.25 747 GLU A C 1
ATOM 5706 O O . GLU A 1 747 ? 15.114 -2.119 -18.269 1.00 68.25 747 GLU A O 1
ATOM 5711 N N . LYS A 1 748 ? 14.757 -4.003 -17.100 1.00 68.56 748 LYS A N 1
ATOM 5712 C CA . LYS A 1 748 ? 14.599 -4.898 -18.257 1.00 68.56 748 LYS A CA 1
ATOM 5713 C C . LYS A 1 748 ? 13.161 -5.020 -18.770 1.00 68.56 748 LYS A C 1
ATOM 5715 O O . LYS A 1 748 ? 12.966 -5.621 -19.825 1.00 68.56 748 LYS A O 1
ATOM 5720 N N . SER A 1 749 ? 12.169 -4.505 -18.045 1.00 78.12 749 SER A N 1
ATOM 5721 C CA . SER A 1 749 ? 10.778 -4.525 -18.499 1.00 78.12 749 SER A CA 1
ATOM 5722 C C . SER A 1 749 ? 10.572 -3.472 -19.587 1.00 78.12 749 SER A C 1
ATOM 5724 O O . SER A 1 749 ? 11.082 -2.356 -19.494 1.00 78.12 749 SER A O 1
ATOM 5726 N N . THR A 1 750 ? 9.807 -3.800 -20.624 1.00 85.88 750 THR A N 1
ATOM 5727 C CA . THR A 1 750 ? 9.464 -2.847 -21.688 1.00 85.88 750 THR A CA 1
ATOM 5728 C C . THR A 1 750 ? 8.082 -2.266 -21.448 1.00 85.88 750 THR A C 1
ATOM 5730 O O . THR A 1 750 ? 7.162 -2.996 -21.084 1.00 85.88 750 THR A O 1
ATOM 5733 N N . VAL A 1 751 ? 7.919 -0.972 -21.701 1.00 90.88 751 VAL A N 1
ATOM 5734 C CA . VAL A 1 751 ? 6.662 -0.250 -21.493 1.00 90.88 751 VAL A CA 1
ATOM 5735 C C . VAL A 1 751 ? 6.142 0.265 -22.830 1.00 90.88 751 VAL A C 1
ATOM 5737 O O . VAL A 1 751 ? 6.854 0.956 -23.555 1.00 90.88 751 VAL A O 1
ATOM 5740 N N . GLU A 1 752 ? 4.889 -0.047 -23.140 1.00 93.50 752 GLU A N 1
ATOM 5741 C CA . GLU A 1 752 ? 4.151 0.496 -24.277 1.00 93.50 752 GLU A CA 1
ATOM 5742 C C . GLU A 1 752 ? 2.958 1.307 -23.763 1.00 93.50 752 GLU A C 1
ATOM 5744 O O . GLU A 1 752 ? 2.145 0.796 -22.998 1.00 93.50 752 GLU A O 1
ATOM 5749 N N . ILE A 1 753 ? 2.836 2.570 -24.177 1.00 91.19 753 ILE A N 1
ATOM 5750 C CA . ILE A 1 753 ? 1.720 3.445 -23.795 1.00 91.19 753 ILE A CA 1
ATOM 5751 C C . ILE A 1 753 ? 0.878 3.728 -25.035 1.00 91.19 753 ILE A C 1
ATOM 5753 O O . ILE A 1 753 ? 1.386 4.201 -26.050 1.00 91.19 753 ILE A O 1
ATOM 5757 N N . THR A 1 754 ? -0.422 3.469 -24.944 1.00 84.81 754 THR A N 1
ATOM 5758 C CA . THR A 1 754 ? -1.394 3.737 -26.009 1.00 84.81 754 THR A CA 1
ATOM 5759 C C . THR A 1 754 ? -2.506 4.653 -25.494 1.00 84.81 754 THR A C 1
ATOM 5761 O O . THR A 1 754 ? -2.910 4.557 -24.338 1.00 84.81 754 THR A O 1
ATOM 5764 N N . GLY A 1 755 ? -2.978 5.583 -26.329 1.00 78.31 755 GLY A N 1
ATOM 5765 C CA . GLY A 1 755 ? -3.924 6.641 -25.941 1.00 78.31 755 GLY A CA 1
ATOM 5766 C C . GLY A 1 755 ? -3.521 8.003 -26.520 1.00 78.31 755 GLY A C 1
ATOM 5767 O O . GLY A 1 755 ? -2.357 8.225 -26.845 1.00 78.31 755 GLY A O 1
ATOM 5768 N N . GLY A 1 756 ? -4.483 8.907 -26.721 1.00 71.44 756 GLY A N 1
ATOM 5769 C CA . GLY A 1 756 ? -4.206 10.253 -27.238 1.00 71.44 756 GLY A CA 1
ATOM 5770 C C . GLY A 1 756 ? -3.738 11.191 -26.124 1.00 71.44 756 GLY A C 1
ATOM 5771 O O . GLY A 1 756 ? -4.415 11.293 -25.113 1.00 71.44 756 GLY A O 1
ATOM 5772 N N . HIS A 1 757 ? -2.625 11.904 -26.319 1.00 78.12 757 HIS A N 1
ATOM 5773 C CA . HIS A 1 757 ? -2.074 12.843 -25.326 1.00 78.12 757 HIS A CA 1
ATOM 5774 C C . HIS A 1 757 ? -2.925 14.107 -25.141 1.00 78.12 757 HIS A C 1
ATOM 5776 O O . HIS A 1 757 ? -2.845 14.740 -24.097 1.00 78.12 757 HIS A O 1
ATOM 5782 N N . VAL A 1 758 ? -3.764 14.465 -26.118 1.00 83.44 758 VAL A N 1
ATOM 5783 C CA . VAL A 1 758 ? -4.688 15.605 -26.022 1.00 83.44 758 VAL A CA 1
ATOM 5784 C C . VAL A 1 758 ? -5.955 15.194 -25.273 1.00 83.44 758 VAL A C 1
ATOM 5786 O O . VAL A 1 758 ? -6.694 14.318 -25.729 1.00 83.44 758 VAL A O 1
ATOM 5789 N N . LEU A 1 759 ? -6.233 15.867 -24.155 1.00 82.25 759 LEU A N 1
ATOM 5790 C CA . LEU A 1 759 ? -7.369 15.581 -23.282 1.00 82.25 759 LEU A CA 1
ATOM 5791 C C . LEU A 1 759 ? -8.619 16.356 -23.702 1.00 82.25 759 LEU A C 1
ATOM 5793 O O . LEU A 1 759 ? -8.636 17.590 -23.751 1.00 82.25 759 LEU A O 1
ATOM 5797 N N . LYS A 1 760 ? -9.712 15.637 -23.929 1.00 82.25 760 LYS A N 1
ATOM 5798 C CA . LYS A 1 760 ? -11.035 16.197 -24.197 1.00 82.25 760 LYS A CA 1
ATOM 5799 C C . LYS A 1 760 ? -11.783 16.436 -22.889 1.00 82.25 760 LYS A C 1
ATOM 5801 O O . LYS A 1 760 ? -11.891 15.540 -22.056 1.00 82.25 760 LYS A O 1
ATOM 5806 N N . ALA A 1 761 ? -12.307 17.647 -22.719 1.00 76.31 761 ALA A N 1
ATOM 5807 C CA . ALA A 1 761 ? -13.139 17.992 -21.570 1.00 76.31 761 ALA A CA 1
ATOM 5808 C C . ALA A 1 761 ? -14.527 17.342 -21.690 1.00 76.31 761 ALA A C 1
ATOM 5810 O O . ALA A 1 761 ? -15.118 17.341 -22.771 1.00 76.31 761 ALA A O 1
ATOM 5811 N N . GLY A 1 762 ? -15.051 16.815 -20.580 1.00 68.94 762 GLY A N 1
ATOM 5812 C CA . GLY A 1 762 ? -16.376 16.178 -20.534 1.00 68.94 762 GLY A CA 1
ATOM 5813 C C . GLY A 1 762 ? -16.448 14.756 -21.112 1.00 68.94 762 GLY A C 1
ATOM 5814 O O . GLY A 1 762 ? -17.541 14.200 -21.209 1.00 68.94 762 GLY A O 1
ATOM 5815 N N . GLU A 1 763 ? -15.308 14.162 -21.470 1.00 78.69 763 GLU A N 1
ATOM 5816 C CA . GLU A 1 763 ? -15.163 12.754 -21.853 1.00 78.69 763 GLU A CA 1
ATOM 5817 C C . GLU A 1 763 ? -14.094 12.090 -20.969 1.00 78.69 763 GLU A C 1
ATOM 5819 O O . GLU A 1 763 ? -13.181 12.753 -20.474 1.00 78.69 763 GLU A O 1
ATOM 5824 N N . ILE A 1 764 ? -14.184 10.769 -20.787 1.00 83.38 764 ILE A N 1
ATOM 5825 C CA . ILE A 1 764 ? -13.115 10.000 -20.140 1.00 83.38 764 ILE A CA 1
ATOM 5826 C C . ILE A 1 764 ? -11.990 9.799 -21.160 1.00 83.38 764 ILE A C 1
ATOM 5828 O O . ILE A 1 764 ? -12.187 9.149 -22.187 1.00 83.38 764 ILE A O 1
ATOM 5832 N N . ASN A 1 765 ? -10.808 10.345 -20.870 1.00 88.38 765 ASN A N 1
ATOM 5833 C CA . ASN A 1 765 ? -9.615 10.175 -21.695 1.00 88.38 765 ASN A CA 1
ATOM 5834 C C . ASN A 1 765 ? -8.829 8.965 -21.190 1.00 88.38 765 ASN A C 1
ATOM 5836 O O . ASN A 1 765 ? -8.222 9.028 -20.125 1.00 88.38 765 ASN A O 1
ATOM 5840 N N . THR A 1 766 ? -8.848 7.857 -21.928 1.00 89.81 766 THR A N 1
ATOM 5841 C CA . THR A 1 766 ? -8.209 6.609 -21.491 1.00 89.81 766 THR A CA 1
ATOM 5842 C C . THR A 1 766 ? -6.834 6.417 -22.125 1.00 89.81 766 THR A C 1
ATOM 5844 O O . THR A 1 766 ? -6.692 6.435 -23.350 1.00 89.81 766 THR A O 1
ATOM 5847 N N . PHE A 1 767 ? -5.846 6.145 -21.278 1.00 92.38 767 PHE A N 1
ATOM 5848 C CA . PHE A 1 767 ? -4.525 5.651 -21.637 1.00 92.38 767 PHE A CA 1
ATOM 5849 C C . PHE A 1 767 ? -4.366 4.222 -21.133 1.00 92.38 767 PHE A C 1
ATOM 5851 O O . PHE A 1 767 ? -4.829 3.875 -20.046 1.00 92.38 767 PHE A O 1
ATOM 5858 N N . VAL A 1 768 ? -3.684 3.396 -21.913 1.00 91.69 768 VAL A N 1
ATOM 5859 C CA . VAL A 1 768 ? -3.374 2.014 -21.569 1.00 91.69 768 VAL A CA 1
ATOM 5860 C C . VAL A 1 768 ? -1.867 1.849 -21.623 1.00 91.69 768 VAL A C 1
ATOM 5862 O O . VAL A 1 768 ? -1.260 1.971 -22.687 1.00 91.69 768 VAL A O 1
ATOM 5865 N N . ILE A 1 769 ? -1.276 1.575 -20.468 1.00 94.56 769 ILE A N 1
ATOM 5866 C CA . ILE A 1 769 ? 0.135 1.245 -20.323 1.00 94.56 769 ILE A CA 1
ATOM 5867 C C . ILE A 1 769 ? 0.234 -0.274 -20.243 1.00 94.56 769 ILE A C 1
ATOM 5869 O O . ILE A 1 769 ? -0.313 -0.883 -19.328 1.00 94.56 769 ILE A O 1
ATOM 5873 N N . THR A 1 770 ? 0.933 -0.889 -21.183 1.00 92.88 770 THR A N 1
ATOM 5874 C CA . THR A 1 770 ? 1.260 -2.312 -21.155 1.00 92.88 770 THR A CA 1
ATOM 5875 C C . THR A 1 770 ? 2.728 -2.458 -20.816 1.00 92.88 770 THR A C 1
ATOM 5877 O O . THR A 1 770 ? 3.600 -2.024 -21.563 1.00 92.88 770 THR A O 1
ATOM 5880 N N . VAL A 1 771 ? 3.003 -3.076 -19.677 1.00 90.06 771 VAL A N 1
ATOM 5881 C CA . VAL A 1 771 ? 4.351 -3.441 -19.267 1.00 90.06 771 VAL A CA 1
ATOM 5882 C C . VAL A 1 771 ? 4.543 -4.904 -19.593 1.00 90.06 771 VAL A C 1
ATOM 5884 O O . VAL A 1 771 ? 3.757 -5.741 -19.161 1.00 90.06 771 VAL A O 1
ATOM 5887 N N . THR A 1 772 ? 5.582 -5.221 -20.346 1.00 82.25 772 THR A N 1
ATOM 5888 C CA . THR A 1 772 ? 6.045 -6.596 -20.521 1.00 82.25 772 THR A CA 1
ATOM 5889 C C . THR A 1 772 ? 7.240 -6.783 -19.606 1.00 82.25 772 THR A C 1
ATOM 5891 O O . THR A 1 772 ? 8.203 -6.019 -19.696 1.00 82.25 772 THR A O 1
ATOM 5894 N N . ALA A 1 773 ? 7.155 -7.745 -18.691 1.00 71.94 773 ALA A N 1
ATOM 5895 C CA . ALA A 1 773 ? 8.216 -8.037 -17.745 1.00 71.94 773 ALA A CA 1
ATOM 5896 C C . ALA A 1 773 ? 9.491 -8.488 -18.469 1.00 71.94 773 ALA A C 1
ATOM 5898 O O . ALA A 1 773 ? 9.474 -8.823 -19.658 1.00 71.94 773 ALA A O 1
ATOM 5899 N N . GLY A 1 774 ? 10.603 -8.542 -17.736 1.00 56.09 774 GLY A N 1
ATOM 5900 C CA . GLY A 1 774 ? 11.871 -9.019 -18.285 1.00 56.09 774 GLY A CA 1
ATOM 5901 C C . GLY A 1 774 ? 11.773 -10.423 -18.900 1.00 56.09 774 GLY A C 1
ATOM 5902 O O . GLY A 1 774 ? 12.527 -10.720 -19.824 1.00 56.09 774 GLY A O 1
ATOM 5903 N N . ASP A 1 775 ? 10.850 -11.273 -18.427 1.00 64.25 775 ASP A N 1
ATOM 5904 C CA . ASP A 1 775 ? 10.585 -12.610 -18.990 1.00 64.25 775 ASP A CA 1
ATOM 5905 C C . ASP A 1 775 ? 9.996 -12.609 -20.412 1.00 64.25 775 ASP A C 1
ATOM 5907 O O . ASP A 1 775 ? 9.889 -13.676 -21.016 1.00 64.25 775 ASP A O 1
ATOM 5911 N N . LYS A 1 776 ? 9.634 -11.437 -20.958 1.00 61.59 776 LYS A N 1
ATOM 5912 C CA . LYS A 1 776 ? 9.011 -11.240 -22.281 1.00 61.59 776 LYS A CA 1
ATOM 5913 C C . LYS A 1 776 ? 7.673 -11.980 -22.466 1.00 61.59 776 LYS A C 1
ATOM 5915 O O . LYS A 1 776 ? 7.173 -12.061 -23.587 1.00 61.59 776 LYS A O 1
ATOM 5920 N N . VAL A 1 777 ? 7.090 -12.517 -21.392 1.00 62.59 777 VAL A N 1
ATOM 5921 C CA . VAL A 1 777 ? 5.876 -13.350 -21.405 1.00 62.59 777 VAL A CA 1
ATOM 5922 C C . VAL A 1 777 ? 4.809 -12.764 -20.488 1.00 62.59 777 VAL A C 1
ATOM 5924 O O . VAL A 1 777 ? 3.647 -12.662 -20.880 1.00 62.59 777 VAL A O 1
ATOM 5927 N N . THR A 1 778 ? 5.188 -12.374 -19.274 1.00 67.81 778 THR A N 1
ATOM 5928 C CA . THR A 1 778 ? 4.289 -11.775 -18.298 1.00 67.81 778 THR A CA 1
ATOM 5929 C C . THR A 1 778 ? 4.057 -10.323 -18.670 1.00 67.81 778 THR A C 1
ATOM 5931 O O . THR A 1 778 ? 4.978 -9.510 -18.697 1.00 67.81 778 THR A O 1
ATOM 5934 N N . THR A 1 779 ? 2.804 -9.982 -18.943 1.00 78.44 779 THR A N 1
ATOM 5935 C CA . THR A 1 779 ? 2.390 -8.604 -19.193 1.00 78.44 779 THR A CA 1
ATOM 5936 C C . THR A 1 779 ? 1.461 -8.129 -18.093 1.00 78.44 779 THR A C 1
ATOM 5938 O O . THR A 1 779 ? 0.554 -8.864 -17.702 1.00 78.44 779 THR A O 1
ATOM 5941 N N . GLN A 1 780 ? 1.624 -6.886 -17.659 1.00 87.50 780 GLN A N 1
ATOM 5942 C CA . GLN A 1 780 ? 0.681 -6.199 -16.790 1.00 87.50 780 GLN A CA 1
ATOM 5943 C C . GLN A 1 780 ? 0.197 -4.939 -17.489 1.00 87.50 780 GLN A C 1
ATOM 5945 O O . GLN A 1 780 ? 0.979 -4.170 -18.047 1.00 87.50 780 GLN A O 1
ATOM 5950 N N . THR A 1 781 ? -1.110 -4.724 -17.448 1.00 91.31 781 THR A N 1
ATOM 5951 C CA . THR A 1 781 ? -1.731 -3.534 -18.017 1.00 91.31 781 THR A CA 1
ATOM 5952 C C . THR A 1 781 ? -2.168 -2.598 -16.900 1.00 91.31 781 THR A C 1
ATOM 5954 O O . THR A 1 781 ? -2.778 -3.041 -15.926 1.00 91.31 781 THR A O 1
ATOM 5957 N N . TYR A 1 782 ? -1.885 -1.310 -17.069 1.00 91.75 782 TYR A N 1
ATOM 5958 C CA . TYR A 1 782 ? -2.390 -0.214 -16.253 1.00 91.75 782 TYR A CA 1
ATOM 5959 C C . TYR A 1 782 ? -3.277 0.679 -17.119 1.00 91.75 782 TYR A C 1
ATOM 5961 O O . TYR A 1 782 ? -2.887 1.084 -18.212 1.00 91.75 782 TYR A O 1
ATOM 5969 N N . THR A 1 783 ? -4.479 0.986 -16.643 1.00 92.06 783 THR A N 1
ATOM 5970 C CA . THR A 1 783 ? -5.434 1.862 -17.334 1.00 92.06 783 THR A CA 1
ATOM 5971 C C . THR A 1 783 ? -5.524 3.194 -16.606 1.00 92.06 783 THR A C 1
ATOM 5973 O O . THR A 1 783 ? -5.885 3.225 -15.432 1.00 92.06 783 THR A O 1
ATOM 5976 N N . ILE A 1 784 ? -5.226 4.295 -17.291 1.00 93.31 784 ILE A N 1
ATOM 5977 C CA . ILE A 1 784 ? -5.330 5.649 -16.741 1.00 93.31 784 ILE A CA 1
ATOM 5978 C C . ILE A 1 784 ? -6.490 6.357 -17.423 1.00 93.31 784 ILE A C 1
ATOM 5980 O O . ILE A 1 784 ? -6.427 6.685 -18.603 1.00 93.31 784 ILE A O 1
ATOM 5984 N N . ASN A 1 785 ? -7.559 6.583 -16.677 1.00 90.81 785 ASN A N 1
ATOM 5985 C CA . ASN A 1 785 ? -8.709 7.357 -17.103 1.00 90.81 785 ASN A CA 1
ATOM 5986 C C . ASN A 1 785 ? -8.562 8.771 -16.558 1.00 90.81 785 ASN A C 1
ATOM 5988 O O . ASN A 1 785 ? -8.713 8.999 -15.361 1.00 90.81 785 ASN A O 1
ATOM 5992 N N . ILE A 1 786 ? -8.281 9.720 -17.438 1.00 90.00 786 ILE A N 1
ATOM 5993 C CA . ILE A 1 786 ? -8.197 11.128 -17.086 1.00 90.00 786 ILE A CA 1
ATOM 5994 C C . ILE A 1 786 ? -9.530 11.797 -17.418 1.00 90.00 786 ILE A C 1
ATOM 5996 O O . ILE A 1 786 ? -9.910 11.941 -18.585 1.00 90.00 786 ILE A O 1
ATOM 6000 N N . ASN A 1 787 ? -10.246 12.206 -16.379 1.00 85.50 787 ASN A N 1
ATOM 6001 C CA . ASN A 1 787 ? -11.440 13.020 -16.487 1.00 85.50 787 ASN A CA 1
ATOM 6002 C C . ASN A 1 787 ? -11.032 14.494 -16.397 1.00 85.50 787 ASN A C 1
ATOM 6004 O O . ASN A 1 787 ? -10.695 15.009 -15.334 1.00 85.50 787 ASN A O 1
ATOM 6008 N N . ARG A 1 788 ? -11.014 15.175 -17.541 1.00 86.25 788 ARG A N 1
ATOM 6009 C CA . ARG A 1 788 ? -10.721 16.608 -17.582 1.00 86.25 788 ARG A CA 1
ATOM 6010 C C . ARG A 1 788 ? -11.991 17.380 -17.253 1.00 86.25 788 ARG A C 1
ATOM 6012 O O . ARG A 1 788 ? -12.981 17.278 -17.988 1.00 86.25 788 ARG A O 1
ATOM 6019 N N . GLU A 1 789 ? -11.940 18.158 -16.176 1.00 72.75 789 GLU A N 1
ATOM 6020 C CA . GLU A 1 789 ? -13.054 18.990 -15.729 1.00 72.75 789 GLU A CA 1
ATOM 6021 C C . GLU A 1 789 ? -13.538 19.934 -16.837 1.00 72.75 789 GLU A C 1
ATOM 6023 O O . GLU A 1 789 ? -12.786 20.347 -17.725 1.00 72.75 789 GLU A O 1
ATOM 6028 N N . ALA A 1 790 ? -14.820 20.292 -16.782 1.00 70.25 790 ALA A N 1
ATOM 6029 C CA . ALA A 1 790 ? -15.378 21.304 -17.666 1.00 70.25 790 ALA A CA 1
ATOM 6030 C C . ALA A 1 790 ? -14.862 22.702 -17.286 1.00 70.25 790 ALA A C 1
ATOM 6032 O O . ALA A 1 790 ? -14.651 23.000 -16.112 1.00 70.25 790 ALA A O 1
ATOM 6033 N N . ALA A 1 791 ? -14.704 23.577 -18.281 1.00 65.19 791 ALA A N 1
ATOM 6034 C CA . ALA A 1 791 ? -14.276 24.956 -18.065 1.00 65.19 791 ALA A CA 1
ATOM 6035 C C . ALA A 1 791 ? -15.203 25.693 -17.083 1.00 65.19 791 ALA A C 1
ATOM 6037 O O . ALA A 1 791 ? -16.418 25.751 -17.293 1.00 65.19 791 ALA A O 1
ATOM 6038 N N . LEU A 1 792 ? -14.628 26.295 -16.036 1.00 70.56 792 LEU A N 1
ATOM 6039 C CA . LEU A 1 792 ? -15.363 27.112 -15.063 1.00 70.56 792 LEU A CA 1
ATOM 6040 C C . LEU A 1 792 ? -15.871 28.428 -15.688 1.00 70.56 792 LEU A C 1
ATOM 6042 O O . LEU A 1 792 ? -16.996 28.879 -15.426 1.00 70.56 792 LEU A O 1
ATOM 6046 N N . MET A 1 793 ? -15.013 29.032 -16.508 1.00 81.75 793 MET A N 1
ATOM 6047 C CA . MET A 1 793 ? -15.218 30.215 -17.345 1.00 81.75 793 MET A CA 1
ATOM 6048 C C . MET A 1 793 ? -14.170 30.199 -18.474 1.00 81.75 793 MET A C 1
ATOM 6050 O O . MET A 1 793 ? -13.407 29.239 -18.575 1.00 81.75 793 MET A O 1
ATOM 6054 N N . ALA A 1 794 ? -14.155 31.209 -19.348 1.00 81.06 794 ALA A N 1
ATOM 6055 C CA . ALA A 1 794 ? -13.129 31.308 -20.387 1.00 81.06 794 ALA A CA 1
ATOM 6056 C C . ALA A 1 794 ? -11.725 31.458 -19.766 1.00 81.06 794 ALA A C 1
ATOM 6058 O O . ALA A 1 794 ? -11.569 32.100 -18.726 1.00 81.06 794 ALA A O 1
ATOM 6059 N N . GLY A 1 795 ? -10.724 30.851 -20.406 1.00 80.38 795 GLY A N 1
ATOM 6060 C CA . GLY A 1 795 ? -9.384 30.655 -19.846 1.00 80.38 795 GLY A CA 1
ATOM 6061 C C . GLY A 1 795 ? -9.279 29.424 -18.938 1.00 80.38 795 GLY A C 1
ATOM 6062 O O . GLY A 1 795 ? -10.273 28.772 -18.612 1.00 80.38 795 GLY A O 1
ATOM 6063 N N . SER A 1 796 ? -8.058 29.075 -18.550 1.00 78.00 796 SER A N 1
ATOM 6064 C CA . SER A 1 796 ? -7.750 27.893 -17.737 1.00 78.00 796 SER A CA 1
ATOM 6065 C C . SER A 1 796 ? -7.484 28.193 -16.262 1.00 78.00 796 SER A C 1
ATOM 6067 O O . SER A 1 796 ? -7.374 27.266 -15.461 1.00 78.00 796 SER A O 1
ATOM 6069 N N . GLY A 1 797 ? -7.366 29.467 -15.886 1.00 84.19 797 GLY A N 1
ATOM 6070 C CA . GLY A 1 797 ? -7.011 29.869 -14.524 1.00 84.19 797 GLY A CA 1
ATOM 6071 C C . GLY A 1 797 ? -5.512 29.787 -14.223 1.00 84.19 797 GLY A C 1
ATOM 6072 O O . GLY A 1 797 ? -5.116 29.965 -13.071 1.00 84.19 797 GLY A O 1
ATOM 6073 N N . THR A 1 798 ? -4.674 29.539 -15.233 1.00 86.12 798 THR A N 1
ATOM 6074 C CA . THR A 1 798 ? -3.206 29.515 -15.107 1.00 86.12 798 THR A CA 1
ATOM 6075 C C . THR A 1 798 ? -2.614 30.916 -15.261 1.00 86.12 798 THR A C 1
ATOM 6077 O O . THR A 1 798 ? -3.287 31.840 -15.705 1.00 86.12 798 THR A O 1
ATOM 6080 N N . GLU A 1 799 ? -1.338 31.112 -14.917 1.00 83.25 799 GLU A N 1
ATOM 6081 C CA . GLU A 1 799 ? -0.688 32.420 -15.091 1.00 83.25 799 GLU A CA 1
ATOM 6082 C C . GLU A 1 799 ? -0.648 32.875 -16.560 1.00 83.25 799 GLU A C 1
ATOM 6084 O O . GLU A 1 799 ? -0.841 34.058 -16.848 1.00 83.25 799 GLU A O 1
ATOM 6089 N N . THR A 1 800 ? -0.416 31.940 -17.486 1.00 83.25 800 THR A N 1
ATOM 6090 C CA . THR A 1 800 ? -0.344 32.207 -18.930 1.00 83.25 800 THR A CA 1
ATOM 6091 C C . THR A 1 800 ? -1.713 32.270 -19.600 1.00 83.25 800 THR A C 1
ATOM 6093 O O . THR A 1 800 ? -1.831 32.876 -20.659 1.00 83.25 800 THR A O 1
ATOM 6096 N N . ASP A 1 801 ? -2.732 31.663 -18.994 1.00 82.69 801 ASP A N 1
ATOM 6097 C CA . ASP A 1 801 ? -4.110 31.649 -19.488 1.00 82.69 801 ASP A CA 1
ATOM 6098 C C . ASP A 1 801 ? -5.097 31.788 -18.305 1.00 82.69 801 ASP A C 1
ATOM 6100 O O . ASP A 1 801 ? -5.718 30.814 -17.860 1.00 82.69 801 ASP A O 1
ATOM 6104 N N . PRO A 1 802 ? -5.186 32.996 -17.716 1.00 90.62 802 PRO A N 1
ATOM 6105 C CA . PRO A 1 802 ? -6.000 33.256 -16.534 1.00 90.62 802 PRO A CA 1
ATOM 6106 C C . PRO A 1 802 ? -7.493 33.172 -16.848 1.00 90.62 802 PRO A C 1
ATOM 6108 O O . PRO A 1 802 ? -7.931 33.414 -17.971 1.00 90.62 802 PRO A O 1
ATOM 6111 N N . TYR A 1 803 ? -8.293 32.891 -15.823 1.00 92.69 803 TYR A N 1
ATOM 6112 C CA . TYR A 1 803 ? -9.742 32.949 -15.931 1.00 92.69 803 TYR A CA 1
ATOM 6113 C C . TYR A 1 803 ? -10.203 34.377 -16.233 1.00 92.69 803 TYR A C 1
ATOM 6115 O O . TYR A 1 803 ? -9.812 35.338 -15.563 1.00 92.69 803 TYR A O 1
ATOM 6123 N N . GLN A 1 804 ? -11.051 34.493 -17.247 1.00 93.31 804 GLN A N 1
ATOM 6124 C CA . GLN A 1 804 ? -11.542 35.752 -17.786 1.00 93.31 804 GLN A CA 1
ATOM 6125 C C . GLN A 1 804 ? -12.898 36.101 -17.173 1.00 93.31 804 GLN A C 1
ATOM 6127 O O . GLN A 1 804 ? -13.841 35.311 -17.236 1.00 93.31 804 GLN A O 1
ATOM 6132 N N . ILE A 1 805 ? -12.997 37.295 -16.593 1.00 93.75 805 ILE A N 1
ATOM 6133 C CA . ILE A 1 805 ? -14.202 37.776 -15.917 1.00 93.75 805 ILE A CA 1
ATOM 6134 C C . ILE A 1 805 ? -14.777 38.961 -16.695 1.00 93.75 805 ILE A C 1
ATOM 6136 O O . ILE A 1 805 ? -14.139 40.011 -16.802 1.00 93.75 805 ILE A O 1
ATOM 6140 N N . ASN A 1 806 ? -16.007 38.793 -17.182 1.00 91.06 806 ASN A N 1
ATOM 6141 C CA . ASN A 1 806 ? -16.781 39.810 -17.898 1.00 91.06 806 ASN A CA 1
ATOM 6142 C C . ASN A 1 806 ? -18.046 40.223 -17.126 1.00 91.06 806 ASN A C 1
ATOM 6144 O O . ASN A 1 806 ? -18.634 41.266 -17.397 1.00 91.06 806 ASN A O 1
ATOM 6148 N N . THR A 1 807 ? -18.501 39.395 -16.179 1.00 90.81 807 THR A N 1
ATOM 6149 C CA . THR A 1 807 ? -19.789 39.563 -15.486 1.00 90.81 807 THR A CA 1
ATOM 6150 C C . THR A 1 807 ? -19.676 39.452 -13.965 1.00 90.81 807 THR A C 1
ATOM 6152 O O . THR A 1 807 ? -18.729 38.879 -13.417 1.00 90.81 807 THR A O 1
ATOM 6155 N N . ALA A 1 808 ? -20.685 39.972 -13.258 1.00 90.38 808 ALA A N 1
ATOM 6156 C CA . ALA A 1 808 ? -20.796 39.844 -11.805 1.00 90.38 808 ALA A CA 1
ATOM 6157 C C . ALA A 1 808 ? -20.909 38.373 -11.366 1.00 90.38 808 ALA A C 1
ATOM 6159 O O . ALA A 1 808 ? -20.373 37.981 -10.329 1.00 90.38 808 ALA A O 1
ATOM 6160 N N . GLU A 1 809 ? -21.572 37.541 -12.167 1.00 88.81 809 GLU A N 1
ATOM 6161 C CA . GLU A 1 809 ? -21.726 36.109 -11.936 1.00 88.81 809 GLU A CA 1
ATOM 6162 C C . GLU A 1 809 ? -20.393 35.359 -12.070 1.00 88.81 809 GLU A C 1
ATOM 6164 O O . GLU A 1 809 ? -20.105 34.475 -11.264 1.00 88.81 809 GLU A O 1
ATOM 6169 N N . GLU A 1 810 ? -19.547 35.716 -13.037 1.00 92.69 810 GLU A N 1
ATOM 6170 C CA . GLU A 1 810 ? -18.197 35.147 -13.180 1.00 92.69 810 GLU A CA 1
ATOM 6171 C C . GLU A 1 810 ? -17.270 35.590 -12.047 1.00 92.69 810 GLU A C 1
ATOM 6173 O O . GLU A 1 810 ? -16.591 34.754 -11.447 1.00 92.69 810 GLU A O 1
ATOM 6178 N N . LEU A 1 811 ? -17.330 36.869 -11.656 1.00 93.69 811 LEU A N 1
ATOM 6179 C CA . LEU A 1 811 ? -16.661 37.355 -10.447 1.00 93.69 811 LEU A CA 1
ATOM 6180 C C . LEU A 1 811 ? -17.147 36.579 -9.209 1.00 93.69 811 LEU A C 1
ATOM 6182 O O . LEU A 1 811 ? -16.375 36.290 -8.292 1.00 93.69 811 LEU A O 1
ATOM 6186 N N . ASN A 1 812 ? -18.428 36.192 -9.175 1.00 90.25 812 ASN A N 1
ATOM 6187 C CA . ASN A 1 812 ? -18.966 35.379 -8.093 1.00 90.25 812 ASN A CA 1
ATOM 6188 C C . ASN A 1 812 ? -18.358 33.960 -8.067 1.00 90.25 812 ASN A C 1
ATOM 6190 O O . ASN A 1 812 ? -17.963 33.465 -7.002 1.00 90.25 812 ASN A O 1
ATOM 6194 N N . LYS A 1 813 ? -18.214 33.334 -9.244 1.00 90.19 813 LYS A N 1
ATOM 6195 C CA . LYS A 1 813 ? -17.655 31.982 -9.429 1.00 90.19 813 LYS A CA 1
ATOM 6196 C C . LYS A 1 813 ? -16.204 31.832 -8.980 1.00 90.19 813 LYS A C 1
ATOM 6198 O O . LYS A 1 813 ? -15.811 30.708 -8.690 1.00 90.19 813 LYS A O 1
ATOM 6203 N N . MET A 1 814 ? -15.438 32.913 -8.814 1.00 91.31 814 MET A N 1
ATOM 6204 C CA . MET A 1 814 ? -14.081 32.858 -8.236 1.00 91.31 814 MET A CA 1
ATOM 6205 C C . MET A 1 814 ? -14.016 32.134 -6.881 1.00 91.31 814 MET A C 1
ATOM 6207 O O . MET A 1 814 ? -12.974 31.636 -6.462 1.00 91.31 814 MET A O 1
ATOM 6211 N N . ARG A 1 815 ? -15.140 32.053 -6.160 1.00 89.38 815 ARG A N 1
ATOM 6212 C CA . ARG A 1 815 ? -15.239 31.281 -4.913 1.00 89.38 815 ARG A CA 1
ATOM 6213 C C . ARG A 1 815 ? -15.020 29.784 -5.120 1.00 89.38 815 ARG A C 1
ATOM 6215 O O . ARG A 1 815 ? -14.724 29.104 -4.141 1.00 89.38 815 ARG A O 1
ATOM 6222 N N . LEU A 1 816 ? -15.180 29.276 -6.335 1.00 85.69 816 LEU A N 1
ATOM 6223 C CA . LEU A 1 816 ? -15.046 27.860 -6.656 1.00 85.69 816 LEU A CA 1
ATOM 6224 C C . LEU A 1 816 ? -13.574 27.454 -6.818 1.00 85.69 816 LEU A C 1
ATOM 6226 O O . LEU A 1 816 ? -13.221 26.365 -6.385 1.00 85.69 816 LEU A O 1
ATOM 6230 N N . ASP A 1 817 ? -12.704 28.362 -7.276 1.00 89.06 817 ASP A N 1
ATOM 6231 C CA . ASP A 1 817 ? -11.252 28.147 -7.334 1.00 89.06 817 ASP A CA 1
ATOM 6232 C C . ASP A 1 817 ? -10.479 29.366 -6.807 1.00 89.06 817 ASP A C 1
ATOM 6234 O O . ASP A 1 817 ? -10.209 30.341 -7.501 1.00 89.06 817 ASP A O 1
ATOM 6238 N N . LYS A 1 818 ? -10.071 29.320 -5.542 1.00 91.38 818 LYS A N 1
ATOM 6239 C CA . LYS A 1 818 ? -9.399 30.454 -4.886 1.00 91.38 818 LYS A CA 1
ATOM 6240 C C . LYS A 1 818 ? -7.881 30.468 -5.095 1.00 91.38 818 LYS A C 1
ATOM 6242 O O . LYS A 1 818 ? -7.201 31.281 -4.463 1.00 91.38 818 LYS A O 1
ATOM 6247 N N . THR A 1 819 ? -7.364 29.560 -5.921 1.00 91.00 819 THR A N 1
ATOM 6248 C CA . THR A 1 819 ? -5.932 29.392 -6.206 1.00 91.00 819 THR A CA 1
ATOM 6249 C C . THR A 1 819 ? -5.546 29.872 -7.604 1.00 91.00 819 THR A C 1
ATOM 6251 O O . THR A 1 819 ? -4.387 30.213 -7.819 1.00 91.00 819 THR A O 1
ATOM 6254 N N . ALA A 1 820 ? -6.514 29.970 -8.518 1.00 91.56 820 ALA A N 1
ATOM 6255 C CA . ALA A 1 820 ? -6.304 30.391 -9.898 1.00 91.56 820 ALA A CA 1
ATOM 6256 C C . ALA A 1 820 ? -5.920 31.872 -10.086 1.00 91.56 820 ALA A C 1
ATOM 6258 O O . ALA A 1 820 ? -6.031 32.720 -9.194 1.00 91.56 820 ALA A O 1
ATOM 6259 N N . HIS A 1 821 ? -5.485 32.178 -11.306 1.00 93.69 821 HIS A N 1
ATOM 6260 C CA . HIS A 1 821 ? -5.207 33.520 -11.799 1.00 93.69 821 HIS A CA 1
ATOM 6261 C C . HIS A 1 821 ? -6.428 34.067 -12.537 1.00 93.69 821 HIS A C 1
ATOM 6263 O O . HIS A 1 821 ? -7.030 33.374 -13.355 1.00 93.69 821 HIS A O 1
ATOM 6269 N N . TYR A 1 822 ? -6.767 35.322 -12.264 1.00 96.25 822 TYR A N 1
ATOM 6270 C CA . TYR A 1 822 ? -7.969 35.979 -12.758 1.00 96.25 822 TYR A CA 1
ATOM 6271 C C . TYR A 1 822 ? -7.642 37.325 -13.392 1.00 96.25 822 TYR A C 1
ATOM 6273 O O . TYR A 1 822 ? -6.862 38.105 -12.832 1.00 96.25 822 TYR A O 1
ATOM 6281 N N . ILE A 1 823 ? -8.286 37.610 -14.524 1.00 95.88 823 ILE A N 1
ATOM 6282 C CA . ILE A 1 823 ? -8.262 38.921 -15.170 1.00 95.88 823 ILE A CA 1
ATOM 6283 C C . ILE A 1 823 ? -9.676 39.457 -15.370 1.00 95.88 823 ILE A C 1
ATOM 6285 O O . ILE A 1 823 ? -10.581 38.717 -15.758 1.00 95.88 823 ILE A O 1
ATOM 6289 N N . LEU A 1 824 ? -9.859 40.754 -15.126 1.00 93.25 824 LEU A N 1
ATOM 6290 C CA . LEU A 1 824 ? -11.039 41.451 -15.633 1.00 93.25 824 LEU A CA 1
ATOM 6291 C C . LEU A 1 824 ? -10.815 41.819 -17.098 1.00 93.25 824 LEU A C 1
ATOM 6293 O O . LEU A 1 824 ? -9.731 42.285 -17.455 1.00 93.25 824 LEU A O 1
ATOM 6297 N N . LEU A 1 825 ? -11.849 41.626 -17.910 1.00 90.00 825 LEU A N 1
ATOM 6298 C CA . LEU A 1 825 ? -11.902 42.103 -19.295 1.00 90.00 825 LEU A CA 1
ATOM 6299 C C . LEU A 1 825 ? -12.861 43.284 -19.474 1.00 90.00 825 LEU A C 1
ATOM 6301 O O . LEU A 1 825 ? -12.784 43.996 -20.470 1.00 90.00 825 LEU A O 1
ATOM 6305 N N . GLU A 1 826 ? -13.759 43.487 -18.510 1.00 87.44 826 GLU A N 1
ATOM 6306 C CA . GLU A 1 826 ? -14.770 44.536 -18.528 1.00 87.44 826 GLU A CA 1
ATOM 6307 C C . GLU A 1 826 ? -14.945 45.141 -17.130 1.00 87.44 826 GLU A C 1
ATOM 6309 O O . GLU A 1 826 ? -14.614 44.529 -16.107 1.00 87.44 826 GLU A O 1
ATOM 6314 N N . ASP A 1 827 ? -15.505 46.350 -17.084 1.00 91.00 827 ASP A N 1
ATOM 6315 C CA . ASP A 1 827 ? -15.966 46.950 -15.832 1.00 91.00 827 ASP A CA 1
ATOM 6316 C C . ASP A 1 827 ? -17.183 46.177 -15.292 1.00 91.00 827 ASP A C 1
ATOM 6318 O O . ASP A 1 827 ? -18.124 45.873 -16.026 1.00 91.00 827 ASP A O 1
ATOM 6322 N N . ILE A 1 828 ? -17.204 45.894 -13.986 1.00 95.75 828 ILE A N 1
ATOM 6323 C CA . ILE A 1 828 ? -18.258 45.092 -13.346 1.00 95.75 828 ILE A CA 1
ATOM 6324 C C . ILE A 1 828 ? -19.154 45.977 -12.480 1.00 95.75 828 ILE A C 1
ATOM 6326 O O . ILE A 1 828 ? -18.674 46.673 -11.589 1.00 95.75 828 ILE A O 1
ATOM 6330 N N . ASP A 1 829 ? -20.474 45.909 -12.667 1.00 92.62 829 ASP A N 1
ATOM 6331 C CA . ASP A 1 829 ? -21.443 46.591 -11.799 1.00 92.62 829 ASP A CA 1
ATOM 6332 C C . ASP A 1 829 ? -22.118 45.612 -10.825 1.00 92.62 829 ASP A C 1
ATOM 6334 O O . ASP A 1 829 ? -22.909 44.754 -11.214 1.00 92.62 829 ASP A O 1
ATOM 6338 N N . LEU A 1 830 ? -21.827 45.768 -9.532 1.00 95.12 830 LEU A N 1
ATOM 6339 C CA . LEU A 1 830 ? -22.408 45.003 -8.427 1.00 95.12 830 LEU A CA 1
ATOM 6340 C C . LEU A 1 830 ? -23.597 45.709 -7.758 1.00 95.12 830 LEU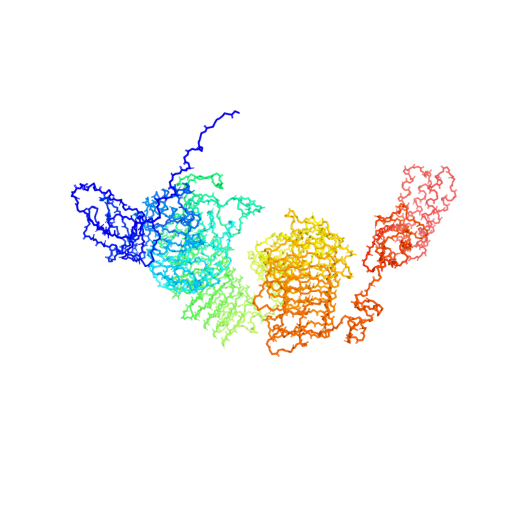 A C 1
ATOM 6342 O O . LEU A 1 830 ? -24.152 45.168 -6.803 1.00 95.12 830 LEU A O 1
ATOM 6346 N N . SER A 1 831 ? -24.043 46.873 -8.248 1.00 88.19 831 SER A N 1
ATOM 6347 C CA . SER A 1 831 ? -25.114 47.662 -7.604 1.00 88.19 831 SER A CA 1
ATOM 6348 C C . SER A 1 831 ? -26.427 46.889 -7.407 1.00 88.19 831 SER A C 1
ATOM 6350 O O . SER A 1 831 ? -27.174 47.158 -6.465 1.00 88.19 831 SER A O 1
ATOM 6352 N N . ASN A 1 832 ? -26.708 45.923 -8.290 1.00 84.12 832 ASN A N 1
ATOM 6353 C CA . ASN A 1 832 ? -27.893 45.058 -8.234 1.00 84.12 832 ASN A CA 1
ATOM 6354 C C . ASN A 1 832 ? -27.585 43.629 -7.757 1.00 84.12 832 ASN A C 1
ATOM 6356 O O . ASN A 1 832 ? -28.481 42.786 -7.738 1.00 84.12 832 ASN A O 1
ATOM 6360 N N . PHE A 1 833 ? -26.340 43.347 -7.372 1.00 85.38 833 PHE A N 1
ATOM 6361 C CA . PHE A 1 833 ? -25.919 42.030 -6.921 1.00 85.38 833 PHE A CA 1
ATOM 6362 C C . PHE A 1 833 ? -26.153 41.881 -5.411 1.00 85.38 833 PHE A C 1
ATOM 6364 O O . PHE A 1 833 ? -25.693 42.687 -4.600 1.00 85.38 833 PHE A O 1
ATOM 6371 N N . SER A 1 834 ? -26.855 40.824 -5.010 1.00 83.38 834 SER A N 1
ATOM 6372 C CA . SER A 1 834 ? -27.009 40.435 -3.608 1.00 83.38 834 SER A CA 1
ATOM 6373 C C . SER A 1 834 ? -27.105 38.925 -3.504 1.00 83.38 834 SER A C 1
ATOM 6375 O O . SER A 1 834 ? -27.786 38.289 -4.302 1.00 83.38 834 SER A O 1
ATOM 6377 N N . GLU A 1 835 ? -26.495 38.379 -2.458 1.00 83.81 835 GLU A N 1
ATOM 6378 C CA . GLU A 1 835 ? -26.736 37.003 -2.037 1.00 83.81 835 GLU A CA 1
ATOM 6379 C C . GLU A 1 835 ? -28.185 36.822 -1.559 1.00 83.81 835 GLU A C 1
ATOM 6381 O O . GLU A 1 835 ? -28.871 37.794 -1.207 1.00 83.81 835 GLU A O 1
ATOM 6386 N N . GLU A 1 836 ? -28.633 35.565 -1.492 1.00 81.88 836 GLU A N 1
ATOM 6387 C CA . GLU A 1 836 ? -29.989 35.189 -1.061 1.00 81.88 836 GLU A CA 1
ATOM 6388 C C . GLU A 1 836 ? -30.330 35.670 0.360 1.00 81.88 836 GLU A C 1
ATOM 6390 O O . GLU A 1 836 ? -31.497 35.891 0.685 1.00 81.88 836 GLU A O 1
ATOM 6395 N N . ASP A 1 837 ? -29.317 35.879 1.207 1.00 83.06 837 ASP A N 1
ATOM 6396 C CA . ASP A 1 837 ? -29.485 36.373 2.577 1.00 83.06 837 ASP A CA 1
ATOM 6397 C C . ASP A 1 837 ? -29.795 37.881 2.664 1.00 83.06 837 ASP A C 1
ATOM 6399 O O . ASP A 1 837 ? -30.054 38.400 3.754 1.00 83.06 837 ASP A O 1
ATOM 6403 N N . GLY A 1 838 ? -29.775 38.593 1.532 1.00 87.38 838 GLY A N 1
ATOM 6404 C CA . GLY A 1 838 ? -30.073 40.022 1.444 1.00 87.38 838 GLY A CA 1
ATOM 6405 C C . GLY A 1 838 ? -29.011 40.935 2.066 1.00 87.38 838 GLY A C 1
ATOM 6406 O O . GLY A 1 838 ? -29.248 42.139 2.196 1.00 87.38 838 GLY A O 1
ATOM 6407 N N . LYS A 1 839 ? -27.846 40.400 2.457 1.00 89.56 839 LYS A N 1
ATOM 6408 C CA . LYS A 1 839 ? -26.743 41.160 3.072 1.00 89.56 839 LYS A CA 1
ATOM 6409 C C . LYS A 1 839 ? -25.708 41.658 2.049 1.00 89.56 839 LYS A C 1
ATOM 6411 O O . LYS A 1 839 ? -24.639 42.129 2.442 1.00 89.56 839 LYS A O 1
ATOM 6416 N N . GLY A 1 840 ? -26.024 41.599 0.754 1.00 91.38 840 GLY A N 1
ATOM 6417 C CA . GLY A 1 840 ? -25.112 41.984 -0.325 1.00 91.38 840 GLY A CA 1
ATOM 6418 C C . GLY A 1 840 ? -24.016 40.941 -0.558 1.00 91.38 840 GLY A C 1
ATOM 6419 O O . GLY A 1 840 ? -24.222 39.756 -0.305 1.00 91.38 840 GLY A O 1
ATOM 6420 N N . TRP A 1 841 ? -22.853 41.381 -1.032 1.00 94.69 841 TRP A N 1
ATOM 6421 C CA . TRP A 1 841 ? -21.725 40.528 -1.408 1.00 94.69 841 TRP A CA 1
ATOM 6422 C C . TRP A 1 841 ? -21.202 39.683 -0.233 1.00 94.69 841 TRP A C 1
ATOM 6424 O O . TRP A 1 841 ? -21.031 40.163 0.896 1.00 94.69 841 TRP A O 1
ATOM 6434 N N . MET A 1 842 ? -20.934 38.402 -0.491 1.00 92.25 842 MET A N 1
ATOM 6435 C CA . MET A 1 842 ? -20.182 37.543 0.426 1.00 92.25 842 MET A CA 1
ATOM 6436 C C . MET A 1 842 ? -18.678 37.697 0.153 1.00 92.25 842 MET A C 1
ATOM 6438 O O . MET A 1 842 ? -18.279 37.415 -0.973 1.00 92.25 842 MET A O 1
ATOM 6442 N N . PRO A 1 843 ? -17.828 38.102 1.115 1.00 94.62 843 PRO A N 1
ATOM 6443 C CA . PRO A 1 843 ? -16.394 38.283 0.870 1.00 94.62 843 PRO A CA 1
ATOM 6444 C C . PRO A 1 843 ? -15.716 37.055 0.243 1.00 94.62 843 PRO A C 1
ATOM 6446 O O . PRO A 1 843 ? -15.966 35.917 0.655 1.00 94.62 843 PRO A O 1
ATOM 6449 N N . ILE A 1 844 ? -14.827 37.276 -0.733 1.00 94.50 844 ILE A N 1
ATOM 6450 C CA . ILE A 1 844 ? -14.024 36.203 -1.325 1.00 94.50 844 ILE A CA 1
ATOM 6451 C C . ILE A 1 844 ? -12.952 35.797 -0.318 1.00 94.50 844 ILE A C 1
ATOM 6453 O O . ILE A 1 844 ? -11.987 36.514 -0.068 1.00 94.50 844 ILE A O 1
ATOM 6457 N N . GLY A 1 845 ? -13.156 34.615 0.248 1.00 87.56 845 GLY A N 1
ATOM 6458 C CA . GLY A 1 845 ? -12.259 33.964 1.183 1.00 87.56 845 GLY A CA 1
ATOM 6459 C C . GLY A 1 845 ? -12.400 34.460 2.620 1.00 87.56 845 GLY A C 1
ATOM 6460 O O . GLY A 1 845 ? -12.152 35.622 2.914 1.00 87.56 845 GLY A O 1
ATOM 6461 N N . VAL A 1 846 ? -12.795 33.563 3.524 1.00 84.06 846 VAL A N 1
ATOM 6462 C CA . VAL A 1 846 ? -12.963 33.814 4.967 1.00 84.06 846 VAL A CA 1
ATOM 6463 C C . VAL A 1 846 ? -12.513 32.580 5.762 1.00 84.06 846 VAL A C 1
ATOM 6465 O O . VAL A 1 846 ? -12.584 31.451 5.265 1.00 84.06 846 VAL A O 1
ATOM 6468 N N . ASP A 1 847 ? -12.024 32.779 6.988 1.00 76.69 847 ASP A N 1
ATOM 6469 C CA . ASP A 1 847 ? -11.579 31.726 7.917 1.00 76.69 847 ASP A CA 1
ATOM 6470 C C . ASP A 1 847 ? -10.607 30.682 7.314 1.00 76.69 847 ASP A C 1
ATOM 6472 O O . ASP A 1 847 ? -9.431 30.971 7.057 1.00 76.69 847 ASP A O 1
ATOM 6476 N N . LYS A 1 848 ? -11.076 29.434 7.136 1.00 73.62 848 LYS A N 1
ATOM 6477 C CA . LYS A 1 848 ? -10.302 28.298 6.602 1.00 73.62 848 LYS A CA 1
ATOM 6478 C C . LYS A 1 848 ? -10.267 28.261 5.067 1.00 73.62 848 LYS A C 1
ATOM 6480 O O . LYS A 1 848 ? -9.487 27.497 4.515 1.00 73.62 848 LYS A O 1
ATOM 6485 N N . SER A 1 849 ? -11.068 29.079 4.380 1.00 82.12 849 SER A N 1
ATOM 6486 C CA . SER A 1 849 ? -11.196 29.092 2.916 1.00 82.12 849 SER A CA 1
ATOM 6487 C C . SER A 1 849 ? -10.565 30.358 2.319 1.00 82.12 849 SER A C 1
ATOM 6489 O O . SER A 1 849 ? -11.276 31.201 1.781 1.00 82.12 849 SER A O 1
ATOM 6491 N N . ARG A 1 850 ? -9.246 30.516 2.433 1.00 91.25 850 ARG A N 1
ATOM 6492 C CA . ARG A 1 850 ? -8.507 31.742 2.057 1.00 91.25 850 ARG A CA 1
ATOM 6493 C C . ARG A 1 850 ? -8.312 31.869 0.541 1.00 91.25 850 ARG A C 1
ATOM 6495 O O . ARG A 1 850 ? -8.336 30.864 -0.164 1.00 91.25 850 ARG A O 1
ATOM 6502 N N . PHE A 1 851 ? -8.108 33.094 0.059 1.00 94.81 851 PHE A N 1
ATOM 6503 C CA . PHE A 1 851 ? -7.676 33.354 -1.317 1.00 94.81 851 PHE A CA 1
ATOM 6504 C C . PHE A 1 851 ? -6.148 33.306 -1.416 1.00 94.81 851 PHE A C 1
ATOM 6506 O O . PHE A 1 851 ? -5.459 33.907 -0.594 1.00 94.81 851 PHE A O 1
ATOM 6513 N N . ILE A 1 852 ? -5.639 32.547 -2.383 1.00 93.19 852 ILE A N 1
ATOM 6514 C CA . ILE A 1 852 ? -4.208 32.285 -2.624 1.00 93.19 852 ILE A CA 1
ATOM 6515 C C . ILE A 1 852 ? -3.806 32.749 -4.033 1.00 93.19 852 ILE A C 1
ATOM 6517 O O . ILE A 1 852 ? -2.639 33.019 -4.277 1.00 93.19 852 ILE A O 1
ATOM 6521 N N . GLY A 1 853 ? -4.770 32.836 -4.953 1.00 92.44 853 GLY A N 1
ATOM 6522 C CA . GLY A 1 853 ? -4.545 33.162 -6.356 1.00 92.44 853 GLY A CA 1
ATOM 6523 C C . GLY A 1 853 ? -4.213 34.628 -6.641 1.00 92.44 853 GLY A C 1
ATOM 6524 O O . GLY A 1 853 ? -4.053 35.457 -5.744 1.00 92.44 853 GLY A O 1
ATOM 6525 N N . ASN A 1 854 ? -4.146 34.963 -7.928 1.00 95.00 854 ASN A N 1
ATOM 6526 C CA . ASN A 1 854 ? -3.788 36.300 -8.402 1.00 95.00 854 ASN A CA 1
ATOM 6527 C C . ASN A 1 854 ? -4.975 36.982 -9.076 1.00 95.00 854 ASN A C 1
ATOM 6529 O O . ASN A 1 854 ? -5.642 36.376 -9.909 1.00 95.00 854 ASN A O 1
ATOM 6533 N N . PHE A 1 855 ? -5.211 38.253 -8.757 1.00 97.50 855 PHE A N 1
ATOM 6534 C CA . PHE A 1 855 ? -6.273 39.046 -9.372 1.00 97.50 855 PHE A CA 1
ATOM 6535 C C . PHE A 1 855 ? -5.697 40.302 -10.030 1.00 97.50 855 PHE A C 1
ATOM 6537 O O . PHE A 1 855 ? -5.185 41.191 -9.348 1.00 97.50 855 PHE A O 1
ATOM 6544 N N . ASP A 1 856 ? -5.777 40.381 -11.357 1.00 96.56 856 ASP A N 1
ATOM 6545 C CA . ASP A 1 856 ? -5.350 41.538 -12.146 1.00 96.56 856 ASP A CA 1
ATOM 6546 C C . ASP A 1 856 ? -6.569 42.196 -12.796 1.00 96.56 856 ASP A C 1
ATOM 6548 O O . ASP A 1 856 ? -7.130 41.696 -13.766 1.00 96.56 856 ASP A O 1
ATOM 6552 N N . GLY A 1 857 ? -6.977 43.347 -12.272 1.00 94.56 857 GLY A N 1
ATOM 6553 C CA . GLY A 1 857 ? -8.111 44.089 -12.810 1.00 94.56 857 GLY A CA 1
ATOM 6554 C C . GLY A 1 857 ? -7.850 44.720 -14.178 1.00 94.56 857 GLY A C 1
ATOM 6555 O O . GLY A 1 857 ? -8.770 45.305 -14.727 1.00 94.56 857 GLY A O 1
ATOM 6556 N N . LYS A 1 858 ? -6.623 44.664 -14.726 1.00 91.69 858 LYS A N 1
ATOM 6557 C CA . LYS A 1 858 ? -6.242 45.263 -16.025 1.00 91.69 858 LYS A CA 1
ATOM 6558 C C . LYS A 1 858 ? -6.601 46.751 -16.196 1.00 91.69 858 LYS A C 1
ATOM 6560 O O . LYS A 1 858 ? -6.564 47.272 -17.305 1.00 91.69 858 LYS A O 1
ATOM 6565 N N . GLY A 1 859 ? -6.852 47.461 -15.095 1.00 86.38 859 GLY A N 1
ATOM 6566 C CA . GLY A 1 859 ? -7.273 48.863 -15.081 1.00 86.38 859 GLY A CA 1
ATOM 6567 C C . GLY A 1 859 ? -8.791 49.072 -15.043 1.00 86.38 859 GLY A C 1
ATOM 6568 O O . GLY A 1 859 ? -9.218 50.221 -14.949 1.00 86.38 859 GLY A O 1
ATOM 6569 N N . HIS A 1 860 ? -9.585 47.999 -15.071 1.00 90.75 860 HIS A N 1
ATOM 6570 C CA . HIS A 1 860 ? -11.041 48.036 -14.947 1.00 90.75 860 HIS A CA 1
ATOM 6571 C C . HIS A 1 860 ? -11.503 48.403 -13.536 1.00 90.75 860 HIS A C 1
ATOM 6573 O O . HIS A 1 860 ? -10.735 48.386 -12.561 1.00 90.75 860 HIS A O 1
ATOM 6579 N N . VAL A 1 861 ? -12.791 48.730 -13.427 1.00 93.31 861 VAL A N 1
ATOM 6580 C CA . VAL A 1 861 ? -13.442 49.054 -12.157 1.00 93.31 861 VAL A CA 1
ATOM 6581 C C . VAL A 1 861 ? -14.559 48.081 -11.790 1.00 93.31 861 VAL A C 1
ATOM 6583 O O . VAL A 1 861 ? -15.292 47.587 -12.640 1.00 93.31 861 VAL A O 1
ATOM 6586 N N . ILE A 1 862 ? -14.725 47.847 -10.488 1.00 97.19 862 ILE A N 1
ATOM 6587 C CA . ILE A 1 862 ? -15.902 47.202 -9.905 1.00 97.19 862 ILE A CA 1
ATOM 6588 C C . ILE A 1 862 ? -16.714 48.281 -9.184 1.00 97.19 862 ILE A C 1
ATOM 6590 O O . ILE A 1 862 ? -16.278 48.846 -8.177 1.00 97.19 862 ILE A O 1
ATOM 6594 N N . ASN A 1 863 ? -17.902 48.568 -9.700 1.00 96.25 863 ASN A N 1
ATOM 6595 C CA . ASN A 1 863 ? -18.810 49.583 -9.190 1.00 96.25 863 ASN A CA 1
ATOM 6596 C C . ASN A 1 863 ? -19.870 48.982 -8.253 1.00 96.25 863 ASN A C 1
ATOM 6598 O O . ASN A 1 863 ? -20.383 47.897 -8.498 1.00 96.25 863 ASN A O 1
ATOM 6602 N N . GLY A 1 864 ? -20.247 49.708 -7.200 1.00 93.50 864 GLY A N 1
ATOM 6603 C CA . GLY A 1 864 ? -21.458 49.428 -6.422 1.00 93.50 864 GLY A CA 1
ATOM 6604 C C . GLY A 1 864 ? -21.370 48.249 -5.448 1.00 93.50 864 GLY A C 1
ATOM 6605 O O . GLY A 1 864 ? -22.400 47.677 -5.093 1.00 93.50 864 GLY A O 1
ATOM 6606 N N . LEU A 1 86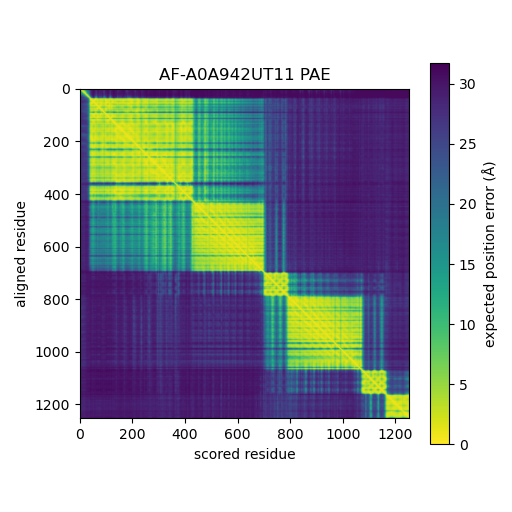5 ? -20.169 47.867 -4.998 1.00 97.12 865 LEU A N 1
ATOM 6607 C CA . LEU A 1 865 ? -19.986 46.794 -4.012 1.00 97.12 865 LEU A CA 1
ATOM 6608 C C . LEU A 1 865 ? -20.710 47.119 -2.691 1.00 97.12 865 LEU A C 1
ATOM 6610 O O . LEU A 1 865 ? -20.274 47.997 -1.944 1.00 97.12 865 LEU A O 1
ATOM 6614 N N . ARG A 1 866 ? -21.763 46.362 -2.361 1.00 97.00 866 ARG A N 1
ATOM 6615 C CA . ARG A 1 866 ? -22.510 46.485 -1.099 1.00 97.00 866 ARG A CA 1
ATOM 6616 C C . ARG A 1 866 ? -22.302 45.268 -0.199 1.00 97.00 866 ARG A C 1
ATOM 6618 O O . ARG A 1 866 ? -22.571 44.147 -0.618 1.00 97.00 866 ARG A O 1
ATOM 6625 N N . ILE A 1 867 ? -21.904 45.488 1.054 1.00 96.81 867 ILE A N 1
ATOM 6626 C CA . ILE A 1 867 ? -21.759 44.459 2.097 1.00 96.81 867 ILE A CA 1
ATOM 6627 C C . ILE A 1 867 ? -22.399 44.976 3.389 1.00 96.81 867 ILE A C 1
ATOM 6629 O O . ILE A 1 867 ? -21.945 45.976 3.937 1.00 96.81 867 ILE A O 1
ATOM 6633 N N . ASP A 1 868 ? -23.415 44.288 3.919 1.00 95.31 868 ASP A N 1
ATOM 6634 C CA . ASP A 1 868 ? -24.035 44.621 5.213 1.00 95.31 868 ASP A CA 1
ATOM 6635 C C . ASP A 1 868 ? -23.935 43.456 6.210 1.00 95.31 868 ASP A C 1
ATOM 6637 O O . ASP A 1 868 ? -24.897 42.735 6.488 1.00 95.31 868 ASP A O 1
ATOM 6641 N N . ARG A 1 869 ? -22.721 43.243 6.731 1.00 93.69 869 ARG A N 1
ATOM 6642 C CA . ARG A 1 869 ? -22.368 42.120 7.616 1.00 93.69 869 ARG A CA 1
ATOM 6643 C C . ARG A 1 869 ? -21.748 42.622 8.920 1.00 93.69 869 ARG A C 1
ATOM 6645 O O . ARG A 1 869 ? -20.687 42.185 9.352 1.00 93.69 869 ARG A O 1
ATOM 6652 N N . SER A 1 870 ? -22.429 43.581 9.545 1.00 91.88 870 SER A N 1
ATOM 6653 C CA . SER A 1 870 ? -21.957 44.348 10.713 1.00 91.88 870 SER A CA 1
ATOM 6654 C C . SER A 1 870 ? -21.542 43.506 11.939 1.00 91.88 870 SER A C 1
ATOM 6656 O O . SER A 1 870 ? -20.873 44.020 12.840 1.00 91.88 870 SER A O 1
ATOM 6658 N N . ASP A 1 871 ? -21.951 42.237 11.993 1.00 89.38 871 ASP A N 1
ATOM 6659 C CA . ASP A 1 871 ? -21.695 41.261 13.053 1.00 89.38 871 ASP A CA 1
ATOM 6660 C C . ASP A 1 871 ? -20.564 40.258 12.748 1.00 89.38 871 ASP A C 1
ATOM 6662 O O . ASP A 1 871 ? -20.149 39.536 13.661 1.00 89.38 871 ASP A O 1
ATOM 6666 N N . THR A 1 872 ? -20.019 40.241 11.525 1.00 92.62 872 THR A N 1
ATOM 6667 C CA . THR A 1 872 ? -18.976 39.292 11.096 1.00 92.62 872 THR A CA 1
ATOM 6668 C C . THR A 1 872 ? -17.645 39.969 10.781 1.00 92.62 872 THR A C 1
ATOM 6670 O O . THR A 1 872 ? -17.579 41.151 10.435 1.00 92.62 872 THR A O 1
ATOM 6673 N N . ASP A 1 873 ? -16.569 39.196 10.883 1.00 94.75 873 ASP A N 1
ATOM 6674 C CA . ASP A 1 873 ? -15.221 39.641 10.534 1.00 94.75 873 ASP A CA 1
ATOM 6675 C C . ASP A 1 873 ? -14.992 39.566 9.009 1.00 94.75 873 ASP A C 1
ATOM 6677 O O . ASP A 1 873 ? -15.768 38.932 8.292 1.00 94.75 873 ASP A O 1
ATOM 6681 N N . PHE A 1 874 ? -13.940 40.226 8.513 1.00 95.06 874 PHE A N 1
ATOM 6682 C CA . PHE A 1 874 ? -13.461 40.170 7.119 1.00 95.06 874 PHE A CA 1
ATOM 6683 C C . PHE A 1 874 ? -14.386 40.786 6.049 1.00 95.06 874 PHE A C 1
ATOM 6685 O O . PHE A 1 874 ? -14.288 40.453 4.867 1.00 95.06 874 PHE A O 1
ATOM 6692 N N . ALA A 1 875 ? -15.279 41.709 6.417 1.00 95.88 875 ALA A N 1
ATOM 6693 C CA . ALA A 1 875 ? -16.152 42.382 5.449 1.00 95.88 875 ALA A CA 1
ATOM 6694 C C . ALA A 1 875 ? -15.338 43.237 4.451 1.00 95.88 875 ALA A C 1
ATOM 6696 O O . ALA A 1 875 ? -14.766 44.260 4.829 1.00 95.88 875 ALA A O 1
ATOM 6697 N N . SER A 1 876 ? -15.266 42.783 3.195 1.00 96.81 876 SER A N 1
ATOM 6698 C CA . SER A 1 876 ? -14.491 43.371 2.084 1.00 96.81 876 SER A CA 1
ATOM 6699 C C . SER A 1 876 ? -14.762 42.608 0.773 1.00 96.81 876 SER A C 1
ATOM 6701 O O . SER A 1 876 ? -15.424 41.567 0.812 1.00 96.81 876 SER A O 1
ATOM 6703 N N . LEU A 1 877 ? -14.262 43.081 -0.382 1.00 97.44 877 LEU A N 1
ATOM 6704 C CA . LEU A 1 877 ? -14.311 42.288 -1.624 1.00 97.44 877 LEU A CA 1
ATOM 6705 C C . LEU A 1 877 ? -13.585 40.941 -1.440 1.00 97.44 877 LEU A C 1
ATOM 6707 O O . LEU A 1 877 ? -14.177 39.892 -1.708 1.00 97.44 877 LEU A O 1
ATOM 6711 N N . PHE A 1 878 ? -12.355 40.983 -0.908 1.00 97.69 878 PHE A N 1
ATOM 6712 C CA . PHE A 1 878 ? -11.535 39.827 -0.527 1.00 97.69 878 PHE A CA 1
ATOM 6713 C C . PHE A 1 878 ? -11.352 39.743 0.995 1.00 97.69 878 PHE A C 1
ATOM 6715 O O . PHE A 1 878 ? -10.576 40.494 1.580 1.00 97.69 878 PHE A O 1
ATOM 6722 N N . GLY A 1 879 ? -12.023 38.800 1.658 1.00 96.19 879 GLY A N 1
ATOM 6723 C CA . GLY A 1 879 ? -12.019 38.715 3.121 1.00 96.19 879 GLY A CA 1
ATOM 6724 C C . GLY A 1 879 ? -10.636 38.435 3.716 1.00 96.19 879 GLY A C 1
ATOM 6725 O O . GLY A 1 879 ? -10.144 39.208 4.542 1.00 96.19 879 GLY A O 1
ATOM 6726 N N . TYR A 1 880 ? -10.000 37.347 3.282 1.00 95.06 880 TYR A N 1
ATOM 6727 C CA . TYR A 1 880 ? -8.671 36.919 3.715 1.00 95.06 880 TYR A CA 1
ATOM 6728 C C . TYR A 1 880 ? -7.862 36.385 2.519 1.00 95.06 880 TYR A C 1
ATOM 6730 O O . TYR A 1 880 ? -8.150 35.302 2.000 1.00 95.06 880 TYR A O 1
ATOM 6738 N N . VAL A 1 881 ? -6.803 37.116 2.148 1.00 94.69 881 VAL A N 1
ATOM 6739 C CA . VAL A 1 881 ? -5.757 36.692 1.199 1.00 94.69 881 VAL A CA 1
ATOM 6740 C C . VAL A 1 881 ? -4.498 36.204 1.932 1.00 94.69 881 VAL A C 1
ATOM 6742 O O . VAL A 1 881 ? -4.070 36.818 2.911 1.00 94.69 881 VAL A O 1
ATOM 6745 N N . THR A 1 882 ? -3.909 35.092 1.493 1.00 90.12 882 THR A N 1
ATOM 6746 C CA . THR A 1 882 ? -2.731 34.473 2.127 1.00 90.12 882 THR A CA 1
ATOM 6747 C C . THR A 1 882 ? -1.623 34.138 1.108 1.00 90.12 882 THR A C 1
ATOM 6749 O O . THR A 1 882 ? -1.716 34.567 -0.037 1.00 90.12 882 THR A O 1
ATOM 6752 N N . TRP A 1 883 ? -0.567 33.428 1.537 1.00 79.88 883 TRP A N 1
ATOM 6753 C CA . TRP A 1 883 ? 0.696 33.167 0.812 1.00 79.88 883 TRP A CA 1
ATOM 6754 C C . TRP A 1 883 ? 0.499 32.903 -0.687 1.00 79.88 883 TRP A C 1
ATOM 6756 O O . TRP A 1 883 ? -0.323 32.063 -1.033 1.00 79.88 883 TRP A O 1
ATOM 6766 N N . GLY A 1 884 ? 1.246 33.602 -1.549 1.00 76.38 884 GLY A N 1
ATOM 6767 C CA . GLY A 1 884 ? 1.108 33.564 -3.012 1.00 76.38 884 GLY A CA 1
ATOM 6768 C C . GLY A 1 884 ? 0.087 34.542 -3.612 1.00 76.38 884 GLY A C 1
ATOM 6769 O O . GLY A 1 884 ? 0.169 34.840 -4.803 1.00 76.38 884 GLY A O 1
ATOM 6770 N N . GLY A 1 885 ? -0.833 35.093 -2.811 1.00 88.94 885 GLY A N 1
ATOM 6771 C CA . GLY A 1 885 ? -1.926 35.917 -3.326 1.00 88.94 885 GLY A CA 1
ATOM 6772 C C . GLY A 1 885 ? -1.556 37.377 -3.585 1.00 88.94 885 GLY A C 1
ATOM 6773 O O . GLY A 1 885 ? -1.142 38.091 -2.669 1.00 88.94 885 GLY A O 1
ATOM 6774 N N . SER A 1 886 ? -1.776 37.859 -4.814 1.00 93.88 886 SER A N 1
ATOM 6775 C CA . SER A 1 886 ? -1.567 39.265 -5.197 1.00 93.88 886 SER A CA 1
ATOM 6776 C C . SER A 1 886 ? -2.795 39.891 -5.862 1.00 93.88 886 SER A C 1
ATOM 6778 O O . SER A 1 886 ? -3.574 39.218 -6.541 1.00 93.88 886 SER A O 1
ATOM 6780 N N . ILE A 1 887 ? -2.980 41.198 -5.653 1.00 97.75 887 ILE A N 1
ATOM 6781 C CA . ILE A 1 887 ? -4.099 41.961 -6.223 1.00 97.75 887 ILE A CA 1
ATOM 6782 C C . ILE A 1 887 ? -3.554 43.222 -6.890 1.00 97.75 887 ILE A C 1
ATOM 6784 O O . ILE A 1 887 ? -2.910 44.046 -6.234 1.00 97.75 887 ILE A O 1
ATOM 6788 N N . LYS A 1 888 ? -3.825 43.411 -8.185 1.00 95.69 888 LYS A N 1
ATOM 6789 C CA . LYS A 1 888 ? -3.315 44.567 -8.929 1.00 95.69 888 LYS A CA 1
ATOM 6790 C C . LYS A 1 888 ? -4.295 45.179 -9.923 1.00 95.69 888 LYS A C 1
ATOM 6792 O O . LYS A 1 888 ? -5.217 44.518 -10.383 1.00 95.69 888 LYS A O 1
ATOM 6797 N N . ASN A 1 889 ? -4.044 46.442 -10.273 1.00 93.75 889 ASN A N 1
ATOM 6798 C CA . ASN A 1 889 ? -4.689 47.180 -11.368 1.00 93.75 889 ASN A CA 1
ATOM 6799 C C . ASN A 1 889 ? -6.226 47.204 -11.288 1.00 93.75 889 ASN A C 1
ATOM 6801 O O . ASN A 1 889 ? -6.895 46.923 -12.278 1.00 93.75 889 ASN A O 1
ATOM 6805 N N . ILE A 1 890 ? -6.790 47.505 -10.117 1.00 95.69 890 ILE A N 1
ATOM 6806 C CA . ILE A 1 890 ? -8.238 47.427 -9.878 1.00 95.69 890 ILE A CA 1
ATOM 6807 C C . ILE A 1 890 ? -8.766 48.673 -9.166 1.00 95.69 890 ILE A C 1
ATOM 6809 O O . ILE A 1 890 ? -8.201 49.124 -8.168 1.00 95.69 890 ILE A O 1
ATOM 6813 N N . GLY A 1 891 ? -9.880 49.228 -9.644 1.00 95.69 891 GLY A N 1
ATOM 6814 C CA . GLY A 1 891 ? -10.614 50.279 -8.936 1.00 95.69 891 GLY A CA 1
ATOM 6815 C C . GLY A 1 891 ? -11.943 49.793 -8.376 1.00 95.69 891 GLY A C 1
ATOM 6816 O O . GLY A 1 891 ? -12.721 49.175 -9.086 1.00 95.69 891 GLY A O 1
ATOM 6817 N N . LEU A 1 892 ? -12.240 50.097 -7.115 1.00 97.69 892 LEU A N 1
ATOM 6818 C CA . LEU A 1 892 ? -13.559 49.894 -6.521 1.00 97.69 892 LEU A CA 1
ATOM 6819 C C . LEU A 1 892 ? -14.264 51.241 -6.389 1.00 97.69 892 LEU A C 1
ATOM 6821 O O . LEU A 1 892 ? -13.777 52.147 -5.702 1.00 97.69 892 LEU A O 1
ATOM 6825 N N . THR A 1 893 ? -15.417 51.384 -7.032 1.00 95.88 893 THR A N 1
ATOM 6826 C CA . THR A 1 893 ? -16.188 52.629 -7.024 1.00 95.88 893 THR A CA 1
ATOM 6827 C C . THR A 1 893 ? -17.526 52.461 -6.323 1.00 95.88 893 THR A C 1
ATOM 6829 O O . THR A 1 893 ? -18.150 51.405 -6.384 1.00 95.88 893 THR A O 1
ATOM 6832 N N . ASN A 1 894 ? -17.968 53.508 -5.621 1.00 94.06 894 ASN A N 1
ATOM 6833 C CA . ASN A 1 894 ? -19.257 53.534 -4.921 1.00 94.06 894 ASN A CA 1
ATOM 6834 C C . ASN A 1 894 ? -19.474 52.353 -3.948 1.00 94.06 894 ASN A C 1
ATOM 6836 O O . ASN A 1 894 ? -20.557 51.770 -3.914 1.00 94.06 894 ASN A O 1
ATOM 6840 N N . VAL A 1 895 ? -18.455 51.989 -3.159 1.00 97.62 895 VAL A N 1
ATOM 6841 C CA . VAL A 1 895 ? -18.572 50.890 -2.183 1.00 97.62 895 VAL A CA 1
ATOM 6842 C C . VAL A 1 895 ? -19.406 51.299 -0.956 1.00 97.62 895 VAL A C 1
ATOM 6844 O O . VAL A 1 895 ? -19.287 52.424 -0.476 1.00 97.62 895 VAL A O 1
ATOM 6847 N N . ASP A 1 896 ? -20.208 50.385 -0.405 1.00 97.69 896 ASP A N 1
ATOM 6848 C CA . ASP A 1 896 ? -20.877 50.498 0.906 1.00 97.69 896 ASP A CA 1
ATOM 6849 C C . ASP A 1 896 ? -20.614 49.223 1.715 1.00 97.69 896 ASP A C 1
ATOM 6851 O O . ASP A 1 896 ? -21.303 48.213 1.554 1.00 97.69 896 ASP A O 1
ATOM 6855 N N . VAL A 1 897 ? -19.579 49.250 2.558 1.00 98.12 897 VAL A N 1
ATOM 6856 C CA . VAL A 1 897 ? -19.113 48.083 3.321 1.00 98.12 897 VAL A CA 1
ATOM 6857 C C . VAL A 1 897 ? -19.364 48.282 4.812 1.00 98.12 897 VAL A C 1
ATOM 6859 O O . VAL A 1 897 ? -18.895 49.255 5.404 1.00 98.12 897 VAL A O 1
ATOM 6862 N N . LYS A 1 898 ? -20.055 47.329 5.446 1.00 97.12 898 LYS A N 1
ATOM 6863 C CA . LYS A 1 898 ? -20.288 47.275 6.895 1.00 97.12 898 LYS A CA 1
ATOM 6864 C C . LYS A 1 898 ? -19.861 45.928 7.473 1.00 97.12 898 LYS A C 1
ATOM 6866 O O . LYS A 1 898 ? -20.338 44.885 7.027 1.00 97.12 898 LYS A O 1
ATOM 6871 N N . GLY A 1 899 ? -19.002 45.958 8.493 1.00 96.06 899 GLY A N 1
ATOM 6872 C CA . GLY A 1 899 ? -18.433 44.765 9.132 1.00 96.06 899 GLY A CA 1
ATOM 6873 C C . GLY A 1 899 ? -18.095 44.929 10.613 1.00 96.06 899 GLY A C 1
ATOM 6874 O O . GLY A 1 899 ? -18.326 45.984 11.210 1.00 96.06 899 GLY A O 1
ATOM 6875 N N . LYS A 1 900 ? -17.512 43.885 11.212 1.00 94.50 900 LYS A N 1
ATOM 6876 C CA . LYS A 1 900 ? -17.024 43.884 12.598 1.00 94.50 900 LYS A CA 1
ATOM 6877 C C . LYS A 1 900 ? -15.516 44.124 12.682 1.00 94.50 900 LYS A C 1
ATOM 6879 O O . LYS A 1 900 ? -15.117 45.269 12.898 1.00 94.50 900 LYS A O 1
ATOM 6884 N N . ASN A 1 901 ? -14.683 43.089 12.551 1.00 94.44 901 ASN A N 1
ATOM 6885 C CA . ASN A 1 901 ? -13.220 43.214 12.532 1.00 94.44 901 ASN A CA 1
ATOM 6886 C C . ASN A 1 901 ? -12.653 43.014 11.119 1.00 94.44 901 ASN A C 1
ATOM 6888 O O . ASN A 1 901 ? -13.280 42.341 10.305 1.00 94.44 901 ASN A O 1
ATOM 6892 N N . TYR A 1 902 ? -11.451 43.543 10.859 1.00 95.81 902 TYR A N 1
ATOM 6893 C CA . TYR A 1 902 ? -10.722 43.364 9.591 1.00 95.81 902 TYR A CA 1
ATOM 6894 C C . TYR A 1 902 ? -11.551 43.816 8.384 1.00 95.81 902 TYR A C 1
ATOM 6896 O O . TYR A 1 902 ? -11.901 43.025 7.514 1.00 95.81 902 TYR A O 1
ATOM 6904 N N . VAL A 1 903 ? -11.933 45.092 8.379 1.00 97.50 903 VAL A N 1
ATOM 6905 C CA . VAL A 1 903 ? -12.844 45.656 7.374 1.00 97.50 903 VAL A CA 1
ATOM 6906 C C . VAL A 1 903 ? -12.056 46.556 6.430 1.00 97.50 903 VAL A C 1
ATOM 6908 O O . VAL A 1 903 ? -11.343 47.451 6.890 1.00 97.50 903 VAL A O 1
ATOM 6911 N N . GLY A 1 904 ? -12.207 46.328 5.127 1.00 97.00 904 GLY A N 1
ATOM 6912 C CA . GLY A 1 904 ? -11.589 47.122 4.067 1.00 97.00 904 GLY A CA 1
ATOM 6913 C C . GLY A 1 904 ? -12.455 47.162 2.814 1.00 97.00 904 GLY A C 1
ATOM 6914 O O . GLY A 1 904 ? -13.341 46.328 2.647 1.00 97.00 904 GLY A O 1
ATOM 6915 N N . GLY A 1 905 ? -12.221 48.130 1.926 1.00 96.88 905 GLY A N 1
ATOM 6916 C CA . GLY A 1 905 ? -12.892 48.143 0.625 1.00 96.88 905 GLY A CA 1
ATOM 6917 C C . GLY A 1 905 ? -12.425 46.985 -0.256 1.00 96.88 905 GLY A C 1
ATOM 6918 O O . GLY A 1 905 ? -13.242 46.217 -0.761 1.00 96.88 905 GLY A O 1
ATOM 6919 N N . LEU A 1 906 ? -11.103 46.828 -0.388 1.00 98.00 906 LEU A N 1
ATOM 6920 C CA . LEU A 1 906 ? -10.496 45.805 -1.237 1.00 98.00 906 LEU A CA 1
ATOM 6921 C C . LEU A 1 906 ? -10.260 44.498 -0.482 1.00 98.00 906 LEU A C 1
ATOM 6923 O O . LEU A 1 906 ? -10.707 43.450 -0.944 1.00 98.00 906 LEU A O 1
ATOM 6927 N N . ALA A 1 907 ? -9.599 44.560 0.678 1.00 97.62 907 ALA A N 1
ATOM 6928 C CA . ALA A 1 907 ? -9.289 43.367 1.458 1.00 97.62 907 ALA A CA 1
ATOM 6929 C C . ALA A 1 907 ? -9.488 43.544 2.969 1.00 97.62 907 ALA A C 1
ATOM 6931 O O . ALA A 1 907 ? -9.227 44.608 3.531 1.00 97.62 907 ALA A O 1
ATOM 6932 N N . GLY A 1 908 ? -9.928 42.492 3.652 1.00 96.50 908 GLY A N 1
ATOM 6933 C CA . GLY A 1 908 ? -10.077 42.495 5.106 1.00 96.50 908 GLY A CA 1
ATOM 6934 C C . GLY A 1 908 ? -8.747 42.237 5.807 1.00 96.50 908 GLY A C 1
ATOM 6935 O O . GLY A 1 908 ? -8.294 43.040 6.630 1.00 96.50 908 GLY A O 1
ATOM 6936 N N . TYR A 1 909 ? -8.110 41.124 5.444 1.00 95.19 909 TYR A N 1
ATOM 6937 C CA . TYR A 1 909 ? -6.834 40.670 5.984 1.00 95.19 909 TYR A CA 1
ATOM 6938 C C . TYR A 1 909 ? -5.925 40.125 4.876 1.00 95.19 909 TYR A C 1
ATOM 6940 O O . TYR A 1 909 ? -6.354 39.284 4.087 1.00 95.19 909 TYR A O 1
ATOM 6948 N N . MET A 1 910 ? -4.667 40.566 4.829 1.00 92.81 910 MET A N 1
ATOM 6949 C CA . MET A 1 910 ? -3.667 40.026 3.897 1.00 92.81 910 MET A CA 1
ATOM 6950 C C . MET A 1 910 ? -2.399 39.568 4.621 1.00 92.81 910 MET A C 1
ATOM 6952 O O . MET A 1 910 ? -1.806 40.339 5.377 1.00 92.81 910 MET A O 1
ATOM 6956 N N . ASP A 1 911 ? -1.970 38.332 4.362 1.00 88.50 911 ASP A N 1
ATOM 6957 C CA . ASP A 1 911 ? -0.743 37.718 4.895 1.00 88.50 911 ASP A CA 1
ATOM 6958 C C . ASP A 1 911 ? 0.068 37.035 3.785 1.00 88.50 911 ASP A C 1
ATOM 6960 O O . ASP A 1 911 ? -0.495 36.631 2.774 1.00 88.50 911 ASP A O 1
ATOM 6964 N N . GLY A 1 912 ? 1.372 36.850 3.987 1.00 82.88 912 GLY A N 1
ATOM 6965 C CA . GLY A 1 912 ? 2.265 36.182 3.035 1.00 82.88 912 GLY A CA 1
ATOM 6966 C C . GLY A 1 912 ? 3.243 37.102 2.313 1.00 82.88 912 GLY A C 1
ATOM 6967 O O . GLY A 1 912 ? 3.707 38.091 2.872 1.00 82.88 912 GLY A O 1
ATOM 6968 N N . ASP A 1 913 ? 3.592 36.719 1.089 1.00 82.12 913 ASP A N 1
ATOM 6969 C CA . ASP A 1 913 ? 4.654 37.284 0.248 1.00 82.12 913 ASP A CA 1
ATOM 6970 C C . ASP A 1 913 ? 4.143 38.024 -1.001 1.00 82.12 913 ASP A C 1
ATOM 6972 O O . ASP A 1 913 ? 4.942 38.559 -1.770 1.00 82.12 913 ASP A O 1
ATOM 6976 N N . GLY A 1 914 ? 2.823 38.090 -1.190 1.00 86.56 914 GLY A N 1
ATOM 6977 C CA . GLY A 1 914 ? 2.196 38.856 -2.263 1.00 86.56 914 GLY A CA 1
ATOM 6978 C C . GLY A 1 914 ? 2.232 40.373 -2.049 1.00 86.56 914 GLY A C 1
ATOM 6979 O O . GLY A 1 914 ? 2.903 40.903 -1.161 1.00 86.56 914 GLY A O 1
ATOM 6980 N N . GLU A 1 915 ? 1.479 41.102 -2.873 1.00 92.88 915 GLU A N 1
ATOM 6981 C CA . GLU A 1 915 ? 1.398 42.565 -2.814 1.00 92.88 915 GLU A CA 1
ATOM 6982 C C . GLU A 1 915 ? 0.057 43.108 -3.325 1.00 92.88 915 GLU A C 1
ATOM 6984 O O . GLU A 1 915 ? -0.663 42.438 -4.071 1.00 92.88 915 GLU A O 1
ATOM 6989 N N . ILE A 1 916 ? -0.248 44.354 -2.943 1.00 97.19 916 ILE A N 1
ATOM 6990 C CA . ILE A 1 916 ? -1.277 45.170 -3.599 1.00 97.19 916 ILE A CA 1
ATOM 6991 C C . ILE A 1 916 ? -0.600 46.253 -4.435 1.00 97.19 916 ILE A C 1
ATOM 6993 O O . ILE A 1 916 ? 0.272 46.969 -3.935 1.00 97.19 916 ILE A O 1
ATOM 6997 N N . ARG A 1 917 ? -1.030 46.425 -5.687 1.00 95.56 917 ARG A N 1
ATOM 6998 C CA . ARG A 1 917 ? -0.465 47.436 -6.592 1.00 95.56 917 ARG A CA 1
ATOM 6999 C C . ARG A 1 917 ? -1.537 48.090 -7.457 1.00 95.56 917 ARG A C 1
ATOM 7001 O O . ARG A 1 917 ? -2.412 47.399 -7.957 1.00 95.56 917 ARG A O 1
ATOM 7008 N N . ASN A 1 918 ? -1.449 49.394 -7.711 1.00 93.62 918 ASN A N 1
ATOM 7009 C CA . ASN A 1 918 ? -2.370 50.084 -8.628 1.00 93.62 918 ASN A CA 1
ATOM 7010 C C . ASN A 1 918 ? -3.850 49.868 -8.258 1.00 93.62 918 ASN A C 1
ATOM 7012 O O . ASN A 1 918 ? -4.676 49.551 -9.113 1.00 93.62 918 ASN A O 1
ATOM 7016 N N . ALA A 1 919 ? -4.171 49.974 -6.966 1.00 97.06 919 ALA A N 1
ATOM 7017 C CA . ALA A 1 919 ? -5.514 49.747 -6.454 1.00 97.06 919 ALA A CA 1
ATOM 7018 C C . ALA A 1 919 ? -6.182 51.049 -5.998 1.00 97.06 919 ALA A C 1
ATOM 7020 O O . ALA A 1 919 ? -5.527 51.938 -5.445 1.00 97.06 919 ALA A O 1
ATOM 7021 N N . SER A 1 920 ? -7.498 51.160 -6.191 1.00 96.62 920 SER A N 1
ATOM 7022 C CA . SER A 1 920 ? -8.259 52.313 -5.705 1.00 96.62 920 SER A CA 1
ATOM 7023 C C . SER A 1 920 ? -9.601 51.969 -5.078 1.00 96.62 920 SER A C 1
ATOM 7025 O O . SER A 1 920 ? -10.222 50.982 -5.453 1.00 96.62 920 SER A O 1
ATOM 7027 N N . VAL A 1 921 ? -10.046 52.773 -4.105 1.00 98.19 921 VAL A N 1
ATOM 7028 C CA . VAL A 1 921 ? -11.357 52.612 -3.446 1.00 98.19 921 VAL A CA 1
ATOM 7029 C C . VAL A 1 921 ? -12.041 53.964 -3.247 1.00 98.19 921 VAL A C 1
ATOM 7031 O O . VAL A 1 921 ? -11.444 54.892 -2.692 1.00 98.19 921 VAL A O 1
ATOM 7034 N N . THR A 1 922 ? -13.318 54.057 -3.629 1.00 97.31 922 THR A N 1
ATOM 7035 C CA . THR A 1 922 ? -14.211 55.188 -3.321 1.00 97.31 922 THR A CA 1
ATOM 7036 C C . THR A 1 922 ? -15.534 54.706 -2.724 1.00 97.31 922 THR A C 1
ATOM 7038 O O . THR A 1 922 ? -16.033 53.652 -3.113 1.00 97.31 922 THR A O 1
ATOM 7041 N N . GLY A 1 923 ? -16.112 55.465 -1.786 1.00 96.81 923 GLY A N 1
ATOM 7042 C CA . GLY A 1 923 ? -17.379 55.116 -1.127 1.00 96.81 923 GLY A CA 1
ATOM 7043 C C . GLY A 1 923 ? -17.325 55.225 0.398 1.00 96.81 923 GLY A C 1
ATOM 7044 O O . GLY A 1 923 ? -16.716 56.150 0.933 1.00 96.81 923 GLY A O 1
ATOM 7045 N N . THR A 1 924 ? -17.966 54.292 1.103 1.00 97.56 924 THR A N 1
ATOM 7046 C CA . THR A 1 924 ? -18.079 54.273 2.568 1.00 97.56 924 THR A CA 1
ATOM 7047 C C . THR A 1 924 ? -17.723 52.908 3.158 1.00 97.56 924 THR A C 1
ATOM 7049 O O . THR A 1 924 ? -18.253 51.882 2.732 1.00 97.56 924 THR A O 1
ATOM 7052 N N . ILE A 1 925 ? -16.866 52.901 4.181 1.00 98.25 925 ILE A N 1
ATOM 7053 C CA . ILE A 1 925 ? -16.418 51.709 4.907 1.00 98.25 925 ILE A CA 1
ATOM 7054 C C . ILE A 1 925 ? -16.685 51.908 6.401 1.00 98.25 925 ILE A C 1
ATOM 7056 O O . ILE A 1 925 ? -16.179 52.843 7.019 1.00 98.25 925 ILE A O 1
ATOM 7060 N N . ASN A 1 926 ? -17.462 51.011 7.003 1.00 96.19 926 ASN A N 1
ATOM 7061 C CA . ASN A 1 926 ? -17.905 51.100 8.390 1.00 96.19 926 ASN A CA 1
ATOM 7062 C C . ASN A 1 926 ? -17.594 49.804 9.152 1.00 96.19 926 ASN A C 1
ATOM 7064 O O . ASN A 1 926 ? -18.089 48.734 8.806 1.00 96.19 926 ASN A O 1
ATOM 7068 N N . GLY A 1 927 ? -16.817 49.887 10.232 1.00 94.19 927 GLY A N 1
ATOM 7069 C CA . GLY A 1 927 ? -16.497 48.735 11.075 1.00 94.19 927 GLY A CA 1
ATOM 7070 C C . GLY A 1 927 ? -16.830 48.939 12.549 1.00 94.19 927 GLY A C 1
ATOM 7071 O O . GLY A 1 927 ? -16.491 49.959 13.153 1.00 94.19 927 GLY A O 1
ATOM 7072 N N . SER A 1 928 ? -17.469 47.943 13.160 1.00 91.19 928 SER A N 1
ATOM 7073 C CA . SER A 1 928 ? -17.891 48.003 14.564 1.00 91.19 928 SER A CA 1
ATOM 7074 C C . SER A 1 928 ? -16.822 47.532 15.567 1.00 91.19 928 SER A C 1
ATOM 7076 O O . SER A 1 928 ? -16.974 47.761 16.771 1.00 91.19 928 SER A O 1
ATOM 7078 N N . GLY A 1 929 ? -15.738 46.909 15.089 1.00 88.50 929 GLY A N 1
ATOM 7079 C CA . GLY A 1 929 ? -14.676 46.274 15.874 1.00 88.50 929 GLY A CA 1
ATOM 7080 C C . GLY A 1 929 ? -13.279 46.878 15.662 1.00 88.50 929 GLY A C 1
ATOM 7081 O O . GLY A 1 929 ? -13.083 48.090 15.804 1.00 88.50 929 GLY A O 1
ATOM 7082 N N . LYS A 1 930 ? -12.280 46.017 15.415 1.00 89.06 930 LYS A N 1
ATOM 7083 C CA . LYS A 1 930 ? -10.851 46.358 15.273 1.00 89.06 930 LYS A CA 1
ATOM 7084 C C . LYS A 1 930 ? -10.359 46.225 13.828 1.00 89.06 930 LYS A C 1
ATOM 7086 O O . LYS A 1 930 ? -10.815 45.351 13.098 1.00 89.06 930 LYS A O 1
ATOM 7091 N N . ASN A 1 931 ? -9.360 47.037 13.483 1.00 93.25 931 ASN A N 1
ATOM 7092 C CA . ASN A 1 931 ? -8.614 47.049 12.219 1.00 93.25 931 ASN A CA 1
ATOM 7093 C C . ASN A 1 931 ? -9.493 47.370 11.008 1.00 93.25 931 ASN A C 1
ATOM 7095 O O . ASN A 1 931 ? -9.839 46.500 10.212 1.00 93.25 931 ASN A O 1
ATOM 7099 N N . ILE A 1 932 ? -9.890 48.638 10.920 1.00 96.62 932 ILE A N 1
ATOM 7100 C CA . ILE A 1 932 ? -10.706 49.171 9.833 1.00 96.62 932 ILE A CA 1
ATOM 7101 C C . ILE A 1 932 ? -9.808 50.066 8.978 1.00 96.62 932 ILE A C 1
ATOM 7103 O O . ILE A 1 932 ? -9.188 50.995 9.501 1.00 96.62 932 ILE A O 1
ATOM 7107 N N . GLY A 1 933 ? -9.742 49.797 7.679 1.00 96.50 933 GLY A N 1
ATOM 7108 C CA . GLY A 1 933 ? -9.024 50.626 6.716 1.00 96.50 933 GLY A CA 1
ATOM 7109 C C . GLY A 1 933 ? -9.868 50.918 5.487 1.00 96.50 933 GLY A C 1
ATOM 7110 O O . GLY A 1 933 ? -10.816 50.198 5.195 1.00 96.50 933 GLY A O 1
ATOM 7111 N N . GLY A 1 934 ? -9.542 51.976 4.751 1.00 96.88 934 GLY A N 1
ATOM 7112 C CA . GLY A 1 934 ? -10.233 52.263 3.496 1.00 96.88 934 GLY A CA 1
ATOM 7113 C C . GLY A 1 934 ? -9.877 51.275 2.381 1.00 96.88 934 GLY A C 1
ATOM 7114 O O . GLY A 1 934 ? -10.765 50.803 1.676 1.00 96.88 934 GLY A O 1
ATOM 7115 N N . LEU A 1 935 ? -8.596 50.905 2.260 1.00 97.81 935 LEU A N 1
ATOM 7116 C CA . LEU A 1 935 ? -8.126 49.898 1.303 1.00 97.81 935 LEU A CA 1
ATOM 7117 C C . LEU A 1 935 ? -8.092 48.506 1.94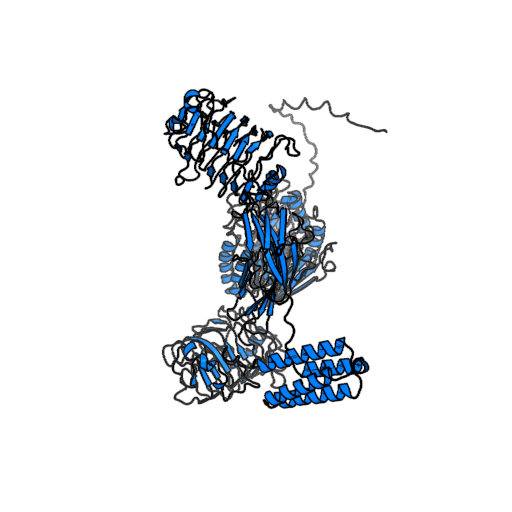3 1.00 97.81 935 LEU A C 1
ATOM 7119 O O . LEU A 1 935 ? -8.728 47.583 1.432 1.00 97.81 935 LEU A O 1
ATOM 7123 N N . VAL A 1 936 ? -7.379 48.380 3.072 1.00 97.75 936 VAL A N 1
ATOM 7124 C CA . VAL A 1 936 ? -7.173 47.109 3.786 1.00 97.75 936 VAL A CA 1
ATOM 7125 C C . VAL A 1 936 ? -7.374 47.257 5.293 1.00 97.75 936 VAL A C 1
ATOM 7127 O O . VAL A 1 936 ? -6.851 48.195 5.900 1.00 97.75 936 VAL A O 1
ATOM 7130 N N . GLY A 1 937 ? -8.072 46.306 5.917 1.00 96.88 937 GLY A N 1
ATOM 7131 C CA . GLY A 1 937 ? -8.231 46.258 7.374 1.00 96.88 937 GLY A CA 1
ATOM 7132 C C . GLY A 1 937 ? -6.910 46.008 8.116 1.00 96.88 937 GLY A C 1
ATOM 7133 O O . GLY A 1 937 ? -6.474 46.835 8.921 1.00 96.88 937 GLY A O 1
ATOM 7134 N N . ASP A 1 938 ? -6.252 44.882 7.837 1.00 95.12 938 ASP A N 1
ATOM 7135 C CA . ASP A 1 938 ? -4.950 44.485 8.402 1.00 95.12 938 ASP A CA 1
ATOM 7136 C C . ASP A 1 938 ? -4.069 43.849 7.317 1.00 95.12 938 ASP A C 1
ATOM 7138 O O . ASP A 1 938 ? -4.539 43.009 6.552 1.00 95.12 938 ASP A O 1
ATOM 7142 N N . THR A 1 939 ? -2.803 44.253 7.229 1.00 94.25 939 THR A N 1
ATOM 7143 C CA . THR A 1 939 ? -1.885 43.765 6.194 1.00 94.25 939 THR A CA 1
ATOM 7144 C C . THR A 1 939 ? -0.516 43.381 6.746 1.00 94.25 939 THR A C 1
ATOM 7146 O O . THR A 1 939 ? 0.037 44.041 7.632 1.00 94.25 939 THR A O 1
ATOM 7149 N N . ARG A 1 940 ? 0.047 42.321 6.164 1.00 93.25 940 ARG A N 1
ATOM 7150 C CA . ARG A 1 940 ? 1.439 41.882 6.313 1.00 93.25 940 ARG A CA 1
ATOM 7151 C C . ARG A 1 940 ? 2.172 41.812 4.975 1.00 93.25 940 ARG A C 1
ATOM 7153 O O . ARG A 1 940 ? 3.212 41.175 4.891 1.00 93.25 940 ARG A O 1
ATOM 7160 N N . VAL A 1 941 ? 1.628 42.468 3.951 1.00 92.44 941 VAL A N 1
ATOM 7161 C CA . VAL A 1 941 ? 2.195 42.567 2.601 1.00 92.44 941 VAL A CA 1
ATOM 7162 C C . VAL A 1 941 ? 2.447 44.025 2.220 1.00 92.44 941 VAL A C 1
ATOM 7164 O O . VAL A 1 941 ? 1.909 44.949 2.841 1.00 92.44 941 VAL A O 1
ATOM 7167 N N . SER A 1 942 ? 3.273 44.245 1.197 1.00 94.25 942 SER A N 1
ATOM 7168 C CA . SER A 1 942 ? 3.562 45.597 0.702 1.00 94.25 942 SER A CA 1
ATOM 7169 C C . SER A 1 942 ? 2.436 46.140 -0.183 1.00 94.25 942 SER A C 1
ATOM 7171 O O . SER A 1 942 ? 1.752 45.388 -0.877 1.00 94.25 942 SER A O 1
ATOM 7173 N N . ILE A 1 943 ? 2.255 47.463 -0.159 1.00 96.94 943 ILE A N 1
ATOM 7174 C CA . ILE A 1 943 ? 1.247 48.178 -0.950 1.00 96.94 943 ILE A CA 1
ATOM 7175 C C . ILE A 1 943 ? 1.930 49.277 -1.761 1.00 96.94 943 ILE A C 1
ATOM 7177 O O . ILE A 1 943 ? 2.661 50.107 -1.214 1.00 96.94 943 ILE A O 1
ATOM 7181 N N . TYR A 1 944 ? 1.659 49.310 -3.061 1.00 95.50 944 TYR A N 1
ATOM 7182 C CA . TYR A 1 944 ? 2.270 50.238 -4.003 1.00 95.50 944 TYR A CA 1
ATOM 7183 C C . TYR A 1 944 ? 1.222 50.990 -4.808 1.00 95.50 944 TYR A C 1
ATOM 7185 O O . TYR A 1 944 ? 0.197 50.424 -5.187 1.00 95.50 944 TYR A O 1
ATOM 7193 N N . ASP A 1 945 ? 1.524 52.247 -5.127 1.00 94.81 945 ASP A N 1
ATOM 7194 C CA . ASP A 1 945 ? 0.850 52.990 -6.191 1.00 94.81 945 ASP A CA 1
ATOM 7195 C C . ASP A 1 945 ? -0.685 52.948 -6.063 1.00 94.81 945 ASP A C 1
ATOM 7197 O O . ASP A 1 945 ? -1.371 52.572 -6.997 1.00 94.81 945 ASP A O 1
ATOM 7201 N N . SER A 1 946 ? -1.242 53.238 -4.884 1.00 97.38 946 SER A N 1
ATOM 7202 C CA . SER A 1 946 ? -2.668 53.006 -4.598 1.00 97.38 946 SER A CA 1
ATOM 7203 C C . SER A 1 946 ? -3.331 54.202 -3.909 1.00 97.38 946 SER A C 1
ATOM 7205 O O . SER A 1 946 ? -2.671 54.973 -3.210 1.00 97.38 946 SER A O 1
ATOM 7207 N N . TYR A 1 947 ? -4.644 54.385 -4.076 1.00 97.00 947 TYR A N 1
ATOM 7208 C CA . TYR A 1 947 ? -5.345 55.526 -3.475 1.00 97.00 947 TYR A CA 1
ATOM 7209 C C . TYR A 1 947 ? -6.720 55.207 -2.889 1.00 97.00 947 TYR A C 1
ATOM 7211 O O . TYR A 1 947 ? -7.433 54.318 -3.338 1.00 97.00 947 TYR A O 1
ATOM 7219 N N . VAL A 1 948 ? -7.120 55.973 -1.874 1.00 97.88 948 VAL A N 1
ATOM 7220 C CA . VAL A 1 948 ? -8.446 55.863 -1.253 1.00 97.88 948 VAL A CA 1
ATOM 7221 C C . VAL A 1 948 ? -9.104 57.239 -1.162 1.00 97.88 948 VAL A C 1
ATOM 7223 O O . VAL A 1 948 ? -8.557 58.185 -0.583 1.00 97.88 948 VAL A O 1
ATOM 7226 N N . HIS A 1 949 ? -10.319 57.331 -1.694 1.00 95.81 949 HIS A N 1
ATOM 7227 C CA . HIS A 1 949 ? -11.213 58.481 -1.582 1.00 95.81 949 HIS A CA 1
ATOM 7228 C C . HIS A 1 949 ? -12.563 58.022 -1.011 1.00 95.81 949 HIS A C 1
ATOM 7230 O O . HIS A 1 949 ? -13.578 57.984 -1.704 1.00 95.81 949 HIS A O 1
ATOM 7236 N N . ALA A 1 950 ? -12.545 57.593 0.251 1.00 95.94 950 ALA A N 1
ATOM 7237 C CA . ALA A 1 950 ? -13.688 56.976 0.913 1.00 95.94 950 ALA A CA 1
ATOM 7238 C C . ALA A 1 950 ? -13.809 57.409 2.379 1.00 95.94 950 ALA A C 1
ATOM 7240 O O . ALA A 1 950 ? -12.804 57.697 3.032 1.00 95.94 950 ALA A O 1
ATOM 7241 N N . ASP A 1 951 ? -15.034 57.418 2.897 1.00 97.19 951 ASP A N 1
ATOM 7242 C CA . ASP A 1 951 ? -15.310 57.691 4.306 1.00 97.19 951 ASP A CA 1
ATOM 7243 C C . ASP A 1 951 ? -15.127 56.421 5.137 1.00 97.19 951 ASP A C 1
ATOM 7245 O O . ASP A 1 951 ? -15.803 55.416 4.915 1.00 97.19 951 ASP A O 1
ATOM 7249 N N . VAL A 1 952 ? -14.221 56.474 6.113 1.00 96.94 952 VAL A N 1
ATOM 7250 C CA . VAL A 1 952 ? -13.865 55.344 6.972 1.00 96.94 952 VAL A CA 1
ATOM 7251 C C . VAL A 1 952 ? -14.348 55.604 8.394 1.00 96.94 952 VAL A C 1
ATOM 7253 O O . VAL A 1 952 ? -13.869 56.508 9.081 1.00 96.94 952 VAL A O 1
ATOM 7256 N N . THR A 1 953 ? -15.275 54.781 8.874 1.00 94.25 953 THR A N 1
ATOM 7257 C CA . THR A 1 953 ? -15.789 54.860 10.243 1.00 94.25 953 THR A CA 1
ATOM 7258 C C . THR A 1 953 ? -15.435 53.602 11.023 1.00 94.25 953 THR A C 1
ATOM 7260 O O . THR A 1 953 ? -15.750 52.494 10.599 1.00 94.25 953 THR A O 1
ATOM 7263 N N . GLY A 1 954 ? -14.814 53.758 12.192 1.00 89.75 954 GLY A N 1
ATOM 7264 C CA . GLY A 1 954 ? -14.466 52.640 13.069 1.00 89.75 954 GLY A CA 1
ATOM 7265 C C . GLY A 1 954 ? -14.782 52.901 14.538 1.00 89.75 954 GLY A C 1
ATOM 7266 O O . GLY A 1 954 ? -14.909 54.042 14.975 1.00 89.75 954 GLY A O 1
ATOM 7267 N N . ASN A 1 955 ? -14.881 51.841 15.338 1.00 85.00 955 ASN A N 1
ATOM 7268 C CA . ASN A 1 955 ? -15.119 51.983 16.777 1.00 85.00 955 ASN A CA 1
ATOM 7269 C C . ASN A 1 955 ? -13.842 51.951 17.623 1.00 85.00 955 ASN A C 1
ATOM 7271 O O . ASN A 1 955 ? -13.825 52.602 18.664 1.00 85.00 955 ASN A O 1
ATOM 7275 N N . ASN A 1 956 ? -12.800 51.215 17.212 1.00 79.94 956 ASN A N 1
ATOM 7276 C CA . ASN A 1 956 ? -11.623 50.958 18.055 1.00 79.94 956 ASN A CA 1
ATOM 7277 C C . ASN A 1 956 ? -10.279 51.296 17.380 1.00 79.94 956 ASN A C 1
ATOM 7279 O O . ASN A 1 956 ? -9.516 52.103 17.908 1.00 79.94 956 ASN A O 1
ATOM 7283 N N . VAL A 1 957 ? -10.010 50.710 16.206 1.00 86.00 957 VAL A N 1
ATOM 7284 C CA . VAL A 1 957 ? -8.776 50.933 15.430 1.00 86.00 957 VAL A CA 1
ATOM 7285 C C . VAL A 1 957 ? -9.155 51.252 13.988 1.00 86.00 957 VAL A C 1
ATOM 7287 O O . VAL A 1 957 ? -9.668 50.363 13.306 1.00 86.00 957 VAL A O 1
ATOM 7290 N N . ALA A 1 958 ? -8.946 52.493 13.536 1.00 92.38 958 ALA A N 1
ATOM 7291 C CA . ALA A 1 958 ? -9.292 52.895 12.168 1.00 92.38 958 ALA A CA 1
ATOM 7292 C C . ALA A 1 958 ? -8.290 53.870 11.540 1.00 92.38 958 ALA A C 1
ATOM 7294 O O . ALA A 1 958 ? -8.009 54.934 12.105 1.00 92.38 958 ALA A O 1
ATOM 7295 N N . GLY A 1 959 ? -7.787 53.503 10.361 1.00 93.12 959 GLY A N 1
ATOM 7296 C CA . GLY A 1 959 ? -6.927 54.337 9.525 1.00 93.12 959 GLY A CA 1
ATOM 7297 C C . GLY A 1 959 ? -7.585 54.637 8.182 1.00 93.12 959 GLY A C 1
ATOM 7298 O O . GLY A 1 959 ? -8.327 53.813 7.657 1.00 93.12 959 GLY A O 1
ATOM 7299 N N . GLY A 1 960 ? -7.328 55.816 7.613 1.00 94.38 960 GLY A N 1
ATOM 7300 C CA . GLY A 1 960 ? -7.942 56.207 6.337 1.00 94.38 960 GLY A CA 1
ATOM 7301 C C . GLY A 1 960 ? -7.578 55.280 5.173 1.00 94.38 960 GLY A C 1
ATOM 7302 O O . GLY A 1 960 ? -8.420 54.944 4.346 1.00 94.38 960 GLY A O 1
ATOM 7303 N N . PHE A 1 961 ? -6.337 54.804 5.135 1.00 96.94 961 PHE A N 1
ATOM 7304 C CA . PHE A 1 961 ? -5.811 53.935 4.086 1.00 96.94 961 PHE A CA 1
ATOM 7305 C C . PHE A 1 961 ? -5.726 52.475 4.552 1.00 96.94 961 PHE A C 1
ATOM 7307 O O . PHE A 1 961 ? -6.319 51.591 3.936 1.00 96.94 961 PHE A O 1
ATOM 7314 N N . VAL A 1 962 ? -5.050 52.233 5.680 1.00 97.12 962 VAL A N 1
ATOM 7315 C CA . VAL A 1 962 ? -4.861 50.904 6.288 1.00 97.12 962 VAL A CA 1
ATOM 7316 C C . VAL A 1 962 ? -5.205 50.964 7.774 1.00 97.12 962 VAL A C 1
ATOM 7318 O O . VAL A 1 962 ? -4.802 51.900 8.465 1.00 97.12 962 VAL A O 1
ATOM 7321 N N . GLY A 1 963 ? -5.913 49.960 8.293 1.00 95.38 963 GLY A N 1
ATOM 7322 C CA . GLY A 1 963 ? -6.175 49.864 9.731 1.00 95.38 963 GLY A CA 1
ATOM 7323 C C . GLY A 1 963 ? -4.897 49.555 10.514 1.00 95.38 963 GLY A C 1
ATOM 7324 O O . GLY A 1 963 ? -4.456 50.360 11.336 1.00 95.38 963 GLY A O 1
ATOM 7325 N N . ARG A 1 964 ? -4.270 48.412 10.223 1.00 94.69 964 ARG A N 1
ATOM 7326 C CA . ARG A 1 964 ? -3.006 47.993 10.842 1.00 94.69 964 ARG A CA 1
ATOM 7327 C C . ARG A 1 964 ? -2.043 47.366 9.835 1.00 94.69 964 ARG A C 1
ATOM 7329 O O . ARG A 1 964 ? -2.464 46.582 8.994 1.00 94.69 964 ARG A O 1
ATOM 7336 N N . MET A 1 965 ? -0.753 47.660 9.971 1.00 92.94 965 MET A N 1
ATOM 7337 C CA . MET A 1 965 ? 0.328 46.951 9.282 1.00 92.94 965 MET A CA 1
ATOM 7338 C C . MET A 1 965 ? 1.264 46.304 10.305 1.00 92.94 965 MET A C 1
ATOM 7340 O O . MET A 1 965 ? 1.709 46.954 11.251 1.00 92.94 965 MET A O 1
ATOM 7344 N N . GLN A 1 966 ? 1.556 45.019 10.128 1.00 90.94 966 GLN A N 1
ATOM 7345 C CA . GLN A 1 966 ? 2.428 44.231 11.006 1.00 90.94 966 GLN A CA 1
ATOM 7346 C C . GLN A 1 966 ? 3.221 43.209 10.182 1.00 90.94 966 GLN A C 1
ATOM 7348 O O . GLN A 1 966 ? 2.934 43.019 9.010 1.00 90.94 966 GLN A O 1
ATOM 7353 N N . SER A 1 967 ? 4.191 42.524 10.787 1.00 81.00 967 SER A N 1
ATOM 7354 C CA . SER A 1 967 ? 4.941 41.457 10.116 1.00 81.00 967 SER A CA 1
ATOM 7355 C C . SER A 1 967 ? 4.830 40.142 10.883 1.00 81.00 967 SER A C 1
ATOM 7357 O O . SER A 1 967 ? 4.766 40.141 12.113 1.00 81.00 967 SER A O 1
ATOM 7359 N N . SER A 1 968 ? 4.829 39.023 10.160 1.00 68.75 968 SER A N 1
ATOM 7360 C CA . SER A 1 968 ? 4.982 37.673 10.715 1.00 68.75 968 SER A CA 1
ATOM 7361 C C . SER A 1 968 ? 6.450 37.319 11.009 1.00 68.75 968 SER A C 1
ATOM 7363 O O . SER A 1 968 ? 6.714 36.368 11.743 1.00 68.75 968 SER A O 1
ATOM 7365 N N . SER A 1 969 ? 7.410 38.095 10.482 1.00 71.19 969 SER A N 1
ATOM 7366 C CA . SER A 1 969 ? 8.854 37.890 10.659 1.00 71.19 969 SER A CA 1
ATOM 7367 C C . SER A 1 969 ? 9.645 39.200 10.572 1.00 71.19 969 SER A C 1
ATOM 7369 O O . SER A 1 969 ? 9.377 40.057 9.733 1.00 71.19 969 SER A O 1
ATOM 7371 N N . SER A 1 970 ? 10.695 39.356 11.379 1.00 62.50 970 SER A N 1
ATOM 7372 C CA . SER A 1 970 ? 11.597 40.520 11.302 1.00 62.50 970 SER A CA 1
ATOM 7373 C C . SER A 1 970 ? 12.427 40.591 10.008 1.00 62.50 970 SER A C 1
ATOM 7375 O O . SER A 1 970 ? 13.140 41.570 9.805 1.00 62.50 970 SER A O 1
ATOM 7377 N N . SER A 1 971 ? 12.350 39.569 9.147 1.00 64.69 971 SER A N 1
ATOM 7378 C CA . SER A 1 971 ? 13.112 39.457 7.894 1.00 64.69 971 SER A CA 1
ATOM 7379 C C . SER A 1 971 ? 12.423 40.042 6.652 1.00 64.69 971 SER A C 1
ATOM 7381 O O . SER A 1 971 ? 13.083 40.198 5.628 1.00 64.69 971 SER A O 1
ATOM 7383 N N . ILE A 1 972 ? 11.133 40.390 6.727 1.00 69.94 972 ILE A N 1
ATOM 7384 C CA . ILE A 1 972 ? 10.364 40.918 5.590 1.00 69.94 972 ILE A CA 1
ATOM 7385 C C . ILE A 1 972 ? 10.323 42.456 5.669 1.00 69.94 972 ILE A C 1
ATOM 7387 O O . ILE A 1 972 ? 9.796 43.015 6.633 1.00 69.94 972 ILE A O 1
ATOM 7391 N N . ASP A 1 973 ? 10.878 43.151 4.666 1.00 81.62 973 ASP A N 1
ATOM 7392 C CA . ASP A 1 973 ? 10.864 44.626 4.573 1.00 81.62 973 ASP A CA 1
ATOM 7393 C C . ASP A 1 973 ? 9.549 45.100 3.935 1.00 81.62 973 ASP A C 1
ATOM 7395 O O . ASP A 1 973 ? 9.432 45.246 2.719 1.00 81.62 973 ASP A O 1
ATOM 7399 N N . LEU A 1 974 ? 8.528 45.292 4.772 1.00 90.25 974 LEU A N 1
ATOM 7400 C CA . LEU A 1 974 ? 7.202 45.743 4.345 1.00 90.25 974 LEU A CA 1
ATOM 7401 C C . LEU A 1 974 ? 7.167 47.251 4.092 1.00 90.25 974 LEU A C 1
ATOM 7403 O O . LEU A 1 974 ? 7.654 48.037 4.910 1.00 90.25 974 LEU A O 1
ATOM 7407 N N . GLN A 1 975 ? 6.520 47.669 3.001 1.00 93.56 975 GLN A N 1
ATOM 7408 C CA . GLN A 1 975 ? 6.339 49.088 2.701 1.00 93.56 975 GLN A CA 1
ATOM 7409 C C . GLN A 1 975 ? 4.955 49.439 2.148 1.00 93.56 975 GLN A C 1
ATOM 7411 O O . GLN A 1 975 ? 4.391 48.712 1.334 1.00 93.56 975 GLN A O 1
ATOM 7416 N N . ILE A 1 976 ? 4.446 50.608 2.548 1.00 95.94 976 ILE A N 1
ATOM 7417 C CA . ILE A 1 976 ? 3.424 51.348 1.798 1.00 95.94 976 ILE A CA 1
ATOM 7418 C C . ILE A 1 976 ? 4.146 52.450 1.036 1.00 95.94 976 ILE A C 1
ATOM 7420 O O . ILE A 1 976 ? 4.764 53.318 1.657 1.00 95.94 976 ILE A O 1
ATOM 7424 N N . ASN A 1 977 ? 4.090 52.422 -0.292 1.00 95.44 977 ASN A N 1
ATOM 7425 C CA . ASN A 1 977 ? 4.841 53.349 -1.129 1.00 95.44 977 ASN A CA 1
ATOM 7426 C C . ASN A 1 977 ? 3.964 53.991 -2.211 1.00 95.44 977 ASN A C 1
ATOM 7428 O O . ASN A 1 977 ? 3.103 53.334 -2.795 1.00 95.44 977 ASN A O 1
ATOM 7432 N N . ARG A 1 978 ? 4.198 55.281 -2.482 1.00 94.75 978 ARG A N 1
ATOM 7433 C CA . ARG A 1 978 ? 3.501 56.075 -3.512 1.00 94.75 978 ARG A CA 1
ATOM 7434 C C . ARG A 1 978 ? 1.976 55.946 -3.455 1.00 94.75 978 ARG A C 1
ATOM 7436 O O . ARG A 1 978 ? 1.330 55.651 -4.450 1.00 94.75 978 ARG A O 1
ATOM 7443 N N . SER A 1 979 ? 1.404 56.123 -2.269 1.00 96.69 979 SER A N 1
ATOM 7444 C CA . SER A 1 979 ? -0.033 55.951 -2.050 1.00 96.69 979 SER A CA 1
ATOM 7445 C C . SER A 1 979 ? -0.662 57.150 -1.343 1.00 96.69 979 SER A C 1
ATOM 7447 O O . SER A 1 979 ? 0.035 57.883 -0.636 1.00 96.69 979 SER A O 1
ATOM 7449 N N . TYR A 1 980 ? -1.966 57.391 -1.523 1.00 96.31 980 TYR A N 1
ATOM 7450 C CA . TYR A 1 980 ? -2.615 58.537 -0.875 1.00 96.31 980 TYR A CA 1
ATOM 7451 C C . TYR A 1 980 ? -4.054 58.310 -0.377 1.00 96.31 980 TYR A C 1
ATOM 7453 O O . TYR A 1 980 ? -4.802 57.497 -0.912 1.00 96.31 980 TYR A O 1
ATOM 7461 N N . PHE A 1 981 ? -4.452 59.064 0.655 1.00 97.12 981 PHE A N 1
ATOM 7462 C CA . PHE A 1 981 ? -5.809 59.071 1.225 1.00 97.12 981 PHE A CA 1
ATOM 7463 C C . PHE A 1 981 ? -6.415 60.481 1.251 1.00 97.12 981 PHE A C 1
ATOM 7465 O O . PHE A 1 981 ? -5.761 61.434 1.676 1.00 97.12 981 PHE A O 1
ATOM 7472 N N . THR A 1 982 ? -7.678 60.623 0.837 1.00 95.56 982 THR A N 1
ATOM 7473 C CA . THR A 1 982 ? -8.368 61.933 0.761 1.00 95.56 982 THR A CA 1
ATOM 7474 C C . THR A 1 982 ? -9.773 61.975 1.362 1.00 95.56 982 THR A C 1
ATOM 7476 O O . THR A 1 982 ? -10.384 63.044 1.361 1.00 95.56 982 THR A O 1
ATOM 7479 N N . GLY A 1 983 ? -10.286 60.861 1.887 1.00 94.19 983 GLY A N 1
ATOM 7480 C CA . GLY A 1 983 ? -11.615 60.808 2.505 1.00 94.19 983 GLY A CA 1
ATOM 7481 C C . GLY A 1 983 ? -11.642 61.291 3.958 1.00 94.19 983 GLY A C 1
ATOM 7482 O O . GLY A 1 983 ? -10.730 61.988 4.410 1.00 94.19 983 GLY A O 1
ATOM 7483 N N . THR A 1 984 ? -12.685 60.912 4.701 1.00 95.44 984 THR A N 1
ATOM 7484 C CA . THR A 1 984 ? -12.822 61.214 6.136 1.00 95.44 984 THR A CA 1
ATOM 7485 C C . THR A 1 984 ? -12.531 59.986 7.008 1.00 95.44 984 THR A C 1
ATOM 7487 O O . THR A 1 984 ? -12.760 58.853 6.591 1.00 95.44 984 THR A O 1
ATOM 7490 N N . VAL A 1 985 ? -12.029 60.187 8.233 1.00 93.81 985 VAL A N 1
ATOM 7491 C CA . VAL A 1 985 ? -11.862 59.122 9.237 1.00 93.81 985 VAL A CA 1
ATOM 7492 C C . VAL A 1 985 ? -12.608 59.500 10.513 1.00 93.81 985 VAL A C 1
ATOM 7494 O O . VAL A 1 985 ? -12.302 60.511 11.152 1.00 93.81 985 VAL A O 1
ATOM 7497 N N . LYS A 1 986 ? -13.568 58.671 10.930 1.00 91.12 986 LYS A N 1
ATOM 7498 C CA . LYS A 1 986 ? -14.417 58.913 12.106 1.00 91.12 986 LYS A CA 1
ATOM 7499 C C . LYS A 1 986 ? -14.330 57.771 13.119 1.00 91.12 986 LYS A C 1
ATOM 7501 O O . LYS A 1 986 ? -14.497 56.609 12.766 1.00 91.12 986 LYS A O 1
ATOM 7506 N N . ILE A 1 987 ? -14.146 58.114 14.399 1.00 84.00 987 ILE A N 1
ATOM 7507 C CA . ILE A 1 987 ? -14.212 57.162 15.520 1.00 84.00 987 ILE A CA 1
ATOM 7508 C C . ILE A 1 987 ? -15.458 57.427 16.367 1.00 84.00 987 ILE A C 1
ATOM 7510 O O . ILE A 1 987 ? -15.666 58.569 16.778 1.00 84.00 987 ILE A O 1
ATOM 7514 N N . ILE A 1 988 ? -16.282 56.405 16.634 1.00 79.12 988 ILE A N 1
ATOM 7515 C CA . ILE A 1 988 ? -17.581 56.603 17.310 1.00 79.12 988 ILE A CA 1
ATOM 7516 C C . ILE A 1 988 ? -17.520 56.427 18.841 1.00 79.12 988 ILE A C 1
ATOM 7518 O O . ILE A 1 988 ? -18.081 57.267 19.542 1.00 79.12 988 ILE A O 1
ATOM 7522 N N . THR A 1 989 ? -16.897 55.372 19.393 1.00 68.88 989 THR A N 1
ATOM 7523 C CA . THR A 1 989 ? -17.196 54.968 20.795 1.00 68.88 989 THR A CA 1
ATOM 7524 C C . THR A 1 989 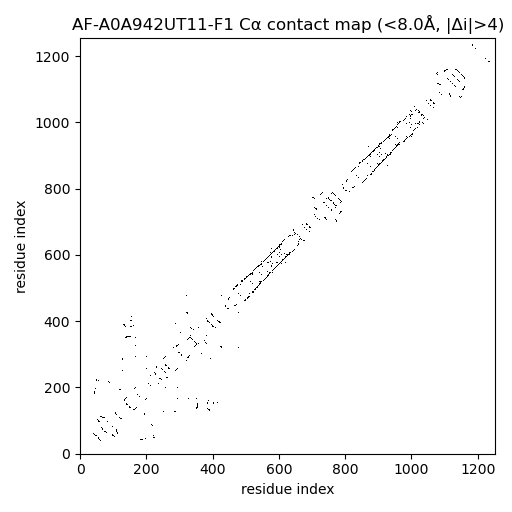? -16.031 54.618 21.732 1.00 68.88 989 THR A C 1
ATOM 7526 O O . THR A 1 989 ? -16.297 54.354 22.904 1.00 68.88 989 THR A O 1
ATOM 7529 N N . ALA A 1 990 ? -14.764 54.576 21.314 1.00 60.47 990 ALA A N 1
ATOM 7530 C CA . ALA A 1 990 ? -13.707 54.061 22.200 1.00 60.47 990 ALA A CA 1
ATOM 7531 C C . ALA A 1 990 ? -13.112 55.091 23.181 1.00 60.47 990 ALA A C 1
ATOM 7533 O O . ALA A 1 990 ? -12.819 56.236 22.839 1.00 60.47 990 ALA A O 1
ATOM 7534 N N . THR A 1 991 ? -12.839 54.628 24.404 1.00 57.84 991 THR A N 1
ATOM 7535 C CA . THR A 1 991 ? -11.880 55.234 25.336 1.00 57.84 991 THR A CA 1
ATOM 7536 C C . THR A 1 991 ? -10.464 54.823 24.924 1.00 57.84 991 THR A C 1
ATOM 7538 O O . THR A 1 991 ? -10.118 53.651 25.035 1.00 57.84 991 THR A O 1
ATOM 7541 N N . ASN A 1 992 ? -9.654 55.786 24.475 1.00 60.19 992 ASN A N 1
ATOM 7542 C CA . ASN A 1 992 ? -8.282 55.610 23.965 1.00 60.19 992 ASN A CA 1
ATOM 7543 C C . ASN A 1 992 ? -8.142 54.819 22.632 1.00 60.19 992 ASN A C 1
ATOM 7545 O O . ASN A 1 992 ? -7.417 53.826 22.588 1.00 60.19 992 ASN A O 1
ATOM 7549 N N . PRO A 1 993 ? -8.824 55.237 21.544 1.00 69.12 993 PRO A N 1
ATOM 7550 C CA . PRO A 1 993 ? -8.726 54.587 20.234 1.00 69.12 993 PRO A CA 1
ATOM 7551 C C . PRO A 1 993 ? -7.368 54.813 19.561 1.00 69.12 993 PRO A C 1
ATOM 7553 O O . PRO A 1 993 ? -6.815 55.916 19.630 1.00 69.12 993 PRO A O 1
ATOM 7556 N N . ALA A 1 994 ? -6.895 53.812 18.815 1.00 75.00 994 ALA A N 1
ATOM 7557 C CA . ALA A 1 994 ? -5.832 54.000 17.832 1.00 75.00 994 ALA A CA 1
ATOM 7558 C C . ALA A 1 994 ? -6.461 54.519 16.529 1.00 75.00 994 ALA A C 1
ATOM 7560 O O . ALA A 1 994 ? -7.151 53.791 15.816 1.00 75.00 994 ALA A O 1
ATOM 7561 N N . SER A 1 995 ? -6.278 55.806 16.243 1.00 80.50 995 SER A N 1
ATOM 7562 C CA . SER A 1 995 ? -6.781 56.445 15.026 1.00 80.50 995 SER A CA 1
ATOM 7563 C C . SER A 1 995 ? -5.653 57.147 14.288 1.00 80.50 995 SER A C 1
ATOM 7565 O O . SER A 1 995 ? -4.807 57.791 14.915 1.00 80.50 995 SER A O 1
ATOM 7567 N N . GLY A 1 996 ? -5.658 57.047 12.959 1.00 84.12 996 GLY A N 1
ATOM 7568 C CA . GLY A 1 996 ? -4.666 57.702 12.116 1.00 84.12 996 GLY A CA 1
ATOM 7569 C C . GLY A 1 996 ? -5.257 58.210 10.810 1.00 84.12 996 GLY A C 1
ATOM 7570 O O . GLY A 1 996 ? -6.140 57.588 10.226 1.00 84.12 996 GLY A O 1
ATOM 7571 N N . GLY A 1 997 ? -4.768 59.363 10.350 1.00 85.62 997 GLY A N 1
ATOM 7572 C CA . GLY A 1 997 ? -5.221 59.964 9.094 1.00 85.62 997 GLY A CA 1
ATOM 7573 C C . GLY A 1 997 ? -4.909 59.102 7.865 1.00 85.62 997 GLY A C 1
ATOM 7574 O O . GLY A 1 997 ? -5.700 59.074 6.932 1.00 85.62 997 GLY A O 1
ATOM 7575 N N . PHE A 1 998 ? -3.803 58.350 7.892 1.00 93.62 998 PHE A N 1
ATOM 7576 C CA . PHE A 1 998 ? -3.410 57.413 6.832 1.00 93.62 998 PHE A CA 1
ATOM 7577 C C . PHE A 1 998 ? -3.398 55.962 7.331 1.00 93.62 998 PHE A C 1
ATOM 7579 O O . PHE A 1 998 ? -4.154 55.138 6.828 1.00 93.62 998 PHE A O 1
ATOM 7586 N N . ILE A 1 999 ? -2.614 55.660 8.369 1.00 94.31 999 ILE A N 1
ATOM 7587 C CA . ILE A 1 999 ? -2.580 54.349 9.037 1.00 94.31 999 ILE A CA 1
ATOM 7588 C C . ILE A 1 999 ? -2.839 54.503 10.537 1.00 94.31 999 ILE A C 1
ATOM 7590 O O . ILE A 1 999 ? -2.318 55.440 11.142 1.00 94.31 999 ILE A O 1
ATOM 7594 N N . ALA A 1 1000 ? -3.637 53.616 11.142 1.00 92.06 1000 ALA A N 1
ATOM 7595 C CA . ALA A 1 1000 ? -3.896 53.674 12.586 1.00 92.06 1000 ALA A CA 1
ATOM 7596 C C . ALA A 1 1000 ? -2.787 53.033 13.429 1.00 92.06 1000 ALA A C 1
ATOM 7598 O O . ALA A 1 1000 ? -2.391 53.613 14.439 1.00 92.06 1000 ALA A O 1
ATOM 7599 N N . GLU A 1 1001 ? -2.270 51.874 13.021 1.00 92.06 1001 GLU A N 1
ATOM 7600 C CA . GLU A 1 1001 ? -1.190 51.177 13.726 1.00 92.06 1001 GLU A CA 1
ATOM 7601 C C . GLU A 1 1001 ? -0.142 50.636 12.738 1.00 92.06 1001 GLU A C 1
ATOM 7603 O O . GLU A 1 1001 ? -0.453 49.830 11.862 1.00 92.06 1001 GLU A O 1
ATOM 7608 N N . LEU A 1 1002 ? 1.109 51.072 12.892 1.00 92.12 1002 LEU A N 1
ATOM 7609 C CA . LEU A 1 1002 ? 2.280 50.600 12.156 1.00 92.12 1002 LEU A CA 1
ATOM 7610 C C . LEU A 1 1002 ? 3.182 49.834 13.130 1.00 92.12 1002 LEU A C 1
ATOM 7612 O O . LEU A 1 1002 ? 4.029 50.413 13.810 1.00 92.12 1002 LEU A O 1
ATOM 7616 N N . ALA A 1 1003 ? 2.964 48.524 13.229 1.00 89.00 1003 ALA A N 1
ATOM 7617 C CA . ALA A 1 1003 ? 3.736 47.635 14.095 1.00 89.00 1003 ALA A CA 1
ATOM 7618 C C . ALA A 1 1003 ? 5.023 47.127 13.420 1.00 89.00 1003 ALA A C 1
ATOM 7620 O O . ALA A 1 1003 ? 5.996 46.819 14.105 1.00 89.00 1003 ALA A O 1
ATOM 7621 N N . ALA A 1 1004 ? 5.038 47.043 12.086 1.00 85.50 1004 ALA A N 1
ATOM 7622 C CA . ALA A 1 1004 ? 6.214 46.709 11.287 1.00 85.50 1004 ALA A CA 1
ATOM 7623 C C . ALA A 1 1004 ? 6.126 47.356 9.897 1.00 85.50 1004 ALA A C 1
ATOM 7625 O O . ALA A 1 1004 ? 5.032 47.657 9.430 1.00 85.50 1004 ALA A O 1
ATOM 7626 N N . GLY A 1 1005 ? 7.269 47.524 9.230 1.00 88.50 1005 GLY A N 1
ATOM 7627 C CA . GLY A 1 1005 ? 7.351 48.132 7.901 1.00 88.50 1005 GLY A CA 1
ATOM 7628 C C . GLY A 1 1005 ? 7.512 49.654 7.917 1.00 88.50 1005 GLY A C 1
ATOM 7629 O O . GLY A 1 1005 ? 7.791 50.255 8.957 1.00 88.50 1005 GLY A O 1
ATOM 7630 N N . LYS A 1 1006 ? 7.395 50.278 6.740 1.00 92.12 1006 LYS A N 1
ATOM 7631 C CA . LYS A 1 1006 ? 7.605 51.721 6.532 1.00 92.12 1006 LYS A CA 1
ATOM 7632 C C . LYS A 1 1006 ? 6.544 52.319 5.614 1.00 92.12 1006 LYS A C 1
ATOM 7634 O O . LYS A 1 1006 ? 6.138 51.699 4.635 1.00 92.12 1006 LYS A O 1
ATOM 7639 N N . VAL A 1 1007 ? 6.163 53.567 5.870 1.00 93.69 1007 VAL A N 1
ATOM 7640 C CA . VAL A 1 1007 ? 5.361 54.368 4.936 1.00 93.69 1007 VAL A CA 1
ATOM 7641 C C . VAL A 1 1007 ? 6.279 55.364 4.233 1.00 93.69 1007 VAL A C 1
ATOM 7643 O O . VAL A 1 1007 ? 6.932 56.180 4.878 1.00 93.69 1007 VAL A O 1
ATOM 7646 N N . ILE A 1 1008 ? 6.356 55.287 2.905 1.00 92.38 1008 ILE A N 1
ATOM 7647 C CA . ILE A 1 1008 ? 7.315 56.037 2.087 1.00 92.38 1008 ILE A CA 1
ATOM 7648 C C . ILE A 1 1008 ? 6.561 56.755 0.964 1.00 92.38 1008 ILE A C 1
ATOM 7650 O O . ILE A 1 1008 ? 5.660 56.185 0.355 1.00 92.38 1008 ILE A O 1
ATOM 7654 N N . ASN A 1 1009 ? 6.903 58.018 0.688 1.00 92.75 1009 ASN A N 1
ATOM 7655 C CA . ASN A 1 1009 ? 6.326 58.821 -0.408 1.00 92.75 1009 ASN A CA 1
ATOM 7656 C C . ASN A 1 1009 ? 4.791 58.760 -0.496 1.00 92.75 1009 ASN A C 1
ATOM 7658 O O . ASN A 1 1009 ? 4.231 58.734 -1.592 1.00 92.75 1009 ASN A O 1
ATOM 7662 N N . SER A 1 1010 ? 4.128 58.678 0.658 1.00 95.75 1010 SER A N 1
ATOM 7663 C CA . SER A 1 1010 ? 2.691 58.446 0.762 1.00 95.75 1010 SER A CA 1
ATOM 7664 C C . SER A 1 1010 ? 2.050 59.487 1.668 1.00 95.75 1010 SER A C 1
ATOM 7666 O O . SER A 1 1010 ? 2.639 59.895 2.677 1.00 95.75 1010 SER A O 1
ATOM 7668 N N . TYR A 1 1011 ? 0.856 59.935 1.286 1.00 95.12 1011 TYR A N 1
ATOM 7669 C CA . TYR A 1 1011 ? 0.282 61.180 1.788 1.00 95.12 1011 TYR A CA 1
ATOM 7670 C C . TYR A 1 1011 ? -1.177 61.038 2.212 1.00 95.12 1011 TYR A C 1
ATOM 7672 O O . TYR A 1 1011 ? -1.925 60.222 1.681 1.00 95.12 1011 TYR A O 1
ATOM 7680 N N . TRP A 1 1012 ? -1.622 61.882 3.137 1.00 95.19 1012 TRP A N 1
ATOM 7681 C CA . TRP A 1 1012 ? -3.036 61.963 3.504 1.00 95.19 1012 TRP A CA 1
ATOM 7682 C C . TRP A 1 1012 ? -3.507 63.398 3.662 1.00 95.19 1012 TRP A C 1
ATOM 7684 O O . TRP A 1 1012 ? -2.733 64.278 4.042 1.00 95.19 1012 TRP A O 1
ATOM 7694 N N . ASN A 1 1013 ? -4.785 63.622 3.367 1.00 95.12 1013 ASN A N 1
ATOM 7695 C CA . ASN A 1 1013 ? -5.380 64.947 3.405 1.00 95.12 1013 ASN A CA 1
ATOM 7696 C C . ASN A 1 1013 ? -5.758 65.357 4.833 1.00 95.12 1013 ASN A C 1
ATOM 7698 O O . ASN A 1 1013 ? -6.713 64.839 5.412 1.00 95.12 1013 ASN A O 1
ATOM 7702 N N . THR A 1 1014 ? -5.034 66.323 5.393 1.00 92.62 1014 THR A N 1
ATOM 7703 C CA . THR A 1 1014 ? -5.270 66.820 6.755 1.00 92.62 1014 THR A CA 1
ATOM 7704 C C . THR A 1 1014 ? -6.564 67.609 6.898 1.00 92.62 1014 THR A C 1
ATOM 7706 O O . THR A 1 1014 ? -7.100 67.687 8.001 1.00 92.62 1014 THR A O 1
ATOM 7709 N N . ASP A 1 1015 ? -7.073 68.187 5.808 1.00 93.06 1015 ASP A N 1
ATOM 7710 C CA . ASP A 1 1015 ? -8.269 69.030 5.853 1.00 93.06 1015 ASP A CA 1
ATOM 7711 C C . ASP A 1 1015 ? -9.552 68.188 5.850 1.00 93.06 1015 ASP A C 1
ATOM 7713 O O . ASP A 1 1015 ? -10.565 68.615 6.403 1.00 93.06 1015 ASP A O 1
ATOM 7717 N N . THR A 1 1016 ? -9.516 66.995 5.242 1.00 92.88 1016 THR A N 1
ATOM 7718 C CA . THR A 1 1016 ? -10.688 66.115 5.099 1.00 92.88 1016 THR A CA 1
ATOM 7719 C C . THR A 1 1016 ? -10.681 64.934 6.062 1.00 92.88 1016 THR A C 1
ATOM 7721 O O . THR A 1 1016 ? -11.743 64.559 6.551 1.00 92.88 1016 THR A O 1
ATOM 7724 N N . ALA A 1 1017 ? -9.517 64.388 6.429 1.00 89.62 1017 ALA A N 1
ATOM 7725 C CA . ALA A 1 1017 ? -9.452 63.184 7.261 1.00 89.62 1017 ALA A CA 1
ATOM 7726 C C . ALA A 1 1017 ? -10.096 63.348 8.648 1.00 89.62 1017 ALA A C 1
ATOM 7728 O O . ALA A 1 1017 ? -10.465 62.355 9.268 1.00 89.62 1017 ALA A O 1
ATOM 7729 N N . GLY A 1 1018 ? -10.223 64.576 9.168 1.00 85.25 1018 GLY A N 1
ATOM 7730 C CA . GLY A 1 1018 ? -10.835 64.834 10.478 1.00 85.25 1018 GLY A CA 1
ATOM 7731 C C . GLY A 1 1018 ? -10.028 64.295 11.669 1.00 85.25 1018 GLY A C 1
ATOM 7732 O O . GLY A 1 1018 ? -10.526 64.276 12.794 1.00 85.25 1018 GLY A O 1
ATOM 7733 N N . GLN A 1 1019 ? -8.783 63.868 11.436 1.00 84.25 1019 GLN A N 1
ATOM 7734 C CA . GLN A 1 1019 ? -7.853 63.360 12.444 1.00 84.25 1019 GLN A CA 1
ATOM 7735 C C . GLN A 1 1019 ? -6.667 64.308 12.591 1.00 84.25 1019 GLN A C 1
ATOM 7737 O O . GLN A 1 1019 ? -6.169 64.862 11.612 1.00 84.25 1019 GLN A O 1
ATOM 7742 N N . THR A 1 1020 ? -6.175 64.468 13.819 1.00 79.94 1020 THR A N 1
ATOM 7743 C CA . THR A 1 1020 ? -4.887 65.123 14.044 1.00 79.94 1020 THR A CA 1
ATOM 7744 C C . THR A 1 1020 ? -3.752 64.122 13.829 1.00 79.94 1020 THR A C 1
ATOM 7746 O O . THR A 1 1020 ? -3.914 62.944 14.162 1.00 79.94 1020 THR A O 1
ATOM 7749 N N . PRO A 1 1021 ? -2.597 64.556 13.293 1.00 78.12 1021 PRO A N 1
ATOM 7750 C CA . PRO A 1 1021 ? -1.420 63.705 13.197 1.00 78.12 1021 PRO A CA 1
ATOM 7751 C C . PRO A 1 1021 ? -1.081 63.069 14.562 1.00 78.12 1021 PRO A C 1
ATOM 7753 O O . PRO A 1 1021 ? -1.068 63.757 15.588 1.00 78.12 1021 PRO A O 1
ATOM 7756 N N . LYS A 1 1022 ? -0.819 61.758 14.581 1.00 80.69 1022 LYS A N 1
ATOM 7757 C CA . LYS A 1 1022 ? -0.461 60.975 15.776 1.00 80.69 1022 LYS A CA 1
ATOM 7758 C C . LYS A 1 1022 ? 0.581 59.919 15.422 1.00 80.69 1022 LYS A C 1
ATOM 7760 O O . LYS A 1 1022 ? 0.680 59.502 14.274 1.00 80.69 1022 LYS A O 1
ATOM 7765 N N . VAL A 1 1023 ? 1.345 59.498 16.426 1.00 82.56 1023 VAL A N 1
ATOM 7766 C CA . VAL A 1 1023 ? 2.270 58.368 16.304 1.00 82.56 1023 VAL A CA 1
ATOM 7767 C C . VAL A 1 1023 ? 1.464 57.068 16.221 1.00 82.56 1023 VAL A C 1
ATOM 7769 O O . VAL A 1 1023 ? 0.540 56.865 17.004 1.00 82.56 1023 VAL A O 1
ATOM 7772 N N . CYS A 1 1024 ? 1.835 56.198 15.288 1.00 86.56 1024 CYS A N 1
ATOM 7773 C CA . CYS A 1 1024 ? 1.160 54.941 14.957 1.00 86.56 1024 CYS A CA 1
ATOM 7774 C C . CYS A 1 1024 ? 1.893 53.704 15.507 1.00 86.56 1024 CYS A C 1
ATOM 7776 O O . CYS A 1 1024 ? 1.503 52.582 15.208 1.00 86.56 1024 CYS A O 1
ATOM 7778 N N . GLY A 1 1025 ? 2.945 53.874 16.314 1.00 83.75 1025 GLY A N 1
ATOM 7779 C CA . GLY A 1 1025 ? 3.680 52.763 16.921 1.00 83.75 1025 GLY A CA 1
ATOM 7780 C C . GLY A 1 1025 ? 4.812 53.222 17.842 1.00 83.75 1025 GLY A C 1
ATOM 7781 O O . GLY A 1 1025 ? 5.214 54.385 17.838 1.00 83.75 1025 GLY A O 1
ATOM 7782 N N . SER A 1 1026 ? 5.329 52.316 18.671 1.00 80.06 1026 SER A N 1
ATOM 7783 C CA . SER A 1 1026 ? 6.411 52.642 19.610 1.00 80.06 1026 SER A CA 1
ATOM 7784 C C . SER A 1 1026 ? 7.724 52.912 18.868 1.00 80.06 1026 SER A C 1
ATOM 7786 O O . SER A 1 1026 ? 8.121 52.132 18.009 1.00 80.06 1026 SER A O 1
ATOM 7788 N N . GLY A 1 1027 ? 8.415 54.004 19.212 1.00 80.81 1027 GLY A N 1
ATOM 7789 C CA . GLY A 1 1027 ? 9.693 54.378 18.589 1.00 80.81 1027 GLY A CA 1
ATOM 7790 C C . GLY A 1 1027 ? 9.579 55.051 17.215 1.00 80.81 1027 GLY A C 1
ATOM 7791 O O . GLY A 1 1027 ? 10.609 55.353 16.619 1.00 80.81 1027 GLY A O 1
ATOM 7792 N N . LEU A 1 1028 ? 8.358 55.318 16.738 1.00 84.75 1028 LEU A N 1
ATOM 7793 C CA . LEU A 1 1028 ? 8.086 55.983 15.464 1.00 84.75 1028 LEU A CA 1
ATOM 7794 C C . LEU A 1 1028 ? 7.767 57.471 15.649 1.00 84.75 1028 LEU A C 1
ATOM 7796 O O . LEU A 1 1028 ? 7.234 57.906 16.673 1.00 84.75 1028 LEU A O 1
ATOM 7800 N N . THR A 1 1029 ? 8.078 58.264 14.632 1.00 86.19 1029 THR A N 1
ATOM 7801 C CA . THR A 1 1029 ? 7.673 59.661 14.507 1.00 86.19 1029 THR A CA 1
ATOM 7802 C C . THR A 1 1029 ? 6.329 59.775 13.796 1.00 86.19 1029 THR A C 1
ATOM 7804 O O . THR A 1 1029 ? 5.835 58.859 13.147 1.00 86.19 1029 THR A O 1
ATOM 7807 N N . ILE A 1 1030 ? 5.732 60.956 13.888 1.00 82.69 1030 ILE A N 1
ATOM 7808 C CA . ILE A 1 1030 ? 4.447 61.262 13.259 1.00 82.69 1030 ILE A CA 1
ATOM 7809 C C . ILE A 1 1030 ? 4.469 61.144 11.727 1.00 82.69 1030 ILE A C 1
ATOM 7811 O O . ILE A 1 1030 ? 3.444 60.851 11.121 1.00 82.69 1030 ILE A O 1
ATOM 7815 N N . ASN A 1 1031 ? 5.636 61.354 11.110 1.00 84.12 1031 ASN A N 1
ATOM 7816 C CA . ASN A 1 1031 ? 5.815 61.286 9.660 1.00 84.12 1031 ASN A CA 1
ATOM 7817 C C . ASN A 1 1031 ? 5.994 59.845 9.166 1.00 84.12 1031 ASN A C 1
ATOM 7819 O O . ASN A 1 1031 ? 5.732 59.579 7.996 1.00 84.12 1031 ASN A O 1
ATOM 7823 N N . ASP A 1 1032 ? 6.377 58.918 10.051 1.00 87.62 1032 ASP A N 1
ATOM 7824 C CA . ASP A 1 1032 ? 6.487 57.489 9.724 1.00 87.62 1032 ASP A CA 1
ATOM 7825 C C . ASP A 1 1032 ? 5.105 56.851 9.489 1.00 87.62 1032 ASP A C 1
ATOM 7827 O O . ASP A 1 1032 ? 4.997 55.783 8.898 1.00 87.62 1032 ASP A O 1
ATOM 7831 N N . CYS A 1 1033 ? 4.036 57.540 9.899 1.00 89.19 1033 CYS A N 1
ATOM 7832 C CA . CYS A 1 1033 ? 2.639 57.126 9.762 1.00 89.19 1033 CYS A CA 1
ATOM 7833 C C . CYS A 1 1033 ? 1.969 57.651 8.483 1.00 89.19 1033 CYS A C 1
ATOM 7835 O O . CYS A 1 1033 ? 0.744 57.628 8.372 1.00 89.19 1033 CYS A O 1
ATOM 7837 N N . GLY A 1 1034 ? 2.757 58.161 7.533 1.00 90.56 1034 GLY A N 1
ATOM 7838 C CA . GLY A 1 1034 ? 2.275 58.860 6.345 1.00 90.56 1034 GLY A CA 1
ATOM 7839 C C . GLY A 1 1034 ? 2.282 60.379 6.514 1.00 90.56 1034 GLY A C 1
ATOM 7840 O O . GLY A 1 1034 ? 1.994 60.930 7.579 1.00 90.56 1034 GLY A O 1
ATOM 7841 N N . ILE A 1 1035 ? 2.611 61.076 5.430 1.00 92.38 1035 ILE A N 1
ATOM 7842 C CA . ILE A 1 1035 ? 2.893 62.511 5.459 1.00 92.38 1035 ILE A CA 1
ATOM 7843 C C . ILE A 1 1035 ? 1.588 63.288 5.265 1.00 92.38 1035 ILE A C 1
ATOM 7845 O O . ILE A 1 1035 ? 0.980 63.256 4.196 1.00 92.38 1035 ILE A O 1
ATOM 7849 N N . GLY A 1 1036 ? 1.162 64.010 6.302 1.00 91.44 1036 GLY A N 1
ATOM 7850 C CA . GLY A 1 1036 ? -0.019 64.869 6.234 1.00 91.44 1036 GLY A CA 1
ATOM 7851 C C . GLY A 1 1036 ? 0.212 66.069 5.317 1.00 91.44 1036 GLY A C 1
ATOM 7852 O O . GLY A 1 1036 ? 1.234 66.751 5.426 1.00 91.44 1036 GLY A O 1
ATOM 7853 N N . LYS A 1 1037 ? -0.738 66.323 4.419 1.00 93.00 1037 LYS A N 1
ATOM 7854 C CA . LYS A 1 1037 ? -0.741 67.436 3.468 1.00 93.00 1037 LYS A CA 1
ATOM 7855 C C . LYS A 1 1037 ? -2.121 68.073 3.406 1.00 93.00 1037 LYS A C 1
ATOM 7857 O O . LYS A 1 1037 ? -3.130 67.380 3.491 1.00 93.00 1037 LYS A O 1
ATOM 7862 N N . THR A 1 1038 ? -2.168 69.386 3.229 1.00 93.50 1038 THR A N 1
ATOM 7863 C CA . THR A 1 1038 ? -3.433 70.088 2.983 1.00 93.50 1038 THR A CA 1
ATOM 7864 C C . THR A 1 1038 ? -4.021 69.680 1.631 1.00 93.50 1038 THR A C 1
ATOM 7866 O O . THR A 1 1038 ? -3.310 69.230 0.727 1.00 93.50 1038 THR A O 1
ATOM 7869 N N . THR A 1 1039 ? -5.318 69.904 1.443 1.00 92.31 1039 THR A N 1
ATOM 7870 C CA . THR A 1 1039 ? -6.007 69.693 0.162 1.00 92.31 1039 THR A CA 1
ATOM 7871 C C . THR A 1 1039 ? -5.318 70.459 -0.961 1.00 92.31 1039 THR A C 1
ATOM 7873 O O . THR A 1 1039 ? -5.151 69.936 -2.059 1.00 92.31 1039 THR A O 1
ATOM 7876 N N . ALA A 1 1040 ? -4.893 71.696 -0.686 1.00 90.56 1040 ALA A N 1
ATOM 7877 C CA . ALA A 1 1040 ? -4.209 72.532 -1.661 1.00 90.56 1040 ALA A CA 1
ATOM 7878 C C . ALA A 1 1040 ? -2.869 71.919 -2.099 1.00 90.56 1040 ALA A C 1
ATOM 7880 O O . ALA A 1 1040 ? -2.583 71.903 -3.292 1.00 90.56 1040 ALA A O 1
ATOM 7881 N N . GLU A 1 1041 ? -2.079 71.374 -1.167 1.00 92.75 1041 GLU A N 1
ATOM 7882 C CA . GLU A 1 1041 ? -0.806 70.712 -1.474 1.00 92.75 1041 GLU A CA 1
ATOM 7883 C C . GLU A 1 1041 ? -1.006 69.405 -2.252 1.00 92.75 1041 GLU A C 1
ATOM 7885 O O . GLU A 1 1041 ? -0.289 69.154 -3.217 1.00 92.75 1041 GLU A O 1
ATOM 7890 N N . LEU A 1 1042 ? -1.996 68.587 -1.888 1.00 92.81 1042 LEU A N 1
ATOM 7891 C CA . LEU A 1 1042 ? -2.269 67.312 -2.567 1.00 92.81 1042 LEU A CA 1
ATOM 7892 C C . LEU A 1 1042 ? -2.792 67.482 -3.999 1.00 92.81 1042 LEU A C 1
ATOM 7894 O O . LEU A 1 1042 ? -2.737 66.537 -4.780 1.00 92.81 1042 LEU A O 1
ATOM 7898 N N . LYS A 1 1043 ? -3.272 68.669 -4.371 1.00 91.50 1043 LYS A N 1
ATOM 7899 C CA . LYS A 1 1043 ? -3.629 68.988 -5.761 1.00 91.50 1043 LYS A CA 1
ATOM 7900 C C . LYS A 1 1043 ? -2.432 69.425 -6.613 1.00 91.50 1043 LYS A C 1
ATOM 7902 O O . LYS A 1 1043 ? -2.572 69.604 -7.816 1.00 91.50 1043 LYS A O 1
ATOM 7907 N N . GLN A 1 1044 ? -1.251 69.606 -6.018 1.00 89.88 1044 GLN A N 1
ATOM 7908 C CA . GLN A 1 1044 ? -0.048 70.008 -6.750 1.00 89.88 1044 GLN A CA 1
ATOM 7909 C C . GLN A 1 1044 ? 0.771 68.787 -7.163 1.00 89.88 1044 GLN A C 1
ATOM 7911 O O . GLN A 1 1044 ? 1.217 68.020 -6.308 1.00 89.88 1044 GLN A O 1
ATOM 7916 N N . LYS A 1 1045 ? 1.082 68.656 -8.459 1.00 88.69 1045 LYS A N 1
ATOM 7917 C CA . LYS A 1 1045 ? 1.948 67.583 -8.979 1.00 88.69 1045 LYS A CA 1
ATOM 7918 C C . LYS A 1 1045 ? 3.304 67.524 -8.268 1.00 88.69 1045 LYS A C 1
ATOM 7920 O O . LYS A 1 1045 ? 3.821 66.444 -8.000 1.00 88.69 1045 LYS A O 1
ATOM 7925 N N . ALA A 1 1046 ? 3.853 68.686 -7.908 1.00 89.25 1046 ALA A N 1
ATOM 7926 C CA . ALA A 1 1046 ? 5.131 68.815 -7.206 1.00 89.25 1046 ALA A CA 1
ATOM 7927 C C . ALA A 1 1046 ? 5.171 68.139 -5.820 1.00 89.25 1046 ALA A C 1
ATOM 7929 O O . ALA A 1 1046 ? 6.258 67.882 -5.307 1.00 89.25 1046 ALA A O 1
ATOM 7930 N N . THR A 1 1047 ? 4.018 67.832 -5.218 1.00 91.56 1047 THR A N 1
ATOM 7931 C CA . THR A 1 1047 ? 3.939 67.113 -3.939 1.00 91.56 1047 THR A CA 1
ATOM 7932 C C . THR A 1 1047 ? 4.379 65.653 -4.070 1.00 91.56 1047 THR A C 1
ATOM 7934 O O . THR A 1 1047 ? 4.953 65.104 -3.133 1.00 91.56 1047 THR A O 1
ATOM 7937 N N . TYR A 1 1048 ? 4.187 65.041 -5.237 1.00 91.44 1048 TYR A N 1
ATOM 7938 C CA . TYR A 1 1048 ? 4.344 63.606 -5.475 1.00 91.44 1048 TYR A CA 1
ATOM 7939 C C . TYR A 1 1048 ? 5.721 63.280 -6.069 1.00 91.44 1048 TYR A C 1
ATOM 7941 O O . TYR A 1 1048 ? 5.860 62.773 -7.185 1.00 91.44 1048 TYR A O 1
ATOM 7949 N N . VAL A 1 1049 ? 6.777 63.625 -5.332 1.00 85.12 1049 VAL A N 1
ATOM 7950 C CA . VAL A 1 1049 ? 8.160 63.389 -5.771 1.00 85.12 1049 VAL A CA 1
ATOM 7951 C C . VAL A 1 1049 ? 8.437 61.884 -5.856 1.00 85.12 1049 VAL A C 1
ATOM 7953 O O . VAL A 1 1049 ? 8.187 61.140 -4.912 1.00 85.12 1049 VAL A O 1
ATOM 7956 N N . GLY A 1 1050 ? 8.969 61.434 -6.997 1.00 83.00 1050 GLY A N 1
ATOM 7957 C CA . GLY A 1 1050 ? 9.262 60.018 -7.254 1.00 83.00 1050 GLY A CA 1
ATOM 7958 C C . GLY A 1 1050 ? 8.066 59.192 -7.740 1.00 83.00 1050 GLY A C 1
ATOM 7959 O O . GLY A 1 1050 ? 8.193 57.975 -7.851 1.00 83.00 1050 GLY A O 1
ATOM 7960 N N . TRP A 1 1051 ? 6.923 59.825 -8.028 1.00 92.69 1051 TRP A N 1
ATOM 7961 C CA . TRP A 1 1051 ? 5.768 59.167 -8.642 1.00 92.69 1051 TRP A CA 1
ATOM 7962 C C . TRP A 1 1051 ? 5.896 59.139 -10.167 1.00 92.69 1051 TRP A C 1
ATOM 7964 O O . TRP A 1 1051 ? 6.341 60.111 -10.787 1.00 92.69 1051 TRP A O 1
ATOM 7974 N N . ASP A 1 1052 ? 5.488 58.026 -10.777 1.00 88.00 1052 ASP A N 1
ATOM 7975 C CA . ASP A 1 1052 ? 5.537 57.843 -12.226 1.00 88.00 1052 ASP A CA 1
ATOM 7976 C C . ASP A 1 1052 ? 4.304 58.458 -12.908 1.00 88.00 1052 ASP A C 1
ATOM 7978 O O . ASP A 1 1052 ? 3.300 57.792 -13.158 1.00 88.00 1052 ASP A O 1
ATOM 7982 N N . PHE A 1 1053 ? 4.399 59.747 -13.244 1.00 88.31 1053 PHE A N 1
ATOM 7983 C CA . PHE A 1 1053 ? 3.407 60.434 -14.080 1.00 88.31 1053 PHE A CA 1
ATOM 7984 C C . PHE A 1 1053 ? 3.592 60.188 -15.589 1.00 88.31 1053 PHE A C 1
ATOM 7986 O O . PHE A 1 1053 ? 2.857 60.750 -16.408 1.00 88.31 1053 PHE A O 1
ATOM 7993 N N . ALA A 1 1054 ? 4.597 59.407 -15.994 1.00 83.25 1054 ALA A N 1
ATOM 7994 C CA . ALA A 1 1054 ? 4.767 59.004 -17.383 1.00 83.25 1054 ALA A CA 1
ATOM 7995 C C . ALA A 1 1054 ? 3.851 57.818 -17.705 1.00 83.25 1054 ALA A C 1
ATOM 7997 O O . ALA A 1 1054 ? 3.176 57.865 -18.733 1.00 83.25 1054 ALA A O 1
ATOM 7998 N N . ASN A 1 1055 ? 3.736 56.846 -16.796 1.00 79.12 1055 ASN A N 1
ATOM 7999 C CA . ASN A 1 1055 ? 3.048 55.584 -17.079 1.00 79.12 1055 ASN A CA 1
ATOM 8000 C C . ASN A 1 1055 ? 1.881 55.259 -16.137 1.00 79.12 1055 ASN A C 1
ATOM 8002 O O . ASN A 1 1055 ? 0.928 54.640 -16.592 1.00 79.12 1055 ASN A O 1
ATOM 8006 N N . ILE A 1 1056 ? 1.920 55.670 -14.864 1.00 82.31 1056 ILE A N 1
ATOM 8007 C CA . ILE A 1 1056 ? 0.937 55.217 -13.859 1.00 82.31 1056 ILE A CA 1
ATOM 8008 C C . ILE A 1 1056 ? -0.079 56.315 -13.538 1.00 82.31 1056 ILE A C 1
ATOM 8010 O O . ILE A 1 1056 ? -1.282 56.083 -13.591 1.00 82.31 1056 ILE A O 1
ATOM 8014 N N . TRP A 1 1057 ? 0.398 57.522 -13.234 1.00 88.50 1057 TRP A N 1
ATOM 8015 C CA . TRP A 1 1057 ? -0.426 58.594 -12.677 1.00 88.50 1057 TRP A CA 1
ATOM 8016 C C . TRP A 1 1057 ? -0.692 59.728 -13.674 1.00 88.50 1057 TRP A C 1
ATOM 8018 O O . TRP A 1 1057 ? 0.185 60.133 -14.438 1.00 88.50 1057 TRP A O 1
ATOM 8028 N N . GLU A 1 1058 ? -1.875 60.323 -13.606 1.00 87.88 1058 GLU A N 1
ATOM 8029 C CA . GLU A 1 1058 ? -2.202 61.627 -14.183 1.00 87.88 1058 GLU A CA 1
ATOM 8030 C C . GLU A 1 1058 ? -2.770 62.556 -13.115 1.00 87.88 1058 GLU A C 1
ATOM 8032 O O . GLU A 1 1058 ? -3.365 62.113 -12.140 1.00 87.88 1058 GLU A O 1
ATOM 8037 N N . ILE A 1 1059 ? -2.553 63.860 -13.261 1.00 86.75 1059 ILE A N 1
ATOM 8038 C CA . ILE A 1 1059 ? -3.113 64.863 -12.355 1.00 86.75 1059 ILE A CA 1
ATOM 8039 C C . ILE A 1 1059 ? -3.546 66.077 -13.168 1.00 86.75 1059 ILE A C 1
ATOM 8041 O O . ILE A 1 1059 ? -2.758 66.629 -13.938 1.00 86.75 1059 ILE A O 1
ATOM 8045 N N . ASP A 1 1060 ? -4.799 66.489 -12.985 1.00 80.75 1060 ASP A N 1
ATOM 8046 C CA . ASP A 1 1060 ? -5.287 67.780 -13.461 1.00 80.75 1060 ASP A CA 1
ATOM 8047 C C . ASP A 1 1060 ? -4.989 68.847 -12.401 1.00 80.75 1060 ASP A C 1
ATOM 8049 O O . ASP A 1 1060 ? -5.690 68.956 -11.390 1.00 80.75 1060 ASP A O 1
ATOM 8053 N N . GLU A 1 1061 ? -3.949 69.648 -12.647 1.00 65.88 1061 GLU A N 1
ATOM 8054 C CA . GLU A 1 1061 ? -3.497 70.722 -11.751 1.00 65.88 1061 GLU A CA 1
ATOM 8055 C C . GLU A 1 1061 ? -4.561 71.817 -11.528 1.00 65.88 1061 GLU A C 1
ATOM 8057 O O . GLU A 1 1061 ? -4.424 72.623 -10.606 1.00 65.88 1061 GLU A O 1
ATOM 8062 N N . ASN A 1 1062 ? -5.647 71.838 -12.315 1.00 62.69 1062 ASN A N 1
ATOM 8063 C CA . ASN A 1 1062 ? -6.739 72.791 -12.140 1.00 62.69 1062 ASN A CA 1
ATOM 8064 C C . ASN A 1 1062 ? -7.852 72.305 -11.208 1.00 62.69 1062 ASN A C 1
ATOM 8066 O O . ASN A 1 1062 ? -8.626 73.149 -10.747 1.00 62.69 1062 ASN A O 1
ATOM 8070 N N . ASN A 1 1063 ? -7.975 71.002 -10.899 1.00 61.03 1063 ASN A N 1
ATOM 8071 C CA . ASN A 1 1063 ? -9.010 70.576 -9.947 1.00 61.03 1063 ASN A CA 1
ATOM 8072 C C . ASN A 1 1063 ? -8.930 69.169 -9.321 1.00 61.03 1063 ASN A C 1
ATOM 8074 O O . ASN A 1 1063 ? -9.790 68.876 -8.484 1.00 61.03 1063 ASN A O 1
ATOM 8078 N N . GLY A 1 1064 ? -7.943 68.327 -9.637 1.00 78.06 1064 GLY A N 1
ATOM 8079 C CA . GLY A 1 1064 ? -7.933 66.908 -9.245 1.00 78.06 1064 GLY A CA 1
ATOM 8080 C C . GLY A 1 1064 ? -6.817 66.483 -8.283 1.00 78.06 1064 GLY A C 1
ATOM 8081 O O . GLY A 1 1064 ? -5.822 67.179 -8.102 1.00 78.06 1064 GLY A O 1
ATOM 8082 N N . PHE A 1 1065 ? -6.994 65.312 -7.667 1.00 89.69 1065 PHE A N 1
ATOM 8083 C CA . PHE A 1 1065 ? -5.905 64.522 -7.070 1.00 89.69 1065 PHE A CA 1
ATOM 8084 C C . PHE A 1 1065 ? -5.302 63.596 -8.148 1.00 89.69 1065 PHE A C 1
ATOM 8086 O O . PHE A 1 1065 ? -5.933 63.440 -9.195 1.00 89.69 1065 PHE A O 1
ATOM 8093 N N . PRO A 1 1066 ? -4.116 62.987 -7.944 1.00 90.31 1066 PRO A N 1
ATOM 8094 C CA . PRO A 1 1066 ? -3.580 62.013 -8.894 1.00 90.31 1066 PRO A CA 1
ATOM 8095 C C . PRO A 1 1066 ? -4.534 60.835 -9.123 1.00 90.31 1066 PRO A C 1
ATOM 8097 O O . PRO A 1 1066 ? -4.946 60.196 -8.170 1.00 90.31 1066 PRO A O 1
ATOM 8100 N N . LEU A 1 1067 ? -4.845 60.504 -10.369 1.00 87.31 1067 LEU A N 1
ATOM 8101 C CA . LEU A 1 1067 ? -5.619 59.318 -10.748 1.00 87.31 1067 LEU A CA 1
ATOM 8102 C C . LEU A 1 1067 ? -4.756 58.394 -11.610 1.00 87.31 1067 LEU A C 1
ATOM 8104 O O . LEU A 1 1067 ? -3.712 58.813 -12.113 1.00 87.31 1067 LEU A O 1
ATOM 8108 N N . PHE A 1 1068 ? -5.169 57.138 -11.779 1.00 86.00 1068 PHE A N 1
ATOM 8109 C CA . PHE A 1 1068 ? -4.513 56.252 -12.740 1.00 86.00 1068 PHE A CA 1
ATOM 8110 C C . PHE A 1 1068 ? -4.794 56.724 -14.166 1.00 86.00 1068 PHE A C 1
ATOM 8112 O O . PHE A 1 1068 ? -5.930 57.075 -14.482 1.00 86.00 1068 PHE A O 1
ATOM 8119 N N . LYS A 1 1069 ? -3.775 56.717 -15.031 1.00 77.56 1069 LYS A N 1
ATOM 8120 C CA . LYS A 1 1069 ? -3.964 56.979 -16.464 1.00 77.56 1069 LYS A CA 1
ATOM 8121 C C . LYS A 1 1069 ? -4.898 55.930 -17.057 1.00 77.56 1069 LYS A C 1
ATOM 8123 O O . LYS A 1 1069 ? -4.615 54.740 -16.946 1.00 77.56 1069 LYS A O 1
ATOM 8128 N N . GLN A 1 1070 ? -5.967 56.358 -17.727 1.00 60.44 1070 GLN A N 1
ATOM 8129 C CA . GLN A 1 1070 ? -6.814 55.428 -18.475 1.00 60.44 1070 GLN A CA 1
ATOM 8130 C C . GLN A 1 1070 ? -6.039 54.861 -19.673 1.00 60.44 1070 GLN A C 1
ATOM 8132 O O . GLN A 1 1070 ? -5.574 55.602 -20.543 1.00 60.44 1070 GLN A O 1
ATOM 8137 N N . THR A 1 1071 ? -5.889 53.540 -19.732 1.00 51.03 1071 THR A N 1
ATOM 8138 C CA . THR A 1 1071 ? -5.411 52.830 -20.920 1.00 51.03 1071 THR A CA 1
ATOM 8139 C C . THR A 1 1071 ? -6.477 52.909 -22.013 1.00 51.03 1071 THR A C 1
ATOM 8141 O O . THR A 1 1071 ? -7.645 52.615 -21.778 1.00 51.03 1071 THR A O 1
ATOM 8144 N N . LYS A 1 1072 ? -6.092 53.340 -23.223 1.00 49.72 1072 LYS A N 1
ATOM 8145 C CA . LYS A 1 1072 ? -6.971 53.336 -24.403 1.00 49.72 1072 LYS A CA 1
ATOM 8146 C C . LYS A 1 1072 ? -7.463 51.901 -24.634 1.00 49.72 1072 LYS A C 1
ATOM 8148 O O . LYS A 1 1072 ? -6.637 51.034 -24.900 1.00 49.72 1072 LYS A O 1
ATOM 8153 N N . GLN A 1 1073 ? -8.772 51.674 -24.540 1.00 51.91 1073 GLN A N 1
ATOM 8154 C CA . GLN A 1 1073 ? -9.385 50.369 -24.790 1.00 51.91 1073 GLN A CA 1
ATOM 8155 C C . GLN A 1 1073 ? -9.161 49.981 -26.258 1.00 51.91 1073 GLN A C 1
ATOM 8157 O O . GLN A 1 1073 ? -9.507 50.736 -27.172 1.00 51.91 1073 GLN A O 1
ATOM 8162 N N . LEU A 1 1074 ? -8.497 48.850 -26.467 1.00 55.94 1074 LEU A N 1
ATOM 8163 C CA . LEU A 1 1074 ? -8.245 48.269 -27.780 1.00 55.94 1074 LEU A CA 1
ATOM 8164 C C . LEU A 1 1074 ? -9.385 47.294 -28.102 1.00 55.94 1074 LEU A C 1
ATOM 8166 O O . LEU A 1 1074 ? -9.947 46.681 -27.201 1.00 55.94 1074 LEU A O 1
ATOM 8170 N N . SER A 1 1075 ? -9.773 47.221 -29.373 1.00 71.19 1075 SER A N 1
ATOM 8171 C CA . SER A 1 1075 ? -10.894 46.395 -29.831 1.00 71.19 1075 SER A CA 1
ATOM 8172 C C . SER A 1 1075 ? -10.554 44.906 -29.754 1.00 71.19 1075 SER A C 1
ATOM 8174 O O . SER A 1 1075 ? -9.469 44.505 -30.175 1.00 71.19 1075 SER A O 1
ATOM 8176 N N . SER A 1 1076 ? -11.500 44.098 -29.275 1.00 75.12 1076 SER A N 1
ATOM 8177 C CA . SER A 1 1076 ? -11.427 42.631 -29.231 1.00 75.12 1076 SER A CA 1
ATOM 8178 C C . SER A 1 1076 ? -11.985 41.955 -30.490 1.00 75.12 1076 SER A C 1
ATOM 8180 O O . SER A 1 1076 ? -12.115 40.736 -30.546 1.00 75.12 1076 SER A O 1
ATOM 8182 N N . ASN A 1 1077 ? -12.326 42.718 -31.533 1.00 81.50 1077 ASN A N 1
ATOM 8183 C CA . ASN A 1 1077 ? -12.882 42.149 -32.757 1.00 81.50 1077 ASN A CA 1
ATOM 8184 C C . ASN A 1 1077 ? -11.804 41.434 -33.594 1.00 81.50 1077 ASN A C 1
ATOM 8186 O O . ASN A 1 1077 ? -11.050 42.068 -34.335 1.00 81.50 1077 ASN A O 1
ATOM 8190 N N . ALA A 1 1078 ? -11.768 40.106 -33.484 1.00 87.50 1078 ALA A N 1
ATOM 8191 C CA . ALA A 1 1078 ? -10.885 39.220 -34.237 1.00 87.50 1078 ALA A CA 1
ATOM 8192 C C . ALA A 1 1078 ? -11.556 38.599 -35.480 1.00 87.50 1078 ALA A C 1
ATOM 8194 O O . ALA A 1 1078 ? -11.060 37.619 -36.031 1.00 87.50 1078 ALA A O 1
ATOM 8195 N N . ASP A 1 1079 ? -12.701 39.099 -35.939 1.00 91.38 1079 ASP A N 1
ATOM 8196 C CA . ASP A 1 1079 ? -13.411 38.464 -37.051 1.00 91.38 1079 ASP A CA 1
ATOM 8197 C C . ASP A 1 1079 ? -12.737 38.739 -38.404 1.00 91.38 1079 ASP A C 1
ATOM 8199 O O . ASP A 1 1079 ? -12.138 39.792 -38.642 1.00 91.38 1079 ASP A O 1
ATOM 8203 N N . LEU A 1 1080 ? -12.897 37.812 -39.350 1.00 91.19 1080 LEU A N 1
ATOM 8204 C CA . LEU A 1 1080 ? -12.723 38.105 -40.771 1.00 91.19 1080 LEU A CA 1
ATOM 8205 C C . LEU A 1 1080 ? -14.048 38.584 -41.368 1.00 91.19 1080 LEU A C 1
ATOM 8207 O O . LEU A 1 1080 ? -15.101 37.992 -41.154 1.00 91.19 1080 LEU A O 1
ATOM 8211 N N . SER A 1 1081 ? -13.983 39.632 -42.185 1.00 89.56 1081 SER A N 1
ATOM 8212 C CA . SER A 1 1081 ? -15.105 40.071 -43.024 1.00 89.56 1081 SER A CA 1
ATOM 8213 C C . SER A 1 1081 ? -15.106 39.407 -44.404 1.00 89.56 1081 SER A C 1
ATOM 8215 O O . SER A 1 1081 ? -16.136 39.397 -45.075 1.00 89.56 1081 SER A O 1
ATOM 8217 N N . ASP A 1 1082 ? -13.974 38.831 -44.822 1.00 89.25 1082 ASP A N 1
ATOM 8218 C CA . ASP A 1 1082 ? -13.844 38.067 -46.064 1.00 89.25 1082 ASP A CA 1
ATOM 8219 C C . ASP A 1 1082 ? -12.664 37.085 -45.970 1.00 89.25 1082 ASP A C 1
ATOM 8221 O O . ASP A 1 1082 ? -11.606 37.422 -45.424 1.00 89.25 1082 ASP A O 1
ATOM 8225 N N . LEU A 1 1083 ? -12.824 35.893 -46.547 1.00 90.06 1083 LEU A N 1
ATOM 8226 C CA . LEU A 1 1083 ? -11.791 34.862 -46.644 1.00 90.06 1083 LEU A CA 1
ATOM 8227 C C . LEU A 1 1083 ? -11.786 34.275 -48.055 1.00 90.06 1083 LEU A C 1
ATOM 8229 O O . LEU A 1 1083 ? -12.796 33.763 -48.541 1.00 90.06 1083 LEU A O 1
ATOM 8233 N N . LYS A 1 1084 ? -10.628 34.327 -48.711 1.00 86.06 1084 LYS A N 1
ATOM 8234 C CA . LYS A 1 1084 ? -10.459 33.958 -50.116 1.00 86.06 1084 LYS A CA 1
ATOM 8235 C C . LYS A 1 1084 ? -9.380 32.916 -50.318 1.00 86.06 1084 LYS A C 1
ATOM 8237 O O . LYS A 1 1084 ? -8.313 32.952 -49.702 1.00 86.06 1084 LYS A O 1
ATOM 8242 N N . PHE A 1 1085 ? -9.636 32.054 -51.287 1.00 77.50 1085 PHE A N 1
ATOM 8243 C CA . PHE A 1 1085 ? -8.691 31.087 -51.807 1.00 77.50 1085 PHE A CA 1
ATOM 8244 C C . PHE A 1 1085 ? -8.312 31.495 -53.236 1.00 77.50 1085 PHE A C 1
ATOM 8246 O O . PHE A 1 1085 ? -9.146 31.502 -54.139 1.00 77.50 1085 PHE A O 1
ATOM 8253 N N . GLY A 1 1086 ? -7.063 31.916 -53.450 1.00 73.38 1086 GLY A N 1
ATOM 8254 C CA . GLY A 1 1086 ? -6.679 32.617 -54.678 1.00 73.38 1086 GLY A CA 1
ATOM 8255 C C . GLY A 1 1086 ? -7.326 34.006 -54.750 1.00 73.38 1086 GLY A C 1
ATOM 8256 O O . GLY A 1 1086 ? -7.102 34.832 -53.866 1.00 73.38 1086 GLY A O 1
ATOM 8257 N N . GLU A 1 1087 ? -8.107 34.268 -55.802 1.00 73.06 1087 GLU A N 1
ATOM 8258 C CA . GLU A 1 1087 ? -8.881 35.514 -55.962 1.00 73.06 1087 GLU A CA 1
ATOM 8259 C C . GLU A 1 1087 ? -10.379 35.351 -55.631 1.00 73.06 1087 GLU A C 1
ATOM 8261 O O . GLU A 1 1087 ? -11.109 36.344 -55.598 1.00 73.06 1087 GLU A O 1
ATOM 8266 N N . GLU A 1 1088 ? -10.841 34.130 -55.340 1.00 76.06 1088 GLU A N 1
ATOM 8267 C CA . GLU A 1 1088 ? -12.255 33.821 -55.096 1.00 76.06 1088 GLU A CA 1
ATOM 8268 C C . GLU A 1 1088 ? -12.555 33.670 -53.597 1.00 76.06 1088 GLU A C 1
ATOM 8270 O O . GLU A 1 1088 ? -11.815 33.014 -52.863 1.00 76.06 1088 GLU A O 1
ATOM 8275 N N . THR A 1 1089 ? -13.649 34.278 -53.130 1.00 79.06 1089 THR A N 1
ATOM 8276 C CA . THR A 1 1089 ? -14.150 34.096 -51.757 1.00 79.06 1089 THR A CA 1
ATOM 8277 C C . THR A 1 1089 ? -14.618 32.660 -51.552 1.00 79.06 1089 THR A C 1
ATOM 8279 O O . THR A 1 1089 ? -15.292 32.088 -52.410 1.00 79.06 1089 THR A O 1
ATOM 8282 N N . VAL A 1 1090 ? -14.272 32.078 -50.402 1.00 80.19 1090 VAL A N 1
ATOM 8283 C CA . VAL A 1 1090 ? -14.687 30.721 -50.038 1.00 80.19 1090 VAL A CA 1
ATOM 8284 C C . VAL A 1 1090 ? -16.217 30.654 -50.002 1.00 80.19 1090 VAL A C 1
ATOM 8286 O O . VAL A 1 1090 ? -16.881 31.452 -49.338 1.00 80.19 1090 VAL A O 1
ATOM 8289 N N . SER A 1 1091 ? -16.794 29.711 -50.750 1.00 74.38 1091 SER A N 1
ATOM 8290 C CA . SER A 1 1091 ? -18.247 29.580 -50.885 1.00 74.38 1091 SER A CA 1
ATOM 8291 C C . SER A 1 1091 ? -18.913 29.347 -49.524 1.00 74.38 1091 SER A C 1
ATOM 8293 O O . SER A 1 1091 ? -18.615 28.362 -48.852 1.00 74.38 1091 SER A O 1
ATOM 8295 N N . GLY A 1 1092 ? -19.853 30.223 -49.154 1.00 73.38 1092 GLY A N 1
ATOM 8296 C CA . GLY A 1 1092 ? -20.573 30.152 -47.879 1.00 73.38 1092 GLY A CA 1
ATOM 8297 C C . GLY A 1 1092 ? -19.817 30.733 -46.681 1.00 73.38 1092 GLY A C 1
ATOM 8298 O O . GLY A 1 1092 ? -20.132 30.354 -45.560 1.00 73.38 1092 GLY A O 1
ATOM 8299 N N . PHE A 1 1093 ? -18.831 31.613 -46.903 1.00 84.75 1093 PHE A N 1
ATOM 8300 C CA . PHE A 1 1093 ? -18.105 32.278 -45.819 1.00 84.75 1093 PHE A CA 1
ATOM 8301 C C . PHE A 1 1093 ? -19.046 33.002 -44.841 1.00 84.75 1093 PHE A C 1
ATOM 8303 O O . PHE A 1 1093 ? -19.859 33.838 -45.244 1.00 84.75 1093 PHE A O 1
ATOM 8310 N N . ASP A 1 1094 ? -18.881 32.691 -43.557 1.00 82.12 1094 ASP A N 1
ATOM 8311 C CA . ASP A 1 1094 ? -19.530 33.332 -42.416 1.00 82.12 1094 ASP A CA 1
ATOM 8312 C C . ASP A 1 1094 ? -18.452 33.620 -41.362 1.00 82.12 1094 ASP A C 1
ATOM 8314 O O . ASP A 1 1094 ? -17.622 32.757 -41.061 1.00 82.12 1094 ASP A O 1
ATOM 8318 N N . ALA A 1 1095 ? -18.457 34.828 -40.795 1.00 81.38 1095 ALA A N 1
ATOM 8319 C CA . ALA A 1 1095 ? -17.471 35.249 -39.802 1.00 81.38 1095 ALA A CA 1
ATOM 8320 C C . ALA A 1 1095 ? -17.444 34.337 -38.557 1.00 81.38 1095 ALA A C 1
ATOM 8322 O O . ALA A 1 1095 ? -16.383 34.175 -37.959 1.00 81.38 1095 ALA A O 1
ATOM 8323 N N . ASN A 1 1096 ? -18.565 33.680 -38.224 1.00 80.56 1096 ASN A N 1
ATOM 8324 C CA . ASN A 1 1096 ? -18.692 32.741 -37.102 1.00 80.56 1096 ASN A CA 1
ATOM 8325 C C . ASN A 1 1096 ? -18.425 31.277 -37.490 1.00 80.56 1096 ASN A C 1
ATOM 8327 O O . ASN A 1 1096 ? -18.549 30.373 -36.659 1.00 80.56 1096 ASN A O 1
ATOM 8331 N N . GLN A 1 1097 ? -18.099 31.008 -38.756 1.00 82.50 1097 GLN A N 1
ATOM 8332 C CA . GLN A 1 1097 ? -17.712 29.685 -39.220 1.00 82.50 1097 GLN A CA 1
ATOM 8333 C C . GLN A 1 1097 ? -16.188 29.617 -39.358 1.00 82.50 1097 GLN A C 1
ATOM 8335 O O . GLN A 1 1097 ? -15.586 30.253 -40.218 1.00 82.50 1097 GLN A O 1
ATOM 8340 N N . PHE A 1 1098 ? -15.559 28.786 -38.527 1.00 88.94 1098 PHE A N 1
ATOM 8341 C CA . PHE A 1 1098 ? -14.097 28.698 -38.414 1.00 88.94 1098 PHE A CA 1
ATOM 8342 C C . PHE A 1 1098 ? -13.471 27.534 -39.189 1.00 88.94 1098 PHE A C 1
ATOM 8344 O O . PHE A 1 1098 ? -12.265 27.319 -39.111 1.00 88.94 1098 PHE A O 1
ATOM 8351 N N . LYS A 1 1099 ? -14.269 26.742 -39.916 1.00 87.00 1099 LYS A N 1
ATOM 8352 C CA . LYS A 1 1099 ? -13.786 25.575 -40.668 1.00 87.00 1099 LYS A CA 1
ATOM 8353 C C . LYS A 1 1099 ? -14.315 25.573 -42.093 1.00 87.00 1099 LYS A C 1
ATOM 8355 O O . LYS A 1 1099 ? -15.524 25.659 -42.315 1.00 87.00 1099 LYS A O 1
ATOM 8360 N N . TYR A 1 1100 ? -13.396 25.404 -43.034 1.00 85.88 1100 TYR A N 1
ATOM 8361 C CA . TYR A 1 1100 ? -13.666 25.352 -44.465 1.00 85.88 1100 TYR A CA 1
ATOM 8362 C C . TYR A 1 1100 ? -12.898 24.208 -45.117 1.00 85.88 1100 TYR A C 1
ATOM 8364 O O . TYR A 1 1100 ? -11.857 23.778 -44.619 1.00 85.88 1100 TYR A O 1
ATOM 8372 N N . THR A 1 1101 ? -13.399 23.720 -46.247 1.00 84.44 1101 THR A N 1
ATOM 8373 C CA . THR A 1 1101 ? -12.738 22.679 -47.038 1.00 84.44 1101 THR A CA 1
ATOM 8374 C C . THR A 1 1101 ? -12.663 23.112 -48.492 1.00 84.44 1101 THR A C 1
ATOM 8376 O O . THR A 1 1101 ? -13.638 23.633 -49.032 1.00 84.44 1101 THR A O 1
ATOM 8379 N N . VAL A 1 1102 ? -11.501 22.908 -49.109 1.00 84.31 1102 VAL A N 1
ATOM 8380 C CA . VAL A 1 1102 ? -11.234 23.220 -50.514 1.00 84.31 1102 VAL A CA 1
ATOM 8381 C C . VAL A 1 1102 ? -10.482 22.049 -51.140 1.00 84.31 1102 VAL A C 1
ATOM 8383 O O . VAL A 1 1102 ? -9.438 21.642 -50.637 1.00 84.31 1102 VAL A O 1
ATOM 8386 N N . ASP A 1 1103 ? -10.981 21.516 -52.248 1.00 84.88 1103 ASP A N 1
ATOM 8387 C CA . ASP A 1 1103 ? -10.301 20.452 -52.989 1.00 84.88 1103 ASP A CA 1
ATOM 8388 C C . ASP A 1 1103 ? -9.446 21.059 -54.112 1.00 84.88 1103 ASP A C 1
ATOM 8390 O O . ASP A 1 1103 ? -9.907 21.937 -54.844 1.00 84.88 1103 ASP A O 1
ATOM 8394 N N . VAL A 1 1104 ? -8.197 20.599 -54.258 1.00 81.38 1104 VAL A N 1
ATOM 8395 C CA . VAL A 1 1104 ? -7.254 21.084 -55.278 1.00 81.38 1104 VAL A CA 1
ATOM 8396 C C . VAL A 1 1104 ? -6.645 19.941 -56.107 1.00 81.38 1104 VAL A C 1
ATOM 8398 O O . VAL A 1 1104 ? -6.388 18.854 -55.581 1.00 81.38 1104 VAL A O 1
ATOM 8401 N N . PRO A 1 1105 ? -6.380 20.155 -57.409 1.00 78.25 1105 PRO A N 1
ATOM 8402 C CA . PRO A 1 1105 ? -5.729 19.163 -58.270 1.00 78.25 1105 PRO A CA 1
ATOM 8403 C C . PRO A 1 1105 ? -4.329 18.746 -57.791 1.00 78.25 1105 PRO A C 1
ATOM 8405 O O . PRO A 1 1105 ? -3.670 19.486 -57.056 1.00 78.25 1105 PRO A O 1
ATOM 8408 N N . ASN A 1 1106 ? -3.839 17.585 -58.246 1.00 77.75 1106 ASN A N 1
ATOM 8409 C CA . ASN A 1 1106 ? -2.551 17.033 -57.811 1.00 77.75 1106 ASN A CA 1
ATOM 8410 C C . ASN A 1 1106 ? -1.373 17.971 -58.100 1.00 77.75 1106 ASN A C 1
ATOM 8412 O O . ASN A 1 1106 ? -0.441 18.038 -57.314 1.00 77.75 1106 ASN A O 1
ATOM 8416 N N . GLU A 1 1107 ? -1.400 18.747 -59.171 1.00 78.38 1107 GLU A N 1
ATOM 8417 C CA . GLU A 1 1107 ? -0.357 19.715 -59.508 1.00 78.38 1107 GLU A CA 1
ATOM 8418 C C . GLU A 1 1107 ? -0.272 20.904 -58.530 1.00 78.38 1107 GLU A C 1
ATOM 8420 O O . GLU A 1 1107 ? 0.726 21.625 -58.519 1.00 78.38 1107 GLU A O 1
ATOM 8425 N N . THR A 1 1108 ? -1.278 21.099 -57.670 1.00 84.56 1108 THR A N 1
ATOM 8426 C CA . THR A 1 1108 ? -1.320 22.213 -56.715 1.00 84.56 1108 THR A CA 1
ATOM 8427 C C . THR A 1 1108 ? -0.471 21.895 -55.488 1.00 84.56 1108 THR A C 1
ATOM 8429 O O . THR A 1 1108 ? -0.927 21.255 -54.547 1.00 84.56 1108 THR A O 1
ATOM 8432 N N . THR A 1 1109 ? 0.780 22.350 -55.483 1.00 82.00 1109 THR A N 1
ATOM 8433 C CA . THR A 1 1109 ? 1.723 22.159 -54.365 1.00 82.00 1109 THR A CA 1
ATOM 8434 C C . THR A 1 1109 ? 1.724 23.315 -53.366 1.00 82.00 1109 THR A C 1
ATOM 8436 O O . THR A 1 1109 ? 2.427 23.262 -52.363 1.00 82.00 1109 THR A O 1
ATOM 8439 N N . SER A 1 1110 ? 0.983 24.388 -53.630 1.00 86.06 1110 SER A N 1
ATOM 8440 C CA . SER A 1 1110 ? 0.828 25.525 -52.721 1.00 86.06 1110 SER A CA 1
ATOM 8441 C C . SER A 1 1110 ? -0.417 26.322 -53.078 1.00 86.06 1110 SER A C 1
ATOM 8443 O O . SER A 1 1110 ? -0.784 26.404 -54.249 1.00 86.06 1110 SER A O 1
ATOM 8445 N N . VAL A 1 1111 ? -1.032 26.952 -52.088 1.00 84.50 1111 VAL A N 1
ATOM 8446 C CA . VAL A 1 1111 ? -2.262 27.726 -52.196 1.00 84.50 1111 VAL A CA 1
ATOM 8447 C C . VAL A 1 1111 ? -2.083 29.063 -51.499 1.00 84.50 1111 VAL A C 1
ATOM 8449 O O . VAL A 1 1111 ? -1.499 29.160 -50.421 1.00 84.50 1111 VAL A O 1
ATOM 8452 N N . LYS A 1 1112 ? -2.583 30.121 -52.135 1.00 86.19 1112 LYS A N 1
ATOM 8453 C CA . LYS A 1 1112 ? -2.531 31.473 -51.589 1.00 86.19 1112 LYS A CA 1
ATOM 8454 C C . LYS A 1 1112 ? -3.864 31.790 -50.927 1.00 86.19 1112 LYS A C 1
ATOM 8456 O O . LYS A 1 1112 ? -4.868 31.937 -51.620 1.00 86.19 1112 LYS A O 1
ATOM 8461 N N . VAL A 1 1113 ? -3.859 31.928 -49.607 1.00 87.12 1113 VAL A N 1
ATOM 8462 C CA . VAL A 1 1113 ? -5.023 32.393 -48.846 1.00 87.12 1113 VAL A CA 1
ATOM 8463 C C . VAL A 1 1113 ? -4.911 33.901 -48.657 1.00 87.12 1113 VAL A C 1
ATOM 8465 O O . VAL A 1 1113 ? -3.858 34.409 -48.270 1.00 87.12 1113 VAL A O 1
ATOM 8468 N N . THR A 1 1114 ? -5.980 34.627 -48.977 1.00 87.50 1114 THR A N 1
ATOM 8469 C CA . THR A 1 1114 ? -6.090 36.069 -48.713 1.00 87.50 1114 THR A CA 1
ATOM 8470 C C . THR A 1 1114 ? -7.344 36.343 -47.895 1.00 87.50 1114 THR A C 1
ATOM 8472 O O . THR A 1 1114 ? -8.273 35.543 -47.891 1.00 87.50 1114 THR A O 1
ATOM 8475 N N . PHE A 1 1115 ? -7.355 37.433 -47.138 1.00 90.12 1115 PHE A N 1
ATOM 8476 C CA . PHE A 1 1115 ? -8.374 37.690 -46.123 1.00 90.12 1115 PHE A CA 1
ATOM 8477 C C . PHE A 1 1115 ? -8.571 39.196 -45.941 1.00 90.12 1115 PHE A C 1
ATOM 8479 O O . PHE A 1 1115 ? -7.722 39.995 -46.342 1.00 90.12 1115 PHE A O 1
ATOM 8486 N N . THR A 1 1116 ? -9.684 39.579 -45.320 1.00 91.00 1116 THR A N 1
ATOM 8487 C CA . THR A 1 1116 ? -9.925 40.944 -44.838 1.00 91.00 1116 THR A CA 1
ATOM 8488 C C . THR A 1 1116 ? -10.374 40.868 -43.386 1.00 91.00 1116 THR A C 1
ATOM 8490 O O . THR A 1 1116 ? -11.430 40.305 -43.107 1.00 91.00 1116 THR A O 1
ATOM 8493 N N . ALA A 1 1117 ? -9.585 41.416 -42.461 1.00 89.06 1117 ALA A N 1
ATOM 8494 C CA . ALA A 1 1117 ? -10.002 41.536 -41.066 1.00 89.06 1117 ALA A CA 1
ATOM 8495 C C . ALA A 1 1117 ? -11.201 42.491 -40.953 1.00 89.06 1117 ALA A C 1
ATOM 8497 O O . ALA A 1 1117 ? -11.297 43.470 -41.696 1.00 89.06 1117 ALA A O 1
ATOM 8498 N N . ALA A 1 1118 ? -12.151 42.170 -40.079 1.00 86.75 1118 ALA A N 1
ATOM 8499 C CA . ALA A 1 1118 ? -13.306 43.017 -39.800 1.00 86.75 1118 ALA A CA 1
ATOM 8500 C C . ALA A 1 1118 ? -12.897 44.278 -39.023 1.00 86.75 1118 ALA A C 1
ATOM 8502 O O . ALA A 1 1118 ? -13.479 45.343 -39.236 1.00 86.75 1118 ALA A O 1
ATOM 8503 N N . ASP A 1 1119 ? -11.868 44.168 -38.180 1.00 84.69 1119 ASP A N 1
ATOM 8504 C CA . ASP A 1 1119 ? -11.184 45.297 -37.558 1.00 84.69 1119 ASP A CA 1
ATOM 8505 C C . ASP A 1 1119 ? -9.879 45.619 -38.301 1.00 84.69 1119 ASP A C 1
ATOM 8507 O O . ASP A 1 1119 ? -9.072 44.736 -38.586 1.00 84.69 1119 ASP A O 1
ATOM 8511 N N . ALA A 1 1120 ? -9.669 46.895 -38.628 1.00 83.44 1120 ALA A N 1
ATOM 8512 C CA . ALA A 1 1120 ? -8.500 47.347 -39.377 1.00 83.44 1120 ALA A CA 1
ATOM 8513 C C . ALA A 1 1120 ? -7.204 47.332 -38.548 1.00 83.44 1120 ALA A C 1
ATOM 8515 O O . ALA A 1 1120 ? -6.122 47.304 -39.136 1.00 83.44 1120 ALA A O 1
ATOM 8516 N N . ASP A 1 1121 ? -7.318 47.352 -37.216 1.00 80.12 1121 ASP A N 1
ATOM 8517 C CA . ASP A 1 1121 ? -6.181 47.318 -36.293 1.00 80.12 1121 ASP A CA 1
ATOM 8518 C C . ASP A 1 1121 ? -5.844 45.879 -35.835 1.00 80.12 1121 ASP A C 1
ATOM 8520 O O . ASP A 1 1121 ? -4.853 45.676 -35.131 1.00 80.12 1121 ASP A O 1
ATOM 8524 N N . ALA A 1 1122 ? -6.624 44.873 -36.259 1.00 82.25 1122 ALA A N 1
ATOM 8525 C CA . ALA A 1 1122 ? -6.324 43.464 -36.025 1.00 82.25 1122 ALA A CA 1
ATOM 8526 C C . ALA A 1 1122 ? -5.153 42.984 -36.898 1.00 82.25 1122 ALA A C 1
ATOM 8528 O O . ALA A 1 1122 ? -5.004 43.350 -38.069 1.00 82.25 1122 ALA A O 1
ATOM 8529 N N . THR A 1 1123 ? -4.320 42.116 -36.334 1.00 89.25 1123 THR A N 1
ATOM 8530 C CA . THR A 1 1123 ? -3.218 41.469 -37.050 1.00 89.25 1123 THR A CA 1
ATOM 8531 C C . THR A 1 1123 ? -3.640 40.085 -37.512 1.00 89.25 1123 THR A C 1
ATOM 8533 O O . THR A 1 1123 ? -4.380 39.397 -36.823 1.00 89.25 1123 THR A O 1
ATOM 8536 N N . VAL A 1 1124 ? -3.197 39.664 -38.695 1.00 89.94 1124 VAL A N 1
ATOM 8537 C CA . VAL A 1 1124 ? -3.577 38.357 -39.239 1.00 89.94 1124 VAL A CA 1
ATOM 8538 C C . VAL A 1 1124 ? -2.348 37.618 -39.733 1.00 89.94 1124 VAL A C 1
ATOM 8540 O O . VAL A 1 1124 ? -1.565 38.147 -40.525 1.00 89.94 1124 VAL A O 1
ATOM 8543 N N . VAL A 1 1125 ? -2.205 36.375 -39.289 1.00 91.69 1125 VAL A N 1
ATOM 8544 C CA . VAL A 1 1125 ? -1.118 35.472 -39.654 1.00 91.69 1125 VAL A CA 1
ATOM 8545 C C . VAL A 1 1125 ? -1.699 34.257 -40.360 1.00 91.69 1125 VAL A C 1
ATOM 8547 O O . VAL A 1 1125 ? -2.619 33.613 -39.867 1.00 91.69 1125 VAL A O 1
ATOM 8550 N N . VAL A 1 1126 ? -1.138 33.921 -41.521 1.00 87.75 1126 VAL A N 1
ATOM 8551 C CA . VAL A 1 1126 ? -1.478 32.691 -42.244 1.00 87.75 1126 VAL A CA 1
ATOM 8552 C C . VAL A 1 1126 ? -0.345 31.695 -42.076 1.00 87.75 1126 VAL A C 1
ATOM 8554 O O . VAL A 1 1126 ? 0.806 32.018 -42.375 1.00 87.75 1126 VAL A O 1
ATOM 8557 N N . SER A 1 1127 ? -0.673 30.488 -41.628 1.00 85.19 1127 SER A N 1
ATOM 8558 C CA . SER A 1 1127 ? 0.265 29.377 -41.501 1.00 85.19 1127 SER A CA 1
ATOM 8559 C C . SER A 1 1127 ? -0.192 28.188 -42.342 1.00 85.19 1127 SER A C 1
ATOM 8561 O O . SER A 1 1127 ? -1.383 27.916 -42.479 1.00 85.19 1127 SER A O 1
ATOM 8563 N N . GLY A 1 1128 ? 0.764 27.478 -42.936 1.00 80.81 1128 GLY A N 1
ATOM 8564 C CA . GLY A 1 1128 ? 0.492 26.429 -43.917 1.00 80.81 1128 GLY A CA 1
ATOM 8565 C C . GLY A 1 1128 ? 0.206 26.976 -45.320 1.00 80.81 1128 GLY A C 1
ATOM 8566 O O . GLY A 1 1128 ? 0.409 28.151 -45.619 1.00 80.81 1128 GLY A O 1
ATOM 8567 N N . GLY A 1 1129 ? -0.212 26.093 -46.224 1.00 79.94 1129 GLY A N 1
ATOM 8568 C CA . GLY A 1 1129 ? -0.560 26.456 -47.602 1.00 79.94 1129 GLY A CA 1
ATOM 8569 C C . GLY A 1 1129 ? 0.596 26.387 -48.600 1.00 79.94 1129 GLY A C 1
ATOM 8570 O O . GLY A 1 1129 ? 0.363 26.537 -49.789 1.00 79.94 1129 GLY A O 1
ATOM 8571 N N . ASN A 1 1130 ? 1.823 26.089 -48.174 1.00 81.75 1130 ASN A N 1
ATOM 8572 C CA . ASN A 1 1130 ? 2.957 25.808 -49.063 1.00 81.75 1130 ASN A CA 1
ATOM 8573 C C . ASN A 1 1130 ? 3.398 24.346 -48.907 1.00 81.75 1130 ASN A C 1
ATOM 8575 O O . ASN A 1 1130 ? 3.259 23.790 -47.824 1.00 81.75 1130 ASN A O 1
ATOM 8579 N N . ASN A 1 1131 ? 3.960 23.747 -49.963 1.00 84.25 1131 ASN A N 1
ATOM 8580 C CA . ASN A 1 1131 ? 4.395 22.341 -50.006 1.00 84.25 1131 ASN A CA 1
ATOM 8581 C C . ASN A 1 1131 ? 3.288 21.335 -49.645 1.00 84.25 1131 ASN A C 1
ATOM 8583 O O . ASN A 1 1131 ? 3.523 20.401 -48.887 1.00 84.25 1131 ASN A O 1
ATOM 8587 N N . LEU A 1 1132 ? 2.087 21.533 -50.193 1.00 83.94 1132 LEU A N 1
ATOM 8588 C CA . LEU A 1 1132 ? 0.939 20.661 -49.961 1.00 83.94 1132 LEU A CA 1
ATOM 8589 C C . LEU A 1 1132 ? 1.274 19.209 -50.312 1.00 83.94 1132 LEU A C 1
ATOM 8591 O O . LEU A 1 1132 ? 1.665 18.901 -51.443 1.00 83.94 1132 LEU A O 1
ATOM 8595 N N . GLU A 1 1133 ? 1.069 18.312 -49.362 1.00 85.62 1133 GLU A N 1
ATOM 8596 C CA . GLU A 1 1133 ? 1.161 16.874 -49.556 1.00 85.62 1133 GLU A CA 1
ATOM 8597 C C . GLU A 1 1133 ? -0.097 16.349 -50.246 1.00 85.62 1133 GLU A C 1
ATOM 8599 O O . GLU A 1 1133 ? -1.149 16.985 -50.239 1.00 85.62 1133 GLU A O 1
ATOM 8604 N N . VAL A 1 1134 ? 0.007 15.198 -50.905 1.00 80.06 1134 VAL A N 1
ATOM 8605 C CA . VAL A 1 1134 ? -1.169 14.536 -51.481 1.00 80.06 1134 VAL A CA 1
ATOM 8606 C C . VAL A 1 1134 ? -2.087 14.088 -50.344 1.00 80.06 1134 VAL A C 1
ATOM 8608 O O . VAL A 1 1134 ? -1.641 13.418 -49.420 1.00 80.06 1134 VAL A O 1
ATOM 8611 N N . GLY A 1 1135 ? -3.372 14.424 -50.432 1.00 77.31 1135 GLY A N 1
ATOM 8612 C CA . GLY A 1 1135 ? -4.344 14.237 -49.362 1.00 77.31 1135 GLY A CA 1
ATOM 8613 C C . GLY A 1 1135 ? -4.666 15.543 -48.636 1.00 77.31 1135 GLY A C 1
ATOM 8614 O O . GLY A 1 1135 ? -4.586 16.627 -49.210 1.00 77.31 1135 GLY A O 1
ATOM 8615 N N . SER A 1 1136 ? -5.106 15.432 -47.388 1.00 86.31 1136 SER A N 1
ATOM 8616 C CA . SER A 1 1136 ? -5.589 16.563 -46.595 1.00 86.31 1136 SER A CA 1
ATOM 8617 C C . SER A 1 1136 ? -4.435 17.389 -46.029 1.00 86.31 1136 SER A C 1
ATOM 8619 O O . SER A 1 1136 ? -3.546 16.857 -45.371 1.00 86.31 1136 SER A O 1
ATOM 8621 N N . ASN A 1 1137 ? -4.468 18.697 -46.261 1.00 87.50 1137 ASN A N 1
ATOM 8622 C CA . ASN A 1 1137 ? -3.521 19.669 -45.727 1.00 87.50 1137 ASN A CA 1
ATOM 8623 C C . ASN A 1 1137 ? -4.281 20.719 -44.926 1.00 87.50 1137 ASN A C 1
ATOM 8625 O O . ASN A 1 1137 ? -5.406 21.060 -45.278 1.00 87.50 1137 ASN A O 1
ATOM 8629 N N . ILE A 1 1138 ? -3.672 21.292 -43.893 1.00 89.00 1138 ILE A N 1
ATOM 8630 C CA . ILE A 1 1138 ? -4.318 22.334 -43.090 1.00 89.00 1138 ILE A CA 1
ATOM 8631 C C . ILE A 1 1138 ? -3.619 23.667 -43.338 1.00 89.00 1138 ILE A C 1
ATOM 8633 O O . ILE A 1 1138 ? -2.399 23.779 -43.228 1.00 89.00 1138 ILE A O 1
ATOM 8637 N N . VAL A 1 1139 ? -4.415 24.680 -43.666 1.00 89.12 1139 VAL A N 1
ATOM 8638 C CA . VAL A 1 1139 ? -4.003 26.083 -43.699 1.00 89.12 1139 VAL A CA 1
ATOM 8639 C C . VAL A 1 1139 ? -4.791 26.819 -42.630 1.00 89.12 1139 VAL A C 1
ATOM 8641 O O . VAL A 1 1139 ? -6.013 26.700 -42.582 1.00 89.12 1139 VAL A O 1
ATOM 8644 N N . THR A 1 1140 ? -4.118 27.566 -41.767 1.00 90.69 1140 THR A N 1
ATOM 8645 C CA . THR A 1 1140 ? -4.762 28.348 -40.711 1.00 90.69 1140 THR A CA 1
ATOM 8646 C C . THR A 1 1140 ? -4.597 29.834 -40.977 1.00 90.69 1140 THR A C 1
ATOM 8648 O O . THR A 1 1140 ? -3.530 30.288 -41.387 1.00 90.69 1140 THR A O 1
ATOM 8651 N N . VAL A 1 1141 ? -5.665 30.594 -40.749 1.00 92.12 1141 VAL A N 1
ATOM 8652 C CA . VAL A 1 1141 ? -5.650 32.057 -40.719 1.00 92.12 1141 VAL A CA 1
ATOM 8653 C C . VAL A 1 1141 ? -6.004 32.479 -39.303 1.00 92.12 1141 VAL A C 1
ATOM 8655 O O . VAL A 1 1141 ? -7.164 32.392 -38.909 1.00 92.12 1141 VAL A O 1
ATOM 8658 N N . THR A 1 1142 ? -5.001 32.887 -38.537 1.00 93.00 1142 THR A N 1
ATOM 8659 C CA . THR A 1 1142 ? -5.164 33.399 -37.176 1.00 93.00 1142 THR A CA 1
ATOM 8660 C C . THR A 1 1142 ? -5.309 34.908 -37.244 1.00 93.00 1142 THR A C 1
ATOM 8662 O O . THR A 1 1142 ? -4.395 35.587 -37.707 1.00 93.00 1142 THR A O 1
ATOM 8665 N N . VAL A 1 1143 ? -6.450 35.427 -36.811 1.00 92.94 1143 VAL A N 1
ATOM 8666 C CA . VAL A 1 1143 ? -6.692 36.858 -36.629 1.00 92.94 1143 VAL A CA 1
ATOM 8667 C C . VAL A 1 1143 ? -6.566 37.157 -35.150 1.00 92.94 1143 VAL A C 1
ATOM 8669 O O . VAL A 1 1143 ? -7.324 36.603 -34.368 1.00 92.94 1143 VAL A O 1
ATOM 8672 N N . THR A 1 1144 ? -5.650 38.037 -34.781 1.00 85.69 1144 THR A N 1
ATOM 8673 C CA . THR A 1 1144 ? -5.501 38.575 -33.430 1.00 85.69 1144 THR A CA 1
ATOM 8674 C C . THR A 1 1144 ? -6.052 39.996 -33.433 1.00 85.69 1144 THR A C 1
ATOM 8676 O O . THR A 1 1144 ? -5.571 40.839 -34.196 1.00 85.69 1144 THR A O 1
ATOM 8679 N N . ALA A 1 1145 ? -7.066 40.268 -32.617 1.00 78.69 1145 ALA A N 1
ATOM 8680 C CA . ALA A 1 1145 ? -7.685 41.581 -32.502 1.00 78.69 1145 ALA A CA 1
ATOM 8681 C C . ALA A 1 1145 ? -6.689 42.651 -32.026 1.00 78.69 1145 ALA A C 1
ATOM 8683 O O . ALA A 1 1145 ? -5.568 42.363 -31.601 1.00 78.69 1145 ALA A O 1
ATOM 8684 N N . ALA A 1 1146 ? -7.101 43.917 -32.094 1.00 70.19 1146 ALA A N 1
ATOM 8685 C CA . ALA A 1 1146 ? -6.257 45.049 -31.720 1.00 70.19 1146 ALA A CA 1
ATOM 8686 C C . ALA A 1 1146 ? -5.834 45.024 -30.238 1.00 70.19 1146 ALA A C 1
ATOM 8688 O O . ALA A 1 1146 ? -4.836 45.650 -29.881 1.00 70.19 1146 ALA A O 1
ATOM 8689 N N . ASP A 1 1147 ? -6.577 44.316 -29.381 1.00 67.00 1147 ASP A N 1
ATOM 8690 C CA . ASP A 1 1147 ? -6.227 44.059 -27.980 1.00 67.00 1147 ASP A CA 1
ATOM 8691 C C . ASP A 1 1147 ? -4.995 43.151 -27.794 1.00 67.00 1147 ASP A C 1
ATOM 8693 O O . ASP A 1 1147 ? -4.429 43.114 -26.701 1.00 67.00 1147 ASP A O 1
ATOM 8697 N N . GLY A 1 1148 ? -4.541 42.472 -28.854 1.00 61.97 1148 GLY A N 1
ATOM 8698 C CA . GLY A 1 1148 ? -3.404 41.552 -28.834 1.00 61.97 1148 GLY A CA 1
ATOM 8699 C C . GLY A 1 1148 ? -3.659 40.253 -28.063 1.00 61.97 1148 GLY A C 1
ATOM 8700 O O . GLY A 1 1148 ? -2.708 39.512 -27.820 1.00 61.97 1148 GLY A O 1
ATOM 8701 N N . ILE A 1 1149 ? -4.904 40.008 -27.648 1.00 66.00 1149 ILE A N 1
ATOM 8702 C CA . ILE A 1 1149 ? -5.317 38.889 -26.793 1.00 66.00 1149 ILE A CA 1
ATOM 8703 C C . ILE A 1 1149 ? -6.384 38.047 -27.495 1.00 66.00 1149 ILE A C 1
ATOM 8705 O O . ILE A 1 1149 ? -6.288 36.823 -27.495 1.00 66.00 1149 ILE A O 1
ATOM 8709 N N . THR A 1 1150 ? -7.406 38.676 -28.077 1.00 73.56 1150 THR A N 1
ATOM 8710 C CA . THR A 1 1150 ? -8.532 37.960 -28.677 1.00 73.56 1150 THR A CA 1
ATOM 8711 C C . THR A 1 1150 ? -8.128 37.408 -30.037 1.00 73.56 1150 THR A C 1
ATOM 8713 O O . THR A 1 1150 ? -7.744 38.171 -30.922 1.00 73.56 1150 THR A O 1
ATOM 8716 N N . GLU A 1 1151 ? -8.229 36.090 -30.224 1.00 84.06 1151 GLU A N 1
ATOM 8717 C CA . GLU A 1 1151 ? -7.877 35.428 -31.481 1.00 84.06 1151 GLU A CA 1
ATOM 8718 C C . GLU A 1 1151 ? -9.016 34.583 -32.048 1.00 84.06 1151 GLU A C 1
ATOM 8720 O O . GLU A 1 1151 ? -9.621 33.781 -31.339 1.00 84.06 1151 GLU A O 1
ATOM 8725 N N . ASN A 1 1152 ? -9.237 34.686 -33.358 1.00 87.94 1152 ASN A N 1
ATOM 8726 C CA . ASN A 1 1152 ? -10.052 33.743 -34.117 1.00 87.94 1152 ASN A CA 1
ATOM 8727 C C . ASN A 1 1152 ? -9.183 33.017 -35.140 1.00 87.94 1152 ASN A C 1
ATOM 8729 O O . ASN A 1 1152 ? -8.438 33.635 -35.903 1.00 87.94 1152 ASN A O 1
ATOM 8733 N N . ILE A 1 1153 ? -9.307 31.690 -35.193 1.00 91.38 1153 ILE A N 1
ATOM 8734 C CA . ILE A 1 1153 ? -8.531 30.851 -36.108 1.00 91.38 1153 ILE A CA 1
ATOM 8735 C C . ILE A 1 1153 ? -9.465 30.217 -37.131 1.00 91.38 1153 ILE A C 1
ATOM 8737 O O . ILE A 1 1153 ? -10.236 29.311 -36.819 1.00 91.38 1153 ILE A O 1
ATOM 8741 N N . TYR A 1 1154 ? -9.347 30.646 -38.382 1.00 91.06 1154 TYR A N 1
ATOM 8742 C CA . TYR A 1 1154 ? -10.066 30.062 -39.507 1.00 91.06 1154 TYR A CA 1
ATOM 8743 C C . TYR A 1 1154 ? -9.216 28.948 -40.128 1.00 91.06 1154 TYR A C 1
ATOM 8745 O O . TYR A 1 1154 ? -8.177 29.199 -40.740 1.00 91.06 1154 TYR A O 1
ATOM 8753 N N . MET A 1 1155 ? -9.647 27.699 -39.955 1.00 88.50 1155 MET A N 1
ATOM 8754 C CA . MET A 1 1155 ? -8.986 26.508 -40.485 1.00 88.50 1155 MET A CA 1
ATOM 8755 C C . MET A 1 1155 ? -9.552 26.124 -41.850 1.00 88.50 1155 MET A C 1
ATOM 8757 O O . MET A 1 1155 ? -10.746 25.867 -42.006 1.00 88.50 1155 MET A O 1
ATOM 8761 N N . ILE A 1 1156 ? -8.675 25.999 -42.835 1.00 89.31 1156 ILE A N 1
ATOM 8762 C CA . ILE A 1 1156 ? -9.007 25.590 -44.194 1.00 89.31 1156 ILE A CA 1
ATOM 8763 C C . ILE A 1 1156 ? -8.323 24.252 -44.453 1.00 89.31 1156 ILE A C 1
ATOM 8765 O O . ILE A 1 1156 ? -7.098 24.158 -44.505 1.00 89.31 1156 ILE A O 1
ATOM 8769 N N . THR A 1 1157 ? -9.125 23.208 -44.617 1.00 90.31 1157 THR A N 1
ATOM 8770 C CA . THR A 1 1157 ? -8.654 21.891 -45.041 1.00 90.31 1157 THR A CA 1
ATOM 8771 C C . THR A 1 1157 ? -8.546 21.869 -46.560 1.00 90.31 1157 THR A C 1
ATOM 8773 O O . THR A 1 1157 ? -9.551 21.989 -47.255 1.00 90.31 1157 THR A O 1
ATOM 8776 N N . VAL A 1 1158 ? -7.332 21.736 -47.076 1.00 88.19 1158 VAL A N 1
ATOM 8777 C CA . VAL A 1 1158 ? -7.018 21.713 -48.501 1.00 88.19 1158 VAL A CA 1
ATOM 8778 C C . VAL A 1 1158 ? -6.694 20.284 -48.921 1.00 88.19 1158 VAL A C 1
ATOM 8780 O O . VAL A 1 1158 ? -5.613 19.777 -48.619 1.00 88.19 1158 VAL A O 1
ATOM 8783 N N . ASN A 1 1159 ? -7.615 19.623 -49.620 1.00 84.44 1159 ASN A N 1
ATOM 8784 C CA . ASN A 1 1159 ? -7.404 18.252 -50.082 1.00 84.44 1159 ASN A CA 1
ATOM 8785 C C . ASN A 1 1159 ? -6.755 18.254 -51.467 1.00 84.44 1159 ASN A C 1
ATOM 8787 O O . ASN A 1 1159 ? -7.405 18.555 -52.467 1.00 84.44 1159 ASN A O 1
ATOM 8791 N N . ARG A 1 1160 ? -5.474 17.894 -51.542 1.00 87.56 1160 ARG A N 1
ATOM 8792 C CA . ARG A 1 1160 ? -4.735 17.766 -52.800 1.00 87.56 1160 ARG A CA 1
ATOM 8793 C C . ARG A 1 1160 ? -4.924 16.369 -53.387 1.00 87.56 1160 ARG A C 1
ATOM 8795 O O . ARG A 1 1160 ? -4.611 15.374 -52.738 1.00 87.56 1160 ARG A O 1
ATOM 8802 N N . ALA A 1 1161 ? -5.395 16.275 -54.627 1.00 69.88 1161 ALA A N 1
ATOM 8803 C CA . ALA A 1 1161 ? -5.578 14.990 -55.310 1.00 69.88 1161 ALA A CA 1
ATOM 8804 C C . ALA A 1 1161 ? -4.246 14.226 -55.506 1.00 69.88 1161 ALA A C 1
ATOM 8806 O O . ALA A 1 1161 ? -3.174 14.830 -55.504 1.00 69.88 1161 ALA A O 1
ATOM 8807 N N . ALA A 1 1162 ? -4.291 12.901 -55.693 1.00 66.62 1162 ALA A N 1
ATOM 8808 C CA . ALA A 1 1162 ? -3.116 12.060 -55.972 1.00 66.62 1162 ALA A CA 1
ATOM 8809 C C . ALA A 1 1162 ? -2.692 12.089 -57.452 1.00 66.62 1162 ALA A C 1
ATOM 8811 O O . ALA A 1 1162 ? -3.504 12.393 -58.325 1.00 66.62 1162 ALA A O 1
ATOM 8812 N N . ALA A 1 1163 ? -1.421 11.777 -57.732 1.00 56.84 1163 ALA A N 1
ATOM 8813 C CA . ALA A 1 1163 ? -0.894 11.757 -59.097 1.00 56.84 1163 ALA A CA 1
ATOM 8814 C C . ALA A 1 1163 ? -1.516 10.597 -59.901 1.00 56.84 1163 ALA A C 1
ATOM 8816 O O . ALA A 1 1163 ? -1.673 9.503 -59.350 1.00 56.84 1163 ALA A O 1
ATOM 8817 N N . PRO A 1 1164 ? -1.845 10.783 -61.192 1.00 56.28 1164 PRO A N 1
ATOM 8818 C CA . PRO A 1 1164 ? -2.250 9.674 -62.051 1.00 56.28 1164 PRO A CA 1
ATOM 8819 C C . PRO A 1 1164 ? -1.095 8.669 -62.210 1.00 56.28 1164 PRO A C 1
ATOM 8821 O O . PRO A 1 1164 ? 0.059 9.076 -62.343 1.00 56.28 1164 PRO A O 1
ATOM 8824 N N . ALA A 1 1165 ? -1.388 7.364 -62.206 1.00 56.00 1165 ALA A N 1
ATOM 8825 C CA . ALA A 1 1165 ? -0.382 6.313 -62.393 1.00 56.00 1165 ALA A CA 1
ATOM 8826 C C . ALA A 1 1165 ? 0.344 6.444 -63.749 1.00 56.00 1165 ALA A C 1
ATOM 8828 O O . ALA A 1 1165 ? -0.275 6.800 -64.755 1.00 56.00 1165 ALA A O 1
ATOM 8829 N N . ALA A 1 1166 ? 1.651 6.152 -63.776 1.00 59.47 1166 ALA A N 1
ATOM 8830 C CA . ALA A 1 1166 ? 2.456 6.222 -64.994 1.00 59.47 1166 ALA A CA 1
ATOM 8831 C C . ALA A 1 1166 ? 1.953 5.206 -66.038 1.00 59.47 1166 ALA A C 1
ATOM 8833 O O . ALA A 1 1166 ? 1.627 4.076 -65.671 1.00 59.47 1166 ALA A O 1
ATOM 8834 N N . PRO A 1 1167 ? 1.867 5.582 -67.326 1.00 69.81 1167 PRO A N 1
ATOM 8835 C CA . PRO A 1 1167 ? 1.372 4.678 -68.350 1.00 69.81 1167 PRO A CA 1
ATOM 8836 C C . PRO A 1 1167 ? 2.351 3.519 -68.586 1.00 69.81 1167 PRO A C 1
ATOM 8838 O O . PRO A 1 1167 ? 3.554 3.740 -68.707 1.00 69.81 1167 PRO A O 1
ATOM 8841 N N . ASP A 1 1168 ? 1.835 2.296 -68.713 1.00 83.75 1168 ASP A N 1
ATOM 8842 C CA . ASP A 1 1168 ? 2.600 1.094 -69.062 1.00 83.75 1168 ASP A CA 1
ATOM 8843 C C . ASP A 1 1168 ? 1.861 0.243 -70.114 1.00 83.75 1168 ASP A C 1
ATOM 8845 O O . ASP A 1 1168 ? 0.705 0.498 -70.475 1.00 83.75 1168 ASP A O 1
ATOM 8849 N N . VAL A 1 1169 ? 2.551 -0.754 -70.678 1.00 85.31 1169 VAL A N 1
ATOM 8850 C CA . VAL A 1 1169 ? 1.964 -1.583 -71.743 1.00 85.31 1169 VAL A CA 1
ATOM 8851 C C . VAL A 1 1169 ? 0.918 -2.556 -71.194 1.00 85.31 1169 VAL A C 1
ATOM 8853 O O . VAL A 1 1169 ? -0.052 -2.842 -71.894 1.00 85.31 1169 VAL A O 1
ATOM 8856 N N . ASP A 1 1170 ? 1.059 -3.029 -69.955 1.00 85.75 1170 ASP A N 1
ATOM 8857 C CA . ASP A 1 1170 ? 0.091 -3.943 -69.336 1.00 85.75 1170 ASP A CA 1
ATOM 8858 C C . ASP A 1 1170 ? -1.276 -3.273 -69.181 1.00 85.75 1170 ASP A C 1
ATOM 8860 O O . ASP A 1 1170 ? -2.317 -3.841 -69.521 1.00 85.75 1170 ASP A O 1
ATOM 8864 N N . THR A 1 1171 ? -1.276 -2.017 -68.762 1.00 85.06 1171 THR A N 1
ATOM 8865 C CA . THR A 1 1171 ? -2.459 -1.176 -68.642 1.00 85.06 1171 THR A CA 1
ATOM 8866 C C . THR A 1 1171 ? -3.035 -0.852 -70.021 1.00 85.06 1171 THR A C 1
ATOM 8868 O O . THR A 1 1171 ? -4.250 -0.927 -70.205 1.00 85.06 1171 THR A O 1
ATOM 8871 N N . LEU A 1 1172 ? -2.203 -0.601 -71.042 1.00 90.12 1172 LEU A N 1
ATOM 8872 C CA . LEU A 1 1172 ? -2.675 -0.480 -72.430 1.00 90.12 1172 LEU A CA 1
ATOM 8873 C C . LEU A 1 1172 ? -3.381 -1.764 -72.911 1.00 90.12 1172 LEU A C 1
ATOM 8875 O O . LEU A 1 1172 ? -4.418 -1.690 -73.576 1.00 90.12 1172 LEU A O 1
ATOM 8879 N N . LEU A 1 1173 ? -2.858 -2.943 -72.565 1.00 89.19 1173 LEU A N 1
ATOM 8880 C CA . LEU A 1 1173 ? -3.478 -4.230 -72.893 1.00 89.19 1173 LEU A CA 1
ATOM 8881 C C . LEU A 1 1173 ? -4.805 -4.433 -72.151 1.00 89.19 1173 LEU A C 1
ATOM 8883 O O . LEU A 1 1173 ? -5.761 -4.933 -72.750 1.00 89.19 1173 LEU A O 1
ATOM 8887 N N . GLN A 1 1174 ? -4.901 -3.992 -70.895 1.00 88.06 1174 GLN A N 1
ATOM 8888 C CA . GLN A 1 1174 ? -6.152 -3.999 -70.130 1.00 88.06 1174 GLN A CA 1
ATOM 8889 C C . GLN A 1 1174 ? -7.203 -3.057 -70.731 1.00 88.06 1174 GLN A C 1
ATOM 8891 O O . GLN A 1 1174 ? -8.359 -3.455 -70.882 1.00 88.06 1174 GLN A O 1
ATOM 8896 N N . ILE A 1 1175 ? -6.811 -1.849 -71.150 1.00 87.38 1175 ILE A N 1
ATOM 8897 C CA . ILE A 1 1175 ? -7.701 -0.902 -71.842 1.00 87.38 1175 ILE A CA 1
ATOM 8898 C C . ILE A 1 1175 ? -8.200 -1.507 -73.165 1.00 87.38 1175 ILE A C 1
ATOM 8900 O O . ILE A 1 1175 ? -9.374 -1.405 -73.510 1.00 87.38 1175 ILE A O 1
ATOM 8904 N N . LEU A 1 1176 ? -7.342 -2.204 -73.913 1.00 89.31 1176 LEU A N 1
ATOM 8905 C CA . LEU A 1 1176 ? -7.778 -2.911 -75.120 1.00 89.31 1176 LEU A CA 1
ATOM 8906 C C . LEU A 1 1176 ? -8.729 -4.069 -74.802 1.00 89.31 1176 LEU A C 1
ATOM 8908 O O . LEU A 1 1176 ? -9.651 -4.322 -75.568 1.00 89.31 1176 LEU A O 1
ATOM 8912 N N . ALA A 1 1177 ? -8.538 -4.786 -73.695 1.00 86.00 1177 ALA A N 1
ATOM 8913 C CA . ALA A 1 1177 ? -9.459 -5.842 -73.277 1.00 86.00 1177 ALA A CA 1
ATOM 8914 C C . ALA A 1 1177 ? -10.837 -5.288 -72.867 1.00 86.00 1177 ALA A C 1
ATOM 8916 O O . ALA A 1 1177 ? -11.863 -5.907 -73.174 1.00 86.00 1177 ALA A O 1
ATOM 8917 N N . SER A 1 1178 ? -10.885 -4.111 -72.233 1.00 89.38 1178 SER A N 1
ATOM 8918 C CA . SER A 1 1178 ? -12.153 -3.465 -71.878 1.00 89.38 1178 SER A CA 1
ATOM 8919 C C . SER A 1 1178 ? -12.919 -3.015 -73.124 1.00 89.38 1178 SER A C 1
ATOM 8921 O O . SER A 1 1178 ? -14.104 -3.327 -73.239 1.00 89.38 1178 SER A O 1
ATOM 8923 N N . TYR A 1 1179 ? -12.240 -2.420 -74.111 1.00 88.94 1179 TYR A N 1
ATOM 8924 C CA . TYR A 1 1179 ? -12.866 -2.049 -75.384 1.00 88.94 1179 TYR A CA 1
ATOM 8925 C C . TYR A 1 1179 ? -13.246 -3.249 -76.267 1.00 88.94 1179 TYR A C 1
ATOM 8927 O O . TYR A 1 1179 ? -14.158 -3.139 -77.091 1.00 88.94 1179 TYR A O 1
ATOM 8935 N N . GLU A 1 1180 ? -12.605 -4.414 -76.087 1.00 86.25 1180 GLU A N 1
ATOM 8936 C CA . GLU A 1 1180 ? -13.072 -5.668 -76.704 1.00 86.25 1180 GLU A CA 1
ATOM 8937 C C . GLU A 1 1180 ? -14.415 -6.079 -76.121 1.00 86.25 1180 GLU A C 1
ATOM 8939 O O . GLU A 1 1180 ? -15.330 -6.470 -76.845 1.00 86.25 1180 GLU A O 1
ATOM 8944 N N . SER A 1 1181 ? -14.517 -5.967 -74.799 1.00 84.94 1181 SER A N 1
ATOM 8945 C CA . SER A 1 1181 ? -15.677 -6.398 -74.032 1.00 84.94 1181 SER A CA 1
ATOM 8946 C C . SER A 1 1181 ? -16.874 -5.467 -74.233 1.00 84.94 1181 SER A C 1
ATOM 8948 O O . SER A 1 1181 ? -18.007 -5.943 -74.283 1.00 84.94 1181 SER A O 1
ATOM 8950 N N . SER A 1 1182 ? -16.645 -4.158 -74.384 1.00 85.06 1182 SER A N 1
ATOM 8951 C CA . SER A 1 1182 ? -17.705 -3.178 -74.659 1.00 85.06 1182 SER A CA 1
ATOM 8952 C C . SER A 1 1182 ? -18.143 -3.149 -76.128 1.00 85.06 1182 SER A C 1
ATOM 8954 O O . SER A 1 1182 ? -19.238 -2.678 -76.432 1.00 85.06 1182 SER A O 1
ATOM 8956 N N . GLY A 1 1183 ? -17.321 -3.672 -77.046 1.00 82.25 1183 GLY A N 1
ATOM 8957 C CA . GLY A 1 1183 ? -17.575 -3.631 -78.488 1.00 82.25 1183 GLY A CA 1
ATOM 8958 C C . GLY A 1 1183 ? -17.249 -2.285 -79.144 1.00 82.25 1183 GLY A C 1
ATOM 8959 O O . GLY A 1 1183 ? -17.555 -2.098 -80.326 1.00 82.25 1183 GLY A O 1
ATOM 8960 N N . ASP A 1 1184 ? -16.604 -1.372 -78.410 1.00 87.31 1184 ASP A N 1
ATOM 8961 C CA . ASP A 1 1184 ? -16.177 -0.057 -78.905 1.00 87.31 1184 ASP A CA 1
ATOM 8962 C C . ASP A 1 1184 ? -15.072 -0.152 -79.963 1.00 87.31 1184 ASP A C 1
ATOM 8964 O O . ASP A 1 1184 ? -14.876 0.791 -80.732 1.00 87.31 1184 ASP A O 1
ATOM 8968 N N . ILE A 1 1185 ? -14.369 -1.291 -80.039 1.00 88.94 1185 ILE A N 1
ATOM 8969 C CA . ILE A 1 1185 ? -13.422 -1.613 -81.111 1.00 88.94 1185 ILE A CA 1
ATOM 8970 C C . ILE A 1 1185 ? -13.750 -2.991 -81.683 1.00 88.94 1185 ILE A C 1
ATOM 8972 O O . ILE A 1 1185 ? -13.764 -3.999 -80.977 1.00 88.94 1185 ILE A O 1
ATOM 8976 N N . LYS A 1 1186 ? -13.977 -3.058 -82.997 1.00 86.19 1186 LYS A N 1
ATOM 8977 C CA . LYS A 1 1186 ? -14.397 -4.293 -83.674 1.00 86.19 1186 LYS A CA 1
ATOM 8978 C C . LYS A 1 1186 ? -13.218 -5.131 -84.168 1.00 86.19 1186 LYS A C 1
ATOM 8980 O O . LYS A 1 1186 ? -12.115 -4.647 -84.429 1.00 86.19 1186 LYS A O 1
ATOM 8985 N N . GLN A 1 1187 ? -13.471 -6.422 -84.368 1.00 86.88 1187 GLN A N 1
ATOM 8986 C CA . GLN A 1 1187 ? -12.555 -7.321 -85.073 1.00 86.88 1187 GLN A CA 1
ATOM 8987 C C . GLN A 1 1187 ? -12.492 -6.965 -86.577 1.00 86.88 1187 GLN A C 1
ATOM 8989 O O . GLN A 1 1187 ? -13.531 -6.664 -87.163 1.00 86.88 1187 GLN A O 1
ATOM 8994 N N . PRO A 1 1188 ? -11.314 -7.012 -87.239 1.00 85.12 1188 PRO A N 1
ATOM 8995 C CA . PRO A 1 1188 ? -10.034 -7.516 -86.738 1.00 85.12 1188 PRO A CA 1
ATOM 8996 C C . PRO A 1 1188 ? -9.139 -6.450 -86.077 1.00 85.12 1188 PRO A C 1
ATOM 8998 O O . PRO A 1 1188 ? -7.993 -6.754 -85.742 1.00 85.12 1188 PRO A O 1
ATOM 9001 N N . LEU A 1 1189 ? -9.599 -5.197 -85.945 1.00 89.12 1189 LEU A N 1
ATOM 9002 C CA . LEU A 1 1189 ? -8.756 -4.081 -85.501 1.00 89.12 1189 LEU A CA 1
ATOM 9003 C C . LEU A 1 1189 ? -8.199 -4.329 -84.101 1.00 89.12 1189 LEU A C 1
ATOM 9005 O O . LEU A 1 1189 ? -7.001 -4.177 -83.884 1.00 89.12 1189 LEU A O 1
ATOM 9009 N N . ILE A 1 1190 ? -9.042 -4.766 -83.173 1.00 89.94 1190 ILE A N 1
ATOM 9010 C CA . ILE A 1 1190 ? -8.629 -4.922 -81.782 1.00 89.94 1190 ILE A CA 1
ATOM 9011 C C . ILE A 1 1190 ? -7.540 -5.983 -81.583 1.00 89.94 1190 ILE A C 1
ATOM 9013 O O . ILE A 1 1190 ? -6.564 -5.738 -80.877 1.00 89.94 1190 ILE A O 1
ATOM 9017 N N . SER A 1 1191 ? -7.616 -7.109 -82.299 1.00 86.06 1191 SER A N 1
ATOM 9018 C CA . SER A 1 1191 ? -6.554 -8.121 -82.288 1.00 86.06 1191 SER A CA 1
ATOM 9019 C C . SER A 1 1191 ? -5.267 -7.622 -82.940 1.00 86.06 1191 SER A C 1
ATOM 9021 O O . SER A 1 1191 ? -4.176 -8.004 -82.522 1.00 86.06 1191 SER A O 1
ATOM 9023 N N . GLN A 1 1192 ? -5.360 -6.750 -83.946 1.00 90.25 1192 GLN A N 1
ATOM 9024 C CA . GLN A 1 1192 ? -4.176 -6.129 -84.534 1.00 90.25 1192 GLN A CA 1
ATOM 9025 C C . GLN A 1 1192 ? -3.506 -5.137 -83.583 1.00 90.25 1192 GLN A C 1
ATOM 9027 O O . GLN A 1 1192 ? -2.279 -5.104 -83.550 1.00 90.25 1192 GLN A O 1
ATOM 9032 N N . LEU A 1 1193 ? -4.297 -4.350 -82.849 1.00 92.94 1193 LEU A N 1
ATOM 9033 C CA . LEU A 1 1193 ? -3.812 -3.396 -81.854 1.00 92.94 1193 LEU A CA 1
ATOM 9034 C C . LEU A 1 1193 ? -3.157 -4.123 -80.680 1.00 92.94 1193 LEU A C 1
ATOM 9036 O O . LEU A 1 1193 ? -2.010 -3.822 -80.352 1.00 92.94 1193 LEU A O 1
ATOM 9040 N N . ARG A 1 1194 ? -3.819 -5.151 -80.137 1.00 92.56 1194 ARG A N 1
ATOM 9041 C CA . ARG A 1 1194 ? -3.259 -6.018 -79.091 1.00 92.56 1194 ARG A CA 1
ATOM 9042 C C . ARG A 1 1194 ? -1.909 -6.600 -79.499 1.00 92.56 1194 ARG A C 1
ATOM 9044 O O . ARG A 1 1194 ? -0.946 -6.438 -78.768 1.00 92.56 1194 ARG A O 1
ATOM 9051 N N . ASN A 1 1195 ? -1.803 -7.165 -80.701 1.00 90.69 1195 ASN A N 1
ATOM 9052 C CA . ASN A 1 1195 ? -0.546 -7.749 -81.178 1.00 90.69 1195 ASN A CA 1
ATOM 9053 C C . ASN A 1 1195 ? 0.579 -6.699 -81.282 1.00 90.69 1195 ASN A C 1
ATOM 9055 O O . ASN A 1 1195 ? 1.713 -6.961 -80.898 1.00 90.69 1195 ASN A O 1
ATOM 9059 N N . THR A 1 1196 ? 0.283 -5.479 -81.746 1.00 91.81 1196 THR A N 1
ATOM 9060 C CA . THR A 1 1196 ? 1.285 -4.396 -81.744 1.00 91.81 1196 THR A CA 1
ATOM 9061 C C . THR A 1 1196 ? 1.672 -3.927 -80.337 1.00 91.81 1196 THR A C 1
ATOM 9063 O O . THR A 1 1196 ? 2.837 -3.603 -80.125 1.00 91.81 1196 THR A O 1
ATOM 9066 N N . ALA A 1 1197 ? 0.744 -3.932 -79.373 1.00 90.62 1197 ALA A N 1
ATOM 9067 C CA . ALA A 1 1197 ? 1.043 -3.620 -77.974 1.00 90.62 1197 ALA A CA 1
ATOM 9068 C C . ALA A 1 1197 ? 1.884 -4.730 -77.311 1.00 90.62 1197 ALA A C 1
ATOM 9070 O O . ALA A 1 1197 ? 2.912 -4.438 -76.714 1.00 90.62 1197 ALA A O 1
ATOM 9071 N N . GLU A 1 1198 ? 1.547 -6.004 -77.518 1.00 91.12 1198 GLU A N 1
ATOM 9072 C CA . GLU A 1 1198 ? 2.333 -7.153 -77.038 1.00 91.12 1198 GLU A CA 1
ATOM 9073 C C . GLU A 1 1198 ? 3.745 -7.183 -77.654 1.00 91.12 1198 GLU A C 1
ATOM 9075 O O . GLU A 1 1198 ? 4.720 -7.514 -76.982 1.00 91.12 1198 GLU A O 1
ATOM 9080 N N . GLN A 1 1199 ? 3.898 -6.790 -78.925 1.00 89.81 1199 GLN A N 1
ATOM 9081 C CA . GLN A 1 1199 ? 5.220 -6.616 -79.544 1.00 89.81 1199 GLN A CA 1
ATOM 9082 C C . GLN A 1 1199 ? 6.011 -5.474 -78.900 1.00 89.81 1199 GLN A C 1
ATOM 9084 O O . GLN A 1 1199 ? 7.222 -5.607 -78.708 1.00 89.81 1199 GLN A O 1
ATOM 9089 N N . ALA A 1 1200 ? 5.340 -4.373 -78.547 1.00 89.56 1200 ALA A N 1
ATOM 9090 C CA . ALA A 1 1200 ? 5.966 -3.276 -77.819 1.00 89.56 1200 ALA A CA 1
ATOM 9091 C C . ALA A 1 1200 ? 6.463 -3.743 -76.442 1.00 89.56 1200 ALA A C 1
ATOM 9093 O O . ALA A 1 1200 ? 7.630 -3.519 -76.126 1.00 89.56 1200 ALA A O 1
ATOM 9094 N N . GLN A 1 1201 ? 5.632 -4.472 -75.691 1.00 91.56 1201 GLN A N 1
ATOM 9095 C CA . GLN A 1 1201 ? 5.996 -5.081 -74.407 1.00 91.56 1201 GLN A CA 1
ATOM 9096 C C . GLN A 1 1201 ? 7.188 -6.029 -74.545 1.00 91.56 1201 GLN A C 1
ATOM 9098 O O . GLN A 1 1201 ? 8.206 -5.869 -73.878 1.00 91.56 1201 GLN A O 1
ATOM 9103 N N . HIS A 1 1202 ? 7.119 -6.968 -75.490 1.00 88.94 1202 HIS A N 1
ATOM 9104 C CA . HIS A 1 1202 ? 8.185 -7.942 -75.709 1.00 88.94 1202 HIS A CA 1
ATOM 9105 C C . HIS A 1 1202 ? 9.537 -7.285 -76.021 1.00 88.94 1202 HIS A C 1
ATOM 9107 O O . HIS A 1 1202 ? 10.599 -7.771 -75.621 1.00 88.94 1202 HIS A O 1
ATOM 9113 N N . HIS A 1 1203 ? 9.520 -6.195 -76.791 1.00 87.06 1203 HIS A N 1
ATOM 9114 C CA . HIS A 1 1203 ? 10.728 -5.446 -77.102 1.00 87.06 1203 HIS A CA 1
ATOM 9115 C C . HIS A 1 1203 ? 11.214 -4.597 -75.923 1.00 87.06 1203 HIS A C 1
ATOM 9117 O O . HIS A 1 1203 ? 12.432 -4.528 -75.736 1.00 87.06 1203 HIS A O 1
ATOM 9123 N N . SER A 1 1204 ? 10.324 -4.002 -75.119 1.00 85.62 1204 SER A N 1
ATOM 9124 C CA . SER A 1 1204 ? 10.731 -3.214 -73.948 1.00 85.62 1204 SER A CA 1
ATOM 9125 C C . SER A 1 1204 ? 11.322 -4.100 -72.850 1.00 85.62 1204 SER A C 1
ATOM 9127 O O . SER A 1 1204 ? 12.389 -3.786 -72.335 1.00 85.62 1204 SER A O 1
ATOM 9129 N N . GLU A 1 1205 ? 10.731 -5.267 -72.579 1.00 87.25 1205 GLU A N 1
ATOM 9130 C CA . GLU A 1 1205 ? 11.237 -6.251 -71.605 1.00 87.25 1205 GLU A CA 1
ATOM 9131 C C . GLU A 1 1205 ? 12.635 -6.779 -71.959 1.00 87.25 1205 GLU A C 1
ATOM 9133 O O . GLU A 1 1205 ? 13.437 -7.107 -71.087 1.00 87.25 1205 GLU A O 1
ATOM 9138 N N . LYS A 1 1206 ? 12.966 -6.830 -73.255 1.00 84.94 1206 LYS A N 1
ATOM 9139 C CA . LYS A 1 1206 ? 14.303 -7.203 -73.748 1.00 84.94 1206 LYS A CA 1
ATOM 9140 C C . LYS A 1 1206 ? 15.283 -6.027 -73.821 1.00 84.94 1206 LYS A C 1
ATOM 9142 O O . LYS A 1 1206 ? 16.385 -6.192 -74.341 1.00 84.94 1206 LYS A O 1
ATOM 9147 N N . GLY A 1 1207 ? 14.890 -4.840 -73.354 1.00 82.19 1207 GLY A N 1
ATOM 9148 C CA . GLY A 1 1207 ? 15.697 -3.617 -73.398 1.00 82.19 1207 GLY A CA 1
ATOM 9149 C C . GLY A 1 1207 ? 15.862 -3.017 -74.800 1.00 82.19 1207 GLY A C 1
ATOM 9150 O O . GLY A 1 1207 ? 16.683 -2.126 -75.011 1.00 82.19 1207 GLY A O 1
ATOM 9151 N N . HIS A 1 1208 ? 15.099 -3.483 -75.793 1.00 89.31 1208 HIS A N 1
ATOM 9152 C CA . HIS A 1 1208 ? 15.149 -3.008 -77.177 1.00 89.31 1208 HIS A CA 1
ATOM 9153 C C . HIS A 1 1208 ? 14.175 -1.834 -77.393 1.00 89.31 1208 HIS A C 1
ATOM 9155 O O . HIS A 1 1208 ? 13.256 -1.907 -78.213 1.00 89.31 1208 HIS A O 1
ATOM 9161 N N . MET A 1 1209 ? 14.376 -0.731 -76.664 1.00 84.75 1209 MET A N 1
ATOM 9162 C CA . MET A 1 1209 ? 13.399 0.369 -76.571 1.00 84.75 1209 MET A CA 1
ATOM 9163 C C . MET A 1 1209 ? 13.059 1.035 -77.913 1.00 84.75 1209 MET A C 1
ATOM 9165 O O . MET A 1 1209 ? 11.905 1.371 -78.153 1.00 84.75 1209 MET A O 1
ATOM 9169 N N . LYS A 1 1210 ? 14.010 1.137 -78.852 1.00 83.94 1210 LYS A N 1
ATOM 9170 C CA . LYS A 1 1210 ? 13.736 1.688 -80.198 1.00 83.94 1210 LYS A CA 1
ATOM 9171 C C . LYS A 1 1210 ? 12.786 0.809 -81.017 1.00 83.94 1210 LYS A C 1
ATOM 9173 O O . LYS A 1 1210 ? 12.029 1.306 -81.846 1.00 83.94 1210 LYS A O 1
ATOM 9178 N N . GLN A 1 1211 ? 12.846 -0.508 -80.828 1.00 85.50 1211 GLN A N 1
ATOM 9179 C CA . GLN A 1 1211 ? 11.948 -1.464 -81.474 1.00 85.50 1211 GLN A CA 1
ATOM 9180 C C . GLN A 1 1211 ? 10.580 -1.491 -80.778 1.00 85.50 1211 GLN A C 1
ATOM 9182 O O . GLN A 1 1211 ? 9.559 -1.632 -81.454 1.00 85.50 1211 GLN A O 1
ATOM 9187 N N . ALA A 1 1212 ? 10.560 -1.304 -79.457 1.00 86.00 1212 ALA A N 1
ATOM 9188 C CA . ALA A 1 1212 ? 9.336 -1.169 -78.676 1.00 86.00 1212 ALA A CA 1
ATOM 9189 C C . ALA A 1 1212 ? 8.547 0.084 -79.090 1.00 86.00 1212 ALA A C 1
ATOM 9191 O O . ALA A 1 1212 ? 7.377 -0.009 -79.456 1.00 86.00 1212 ALA A O 1
ATOM 9192 N N . GLU A 1 1213 ? 9.217 1.236 -79.163 1.00 86.94 1213 GLU A N 1
ATOM 9193 C CA . GLU A 1 1213 ? 8.621 2.503 -79.592 1.00 86.94 1213 GLU A CA 1
ATOM 9194 C C . GLU A 1 1213 ? 8.089 2.430 -81.031 1.00 86.94 1213 GLU A C 1
ATOM 9196 O O . GLU A 1 1213 ? 6.974 2.869 -81.313 1.00 86.94 1213 GLU A O 1
ATOM 9201 N N . LYS A 1 1214 ? 8.831 1.778 -81.935 1.00 89.31 1214 LYS A N 1
ATOM 9202 C CA . LYS A 1 1214 ? 8.372 1.534 -83.309 1.00 89.31 1214 LYS A CA 1
ATOM 9203 C C . LYS A 1 1214 ? 7.084 0.702 -83.360 1.00 89.31 1214 LYS A C 1
ATOM 9205 O O . LYS A 1 1214 ? 6.246 0.922 -84.232 1.00 89.31 1214 LYS A O 1
ATOM 9210 N N . SER A 1 1215 ? 6.916 -0.244 -82.437 1.00 91.50 1215 SER A N 1
ATOM 9211 C CA . SER A 1 1215 ? 5.697 -1.058 -82.345 1.00 91.50 1215 SER A CA 1
ATOM 9212 C C . SER A 1 1215 ? 4.500 -0.213 -81.885 1.00 91.50 1215 SER A C 1
ATOM 9214 O O . SER A 1 1215 ? 3.399 -0.379 -82.412 1.00 91.50 1215 SER A O 1
ATOM 9216 N N . LEU A 1 1216 ? 4.723 0.765 -80.996 1.00 91.25 1216 LEU A N 1
ATOM 9217 C CA . LEU A 1 1216 ? 3.718 1.766 -80.609 1.00 91.25 1216 LEU A CA 1
ATOM 9218 C C . LEU A 1 1216 ? 3.415 2.779 -81.732 1.00 91.25 1216 LEU A C 1
ATOM 9220 O O . LEU A 1 1216 ? 2.267 3.183 -81.906 1.00 91.25 1216 LEU A O 1
ATOM 9224 N N . ASP A 1 1217 ? 4.390 3.144 -82.567 1.00 90.38 1217 ASP A N 1
ATOM 9225 C CA . ASP A 1 1217 ? 4.129 3.939 -83.778 1.00 90.38 1217 ASP A CA 1
ATOM 9226 C C . ASP A 1 1217 ? 3.231 3.194 -84.770 1.00 90.38 1217 ASP A C 1
ATOM 9228 O O . ASP A 1 1217 ? 2.304 3.768 -85.352 1.00 90.38 1217 ASP A O 1
ATOM 9232 N N . ASP A 1 1218 ? 3.482 1.898 -84.961 1.00 89.62 1218 ASP A N 1
ATOM 9233 C CA . ASP A 1 1218 ? 2.646 1.053 -85.808 1.00 89.62 1218 ASP A CA 1
ATOM 9234 C C . ASP A 1 1218 ? 1.238 0.872 -85.211 1.00 89.62 1218 ASP A C 1
ATOM 9236 O O . ASP A 1 1218 ? 0.258 0.845 -85.968 1.00 89.62 1218 ASP A O 1
ATOM 9240 N N . PHE A 1 1219 ? 1.114 0.845 -83.879 1.00 93.94 1219 PHE A N 1
ATOM 9241 C CA . PHE A 1 1219 ? -0.160 0.890 -83.157 1.00 93.94 1219 PHE A CA 1
ATOM 9242 C C . PHE A 1 1219 ? -0.942 2.179 -83.468 1.00 93.94 1219 PHE A C 1
ATOM 9244 O O . PHE A 1 1219 ? -2.064 2.117 -83.982 1.00 93.94 1219 PHE A O 1
ATOM 9251 N N . LEU A 1 1220 ? -0.334 3.355 -83.269 1.00 90.62 1220 LEU A N 1
ATOM 9252 C CA . LEU A 1 1220 ? -0.956 4.657 -83.560 1.00 90.62 1220 LEU A CA 1
ATOM 9253 C C . LEU A 1 1220 ? -1.328 4.798 -85.039 1.00 90.62 1220 LEU A C 1
ATOM 9255 O O . LEU A 1 1220 ? -2.396 5.300 -85.397 1.00 90.62 1220 LEU A O 1
ATOM 9259 N N . LYS A 1 1221 ? -0.474 4.306 -85.937 1.00 89.81 1221 LYS A N 1
ATOM 9260 C CA . LYS A 1 1221 ? -0.722 4.325 -87.381 1.00 89.81 1221 LYS A CA 1
ATOM 9261 C C . LYS A 1 1221 ? -1.926 3.471 -87.775 1.00 89.81 1221 LYS A C 1
ATOM 9263 O O . LYS A 1 1221 ? -2.657 3.857 -88.692 1.00 89.81 1221 LYS A O 1
ATOM 9268 N N . LYS A 1 1222 ? -2.142 2.330 -87.111 1.00 88.50 1222 LYS A N 1
ATOM 9269 C CA . LYS A 1 1222 ? -3.333 1.488 -87.304 1.00 88.50 1222 LYS A CA 1
ATOM 9270 C C . LYS A 1 1222 ? -4.586 2.204 -86.816 1.00 88.50 1222 LYS A C 1
ATOM 9272 O O . LYS A 1 1222 ? -5.547 2.295 -87.579 1.00 88.50 1222 LYS A O 1
ATOM 9277 N N . ILE A 1 1223 ? -4.553 2.796 -85.623 1.00 87.12 1223 ILE A N 1
ATOM 9278 C CA . ILE A 1 1223 ? -5.678 3.579 -85.088 1.00 87.12 1223 ILE A CA 1
ATOM 9279 C C . ILE A 1 1223 ? -6.038 4.746 -86.017 1.00 87.12 1223 ILE A C 1
ATOM 9281 O O . ILE A 1 1223 ? -7.196 4.914 -86.411 1.00 87.12 1223 ILE A O 1
ATOM 9285 N N . ASN A 1 1224 ? -5.045 5.520 -86.453 1.00 84.62 1224 ASN A N 1
ATOM 9286 C CA . ASN A 1 1224 ? -5.271 6.711 -87.269 1.00 84.62 1224 ASN A CA 1
ATOM 9287 C C . ASN A 1 1224 ? -5.846 6.403 -88.655 1.00 84.62 1224 ASN A C 1
ATOM 9289 O O . ASN A 1 1224 ? -6.670 7.170 -89.153 1.00 84.62 1224 ASN A O 1
ATOM 9293 N N . LYS A 1 1225 ? -5.473 5.268 -89.259 1.00 82.44 1225 LYS A N 1
ATOM 9294 C CA . LYS A 1 1225 ? -5.971 4.839 -90.578 1.00 82.44 1225 LYS A CA 1
ATOM 9295 C C . LYS A 1 1225 ? -7.332 4.142 -90.550 1.00 82.44 1225 LYS A C 1
ATOM 9297 O O . LYS A 1 1225 ? -7.889 3.891 -91.620 1.00 82.44 1225 LYS A O 1
ATOM 9302 N N . THR A 1 1226 ? -7.849 3.809 -89.371 1.00 81.38 1226 THR A N 1
ATOM 9303 C CA . THR A 1 1226 ? -9.098 3.052 -89.249 1.00 81.38 1226 THR A CA 1
ATOM 9304 C C . THR A 1 1226 ? -10.317 3.969 -89.365 1.00 81.38 1226 THR A C 1
ATOM 9306 O O . THR A 1 1226 ? -10.310 5.102 -88.872 1.00 81.38 1226 THR A O 1
ATOM 9309 N N . LYS A 1 1227 ? -11.346 3.488 -90.076 1.00 74.75 1227 LYS A N 1
ATOM 9310 C CA . LYS A 1 1227 ? -12.619 4.188 -90.290 1.00 74.75 1227 LYS A CA 1
ATOM 9311 C C . LYS A 1 1227 ? -13.424 4.236 -88.986 1.00 74.75 1227 LYS A C 1
ATOM 9313 O O . LYS A 1 1227 ? -13.293 3.359 -88.142 1.00 74.75 1227 LYS A O 1
ATOM 9318 N N . GLN A 1 1228 ? -14.280 5.247 -88.856 1.00 71.12 1228 GLN A N 1
ATOM 9319 C CA . GLN A 1 1228 ? -15.061 5.533 -87.644 1.00 71.12 1228 GLN A CA 1
ATOM 9320 C C . GLN A 1 1228 ? -16.050 4.413 -87.254 1.00 71.12 1228 GLN A C 1
ATOM 9322 O O . GLN A 1 1228 ? -16.459 4.337 -86.105 1.00 71.12 1228 GLN A O 1
ATOM 9327 N N . ASP A 1 1229 ? -16.397 3.512 -88.180 1.00 77.31 1229 ASP A N 1
ATOM 9328 C CA . ASP A 1 1229 ? -17.323 2.398 -87.917 1.00 77.31 1229 ASP A CA 1
ATOM 9329 C C . ASP A 1 1229 ? -16.681 1.217 -87.156 1.00 77.31 1229 ASP A C 1
ATOM 9331 O O . ASP A 1 1229 ? -17.404 0.351 -86.647 1.00 77.31 1229 ASP A O 1
ATOM 9335 N N . ASP A 1 1230 ? -15.345 1.171 -87.088 1.00 82.69 1230 ASP A N 1
ATOM 9336 C CA . ASP A 1 1230 ? -14.564 0.067 -86.506 1.00 82.69 1230 ASP A CA 1
ATOM 9337 C C . ASP A 1 1230 ? -13.970 0.404 -85.120 1.00 82.69 1230 ASP A C 1
ATOM 9339 O O . ASP A 1 1230 ? -13.506 -0.502 -84.424 1.00 82.69 1230 ASP A O 1
ATOM 9343 N N . ILE A 1 1231 ? -13.982 1.685 -84.725 1.00 89.38 1231 ILE A N 1
ATOM 9344 C CA . ILE A 1 1231 ? -13.552 2.197 -83.413 1.00 89.38 1231 ILE A CA 1
ATOM 9345 C C . ILE A 1 1231 ? -14.349 3.456 -83.042 1.00 89.38 1231 ILE A C 1
ATOM 9347 O O . ILE A 1 1231 ? -14.455 4.371 -83.864 1.00 89.38 1231 ILE A O 1
ATOM 9351 N N . SER A 1 1232 ? -14.879 3.532 -81.818 1.00 86.25 1232 SER A N 1
ATOM 9352 C CA . SER A 1 1232 ? -15.579 4.735 -81.349 1.00 86.25 1232 SER A CA 1
ATOM 9353 C C . SER A 1 1232 ? -14.638 5.954 -81.277 1.00 86.25 1232 SER A C 1
ATOM 9355 O O . SER A 1 1232 ? -13.439 5.798 -81.016 1.00 86.25 1232 SER A O 1
ATOM 9357 N N . PRO A 1 1233 ? -15.129 7.185 -81.528 1.00 80.94 1233 PRO A N 1
ATOM 9358 C CA . PRO A 1 1233 ? -14.318 8.402 -81.421 1.00 80.94 1233 PRO A CA 1
ATOM 9359 C C . PRO A 1 1233 ? -13.642 8.560 -80.054 1.00 80.94 1233 PRO A C 1
ATOM 9361 O O . PRO A 1 1233 ? -12.483 8.968 -79.986 1.00 80.94 1233 PRO A O 1
ATOM 9364 N N . GLU A 1 1234 ? -14.346 8.184 -78.989 1.00 80.06 1234 GLU A N 1
ATOM 9365 C CA . GLU A 1 1234 ? -13.884 8.257 -77.607 1.00 80.06 1234 GLU A CA 1
ATOM 9366 C C . GLU A 1 1234 ? -12.763 7.241 -77.349 1.00 80.06 1234 GLU A C 1
ATOM 9368 O O . GLU A 1 1234 ? -11.705 7.615 -76.843 1.00 80.06 1234 GLU A O 1
ATOM 9373 N N . ALA A 1 1235 ? -12.929 5.983 -77.784 1.00 84.19 1235 ALA A N 1
ATOM 9374 C CA . ALA A 1 1235 ? -11.887 4.961 -77.658 1.00 84.19 1235 ALA A CA 1
ATOM 9375 C C . ALA A 1 1235 ? -10.655 5.293 -78.514 1.00 84.19 1235 ALA A C 1
ATOM 9377 O O . ALA A 1 1235 ? -9.520 5.060 -78.097 1.00 84.19 1235 ALA A O 1
ATOM 9378 N N . LYS A 1 1236 ? -10.862 5.878 -79.703 1.00 86.44 1236 LYS A N 1
ATOM 9379 C CA . LYS A 1 1236 ? -9.783 6.327 -80.593 1.00 86.44 1236 LYS A CA 1
ATOM 9380 C C . LYS A 1 1236 ? -8.926 7.409 -79.944 1.00 86.44 1236 LYS A C 1
ATOM 9382 O O . LYS A 1 1236 ? -7.699 7.318 -80.019 1.00 86.44 1236 LYS A O 1
ATOM 9387 N N . LEU A 1 1237 ? -9.567 8.413 -79.346 1.00 82.62 1237 LEU A N 1
ATOM 9388 C CA . LEU A 1 1237 ? -8.891 9.509 -78.658 1.00 82.62 1237 LEU A CA 1
ATOM 9389 C C . LEU A 1 1237 ? -8.145 8.985 -77.425 1.00 82.62 1237 LEU A C 1
ATOM 9391 O O . LEU A 1 1237 ? -6.933 9.143 -77.344 1.00 82.62 1237 LEU A O 1
ATOM 9395 N N . ALA A 1 1238 ? -8.833 8.238 -76.557 1.00 84.31 1238 ALA A N 1
ATOM 9396 C CA . ALA A 1 1238 ? -8.253 7.699 -75.329 1.00 84.31 1238 ALA A CA 1
ATOM 9397 C C . ALA A 1 1238 ? -7.033 6.798 -75.583 1.00 84.31 1238 ALA A C 1
ATOM 9399 O O . ALA A 1 1238 ? -6.013 6.936 -74.914 1.00 84.31 1238 ALA A O 1
ATOM 9400 N N . LEU A 1 1239 ? -7.097 5.894 -76.569 1.00 89.31 1239 LEU A N 1
ATOM 9401 C CA . LEU A 1 1239 ? -5.961 5.028 -76.905 1.00 89.31 1239 LEU A CA 1
ATOM 9402 C C . LEU A 1 1239 ? -4.803 5.792 -77.547 1.00 89.31 1239 LEU A C 1
ATOM 9404 O O . LEU A 1 1239 ? -3.649 5.418 -77.358 1.00 89.31 1239 LEU A O 1
ATOM 9408 N N . THR A 1 1240 ? -5.099 6.835 -78.322 1.00 87.00 1240 THR A N 1
ATOM 9409 C CA . THR A 1 1240 ? -4.067 7.663 -78.953 1.00 87.00 1240 THR A CA 1
ATOM 9410 C C . THR A 1 1240 ? -3.318 8.468 -77.897 1.00 87.00 1240 THR A C 1
ATOM 9412 O O . THR A 1 1240 ? -2.090 8.434 -77.887 1.00 87.00 1240 THR A O 1
ATOM 9415 N N . ASP A 1 1241 ? -4.043 9.106 -76.980 1.00 84.00 1241 ASP A N 1
ATOM 9416 C CA . ASP A 1 1241 ? -3.456 9.889 -75.893 1.00 84.00 1241 ASP A CA 1
ATOM 9417 C C . ASP A 1 1241 ? -2.645 8.986 -74.955 1.00 84.00 1241 ASP A C 1
ATOM 9419 O O . ASP A 1 1241 ? -1.487 9.279 -74.666 1.00 84.00 1241 ASP A O 1
ATOM 9423 N N . TYR A 1 1242 ? -3.190 7.824 -74.576 1.00 88.38 1242 TYR A N 1
ATOM 9424 C CA . TYR A 1 1242 ? -2.500 6.885 -73.690 1.00 88.38 1242 TYR A CA 1
ATOM 9425 C C . TYR A 1 1242 ? -1.192 6.352 -74.294 1.00 88.38 1242 TYR A C 1
ATOM 9427 O O . TYR A 1 1242 ? -0.153 6.330 -73.635 1.00 88.38 1242 TYR A O 1
ATOM 9435 N N . VAL A 1 1243 ? -1.212 5.946 -75.570 1.00 89.12 1243 VAL A N 1
ATOM 9436 C CA . VAL A 1 1243 ? -0.004 5.459 -76.253 1.00 89.12 1243 VAL A CA 1
ATOM 9437 C C . VAL A 1 1243 ? 1.008 6.582 -76.456 1.00 89.12 1243 VAL A C 1
ATOM 9439 O O . VAL A 1 1243 ? 2.207 6.339 -76.350 1.00 89.12 1243 VAL A O 1
ATOM 9442 N N . GLN A 1 1244 ? 0.556 7.809 -76.713 1.00 84.69 1244 GLN A N 1
ATOM 9443 C CA . GLN A 1 1244 ? 1.439 8.963 -76.838 1.00 84.69 1244 GLN A CA 1
ATOM 9444 C C . GLN A 1 1244 ? 2.143 9.272 -75.506 1.00 84.69 1244 GLN A C 1
ATOM 9446 O O . GLN A 1 1244 ? 3.364 9.428 -75.497 1.00 84.69 1244 GLN A O 1
ATOM 9451 N N . SER A 1 1245 ? 1.421 9.238 -74.381 1.00 81.12 1245 SER A N 1
ATOM 9452 C CA . SER A 1 1245 ? 2.008 9.388 -73.043 1.00 81.12 1245 SER A CA 1
ATOM 9453 C C . SER A 1 1245 ? 2.986 8.257 -72.697 1.00 81.12 1245 SER A C 1
ATOM 9455 O O . SER A 1 1245 ? 4.057 8.516 -72.151 1.00 81.12 1245 SER A O 1
ATOM 9457 N N . LEU A 1 1246 ? 2.675 7.009 -73.070 1.00 84.75 1246 LEU A N 1
ATOM 9458 C CA . LEU A 1 1246 ? 3.582 5.867 -72.900 1.00 84.75 1246 LEU A CA 1
ATOM 9459 C C . LEU A 1 1246 ? 4.878 6.024 -73.716 1.00 84.75 1246 LEU A C 1
ATOM 9461 O O . LEU A 1 1246 ? 5.970 5.726 -73.233 1.00 84.75 1246 LEU A O 1
ATOM 9465 N N . LYS A 1 1247 ? 4.778 6.522 -74.953 1.00 86.38 1247 LYS A N 1
ATOM 9466 C CA . LYS A 1 1247 ? 5.945 6.796 -75.804 1.00 86.38 1247 LYS A CA 1
ATOM 9467 C C . LYS A 1 1247 ? 6.812 7.927 -75.258 1.00 86.38 1247 LYS A C 1
ATOM 9469 O O . LYS A 1 1247 ? 8.038 7.846 -75.343 1.00 86.38 1247 LYS A O 1
ATOM 9474 N N . GLU A 1 1248 ? 6.194 8.974 -74.724 1.00 80.31 1248 GLU A N 1
ATOM 9475 C CA . GLU A 1 1248 ? 6.906 10.093 -74.103 1.00 80.31 1248 GLU A CA 1
ATOM 9476 C C . GLU A 1 1248 ? 7.685 9.630 -72.869 1.00 80.31 1248 GLU A C 1
ATOM 9478 O O . GLU A 1 1248 ? 8.871 9.946 -72.767 1.00 80.31 1248 GLU A O 1
ATOM 9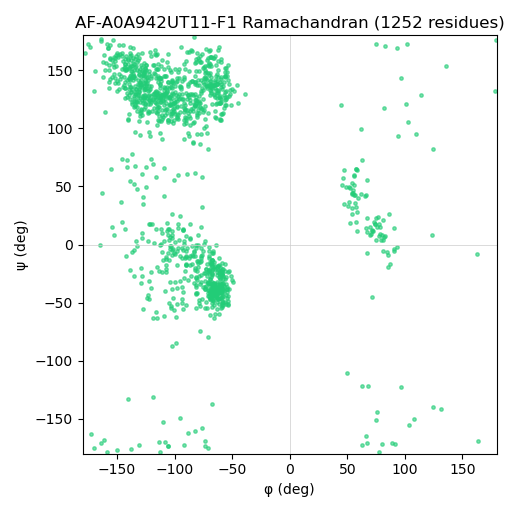483 N N . LEU A 1 1249 ? 7.079 8.778 -72.032 1.00 80.25 1249 LEU A N 1
ATOM 9484 C CA . LEU A 1 1249 ? 7.743 8.134 -70.894 1.00 80.25 1249 LEU A CA 1
ATOM 9485 C C . LEU A 1 1249 ? 8.958 7.292 -71.327 1.00 80.25 1249 LEU A C 1
ATOM 9487 O O . LEU A 1 1249 ? 10.043 7.388 -70.759 1.00 80.25 1249 LEU A O 1
ATOM 9491 N N . TRP A 1 1250 ? 8.817 6.483 -72.377 1.00 79.88 1250 TRP A N 1
ATOM 9492 C CA . TRP A 1 1250 ? 9.935 5.678 -72.883 1.00 79.88 1250 TRP A CA 1
ATOM 9493 C C . TRP A 1 1250 ? 11.043 6.513 -73.530 1.00 79.88 1250 TRP A C 1
ATOM 9495 O O . TRP A 1 1250 ? 12.211 6.120 -73.510 1.00 79.88 1250 TRP A O 1
ATOM 9505 N N . SER A 1 1251 ? 10.695 7.673 -74.086 1.00 71.81 1251 SER A N 1
ATOM 9506 C CA . SER A 1 1251 ? 11.651 8.603 -74.693 1.00 71.81 1251 SER A CA 1
ATOM 9507 C C . SER A 1 1251 ? 12.433 9.407 -73.653 1.00 71.81 1251 SER A C 1
ATOM 9509 O O . SER A 1 1251 ? 13.563 9.812 -73.932 1.00 71.81 1251 SER A O 1
ATOM 9511 N N . SER A 1 1252 ? 11.872 9.623 -72.456 1.00 68.94 1252 SER A N 1
ATOM 9512 C CA . SER A 1 1252 ? 12.551 10.317 -71.354 1.00 68.94 1252 SER A CA 1
ATOM 9513 C C . SER A 1 1252 ? 13.604 9.469 -70.633 1.00 68.94 1252 SER A C 1
ATOM 9515 O O . SER A 1 1252 ? 14.380 10.021 -69.856 1.00 68.94 1252 SER A O 1
ATOM 9517 N N . GLY A 1 1253 ? 13.689 8.162 -70.917 1.00 58.84 1253 GLY A N 1
ATOM 9518 C CA . GLY A 1 1253 ? 14.698 7.257 -70.345 1.00 58.84 1253 GLY A CA 1
ATOM 9519 C C . GLY A 1 1253 ? 14.527 6.968 -68.849 1.00 58.84 1253 GLY A C 1
ATOM 9520 O O . GLY A 1 1253 ? 15.474 6.491 -68.224 1.00 58.84 1253 GLY A O 1
ATOM 9521 N N . SER A 1 1254 ? 13.353 7.292 -68.302 1.00 48.34 1254 SER A N 1
ATOM 9522 C CA . SER A 1 1254 ? 12.923 7.062 -66.918 1.00 48.34 1254 SER A CA 1
ATOM 9523 C C . SER A 1 1254 ? 12.322 5.681 -66.726 1.00 48.34 1254 SER A C 1
ATOM 9525 O O . SER A 1 1254 ? 11.469 5.327 -67.575 1.00 48.34 1254 SER A O 1
#

Foldseek 3Di:
DDDDDDPPPPDPDPDPDDDDDDDDDDDDDDDDDDPPDPQDDWALWFKAAQAQFKIKIKTFTFAQKKFKDQDWLDGPDMWGWDFAPQAADDPDPPGITITIGGPHHGQGKMWIDTHPSDTAIEHGFHDQLAFFFKEWEFEQAAFCVAFVQSLQQLVLVLVVVGQAYEYAANQQLCQPVAPVSLRRSSRSNCSPRRYHHYHYAHDPSQPVHPRHNVSNVSRRYDHHAFAAQPQADPPGPCHPPGHQWGWDDGFQEIETEAHDGRHPCRLVVSLVVVLVVLVVLLVDPSHQAYEYGYEAACADLADNGHDVVNLVSQLVSLLQHQRHAEYEYENQLWWWWFDCVVSNRHIYIYRNQHRHDHPDDDPPDDTAQPDDDFNGIDDIWHFRFIWMWRTDNFKIKIFTAGTDGDPRINDDHDHRGTPDIDMRGRLAADQDVPDDFFFDLAPVTRGEDAEPNSLVNCLVPLAGAYEYPAAYEQQSHDNSPSFGDDASDQPQPSANQHEYHPPLHAYERRGGRAAEGQQWENHSHHDARYEYELYHYEAYHIHYEAQKEHHGSDEHHAYEYELYEYEHEIEYAAQKEHHTREYQEEYELYEGAYAIYYEAQWEPHTSEYQYEYYNYEGQAATDYHYQTAQHTSYHPVVNYHYYLYEGACVRNVHPHHNDDYYDHQQLQQAVVSRVPDDCPAFWPGPRRPDGIHGVSNQPVQDLQLFFPFKDWPRHTDPPDDSSAQEAEAEDELLQQFTDIDTHGPDPQKDKDKDFDRGDDAPDWGKIKIWIQTNSNPRIGIHIYTYHYHDDLAFFRLAPVTRHEDAEPVSLVSCLVPLAGEYEYPEAYEQQVAADPVRQFDDARADDPSARQYEYEDVQHEYERGGGRAQEAAQFENHREHEANYEYENYEYYAYHTHYEAQWEHHTSEYYHEYEYYNYEYEHETEYEYAQWEHHTSEYQAAYYQYEYAYETEYAAFYEHHTREYDHPDPPDAHEHELYEGEAEYYHDHDDDHQYAQHYSAYHHHFYYLYEYAPVHHPDDQDDRYPPDDSCRRHHYDHPLLQLDPVSRPPDPPPAFWDHDSVDGGIDGDDDDDFDLQQWWPFKDKPPHTQPPDDRPAQEEEAEEEQPQQFIDIDTHGPDPLKDWDWDDRHRDDAAWDWIWIWIGGNNNPRIGIRIYIYHYHDDDDQFDLVVLLVLLVVCVVVVQAAPPLSVLLNVLSVQLVVCVVVVNNVRSLVSLVVSLVSLVPDDCVRHPPVSSVVSNVRSVSVSVVSVVVD

Secondary structure (DSSP, 8-state):
--------S-SSSSSSSSS--------------------PPPEEEEEEEEETTEEEEEEESS-SEEEEESBTTB--EEEE-B--SS----SSTT-EEEEEE-SPPTT-EEEEESSS---EEEEPPPPTT---EEEEEE-----TTT-HHHHHHHHHHHHH--SEEEE-S--S-HHHH-HHHHHHHHHHTHHHHTTS-EEE---GGGTSSSS-SSHHHHHH---SS-B--TT--TTSTTTT-S-SB-EEEETTEEEEE-PPPSSTTHHHHHHHHHHHHHHHHHH-TT--EEEEE-SS-SS--SSS---HHHHHHHHHHHHH-TTEEEEEE-SSSSEEEE-GGGTTT-EEEEE--SSS--S-S--SS--STTSPPPTTEEEEE---EEEEEEE-SSEEEEEEEE-S--TT-SS---TTSEEEEEEEE-SB----TT---SS-SSSSSPEEE-SHHHHHHGGGSTTSEEEE-S-EE-TT-B-SSSSBPPPB-SSSSS-B-SEEE-TT-EEE--EEE-TT-S--SSEEEE-TT-EEES-EEEEEEEE-SEEE-SSEEEE-TT-EEES-EEEEEEE-SEEEESSEEEE-S-EEEEEEEEEEE-SEEEESSEEEE-SEEEEEEE-S-EE-SEEEESSEEE-TTTTSEEES-EEEHHHH--S--SSSEEE-HHHHT-GGGGTTS-TTTTEE--TTTS--EETTS--SS-----EEEEEETTEEPTT--TT--EEEEEE-TT--B--EEEEESSTT-EEEEES-SBPPTTSEEEEEEEEEPTTSS-EEEEEEEEEEPPPSSSS-SSSSSPEEE-SHHHHHHTTT-SSSEEEE-S-EE-TT---TTSSBPPPBSBTTB-B-SEEE-TT-EEE--EEE-TTSS--SSEEEE-TT-EEEEEEEEEEEEEESSSB-SSEEEE-SS-EEEEEEEEEEEEESSS-EESSEEEESSEEES-EEEEEEEESSEEESSEEEE--SSTT---EEES-EE-S-EEE-S-SS-EEESSEEEESSSEEES-EEETTTS-------STT--GGGG-EEE-HHHHT-GGGSTT--TTTTEE--TTT---EEPPPPPPP----EEEEEETTEEPTT--TT--EEEEEE-TT--B--EEEEESSTT-EEEEE--BSPPSEEEEEEEEEE-TTSS-EEEEEEEEEEPPPPPPP-HHHHHHHHHHHHHHTSB-TTHHHHHHHHHHHHHHHHHTT-HHHHHHHHHHHHHHHHHS-TTTB-HHHHHHHHHHHHHHHHHHHTT-

Organism: NCBI:txid2833581

Nearest PDB structures (foldseek):
  7nsn-assembly1_A  TM=6.917E-01  e=3.737E-02  Neobacillus novalis
  7nsn-assembly2_B  TM=4.292E-01  e=3.547E-03  Neobacillus novalis
  3pea-assembly2_E  TM=5.699E-01  e=1.970E-01  Bacillus anthracis str. 'Ames Ancestor'
  5wyb-assembly1_B  TM=4.741E-01  e=7.133E-02  Pseudomonas aeruginosa PA14
  3l3s-assembly1_A  TM=5.834E-01  e=5.967E-01  Ruegeria pomeroyi

InterPro domains:
  IPR004843 Calcineurin-like, phosphoesterase domain [PF00149] (135-335)
  IPR008963 Purple acid phosphatase-like, N-terminal [SSF49363] (26-126)
  IPR011493 GLUG [PF07581] (901-926)
  IPR015914 Purple acid phosphatase, N-terminal [PF16656] (43-121)
  IPR025883 Cadherin-like beta-sandwich-like domain [PF12733] (708-789)
  IPR025883 Cadherin-like beta-sandwich-like domain [PF12733] (1082-1160)
  IPR029052 Metallo-dependent phosphatase-like [G3DSA:3.60.21.10] (132-413)
  IPR029052 Metallo-dependent phosphatase-like [SSF56300] (133-401)
  IPR039331 Purple acid phosphatase-like [PTHR22953] (39-393)
  IPR054470 FIMAH domain [PF22888] (1170-1247)

Mean predicted aligned error: 20.98 Å

Solvent-accessible surface area (backbone atoms only — not comparable to full-atom values): 62586 Å² total; per-residue (Å²): 134,89,81,87,89,78,98,80,87,87,81,90,83,88,83,81,88,80,91,86,88,80,82,89,83,87,82,94,81,84,86,76,82,79,74,78,72,81,79,58,66,63,37,42,41,34,30,22,63,46,42,55,31,24,36,32,36,29,33,32,54,45,60,62,40,42,33,27,24,80,40,82,92,41,61,87,42,72,47,68,39,44,76,50,96,38,73,41,84,60,102,52,85,91,45,63,35,34,30,77,45,70,85,49,61,51,54,35,68,33,24,34,37,62,63,84,81,53,76,42,44,41,66,38,34,45,44,78,43,37,56,76,49,36,38,32,32,32,6,32,24,25,11,46,95,80,13,68,49,17,48,48,35,38,52,46,53,38,73,65,64,40,68,29,34,42,36,18,13,27,52,27,40,15,37,82,60,28,63,64,22,40,57,38,22,42,48,59,42,40,73,32,26,56,52,24,35,53,46,75,36,59,25,73,37,40,48,77,29,97,61,15,51,37,41,52,60,58,24,65,52,67,64,24,69,45,33,64,57,88,26,57,55,96,82,49,89,56,62,90,51,60,58,52,26,32,41,49,75,47,19,22,30,36,41,38,47,48,57,61,73,66,37,102,44,24,62,66,52,47,52,61,54,49,50,54,57,48,54,52,41,69,73,32,90,42,41,55,36,30,35,39,34,20,10,71,29,45,73,43,67,54,88,78,35,46,34,66,70,57,31,56,52,49,45,57,48,29,73,71,36,46,41,38,42,37,37,43,21,7,76,33,32,24,34,34,30,42,35,26,87,71,44,57,58,26,35,41,38,29,28,6,12,31,11,47,66,69,80,75,93,76,77,89,60,88,57,65,94,88,37,86,72,58,94,44,52,66,50,74,41,35,51,33,26,38,39,38,35,41,36,45,85,59,36,38,41,37,31,36,32,23,16,62,78,56,100,78,43,69,62,96,53,54,63,78,36,78,72,45,76,51,75,47,70,55,35,56,50,67,87,63,90,80,73,78,57,56,59,79,26,36,93,95,37,33,22,43,27,63,45,68,61,47,62,59,44,42,68,80,51,27,63,36,21,36,30,43,72,43,64,36,77,35,67,64,41,25,50,73,75,87,33,24,51,69,38,41,25,59,82,61,82,58,32,33,27,17,36,40,34,20,72,75,30,42,40,30,28,47,34,27,61,37,59,86,37,51,19,34,18,58,33,5,18,40,26,43,58,19,33,40,29,33,36,38,37,35,58,28,40,38,32,10,18,35,23,10,12,48,52,32,1,35,42,45,79,74,26,38,41,32,49,30,39,24,31,37,39,33,36,25,41,32,22,18,8,14,31,20,1,33,39,48,42,42,36,33,51,28,36,6,50,8,34,20,38,26,41,34,24,21,6,5,25,27,0,31,32,45,22,42,36,33,45,31,36,14,45,14,38,46,46,59,76,38,48,58,10,20,23,22,9,32,25,71,90,70,61,32,47,54,43,81,21,36,15,22,27,65,53,8,71,28,93,50,45,58,44,52,45,77,34,46,55,74,48,52,12,35,69,80,71,47,78,90,59,54,62,88,72,52,29,42,62,52,75,72,78,38,58,72,42,49,48,84,55,78,67,95,29,47,68,56,22,36,41,69,44,47,21,50,76,84,44,69,47,86,86,71,47,61,86,60,45,70,45,81,41,80,37,59,48,57,55,50,60,52,52,76,47,72,43,51,66,36,93,69,33,48,76,46,76,46,62,74,46,67,48,50,61,80,41,80,36,59,33,42,36,40,21,32,5,42,52,75,71,39,66,33,64,34,39,39,32,38,36,25,38,66,69,92,49,57,56,48,24,38,90,92,38,33,26,53,26,66,44,59,68,50,61,55,52,44,72,79,53,40,63,38,22,36,33,41,79,42,62,31,69,30,68,86,53,58,44,96,86,70,35,22,58,76,42,43,20,52,92,91,51,50,25,30,20,35,41,36,24,78,67,30,40,40,32,28,47,38,28,59,40,54,86,37,64,24,33,23,57,29,7,25,36,29,60,67,23,30,43,30,28,31,34,36,35,59,28,41,36,27,6,16,27,22,15,12,52,52,25,1,34,38,42,51,78,30,39,39,31,44,36,37,30,28,38,39,35,39,19,66,33,45,25,18,10,27,40,28,0,32,34,38,44,31,36,34,49,28,42,26,52,25,39,23,36,16,27,40,22,26,6,25,32,28,6,30,32,39,62,98,50,97,83,65,89,35,37,40,33,50,28,41,24,57,26,31,40,47,75,77,74,52,88,85,52,42,56,21,42,27,31,13,32,48,76,40,62,46,44,39,74,24,38,18,25,50,75,47,10,73,44,69,90,46,61,24,39,90,96,52,53,49,58,55,34,30,39,75,33,46,62,74,50,58,31,38,72,84,68,52,69,92,58,54,61,87,80,49,34,40,65,48,74,87,83,34,57,75,40,72,54,82,74,82,85,53,51,62,51,25,43,46,72,43,54,23,57,61,93,44,66,48,88,84,76,46,66,89,57,45,72,47,78,46,81,42,58,50,87,49,40,56,56,56,76,43,74,38,61,61,32,90,69,33,48,75,50,76,46,68,36,62,74,47,53,74,36,81,32,67,26,38,39,39,22,30,5,48,54,74,70,37,69,35,62,38,35,35,38,38,34,20,38,70,78,81,79,82,67,53,59,69,59,53,51,50,54,51,51,51,32,52,74,72,56,48,32,34,85,70,55,47,63,53,42,49,51,25,46,53,48,16,43,59,25,44,78,70,70,38,51,76,59,12,49,51,25,49,50,54,32,50,52,51,59,70,73,51,60,73,92,48,33,36,73,65,59,52,50,53,54,48,53,49,51,50,52,33,48,52,45,62,71,69,74,110

pLDDT: mean 86.67, std 13.63, range [28.81, 98.81]

Radius of gyration: 46.02 Å; Cα contacts (8 Å, |Δi|>4): 3420; chains: 1; bounding box: 110×119×158 Å

Sequence (1254 aa):
MKKGKARFFSMIGLFVMLLANSLGIVPLSAPHSAEAAEVKPAEQIHYTITGPDSVTFDWVYGPDTIQFGEKANTYDQSVKAGDPIVKPRTPVDGLFREAKITGLKPGTTYHYTIDDGKDYTFHTAPKAGSSGFSVVTTGDVGASIRFSNAKFVNELIASLNPDLYLGLGDFTYGDQEGQESVNAHFNDVMVWSRETPYMPNWGNHEWQSAFDDLTNYKGRFDLPNPQIDKGMSSNTPTQGIPGDWYWFDYGNTRFIAYPEPFGNSSWSSWASEAAVIMEEAEADDNITFVVTFGHRPTYSSGYHGSNPELADLMEGLAKKYPKFALNLIAHDHHYERTHPEKTFGVLHVVAGTGGSTLSIDKETDCKFKNCTPPPWSAERFYHFGAVKLDFKDDEIVGTFVCGPSHKDESIECGSGASGDTFTIKSRILKPDPDTVMDGSGTLEDPYMVMTAQDLYNIRKNPAAQYKLGANLDLTFFDSGDGKGWLPIDQTGSNRFSGGFDGNGFIINGLTIKRPDSDHSALFGYTGNEATIKNVALENVYIEGKNYTGALVSYMSGSGSIKTSYATGTVKGARYVGGLGGQISRPVSDSFARVNVTGNNDVGGLIGLYSGSATNTYSTGKVTGSANVGGLIGNDNNGVGVVTDSYWDIDASGQTVSAGGIGKTTAQMKQEATYANWDFNFIWQIDEGEDYPLLSGSVPPASSNANLNDIQINGDTIRGFSPGTHMYNIDVPYSVSEAHLDAIPMEEKSTVEITGGHVLKAGEINTFVITVTAGDKVTTQTYTININREAALMAGSGTETDPYQINTAEELNKMRLDKTAHYILLEDIDLSNFSEEDGKGWMPIGVDKSRFIGNFDGKGHVINGLRIDRSDTDFASLFGYVTWGGSIKNIGLTNVDVKGKNYVGGLAGYMDGDGEIRNASVTGTINGSGKNIGGLVGDTRVSIYDSYVHADVTGNNVAGGFVGRMQSSSSSIDLQINRSYFTGTVKIITATNPASGGFIAELAAGKVINSYWNTDTAGQTPKVCGSGLTINDCGIGKTTAELKQKATYVGWDFANIWEIDENNGFPLFKQTKQLSSNADLSDLKFGEETVSGFDANQFKYTVDVPNETTSVKVTFTAADADATVVVSGGNNLEVGSNIVTVTVTAADGITENIYMITVNRAAAPAAPDVDTLLQILASYESSGDIKQPLISQLRNTAEQAQHHSEKGHMKQAEKSLDDFLKKINKTKQDDISPEAKLALTDYVQSLKELWSSGS